Protein AF-0000000083322418 (afdb_homodimer)

Secondary structure (DSSP, 8-state):
-HHHHHHHHHHHHHHHHHHHHHHHHHHT-HHHHHHHHHHHHHHHHHHHHHHHHHHHS-S--GGG--TTT--HHHHHHHHHHHHHHHTHHHHHHHHHTTGGGHHHHHHHHHHHHHHHHTT-S-HHHHHHHHHHHHHHHH----TTSEEESTTTSGGGHHHHHHHHHHHHHHHHHHHHTTTS----TTS-HHHHHHHHHHHHHHHHIIIIIHHHHHHHHHH-S-HHHHHHHHHHHHHHHHTSHHHHHHHHHHHHHHHHTTS-HHHHHHHHHHHHHHHHHHHHHHHHHTTPPP--SSSHHHHHHHTTTSGGGHHHHHHHHHT-SSHHHHHHHHHHHHHHHTT--HHHHHHTT-TT-HHHHHHHHHHHHHHHHHHHHHHHTTSSPPP-S-PPTTS-HHHHHHHTTT-THHHHHHHHHHHHHHHHHHHHHHHHHHHHHHHHHHH-/-HHHHHHHHHHHHHHHHHHHHHHHHHHT-HHHHHHHHHHHHHHHHHHHHHHHHHHHS-S--GGG--TTT--HHHHHHHHHHHHHHHTHHHHHHHHHTTGGGHHHHHHHHHHHHHHHHTT-S-HHHHHHHHHHHHHHHH----TTSEEESTTTSGGGHHHHHHHHHHHHHHHHHHHHTTTS----TTS-HHHHHHHHHHHHHHHHIIIIIHHHHHHHHHH-S-HHHHHHHHHHHHHHHHTSHHHHHHHHHHHHHHHHTTS-HHHHHHHHHHHHHHHHHHHHHHHHHTTPPP--SSSHHHHHHHTTTSGGGHHHHHHHHTT-SSHHHHHHHHHHHHHHHTT--HHHHHHTT-TT-HHHHHHHHHHHHHHHHHHHHHHHTTSSPPP-S-PPTTS-HHHHHHHTTT-THHHHHHHHHHHHHHHHHHHHHHHHHHHHHHHHHHH-

Radius of gyration: 32.5 Å; Cα contacts (8 Å, |Δi|>4): 1407; chains: 2; bounding box: 73×110×78 Å

Foldseek 3Di:
DCVVVVVLLVVLVVLLVPLVVVLVCLLPPLLLLLLLQLLVQLQVLQQVLLVLLCQLFPPDDCVPDDPVPDDPVSVVSVVSNVVSVVCVVVSNVSNCVRQLQSLLSSLLSSLLSSCVVVVHDCSNLLSVLSSVLLPLQQWDADPVRDIDSNCRHLLVNVVSSVSSRVLNVLLVVCVPDPNQDDDDPPDDPVVSVVVRSVVSSVVSCCPSVVVQVVCCVVPVDRPSVVVCVVCVVVLVLCLDLVSVLVLLLSLLSSLQAPRRSCSSSVSNLVSSQSSLLQQQSVQVSVVHARDRLSHNVLVCQLLQLAQLLCLLVLVVLCPAPDPQSNVLSVVSNLQSQLSRCVSVCPRLVSHNDSLQSVSSNVLSSVSNVVSSVCVVVVVWGGFNGSHDHSPGSQRRQCSRGVTNSSSVSSVVSSVVSNVSRVVSVVVSSVVVVVVVVVVD/DCVVVVVLLVVLVVLLVPLVVVLVCLLPPLLLLLLLQLLVQLQVLQQVLLVLLCQLFPPDDCVPDDPVPDDPVSVVSVVSNVVSVVCVVVSNPSNCVRQLQSLLSSLLSSLLSSCVVVVHDCSNLLSVLSSVLLPLQQWDADPVRDIDSNCRHLLVNVVSSVSSRVLNVLLVVCVPDPNQDDDDPPDDPVVSCVVRSVVSSVVSCCPSVVVQVVCCVVPVDRPSVVVCVVCVVVLVLCLDLVSVLVLLLSLLSSLLAPRRSCSSSVSNLVSSQSSLLQQQSVQVSVVHGRDRLSHNVLVCQLLQLAQLLCLLVLVVLCPAPDPQSNVLSVVSNLQSQLSRCVSVCPRVVSHNDSLQSVSSNVLSSVSNVVSSVCPVVVVWGGFNGSHDHSPGSQRRQCSRGVTNSSSVSSVVSSVVSNVSRVVSVVVVSVVVVVVVVVVD

Nearest PDB structures (foldseek):
  3qnq-assembly2_C  TM=8.737E-01  e=1.254E-20  Bacillus cereus ATCC 10987
  3qnq-assembly2_C  TM=8.732E-01  e=1.356E-20  Bacillus cereus ATCC 10987
  5mkk-assembly1_A  TM=1.186E-01  e=4.116E+00  Thermus thermophilus HB27

pLDDT: mean 89.84, std 9.03, range [37.62, 98.88]

Organism: Lactobacillus gasseri (NCBI:txid1596)

InterPro domains:
  IPR003352 Phosphotransferase system, EIIC [PF02378] (36-364)
  IPR004501 Phosphotransferase system, EIIC component, type 3 [PS51105] (15-424)
  IPR004501 Phosphotransferase system, EIIC component, type 3 [TIGR00410] (19-436)
  IPR004796 Phosphotransferase system, cellobiose-type IIC component [PIRSF006351] (9-437)
  IPR051088 Bacterial PTS System Sugar-Specific EIIC/EIIB [PTHR33989] (9-438)

Structure (mmCIF, N/CA/C/O backbone):
data_AF-0000000083322418-model_v1
#
loop_
_entity.id
_entity.type
_entity.pdbx_description
1 polymer 'Lichenan permease IIC component'
#
loop_
_atom_site.group_PDB
_atom_site.id
_atom_site.type_symbol
_atom_site.label_atom_id
_atom_site.label_alt_id
_atom_site.label_comp_id
_atom_site.label_asym_id
_atom_site.label_entity_id
_atom_site.label_seq_id
_atom_site.pdbx_PDB_ins_code
_atom_site.Cartn_x
_atom_site.Cartn_y
_atom_site.Cartn_z
_atom_site.occupancy
_atom_site.B_iso_or_equiv
_atom_site.auth_seq_id
_atom_site.auth_comp_id
_atom_site.auth_asym_id
_atom_site.auth_atom_id
_atom_site.pdbx_PDB_model_num
ATOM 1 N N . MET A 1 1 ? -21.234 -57.406 -5.047 1 39.19 1 MET A N 1
ATOM 2 C CA . MET A 1 1 ? -21.469 -56.031 -5.5 1 39.19 1 MET A CA 1
ATOM 3 C C . MET A 1 1 ? -22.078 -55.188 -4.383 1 39.19 1 MET A C 1
ATOM 5 O O . MET A 1 1 ? -21.688 -54.062 -4.184 1 39.19 1 MET A O 1
ATOM 9 N N . ALA A 1 2 ? -23.031 -55.812 -3.736 1 56.38 2 ALA A N 1
ATOM 10 C CA . ALA A 1 2 ? -23.625 -55.156 -2.592 1 56.38 2 ALA A CA 1
ATOM 11 C C . ALA A 1 2 ? -22.609 -54.938 -1.474 1 56.38 2 ALA A C 1
ATOM 13 O O . ALA A 1 2 ? -22.594 -53.906 -0.813 1 56.38 2 ALA A O 1
ATOM 14 N N . GLU A 1 3 ? -21.844 -55.875 -1.413 1 45.72 3 GLU A N 1
ATOM 15 C CA . GLU A 1 3 ? -20.875 -55.844 -0.321 1 45.72 3 GLU A CA 1
ATOM 16 C C . GLU A 1 3 ? -19.797 -54.781 -0.588 1 45.72 3 GLU A C 1
ATOM 18 O O . GLU A 1 3 ? -19.375 -54.062 0.323 1 45.72 3 GLU A O 1
ATOM 23 N N . THR A 1 4 ? -19.25 -54.75 -1.782 1 47 4 THR A N 1
ATOM 24 C CA . THR A 1 4 ? -18.281 -53.75 -2.176 1 47 4 THR A CA 1
ATOM 25 C C . THR A 1 4 ? -18.891 -52.344 -2.145 1 47 4 THR A C 1
ATOM 27 O O . THR A 1 4 ? -18.25 -51.406 -1.693 1 47 4 THR A O 1
ATOM 30 N N . ALA A 1 5 ? -20.078 -52.344 -2.672 1 52.22 5 ALA A N 1
ATOM 31 C CA . ALA A 1 5 ? -20.797 -51.062 -2.6 1 52.22 5 ALA A CA 1
ATOM 32 C C . ALA A 1 5 ? -21.031 -50.656 -1.15 1 52.22 5 ALA A C 1
ATOM 34 O O . ALA A 1 5 ? -20.906 -49.5 -0.804 1 52.22 5 ALA A O 1
ATOM 35 N N . ALA A 1 6 ? -21.5 -51.594 -0.352 1 55.44 6 ALA A N 1
ATOM 36 C CA . ALA A 1 6 ? -21.734 -51.344 1.065 1 55.44 6 ALA A CA 1
ATOM 37 C C . ALA A 1 6 ? -20.453 -50.938 1.772 1 55.44 6 ALA A C 1
ATOM 39 O O . ALA A 1 6 ? -20.469 -50.031 2.625 1 55.44 6 ALA A O 1
ATOM 40 N N . LYS A 1 7 ? -19.453 -51.469 1.435 1 53.84 7 LYS A N 1
ATOM 41 C CA . LYS A 1 7 ? -18.141 -51.188 1.998 1 53.84 7 LYS A CA 1
ATOM 42 C C . LYS A 1 7 ? -17.625 -49.844 1.527 1 53.84 7 LYS A C 1
ATOM 44 O O . LYS A 1 7 ? -17 -49.094 2.299 1 53.84 7 LYS A O 1
ATOM 49 N N . LYS A 1 8 ? -17.766 -49.531 0.254 1 58.09 8 LYS A N 1
ATOM 50 C CA . LYS A 1 8 ? -17.391 -48.219 -0.3 1 58.09 8 LYS A CA 1
ATOM 51 C C . LYS A 1 8 ? -18.234 -47.094 0.315 1 58.09 8 LYS A C 1
ATOM 53 O O . LYS A 1 8 ? -17.703 -46.031 0.652 1 58.09 8 LYS A O 1
ATOM 58 N N . ASP A 1 9 ? -19.531 -47.438 0.456 1 62.16 9 ASP A N 1
ATOM 59 C CA . ASP A 1 9 ? -20.438 -46.531 1.141 1 62.16 9 ASP A CA 1
ATOM 60 C C . ASP A 1 9 ? -19.984 -46.281 2.582 1 62.16 9 ASP A C 1
ATOM 62 O O . ASP A 1 9 ? -20.047 -45.156 3.082 1 62.16 9 ASP A O 1
ATOM 66 N N . SER A 1 10 ? -19.344 -47.375 3.102 1 68.81 10 SER A N 1
ATOM 67 C CA . SER A 1 10 ? -18.891 -47.281 4.484 1 68.81 10 SER A CA 1
ATOM 68 C C . SER A 1 10 ? -17.609 -46.438 4.598 1 68.81 10 SER A C 1
ATOM 70 O O . SER A 1 10 ? -17.484 -45.625 5.504 1 68.81 10 SER A O 1
ATOM 72 N N . LEU A 1 11 ? -16.656 -46.625 3.635 1 68.44 11 LEU A N 1
ATOM 73 C CA . LEU A 1 11 ? -15.414 -45.844 3.672 1 68.44 11 LEU A CA 1
ATOM 74 C C . LEU A 1 11 ? -15.688 -44.375 3.453 1 68.44 11 LEU A C 1
ATOM 76 O O . LEU A 1 11 ? -15.125 -43.531 4.148 1 68.44 11 LEU A O 1
ATOM 80 N N . ILE A 1 12 ? -16.531 -44.125 2.547 1 67.94 12 ILE A N 1
ATOM 81 C CA . ILE A 1 12 ? -16.875 -42.719 2.256 1 67.94 12 ILE A CA 1
ATOM 82 C C . ILE A 1 12 ? -17.562 -42.094 3.463 1 67.94 12 ILE A C 1
ATOM 84 O O . ILE A 1 12 ? -17.312 -40.938 3.799 1 67.94 12 ILE A O 1
ATOM 88 N N . THR A 1 13 ? -18.438 -42.938 4.07 1 72.81 13 THR A N 1
ATOM 89 C CA . THR A 1 13 ? -19.141 -42.438 5.25 1 72.81 13 THR A CA 1
ATOM 90 C C . THR A 1 13 ? -18.156 -42.188 6.395 1 72.81 13 THR A C 1
ATOM 92 O O . THR A 1 13 ? -18.297 -41.219 7.129 1 72.81 13 THR A O 1
ATOM 95 N N . LYS A 1 14 ? -17.25 -43.062 6.531 1 76 14 LYS A N 1
ATOM 96 C CA . LYS A 1 14 ? -16.25 -42.875 7.574 1 76 14 LYS A CA 1
ATOM 97 C C . LYS A 1 14 ? -15.367 -41.656 7.285 1 76 14 LYS A C 1
ATOM 99 O O . LYS A 1 14 ? -15.047 -40.875 8.188 1 76 14 LYS A O 1
ATOM 104 N N . LEU A 1 15 ? -14.961 -41.594 6.059 1 74.75 15 LEU A N 1
ATOM 105 C CA . LEU A 1 15 ? -14.156 -40.438 5.652 1 74.75 15 LEU A CA 1
ATOM 106 C C . LEU A 1 15 ? -14.938 -39.156 5.844 1 74.75 15 LEU A C 1
ATOM 108 O O . LEU A 1 15 ? -14.375 -38.156 6.277 1 74.75 15 LEU A O 1
ATOM 112 N N . ASP A 1 16 ? -16.094 -39.219 5.543 1 76.25 16 ASP A N 1
ATOM 113 C CA . ASP A 1 16 ? -16.969 -38.062 5.688 1 76.25 16 ASP A CA 1
ATOM 114 C C . ASP A 1 16 ? -17.062 -37.625 7.148 1 76.25 16 ASP A C 1
ATOM 116 O O . ASP A 1 16 ? -17 -36.438 7.457 1 76.25 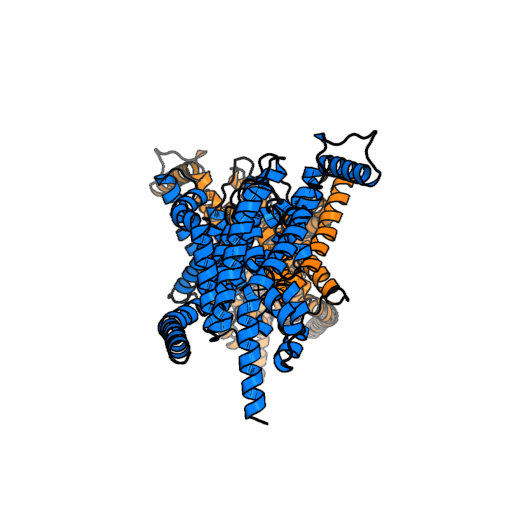16 ASP A O 1
ATOM 120 N N . LYS A 1 17 ? -17.25 -38.562 8 1 79.81 17 LYS A N 1
ATOM 121 C CA . LYS A 1 17 ? -17.406 -38.281 9.422 1 79.81 17 LYS A CA 1
ATOM 122 C C . LYS A 1 17 ? -16.156 -37.625 9.992 1 79.81 17 LYS A C 1
ATOM 124 O O . LYS A 1 17 ? -16.25 -36.75 10.875 1 79.81 17 LYS A O 1
ATOM 129 N N . VAL A 1 18 ? -15.039 -37.969 9.469 1 79.94 18 VAL A N 1
ATOM 130 C CA . VAL A 1 18 ? -13.789 -37.438 10 1 79.94 18 VAL A CA 1
ATOM 131 C C . VAL A 1 18 ? -13.383 -36.188 9.242 1 79.94 18 VAL A C 1
ATOM 133 O O . VAL A 1 18 ? -12.961 -35.188 9.852 1 79.94 18 VAL A O 1
ATOM 136 N N . LEU A 1 19 ? -13.555 -36.156 7.969 1 80 19 LEU A N 1
ATOM 137 C CA . LEU A 1 19 ? -12.953 -35.125 7.133 1 80 19 LEU A CA 1
ATOM 138 C C . LEU A 1 19 ? -13.867 -33.906 7.031 1 80 19 LEU A C 1
ATOM 140 O O . LEU A 1 19 ? -13.398 -32.781 6.887 1 80 19 LEU A O 1
ATOM 144 N N . THR A 1 20 ? -15.109 -34.188 7.09 1 78.56 20 THR A N 1
ATOM 145 C CA . THR A 1 20 ? -16.031 -33.094 6.902 1 78.56 20 THR A CA 1
ATOM 146 C C . THR A 1 20 ? -15.828 -32 7.969 1 78.56 20 THR A C 1
ATOM 148 O O . THR A 1 20 ? -15.656 -30.828 7.648 1 78.56 20 THR A O 1
ATOM 151 N N . PRO A 1 21 ? -15.836 -32.438 9.234 1 81 21 PRO A N 1
ATOM 152 C CA . PRO A 1 21 ? -15.617 -31.391 10.242 1 81 21 PRO A CA 1
ATOM 153 C C . PRO A 1 21 ? -14.266 -30.703 10.086 1 81 21 PRO A C 1
ATOM 155 O O . PRO A 1 21 ? -14.172 -29.484 10.273 1 81 21 PRO A O 1
ATOM 158 N N . ILE A 1 22 ? -13.258 -31.359 9.742 1 82.69 22 ILE A N 1
ATOM 159 C CA . ILE A 1 22 ? -11.93 -30.797 9.539 1 82.69 22 ILE A CA 1
ATOM 160 C C . ILE A 1 22 ? -11.938 -29.859 8.328 1 82.69 22 ILE A C 1
ATOM 162 O O . ILE A 1 22 ? -11.406 -28.75 8.391 1 82.69 22 ILE A O 1
ATOM 166 N N . GLY A 1 23 ? -12.516 -30.344 7.312 1 80.69 23 GLY A N 1
ATOM 167 C CA . GLY A 1 23 ? -12.594 -29.531 6.102 1 80.69 23 GLY A CA 1
ATOM 168 C C . GLY A 1 23 ? -13.375 -28.25 6.285 1 80.69 23 GLY A C 1
ATOM 169 O O . GLY A 1 23 ? -12.977 -27.203 5.781 1 80.69 23 GLY A O 1
ATOM 170 N N . GLN A 1 24 ? -14.422 -28.406 6.984 1 80 24 GLN A N 1
ATOM 171 C CA . GLN A 1 24 ? -15.234 -27.219 7.242 1 80 24 GLN A CA 1
ATOM 172 C C . GLN A 1 24 ? -14.484 -26.219 8.109 1 80 24 GLN A C 1
ATOM 174 O O . GLN A 1 24 ? -14.562 -25.016 7.883 1 80 24 GLN A O 1
ATOM 179 N N . LYS A 1 25 ? -13.859 -26.734 9.039 1 86.12 25 LYS A N 1
ATOM 180 C CA . LYS A 1 25 ? -13.078 -25.859 9.906 1 86.12 25 LYS A CA 1
ATOM 181 C C . LYS A 1 25 ? -11.977 -25.141 9.125 1 86.12 25 LYS A C 1
ATOM 183 O O . LYS A 1 25 ? -11.781 -23.938 9.281 1 86.12 25 LYS A O 1
ATOM 188 N N . LEU A 1 26 ? -11.305 -25.844 8.305 1 84.62 26 LEU A N 1
ATOM 189 C CA . LEU A 1 26 ? -10.219 -25.281 7.508 1 84.62 26 LEU A CA 1
ATOM 190 C C . LEU A 1 26 ? -10.766 -24.328 6.445 1 84.62 26 LEU A C 1
ATOM 192 O O . LEU A 1 26 ? -10.18 -23.281 6.188 1 84.62 26 LEU A O 1
ATOM 196 N N . GLY A 1 27 ? -11.82 -24.734 5.816 1 79.25 27 GLY A N 1
ATOM 197 C CA . GLY A 1 27 ? -12.422 -23.922 4.762 1 79.25 27 GLY A CA 1
ATOM 198 C C . GLY A 1 27 ? -12.977 -22.609 5.262 1 79.25 27 GLY A C 1
ATOM 199 O O . GLY A 1 27 ? -13.008 -21.625 4.523 1 79.25 27 GLY A O 1
ATOM 200 N N . ASN A 1 28 ? -13.32 -22.609 6.512 1 83.06 28 ASN A N 1
ATOM 201 C CA . ASN A 1 28 ? -13.938 -21.422 7.074 1 83.06 28 ASN A CA 1
ATOM 202 C C . ASN A 1 28 ? -12.961 -20.641 7.949 1 83.06 28 ASN A C 1
ATOM 204 O O . ASN A 1 28 ? -13.328 -19.625 8.547 1 83.06 28 ASN A O 1
ATOM 208 N N . GLU A 1 29 ? -11.773 -21.094 7.934 1 90.38 29 GLU A N 1
ATOM 209 C CA . GLU A 1 29 ? -10.789 -20.422 8.789 1 90.38 29 GLU A CA 1
ATOM 210 C C . GLU A 1 29 ? -10.367 -19.078 8.203 1 90.38 29 GLU A C 1
ATOM 212 O O . GLU A 1 29 ? -9.852 -19.016 7.082 1 90.38 29 GLU A O 1
ATOM 217 N N . LYS A 1 30 ? -10.5 -18.016 8.93 1 93.44 30 LYS A N 1
ATOM 218 C CA . LYS A 1 30 ? -10.328 -16.641 8.461 1 93.44 30 LYS A CA 1
ATOM 219 C C . LYS A 1 30 ? -8.883 -16.375 8.039 1 93.44 30 LYS A C 1
ATOM 221 O O . LYS A 1 30 ? -8.633 -15.648 7.078 1 93.44 30 LYS A O 1
ATOM 226 N N . HIS A 1 31 ? -7.98 -16.875 8.805 1 95.12 31 HIS A N 1
ATOM 227 C CA . HIS A 1 31 ? -6.57 -16.656 8.5 1 95.12 31 HIS A CA 1
ATOM 228 C C . HIS A 1 31 ? -6.188 -17.297 7.168 1 95.12 31 HIS A C 1
ATOM 230 O O . HIS A 1 31 ? -5.484 -16.688 6.359 1 95.12 31 HIS A O 1
ATOM 236 N N . LEU A 1 32 ? -6.672 -18.5 6.922 1 91.88 32 LEU A N 1
ATOM 237 C CA . LEU A 1 32 ? -6.383 -19.188 5.668 1 91.88 32 LEU A CA 1
ATOM 238 C C . LEU A 1 32 ? -7.023 -18.453 4.488 1 91.88 32 LEU A C 1
ATOM 240 O O . LEU A 1 32 ? -6.406 -18.312 3.432 1 91.88 32 LEU A O 1
ATOM 244 N N . GLN A 1 33 ? -8.188 -18 4.672 1 91.44 33 GLN A N 1
ATOM 245 C CA . GLN A 1 33 ? -8.883 -17.266 3.627 1 91.44 33 GLN A CA 1
ATOM 246 C C . GLN A 1 33 ? -8.164 -15.953 3.32 1 91.44 33 GLN A C 1
ATOM 248 O O . GLN A 1 33 ? -8.078 -15.539 2.16 1 91.44 33 GLN A O 1
ATOM 253 N N . ALA A 1 34 ? -7.688 -15.336 4.379 1 95.94 34 ALA A N 1
ATOM 254 C CA . ALA A 1 34 ? -6.98 -14.07 4.207 1 95.94 34 ALA A CA 1
ATOM 255 C C . ALA A 1 34 ? -5.691 -14.266 3.414 1 95.94 34 ALA A C 1
ATOM 257 O O . ALA A 1 34 ? -5.32 -13.406 2.605 1 95.94 34 ALA A O 1
ATOM 258 N N . ILE A 1 35 ? -5.012 -15.336 3.686 1 95.38 35 ILE A N 1
ATOM 259 C CA . ILE A 1 35 ? -3.797 -15.633 2.936 1 95.38 35 ILE A CA 1
ATOM 260 C C . ILE A 1 35 ? -4.137 -15.828 1.459 1 95.38 35 ILE A C 1
ATOM 262 O O . ILE A 1 35 ? -3.502 -15.227 0.586 1 95.38 35 ILE A O 1
ATOM 266 N N . SER A 1 36 ? -5.145 -16.625 1.18 1 91 36 SER A N 1
ATOM 267 C CA . SER A 1 36 ? -5.559 -16.906 -0.19 1 91 36 SER A CA 1
ATOM 268 C C . SER A 1 36 ? -5.969 -15.633 -0.919 1 91 36 SER A C 1
ATOM 270 O O . SER A 1 36 ? -5.449 -15.328 -1.995 1 91 36 SER A O 1
ATOM 272 N N . ASN A 1 37 ? -6.836 -14.922 -0.27 1 92.38 37 ASN A N 1
ATOM 273 C CA . ASN A 1 37 ? -7.348 -13.711 -0.895 1 92.38 37 ASN A CA 1
ATOM 274 C C . ASN A 1 37 ? -6.258 -12.641 -1.019 1 92.38 37 ASN A C 1
ATOM 276 O O . ASN A 1 37 ? -6.25 -11.867 -1.978 1 92.38 37 ASN A O 1
ATOM 280 N N . GLY A 1 38 ? -5.402 -12.578 -0.025 1 95.25 38 GLY A N 1
ATOM 281 C CA . GLY A 1 38 ? -4.297 -11.633 -0.058 1 95.25 38 GLY A CA 1
ATOM 282 C C . GLY A 1 38 ? -3.314 -11.906 -1.181 1 95.25 38 GLY A C 1
ATOM 283 O O . GLY A 1 38 ? -2.791 -10.969 -1.793 1 95.25 38 GLY A O 1
ATOM 284 N N . MET A 1 39 ? -3.045 -13.125 -1.441 1 92.62 39 MET A N 1
ATOM 285 C CA . MET A 1 39 ? -2.15 -13.492 -2.537 1 92.62 39 MET A CA 1
ATOM 286 C C . MET A 1 39 ? -2.82 -13.258 -3.887 1 92.62 39 MET A C 1
ATOM 288 O O . MET A 1 39 ? -2.172 -12.82 -4.836 1 92.62 39 MET A O 1
ATOM 292 N N . LEU A 1 40 ? -4.121 -13.531 -3.943 1 90.69 40 LEU A N 1
ATOM 293 C CA . LEU A 1 40 ? -4.863 -13.242 -5.164 1 90.69 40 LEU A CA 1
ATOM 294 C C . LEU A 1 40 ? -4.875 -11.742 -5.449 1 90.69 40 LEU A C 1
ATOM 296 O O . LEU A 1 40 ? -4.863 -11.328 -6.609 1 90.69 40 LEU A O 1
ATOM 300 N N . PHE A 1 41 ? -4.855 -10.938 -4.363 1 94 41 PHE A N 1
ATOM 301 C CA . PHE A 1 41 ? -4.754 -9.492 -4.469 1 94 41 PHE A CA 1
ATOM 302 C C . PHE A 1 41 ? -3.49 -9.094 -5.223 1 94 41 PHE A C 1
ATOM 304 O O . PHE A 1 41 ? -3.508 -8.156 -6.023 1 94 41 PHE A O 1
ATOM 311 N N . GLY A 1 42 ? -2.406 -9.789 -5.016 1 95.25 42 GLY A N 1
ATOM 312 C CA . GLY A 1 42 ? -1.12 -9.461 -5.609 1 95.25 42 GLY A CA 1
ATOM 313 C C . GLY A 1 42 ? -0.898 -10.125 -6.957 1 95.25 42 GLY A C 1
ATOM 314 O O . GLY A 1 42 ? -0.004 -9.734 -7.711 1 95.25 42 GLY A O 1
ATOM 315 N N . LEU A 1 43 ? -1.752 -10.992 -7.363 1 91.69 43 LEU A N 1
ATOM 316 C CA . LEU A 1 43 ? -1.521 -11.859 -8.516 1 91.69 43 LEU A CA 1
ATOM 317 C C . LEU A 1 43 ? -1.438 -11.055 -9.805 1 91.69 43 LEU A C 1
ATOM 319 O O . LEU A 1 43 ? -0.583 -11.312 -10.648 1 91.69 43 LEU A O 1
ATOM 323 N N . PRO A 1 44 ? -2.299 -10.039 -10 1 93.75 44 PRO A N 1
ATOM 324 C CA . PRO A 1 44 ? -2.176 -9.266 -11.234 1 93.75 44 PRO A CA 1
ATOM 325 C C . PRO A 1 44 ? -0.805 -8.617 -11.391 1 93.75 44 PRO A C 1
ATOM 327 O O . PRO A 1 44 ? -0.277 -8.539 -12.508 1 93.75 44 PRO A O 1
ATOM 330 N N . PHE A 1 45 ? -0.24 -8.188 -10.336 1 95.5 45 PHE A N 1
ATOM 331 C CA . PHE A 1 45 ? 1.071 -7.551 -10.375 1 95.5 45 PHE A CA 1
ATOM 332 C C . PHE A 1 45 ? 2.152 -8.562 -10.734 1 95.5 45 PHE A C 1
ATOM 334 O O . PHE A 1 45 ? 3.061 -8.266 -11.516 1 95.5 45 PHE A O 1
ATOM 341 N N . LEU A 1 46 ? 1.952 -9.719 -10.18 1 91.25 46 LEU A N 1
ATOM 342 C CA . LEU A 1 46 ? 2.883 -10.797 -10.492 1 91.25 46 LEU A CA 1
ATOM 343 C C . LEU A 1 46 ? 2.801 -11.188 -11.961 1 91.25 46 LEU A C 1
ATOM 345 O O . LEU A 1 46 ? 3.828 -11.375 -12.617 1 91.25 46 LEU A O 1
ATOM 349 N N . VAL A 1 47 ? 1.644 -11.305 -12.469 1 89.69 47 VAL A N 1
ATOM 350 C CA . VAL A 1 47 ? 1.399 -11.711 -13.852 1 89.69 47 VAL A CA 1
ATOM 351 C C . VAL A 1 47 ? 1.956 -10.664 -14.805 1 89.69 47 VAL A C 1
ATOM 353 O O . VAL A 1 47 ? 2.672 -10.992 -15.758 1 89.69 47 VAL A O 1
ATOM 356 N N . ILE A 1 48 ? 1.681 -9.438 -14.539 1 92.56 48 ILE A N 1
ATOM 357 C CA . ILE A 1 48 ? 2.162 -8.375 -15.414 1 92.56 48 ILE A CA 1
ATOM 358 C C . ILE A 1 48 ? 3.688 -8.297 -15.344 1 92.56 48 ILE A C 1
ATOM 360 O O . ILE A 1 48 ? 4.348 -8.055 -16.359 1 92.56 48 ILE A O 1
ATOM 364 N N . GLY A 1 49 ? 4.234 -8.453 -14.164 1 91.75 49 GLY A N 1
ATOM 365 C CA . GLY A 1 49 ? 5.68 -8.531 -14.047 1 91.75 49 GLY A CA 1
ATOM 366 C C . GLY A 1 49 ? 6.289 -9.625 -14.898 1 91.75 49 GLY A C 1
ATOM 367 O O . GLY A 1 49 ? 7.332 -9.43 -15.523 1 91.75 49 GLY A O 1
ATOM 368 N N . SER A 1 50 ? 5.672 -10.711 -14.961 1 87.31 50 SER A N 1
ATOM 369 C CA . SER A 1 50 ? 6.16 -11.859 -15.727 1 87.31 50 SER A CA 1
ATOM 370 C C . SER A 1 50 ? 6.152 -11.562 -17.219 1 87.31 50 SER A C 1
ATOM 372 O O . SER A 1 50 ? 6.996 -12.07 -17.969 1 87.31 50 SER A O 1
ATOM 374 N N . PHE A 1 51 ? 5.254 -10.773 -17.625 1 87.31 51 PHE A N 1
ATOM 375 C CA . PHE A 1 51 ? 5.227 -10.383 -19.031 1 87.31 51 PHE A CA 1
ATOM 376 C C . PHE A 1 51 ? 6.492 -9.617 -19.406 1 87.31 51 PHE A C 1
ATOM 378 O O . PHE A 1 51 ? 7.035 -9.797 -20.5 1 87.31 51 PHE A O 1
ATOM 385 N N . PHE A 1 52 ? 6.918 -8.82 -18.578 1 90.81 52 PHE A N 1
ATOM 386 C CA . PHE A 1 52 ? 8.133 -8.062 -18.859 1 90.81 52 PHE A CA 1
ATOM 387 C C . PHE A 1 52 ? 9.359 -8.961 -18.781 1 90.81 52 PHE A C 1
ATOM 389 O O . PHE A 1 52 ? 10.367 -8.703 -19.453 1 90.81 52 PHE A O 1
ATOM 396 N N . LEU A 1 53 ? 9.242 -9.969 -17.984 1 85.94 53 LEU A N 1
ATOM 397 C CA . LEU A 1 53 ? 10.305 -10.977 -17.969 1 85.94 53 LEU A CA 1
ATOM 398 C C . LEU A 1 53 ? 10.398 -11.695 -19.297 1 85.94 53 LEU A C 1
ATOM 400 O O . LEU A 1 53 ? 11.492 -12 -19.781 1 85.94 53 LEU A O 1
ATOM 404 N N . ILE A 1 54 ? 9.266 -11.938 -19.906 1 86 54 ILE A N 1
ATOM 405 C CA . ILE A 1 54 ? 9.219 -12.555 -21.234 1 86 54 ILE A CA 1
ATOM 406 C C . ILE A 1 54 ? 9.852 -11.617 -22.25 1 86 54 ILE A C 1
ATOM 408 O O . ILE A 1 54 ? 10.625 -12.055 -23.109 1 86 54 ILE A O 1
ATOM 412 N N . VAL A 1 55 ? 9.555 -10.344 -22.125 1 88.75 55 VAL A N 1
ATOM 413 C CA . VAL A 1 55 ? 10.039 -9.352 -23.062 1 88.75 55 VAL A CA 1
ATOM 414 C C . VAL A 1 55 ? 11.57 -9.281 -23 1 88.75 55 VAL A C 1
ATOM 416 O O . VAL A 1 55 ? 12.234 -9.117 -24.031 1 88.75 55 VAL A O 1
ATOM 419 N N . VAL A 1 56 ? 12.094 -9.477 -21.891 1 89.94 56 VAL A N 1
ATOM 420 C CA . VAL A 1 56 ? 13.539 -9.312 -21.75 1 89.94 56 VAL A CA 1
ATOM 421 C C . VAL A 1 56 ? 14.242 -10.633 -22.047 1 89.94 56 VAL A C 1
ATOM 423 O O . VAL A 1 56 ? 15.438 -10.648 -22.359 1 89.94 56 VAL A O 1
ATOM 426 N N . ASN A 1 57 ? 13.477 -11.719 -22.047 1 84.25 57 ASN A N 1
ATOM 427 C CA . ASN A 1 57 ? 14.055 -13.031 -22.297 1 84.25 57 ASN A CA 1
ATOM 428 C C . ASN A 1 57 ? 13.305 -13.766 -23.406 1 84.25 57 ASN A C 1
ATOM 430 O O . ASN A 1 57 ? 12.641 -14.773 -23.141 1 84.25 57 ASN A O 1
ATOM 434 N N . PRO A 1 58 ? 13.555 -13.289 -24.641 1 82.81 58 PRO A N 1
ATOM 435 C CA . PRO A 1 58 ? 12.898 -14.023 -25.719 1 82.81 58 PRO A CA 1
ATOM 436 C C . PRO A 1 58 ? 13.383 -15.469 -25.828 1 82.81 58 PRO A C 1
ATOM 438 O O . PRO A 1 58 ? 14.492 -15.781 -25.391 1 82.81 58 PRO A O 1
ATOM 441 N N . PRO A 1 59 ? 12.516 -16.25 -26.344 1 78.94 59 PRO A N 1
ATOM 442 C CA . PRO A 1 59 ? 12.836 -17.688 -26.406 1 78.94 59 PRO A CA 1
ATOM 443 C C . PRO A 1 59 ? 13.844 -18.016 -27.5 1 78.94 59 PRO A C 1
ATOM 445 O O . PRO A 1 59 ? 13.5 -18.703 -28.469 1 78.94 59 PRO A O 1
ATOM 448 N N . ILE A 1 60 ? 15.016 -17.438 -27.484 1 77.81 60 ILE A N 1
ATOM 449 C CA . ILE A 1 60 ? 16.062 -17.75 -28.453 1 77.81 60 ILE A CA 1
ATOM 450 C C . ILE A 1 60 ? 17.406 -17.906 -27.734 1 77.81 60 ILE A C 1
ATOM 452 O O . ILE A 1 60 ? 17.672 -17.188 -26.75 1 77.81 60 ILE A O 1
ATOM 456 N N . VAL A 1 61 ? 18.078 -18.906 -28.109 1 71.19 61 VAL A N 1
ATOM 457 C CA . VAL A 1 61 ? 19.453 -19.094 -27.641 1 71.19 61 VAL A CA 1
ATOM 458 C C . VAL A 1 61 ? 20.438 -18.578 -28.672 1 71.19 61 VAL A C 1
ATOM 460 O O . VAL A 1 61 ? 20.578 -19.172 -29.75 1 71.19 61 VAL A O 1
ATOM 463 N N . LEU A 1 62 ? 21.062 -17.594 -28.375 1 75.94 62 LEU A N 1
ATOM 464 C CA . LEU A 1 62 ? 21.922 -16.906 -29.344 1 75.94 62 LEU A CA 1
ATOM 465 C C . LEU A 1 62 ? 23.125 -17.766 -29.703 1 75.94 62 LEU A C 1
ATOM 467 O O . LEU A 1 62 ? 23.656 -17.656 -30.812 1 75.94 62 LEU A O 1
ATOM 471 N N . ASP A 1 63 ? 23.547 -18.594 -28.766 1 73.25 63 ASP A N 1
ATOM 472 C CA . ASP A 1 63 ? 24.688 -19.438 -29.078 1 73.25 63 ASP A CA 1
ATOM 473 C C . ASP A 1 63 ? 24.391 -20.375 -30.234 1 73.25 63 ASP A C 1
ATOM 475 O O . ASP A 1 63 ? 25.297 -20.781 -30.953 1 73.25 63 ASP A O 1
ATOM 479 N N . ARG A 1 64 ? 23.172 -20.625 -30.484 1 73.44 64 ARG A N 1
ATOM 480 C CA . ARG A 1 64 ? 22.781 -21.547 -31.547 1 73.44 64 ARG A CA 1
ATOM 481 C C . ARG A 1 64 ? 22.266 -20.766 -32.781 1 73.44 64 ARG A C 1
ATOM 483 O O . ARG A 1 64 ? 21.844 -21.375 -33.75 1 73.44 64 ARG A O 1
ATOM 490 N N . TYR A 1 65 ? 22.359 -19.469 -32.562 1 77 65 TYR A N 1
ATOM 491 C CA . TYR A 1 65 ? 21.828 -18.625 -33.625 1 77 65 TYR A CA 1
ATOM 492 C C . TYR A 1 65 ? 22.891 -18.312 -34.688 1 77 65 TYR A C 1
ATOM 494 O O . TYR A 1 65 ? 23.984 -17.891 -34.344 1 77 65 TYR A O 1
ATOM 502 N N . ASN A 1 66 ? 22.641 -18.734 -35.875 1 80.56 66 ASN A N 1
ATOM 503 C CA . ASN A 1 66 ? 23.5 -18.391 -37.031 1 80.56 66 ASN A CA 1
ATOM 504 C C . ASN A 1 66 ? 22.766 -17.5 -38.031 1 80.56 66 ASN A C 1
ATOM 506 O O . ASN A 1 66 ? 21.859 -17.953 -38.719 1 80.56 66 ASN A O 1
ATOM 510 N N . PRO A 1 67 ? 23.188 -16.219 -38.125 1 80.38 67 PRO A N 1
ATOM 511 C CA . PRO A 1 67 ? 22.484 -15.266 -39 1 80.38 67 PRO A CA 1
ATOM 512 C C . PRO A 1 67 ? 22.422 -15.719 -40.469 1 80.38 67 PRO A C 1
ATOM 514 O O . PRO A 1 67 ? 21.5 -15.359 -41.188 1 80.38 67 PRO A O 1
ATOM 517 N N . ARG A 1 68 ? 23.328 -16.469 -40.906 1 83.69 68 ARG A N 1
ATOM 518 C CA . ARG A 1 68 ? 23.422 -16.844 -42.312 1 83.69 68 ARG A CA 1
ATOM 519 C C . ARG A 1 68 ? 22.391 -17.922 -42.625 1 83.69 68 ARG A C 1
ATOM 521 O O . ARG A 1 68 ? 21.938 -18 -43.781 1 83.69 68 ARG A O 1
ATOM 528 N N . THR A 1 69 ? 22.062 -18.719 -41.719 1 82.75 69 THR A N 1
ATOM 529 C CA . THR A 1 69 ? 21.156 -19.844 -41.969 1 82.75 69 THR A CA 1
ATOM 530 C C . THR A 1 69 ? 19.812 -19.609 -41.281 1 82.75 69 THR A C 1
ATOM 532 O O . THR A 1 69 ? 18.891 -20.406 -41.469 1 82.75 69 THR A O 1
ATOM 535 N N . ALA A 1 70 ? 19.672 -18.516 -40.625 1 80.25 70 ALA A N 1
ATOM 536 C CA . ALA A 1 70 ? 18.484 -18.312 -39.781 1 80.25 70 ALA A CA 1
ATOM 537 C C . ALA A 1 70 ? 17.297 -17.875 -40.656 1 80.25 70 ALA A C 1
ATOM 539 O O . ALA A 1 70 ? 17.453 -17.078 -41.594 1 80.25 70 ALA A O 1
ATOM 540 N N . ASN A 1 71 ? 16.172 -18.484 -40.5 1 86.56 71 ASN A N 1
ATOM 541 C CA . ASN A 1 71 ? 14.938 -18.047 -41.156 1 86.56 71 ASN A CA 1
ATOM 542 C C . ASN A 1 71 ? 14.461 -16.703 -40.625 1 86.56 71 ASN A C 1
ATOM 544 O O . ASN A 1 71 ? 15.047 -16.156 -39.688 1 86.56 71 ASN A O 1
ATOM 548 N N . ILE A 1 72 ? 13.484 -16.156 -41.281 1 85.69 72 ILE A N 1
ATOM 549 C CA . ILE A 1 72 ? 12.992 -14.812 -41 1 85.69 72 ILE A CA 1
ATOM 550 C C . ILE A 1 72 ? 12.516 -14.75 -39.531 1 85.69 72 ILE A C 1
ATOM 552 O O . ILE A 1 72 ? 12.711 -13.742 -38.844 1 85.69 72 ILE A O 1
ATOM 556 N N . PHE A 1 73 ? 11.898 -15.742 -39.062 1 86.38 73 PHE A N 1
ATOM 557 C CA . PHE A 1 73 ? 11.383 -15.789 -37.688 1 86.38 73 PHE A CA 1
ATOM 558 C C . PHE A 1 73 ? 12.531 -15.773 -36.688 1 86.38 73 PHE A C 1
ATOM 560 O O . PHE A 1 73 ? 12.469 -15.062 -35.688 1 86.38 73 PHE A O 1
ATOM 567 N N . MET A 1 74 ? 13.531 -16.531 -37 1 84.88 74 MET A N 1
ATOM 568 C CA . MET A 1 74 ? 14.688 -16.562 -36.125 1 84.88 74 MET A CA 1
ATOM 569 C C . MET A 1 74 ? 15.422 -15.227 -36.125 1 84.88 74 MET A C 1
ATOM 571 O O . MET A 1 74 ? 15.977 -14.82 -35.094 1 84.88 74 MET A O 1
ATOM 575 N N . GLN A 1 75 ? 15.461 -14.617 -37.25 1 88.12 75 GLN A N 1
ATOM 576 C CA . GLN A 1 75 ? 16.078 -13.297 -37.344 1 88.12 75 GLN A CA 1
ATOM 577 C C . GLN A 1 75 ? 15.305 -12.281 -36.5 1 88.12 75 GLN A C 1
ATOM 579 O O . GLN A 1 75 ? 15.914 -11.422 -35.844 1 88.12 75 GLN A O 1
ATOM 584 N N . TRP A 1 76 ? 14.047 -12.422 -36.625 1 90.19 76 TRP A N 1
ATOM 585 C CA . TRP A 1 76 ? 13.211 -11.547 -35.812 1 90.19 76 TRP A CA 1
ATOM 586 C C . TRP A 1 76 ? 13.453 -11.781 -34.344 1 90.19 76 TRP A C 1
ATOM 588 O O . TRP A 1 76 ? 13.57 -10.828 -33.562 1 90.19 76 TRP A O 1
ATOM 598 N N . LEU A 1 77 ? 13.516 -12.992 -33.938 1 88.69 77 LEU A N 1
ATOM 599 C CA . LEU A 1 77 ? 13.766 -13.352 -32.531 1 88.69 77 LEU A CA 1
ATOM 600 C C . LEU A 1 77 ? 15.141 -12.859 -32.094 1 88.69 77 LEU A C 1
ATOM 602 O O . LEU A 1 77 ? 15.305 -12.422 -30.953 1 88.69 77 LEU A O 1
ATOM 606 N N . ALA A 1 78 ? 16.062 -13.016 -32.969 1 88.69 78 ALA A N 1
ATOM 607 C CA . ALA A 1 78 ? 17.406 -12.531 -32.656 1 88.69 78 ALA A CA 1
ATOM 608 C C . ALA A 1 78 ? 17.422 -11.016 -32.5 1 88.69 78 ALA A C 1
ATOM 610 O O . ALA A 1 78 ? 18.078 -10.492 -31.578 1 88.69 78 ALA A O 1
ATOM 611 N N . GLY A 1 79 ? 16.75 -10.336 -33.406 1 90.38 79 GLY A N 1
ATOM 612 C CA . GLY A 1 79 ? 16.609 -8.891 -33.281 1 90.38 79 GLY A CA 1
ATOM 613 C C . GLY A 1 79 ? 15.961 -8.484 -31.969 1 90.38 79 GLY A C 1
ATOM 614 O O . GLY A 1 79 ? 16.391 -7.516 -31.328 1 90.38 79 GLY A O 1
ATOM 615 N N . TRP A 1 80 ? 14.969 -9.242 -31.625 1 92.12 80 TRP A N 1
ATOM 616 C CA . TRP A 1 80 ? 14.305 -9.031 -30.344 1 92.12 80 TRP A CA 1
ATOM 617 C C . TRP A 1 80 ? 15.289 -9.188 -29.188 1 92.12 80 TRP A C 1
ATOM 619 O O . TRP A 1 80 ? 15.32 -8.352 -28.281 1 92.12 80 TRP A O 1
ATOM 629 N N . LYS A 1 81 ? 16.016 -10.172 -29.219 1 89.38 81 LYS A N 1
ATOM 630 C CA . LYS A 1 81 ? 16.984 -10.445 -28.156 1 89.38 81 LYS A CA 1
ATOM 631 C C . LYS A 1 81 ? 18.016 -9.336 -28.062 1 89.38 81 LYS A C 1
ATOM 633 O O . LYS A 1 81 ? 18.359 -8.891 -26.969 1 89.38 81 LYS A O 1
ATOM 638 N N . TYR A 1 82 ? 18.562 -8.914 -29.203 1 90.81 82 TYR A N 1
ATOM 639 C CA . TYR A 1 82 ? 19.531 -7.82 -29.219 1 90.81 82 TYR A CA 1
ATOM 640 C C . TYR A 1 82 ? 18.922 -6.555 -28.625 1 90.81 82 TYR A C 1
ATOM 642 O O . TYR A 1 82 ? 19.578 -5.855 -27.844 1 90.81 82 TYR A O 1
ATOM 650 N N . TRP A 1 83 ? 17.734 -6.277 -28.984 1 93.19 83 TRP A N 1
ATOM 651 C CA . TRP A 1 83 ? 17.016 -5.117 -28.453 1 93.19 83 TRP A CA 1
ATOM 652 C C . TRP A 1 83 ? 16.812 -5.254 -26.953 1 93.19 83 TRP A C 1
ATOM 654 O O . TRP A 1 83 ? 16.984 -4.289 -26.203 1 93.19 83 TRP A O 1
ATOM 664 N N . ALA A 1 84 ? 16.391 -6.398 -26.516 1 91.19 84 ALA A N 1
ATOM 665 C CA . ALA A 1 84 ? 16.125 -6.664 -25.109 1 91.19 84 ALA A CA 1
ATOM 666 C C . ALA A 1 84 ? 17.391 -6.5 -24.266 1 91.19 84 ALA A C 1
ATOM 668 O O . ALA A 1 84 ? 17.359 -5.953 -23.172 1 91.19 84 ALA A O 1
ATOM 669 N N . VAL A 1 85 ? 18.469 -6.992 -24.828 1 88.88 85 VAL A N 1
ATOM 670 C CA . VAL A 1 85 ? 19.734 -6.887 -24.109 1 88.88 85 VAL A CA 1
ATOM 671 C C . VAL A 1 85 ? 20.156 -5.422 -24.016 1 88.88 85 VAL A C 1
ATOM 673 O O . VAL A 1 85 ? 20.625 -4.973 -22.969 1 88.88 85 VAL A O 1
ATOM 676 N N . ALA A 1 86 ? 19.969 -4.699 -25.062 1 91.81 86 ALA A N 1
ATOM 677 C CA . ALA A 1 86 ? 20.359 -3.289 -25.109 1 91.81 86 ALA A CA 1
ATOM 678 C C . ALA A 1 86 ? 19.516 -2.457 -24.141 1 91.81 86 ALA A C 1
ATOM 680 O O . ALA A 1 86 ? 19.984 -1.451 -23.609 1 91.81 86 ALA A O 1
ATOM 681 N N . HIS A 1 87 ? 18.344 -2.859 -23.891 1 92.75 87 HIS A N 1
ATOM 682 C CA . HIS A 1 87 ? 17.422 -2.096 -23.062 1 92.75 87 HIS A CA 1
ATOM 683 C C . HIS A 1 87 ? 17.031 -2.881 -21.812 1 92.75 87 HIS A C 1
ATOM 685 O O . HIS A 1 87 ? 15.914 -2.723 -21.297 1 92.75 87 HIS A O 1
ATOM 691 N N . TYR A 1 88 ? 17.891 -3.752 -21.359 1 91.5 88 TYR A N 1
ATOM 692 C CA . TYR A 1 88 ? 17.609 -4.68 -20.281 1 91.5 88 TYR A CA 1
ATOM 693 C C . TYR A 1 88 ? 17.203 -3.93 -19.016 1 91.5 88 TYR A C 1
ATOM 695 O O . TYR A 1 88 ? 16.188 -4.266 -18.391 1 91.5 88 TYR A O 1
ATOM 703 N N . ALA A 1 89 ? 17.938 -2.916 -18.656 1 90.25 89 ALA A N 1
ATOM 704 C CA . ALA A 1 89 ? 17.719 -2.182 -17.422 1 90.25 89 ALA A CA 1
ATOM 705 C C . ALA A 1 89 ? 16.344 -1.5 -17.438 1 90.25 89 ALA A C 1
ATOM 707 O O . ALA A 1 89 ? 15.656 -1.461 -16.406 1 90.25 89 ALA A O 1
ATOM 708 N N . GLN A 1 90 ? 15.93 -1.003 -18.578 1 91.88 90 GLN A N 1
ATOM 709 C CA . GLN A 1 90 ? 14.648 -0.309 -18.719 1 91.88 90 GLN A CA 1
ATOM 710 C C . GLN A 1 90 ? 13.484 -1.294 -18.703 1 91.88 90 GLN A C 1
ATOM 712 O O . GLN A 1 90 ? 12.445 -1.035 -18.094 1 91.88 90 GLN A O 1
ATOM 717 N N . ILE A 1 91 ? 13.695 -2.41 -19.375 1 93.06 91 ILE A N 1
ATOM 718 C CA . ILE A 1 91 ? 12.602 -3.369 -19.547 1 93.06 91 ILE A CA 1
ATOM 719 C C . ILE A 1 91 ? 12.32 -4.055 -18.203 1 93.06 91 ILE A C 1
ATOM 721 O O . ILE A 1 91 ? 11.172 -4.395 -17.906 1 93.06 91 ILE A O 1
ATOM 725 N N . THR A 1 92 ? 13.289 -4.145 -17.344 1 93.06 92 THR A N 1
ATOM 726 C CA . THR A 1 92 ? 13.148 -4.973 -16.156 1 93.06 92 THR A CA 1
ATOM 727 C C . THR A 1 92 ? 12.602 -4.156 -14.984 1 93.06 92 THR A C 1
ATOM 729 O O . THR A 1 92 ? 12.219 -4.711 -13.953 1 93.06 92 THR A O 1
ATOM 732 N N . ILE A 1 93 ? 12.43 -2.879 -15.109 1 95 93 ILE A N 1
ATOM 733 C CA . ILE A 1 93 ? 11.953 -2.053 -14 1 95 93 ILE A CA 1
ATOM 734 C C . ILE A 1 93 ? 10.547 -2.477 -13.609 1 95 93 ILE A C 1
ATOM 736 O O . ILE A 1 93 ? 10.266 -2.717 -12.43 1 95 93 ILE A O 1
ATOM 740 N N . PRO A 1 94 ? 9.602 -2.596 -14.602 1 95.31 94 PRO A N 1
ATOM 741 C CA . PRO A 1 94 ? 8.258 -3.045 -14.203 1 95.31 94 PRO A CA 1
ATOM 742 C C . PRO A 1 94 ? 8.273 -4.426 -13.555 1 95.31 94 PRO A C 1
ATOM 744 O O . PRO A 1 94 ? 7.504 -4.684 -12.625 1 95.31 94 PRO A O 1
ATOM 747 N N . TYR A 1 95 ? 9.125 -5.309 -14.047 1 92.69 95 TYR A N 1
ATOM 748 C CA . TYR A 1 95 ? 9.273 -6.625 -13.43 1 92.69 95 TYR A CA 1
ATOM 749 C C . TYR A 1 95 ? 9.742 -6.5 -11.984 1 92.69 95 TYR A C 1
ATOM 751 O O . TYR A 1 95 ? 9.164 -7.117 -11.086 1 92.69 95 TYR A O 1
ATOM 759 N N . ASN A 1 96 ? 10.758 -5.668 -11.742 1 94.94 96 ASN A N 1
ATOM 760 C CA . ASN A 1 96 ? 11.344 -5.492 -10.414 1 94.94 96 ASN A CA 1
ATOM 761 C C . ASN A 1 96 ? 10.352 -4.852 -9.445 1 94.94 96 ASN A C 1
ATOM 763 O O . ASN A 1 96 ? 10.359 -5.148 -8.25 1 94.94 96 ASN A O 1
ATOM 767 N N . MET A 1 97 ? 9.453 -3.986 -9.953 1 97.44 97 MET A N 1
ATOM 768 C CA . MET A 1 97 ? 8.531 -3.258 -9.086 1 97.44 97 MET A CA 1
ATOM 769 C C . MET A 1 97 ? 7.188 -3.98 -9 1 97.44 97 MET A C 1
ATOM 771 O O . MET A 1 97 ? 6.211 -3.428 -8.492 1 97.44 97 MET A O 1
ATOM 775 N N . THR A 1 98 ? 7.086 -5.145 -9.5 1 95 98 THR A N 1
ATOM 776 C CA . THR A 1 98 ? 5.91 -5.988 -9.328 1 95 98 THR A CA 1
ATOM 777 C C . THR A 1 98 ? 6.297 -7.332 -8.711 1 95 98 THR A C 1
ATOM 779 O O . THR A 1 98 ? 6.223 -7.512 -7.496 1 95 98 THR A O 1
ATOM 782 N N . MET A 1 99 ? 7.02 -8.164 -9.539 1 91.12 99 MET A N 1
ATOM 783 C CA . MET A 1 99 ? 7.48 -9.453 -9.039 1 91.12 99 MET A CA 1
ATOM 784 C C . MET A 1 99 ? 8.547 -9.266 -7.961 1 91.12 99 MET A C 1
ATOM 786 O O . MET A 1 99 ? 8.594 -10.016 -6.984 1 91.12 99 MET A O 1
ATOM 790 N N . GLY A 1 100 ? 9.375 -8.312 -8.141 1 93.88 100 GLY A N 1
ATOM 791 C CA . GLY A 1 100 ? 10.484 -8.07 -7.23 1 93.88 100 GLY A CA 1
ATOM 792 C C . GLY A 1 100 ? 10.039 -7.57 -5.871 1 93.88 100 GLY A C 1
ATOM 793 O O . GLY A 1 100 ? 10.805 -7.594 -4.91 1 93.88 100 GLY A O 1
ATOM 794 N N . ILE A 1 101 ? 8.805 -7.086 -5.797 1 97.56 101 ILE A N 1
ATOM 795 C CA . ILE A 1 101 ? 8.312 -6.605 -4.508 1 97.56 101 ILE A CA 1
ATOM 796 C C . ILE A 1 101 ? 7.023 -7.332 -4.148 1 97.56 101 ILE A C 1
ATOM 798 O O . ILE A 1 101 ? 6.145 -6.766 -3.492 1 97.56 101 ILE A O 1
ATOM 802 N N . PHE A 1 102 ? 6.832 -8.523 -4.703 1 96.62 102 PHE A N 1
ATOM 803 C CA . PHE A 1 102 ? 5.598 -9.273 -4.527 1 96.62 102 PHE A CA 1
ATOM 804 C C . PHE A 1 102 ? 5.324 -9.531 -3.051 1 96.62 102 PHE A C 1
ATOM 806 O O . PHE A 1 102 ? 4.172 -9.516 -2.613 1 96.62 102 PHE A O 1
ATOM 813 N N . GLY A 1 103 ? 6.352 -9.875 -2.271 1 96.62 103 GLY A N 1
ATOM 814 C CA . GLY A 1 103 ? 6.176 -10.031 -0.836 1 96.62 103 GLY A CA 1
ATOM 815 C C . GLY A 1 103 ? 5.566 -8.812 -0.172 1 96.62 103 GLY A C 1
ATOM 816 O O . GLY A 1 103 ? 4.68 -8.938 0.674 1 96.62 103 GLY A O 1
ATOM 817 N N . MET A 1 104 ? 6.039 -7.672 -0.562 1 98.25 104 MET A N 1
ATOM 818 C CA . MET A 1 104 ? 5.527 -6.414 -0.033 1 98.25 104 MET A CA 1
ATOM 819 C C . MET A 1 104 ? 4.043 -6.25 -0.357 1 98.25 104 MET A C 1
ATOM 821 O O . MET A 1 104 ? 3.252 -5.883 0.51 1 98.25 104 MET A O 1
ATOM 825 N N . ILE A 1 105 ? 3.678 -6.512 -1.587 1 98.44 105 ILE A N 1
ATOM 826 C CA . ILE A 1 105 ? 2.293 -6.402 -2.031 1 98.44 105 ILE A CA 1
ATOM 827 C C . ILE A 1 105 ? 1.419 -7.371 -1.241 1 98.44 105 ILE A C 1
ATOM 829 O O . ILE A 1 105 ? 0.321 -7.016 -0.809 1 98.44 105 ILE A O 1
ATOM 833 N N . CYS A 1 106 ? 1.935 -8.531 -0.993 1 97.44 106 CYS A N 1
ATOM 834 C CA . CYS A 1 106 ? 1.172 -9.555 -0.278 1 97.44 106 CYS A CA 1
ATOM 835 C C . CYS A 1 106 ? 1.042 -9.195 1.199 1 97.44 106 CYS A C 1
ATOM 837 O O . CYS A 1 106 ? 0.025 -9.5 1.827 1 97.44 106 CYS A O 1
ATOM 839 N N . ALA A 1 107 ? 2.102 -8.609 1.791 1 98.62 107 ALA A N 1
ATOM 840 C CA . ALA A 1 107 ? 1.989 -8.164 3.178 1 98.62 107 ALA A CA 1
ATOM 841 C C . ALA A 1 107 ? 0.798 -7.227 3.359 1 98.62 107 ALA A C 1
ATOM 843 O O . ALA A 1 107 ? 0.059 -7.336 4.34 1 98.62 107 ALA A O 1
ATOM 844 N N . PHE A 1 108 ? 0.625 -6.32 2.424 1 98.75 108 PHE A N 1
ATOM 845 C CA . PHE A 1 108 ? -0.539 -5.441 2.443 1 98.75 108 PHE A CA 1
ATOM 846 C C . PHE A 1 108 ? -1.82 -6.234 2.219 1 98.75 108 PHE A C 1
ATOM 848 O O . PHE A 1 108 ? -2.781 -6.102 2.979 1 98.75 108 PHE A O 1
ATOM 855 N N . GLY A 1 109 ? -1.822 -7.02 1.107 1 98.25 109 GLY A N 1
ATOM 856 C CA . GLY A 1 109 ? -3.027 -7.727 0.701 1 98.25 109 GLY A CA 1
ATOM 857 C C . GLY A 1 109 ? -3.561 -8.664 1.769 1 98.25 109 GLY A C 1
ATOM 858 O O . GLY A 1 109 ? -4.766 -8.688 2.029 1 98.25 109 GLY A O 1
ATOM 859 N N . ILE A 1 110 ? -2.711 -9.43 2.4 1 97.94 110 ILE A N 1
ATOM 860 C CA . ILE A 1 110 ? -3.117 -10.406 3.404 1 97.94 110 ILE A CA 1
ATOM 861 C C . ILE A 1 110 ? -3.691 -9.688 4.625 1 97.94 110 ILE A C 1
ATOM 863 O O . ILE A 1 110 ? -4.75 -10.062 5.133 1 97.94 110 ILE A O 1
ATOM 867 N N . ALA A 1 111 ? -3.014 -8.656 5.078 1 98.88 111 ALA A N 1
ATOM 868 C CA . ALA A 1 111 ? -3.52 -7.879 6.207 1 98.88 111 ALA A CA 1
ATOM 869 C C . ALA A 1 111 ? -4.844 -7.207 5.859 1 98.88 111 ALA A C 1
ATOM 871 O O . ALA A 1 111 ? -5.762 -7.164 6.684 1 98.88 111 ALA A O 1
ATOM 872 N N . TYR A 1 112 ? -4.887 -6.641 4.668 1 98.44 112 TYR A N 1
ATOM 873 C CA . TYR A 1 112 ? -6.102 -5.988 4.199 1 98.44 112 TYR A CA 1
ATOM 874 C C . TYR A 1 112 ? -7.281 -6.957 4.215 1 98.44 112 TYR A C 1
ATOM 876 O O . TYR A 1 112 ? -8.352 -6.629 4.734 1 98.44 112 TYR A O 1
ATOM 884 N N . GLU A 1 113 ? -7.086 -8.164 3.682 1 97.12 113 GLU A N 1
ATOM 885 C CA . GLU A 1 113 ? -8.148 -9.156 3.596 1 97.12 113 GLU A CA 1
ATOM 886 C C . GLU A 1 113 ? -8.531 -9.68 4.977 1 97.12 113 GLU A C 1
ATOM 888 O O . GLU A 1 113 ? -9.711 -9.93 5.254 1 97.12 113 GLU A O 1
ATOM 893 N N . LEU A 1 114 ? -7.547 -9.922 5.793 1 98.25 114 LEU A N 1
ATOM 894 C CA . LEU A 1 114 ? -7.855 -10.375 7.145 1 98.25 114 LEU A CA 1
ATOM 895 C C . LEU A 1 114 ? -8.641 -9.312 7.906 1 98.25 114 LEU A C 1
ATOM 897 O O . LEU A 1 114 ? -9.594 -9.633 8.617 1 98.25 114 LEU A O 1
ATOM 901 N N . SER A 1 115 ? -8.18 -8.07 7.828 1 98.31 115 SER A N 1
ATOM 902 C CA . SER A 1 115 ? -8.867 -6.957 8.477 1 98.31 115 SER A CA 1
ATOM 903 C C . SER A 1 115 ? -10.32 -6.867 8.008 1 98.31 115 SER A C 1
ATOM 905 O O . SER A 1 115 ? -11.227 -6.656 8.82 1 98.31 115 SER A O 1
ATOM 907 N N . LYS A 1 116 ? -10.539 -6.98 6.754 1 96.5 116 LYS A N 1
ATOM 908 C CA . LYS A 1 116 ? -11.891 -6.988 6.211 1 96.5 116 LYS A CA 1
ATOM 909 C C . LYS A 1 116 ? -12.719 -8.125 6.801 1 96.5 116 LYS A C 1
ATOM 911 O O . LYS A 1 116 ? -13.898 -7.953 7.105 1 96.5 116 LYS A O 1
ATOM 916 N N . SER A 1 117 ? -12.094 -9.258 6.867 1 95.81 117 SER A N 1
ATOM 917 C CA . SER A 1 117 ? -12.797 -10.43 7.387 1 95.81 117 SER A CA 1
ATOM 918 C C . SER A 1 117 ? -13.25 -10.203 8.828 1 95.81 117 SER A C 1
ATOM 920 O O . SER A 1 117 ? -14.281 -10.734 9.25 1 95.81 117 SER A O 1
ATOM 922 N N . TYR A 1 118 ? -12.5 -9.438 9.602 1 96.31 118 TYR A N 1
ATOM 923 C CA . TYR A 1 118 ? -12.867 -9.078 10.969 1 96.31 118 TYR A CA 1
ATOM 924 C C . TYR A 1 118 ? -13.812 -7.887 10.984 1 96.31 118 TYR A C 1
ATOM 926 O O . TYR A 1 118 ? -14.203 -7.41 12.055 1 96.31 118 TYR A O 1
ATOM 934 N N . ARG A 1 119 ? -14.148 -7.344 9.875 1 95.44 119 ARG A N 1
ATOM 935 C CA . ARG A 1 119 ? -15.031 -6.191 9.734 1 95.44 119 ARG A CA 1
ATOM 936 C C . ARG A 1 119 ? -14.469 -4.98 10.477 1 95.44 119 ARG A C 1
ATOM 938 O O . ARG A 1 119 ? -15.203 -4.289 11.18 1 95.44 119 ARG A O 1
ATOM 945 N N . ARG A 1 120 ? -13.203 -4.84 10.281 1 93.94 120 ARG A N 1
ATOM 946 C CA . ARG A 1 120 ? -12.586 -3.66 10.883 1 93.94 120 ARG A CA 1
ATOM 947 C C . ARG A 1 120 ? -12.898 -2.41 10.062 1 93.94 120 ARG A C 1
ATOM 949 O O . ARG A 1 120 ? -13.164 -2.498 8.867 1 93.94 120 ARG A O 1
ATOM 956 N N . LEU A 1 121 ? -12.742 -1.264 10.664 1 90.5 121 LEU A N 1
ATOM 957 C CA . LEU A 1 121 ? -13.211 -0.01 10.078 1 90.5 121 LEU A CA 1
ATOM 958 C C . LEU A 1 121 ? -12.258 0.463 8.984 1 90.5 121 LEU A C 1
ATOM 960 O O . LEU A 1 121 ? -12.68 1.101 8.016 1 90.5 121 LEU A O 1
ATOM 964 N N . HIS A 1 122 ? -11.016 0.209 9.109 1 94 122 HIS A N 1
ATOM 965 C CA . HIS A 1 122 ? -10.031 0.765 8.18 1 94 122 HIS A CA 1
ATOM 966 C C . HIS A 1 122 ? -9.047 -0.303 7.715 1 94 122 HIS A C 1
ATOM 968 O O . HIS A 1 122 ? -7.855 -0.224 8 1 94 122 HIS A O 1
ATOM 974 N N . PRO A 1 123 ? -9.516 -1.184 6.871 1 97.56 123 PRO A N 1
ATOM 975 C CA . PRO A 1 123 ? -8.672 -2.289 6.414 1 97.56 123 PRO A CA 1
ATOM 976 C C . PRO A 1 123 ? -7.449 -1.812 5.633 1 97.56 123 PRO A C 1
ATOM 978 O O . PRO A 1 123 ? -6.379 -2.422 5.723 1 97.56 123 PRO A O 1
ATOM 981 N N . ALA A 1 124 ? -7.641 -0.738 4.871 1 97.75 124 ALA A N 1
ATOM 982 C CA . ALA A 1 124 ? -6.512 -0.229 4.094 1 97.75 124 ALA A CA 1
ATOM 983 C C . ALA A 1 124 ? -5.387 0.244 5.008 1 97.75 124 ALA A C 1
ATOM 985 O O . ALA A 1 124 ? -4.207 0.049 4.703 1 97.75 124 ALA A O 1
ATOM 986 N N . THR A 1 125 ? -5.742 0.869 6.129 1 97.69 125 THR A N 1
ATOM 987 C CA . THR A 1 125 ? -4.754 1.31 7.109 1 97.69 125 THR A CA 1
ATOM 988 C C . THR A 1 125 ? -4.031 0.114 7.723 1 97.69 125 THR A C 1
ATOM 990 O O . THR A 1 125 ? -2.807 0.135 7.879 1 97.69 125 THR A O 1
ATOM 993 N N . ASP A 1 126 ? -4.781 -0.934 8.023 1 98.31 126 ASP A N 1
ATOM 994 C CA . ASP A 1 126 ? -4.18 -2.152 8.555 1 98.31 126 ASP A CA 1
ATOM 995 C C . ASP A 1 126 ? -3.217 -2.773 7.547 1 98.31 126 ASP A C 1
ATOM 997 O O . ASP A 1 126 ? -2.152 -3.271 7.918 1 98.31 126 ASP A O 1
ATOM 1001 N N . GLY A 1 127 ? -3.678 -2.797 6.281 1 98.75 127 GLY A N 1
ATOM 1002 C CA . GLY A 1 127 ? -2.803 -3.281 5.227 1 98.75 127 GLY A CA 1
ATOM 1003 C C . GLY A 1 127 ? -1.504 -2.506 5.125 1 98.75 127 GLY A C 1
ATOM 1004 O O . GLY A 1 127 ? -0.43 -3.096 4.988 1 98.75 127 GLY A O 1
ATOM 1005 N N . MET A 1 128 ? -1.572 -1.17 5.246 1 98.69 128 MET A N 1
ATOM 1006 C CA . MET A 1 128 ? -0.385 -0.33 5.113 1 98.69 128 MET A CA 1
ATOM 1007 C C . MET A 1 128 ? 0.534 -0.493 6.32 1 98.69 128 MET A C 1
ATOM 1009 O O . MET A 1 128 ? 1.758 -0.456 6.184 1 98.69 128 MET A O 1
ATOM 1013 N N . ILE A 1 129 ? -0.054 -0.64 7.508 1 98.69 129 ILE A N 1
ATOM 1014 C CA . ILE A 1 129 ? 0.74 -0.916 8.703 1 98.69 129 ILE A CA 1
ATOM 1015 C C . ILE A 1 129 ? 1.542 -2.199 8.5 1 98.69 129 ILE A C 1
ATOM 1017 O O . ILE A 1 129 ? 2.736 -2.246 8.805 1 98.69 129 ILE A O 1
ATOM 1021 N N . SER A 1 130 ? 0.877 -3.236 7.957 1 98.81 130 SER A N 1
ATOM 1022 C CA . SER A 1 130 ? 1.535 -4.508 7.676 1 98.81 130 SER A CA 1
ATOM 1023 C C . SER A 1 130 ? 2.646 -4.344 6.645 1 98.81 130 SER A C 1
ATOM 1025 O O . SER A 1 130 ? 3.744 -4.875 6.816 1 98.81 130 SER A O 1
ATOM 1027 N N . LEU A 1 131 ? 2.365 -3.611 5.559 1 98.81 131 LEU A N 1
ATOM 1028 C CA . LEU A 1 131 ? 3.334 -3.383 4.492 1 98.81 131 LEU A CA 1
ATOM 1029 C C . LEU A 1 131 ? 4.578 -2.684 5.031 1 98.81 131 LEU A C 1
ATOM 1031 O O . LEU A 1 131 ? 5.703 -3.115 4.762 1 98.81 131 LEU A O 1
ATOM 1035 N N . VAL A 1 132 ? 4.406 -1.656 5.812 1 98.62 132 VAL A N 1
ATOM 1036 C CA . VAL A 1 132 ? 5.508 -0.87 6.355 1 98.62 132 VAL A CA 1
ATOM 1037 C C . VAL A 1 132 ? 6.305 -1.712 7.352 1 98.62 132 VAL A C 1
ATOM 1039 O O . VAL A 1 132 ? 7.535 -1.674 7.359 1 98.62 132 VAL A O 1
ATOM 1042 N N . THR A 1 133 ? 5.598 -2.451 8.188 1 98.5 133 THR A N 1
ATOM 1043 C CA . THR A 1 133 ? 6.258 -3.342 9.133 1 98.5 133 THR A CA 1
ATOM 1044 C C . THR A 1 133 ? 7.098 -4.383 8.406 1 98.5 133 THR A C 1
ATOM 1046 O O . THR A 1 133 ? 8.219 -4.688 8.82 1 98.5 133 THR A O 1
ATOM 1049 N N . PHE A 1 134 ? 6.566 -4.918 7.324 1 98.44 134 PHE A N 1
ATOM 1050 C CA . PHE A 1 134 ? 7.297 -5.867 6.492 1 98.44 134 PHE A CA 1
ATOM 1051 C C . PHE A 1 134 ? 8.586 -5.246 5.965 1 98.44 134 PHE A C 1
ATOM 1053 O O . PHE A 1 134 ? 9.648 -5.859 6.031 1 98.44 134 PHE A O 1
ATOM 1060 N N . LEU A 1 135 ? 8.531 -4.016 5.465 1 98.31 135 LEU A N 1
ATOM 1061 C CA . LEU A 1 135 ? 9.703 -3.332 4.93 1 98.31 135 LEU A CA 1
ATOM 1062 C C . LEU A 1 135 ? 10.742 -3.105 6.02 1 98.31 135 LEU A C 1
ATOM 1064 O O . LEU A 1 135 ? 11.945 -3.258 5.781 1 98.31 135 LEU A O 1
ATOM 1068 N N . ILE A 1 136 ? 10.281 -2.781 7.199 1 97.75 136 ILE A N 1
ATOM 1069 C CA . ILE A 1 136 ? 11.172 -2.473 8.312 1 97.75 136 ILE A CA 1
ATOM 1070 C C . ILE A 1 136 ? 11.984 -3.707 8.68 1 97.75 136 ILE A C 1
ATOM 1072 O O . ILE A 1 136 ? 13.18 -3.604 8.977 1 97.75 136 ILE A O 1
ATOM 1076 N N . VAL A 1 137 ? 11.375 -4.871 8.57 1 96.75 137 VAL A N 1
ATOM 1077 C CA . VAL A 1 137 ? 12.062 -6.066 9.039 1 96.75 137 VAL A CA 1
ATOM 1078 C C . VAL A 1 137 ? 12.812 -6.719 7.879 1 96.75 137 VAL A C 1
ATOM 1080 O O . VAL A 1 137 ? 13.797 -7.43 8.086 1 96.75 137 VAL A O 1
ATOM 1083 N N . ALA A 1 138 ? 12.383 -6.449 6.613 1 95.38 138 ALA A N 1
ATOM 1084 C CA . ALA A 1 138 ? 12.891 -7.203 5.477 1 95.38 138 ALA A CA 1
ATOM 1085 C C . ALA A 1 138 ? 14.031 -6.453 4.789 1 95.38 138 ALA A C 1
ATOM 1087 O O . ALA A 1 138 ? 14.711 -7.004 3.916 1 95.38 138 ALA A O 1
ATOM 1088 N N . THR A 1 139 ? 14.266 -5.219 5.191 1 94.06 139 THR A N 1
ATOM 1089 C CA . THR A 1 139 ? 15.266 -4.449 4.465 1 94.06 139 THR A CA 1
ATOM 1090 C C . THR A 1 139 ? 16.172 -3.686 5.426 1 94.06 139 THR A C 1
ATOM 1092 O O . THR A 1 139 ? 15.867 -3.57 6.613 1 94.06 139 THR A O 1
ATOM 1095 N N . THR A 1 140 ? 17.281 -3.322 4.965 1 92.94 140 THR A N 1
ATOM 1096 C CA . THR A 1 140 ? 18.203 -2.375 5.582 1 92.94 140 THR A CA 1
ATOM 1097 C C . THR A 1 140 ? 18.547 -1.244 4.617 1 92.94 140 THR A C 1
ATOM 1099 O O . THR A 1 140 ? 18.266 -1.334 3.42 1 92.94 140 THR A O 1
ATOM 1102 N N . VAL A 1 141 ? 18.953 -0.17 5.156 1 94.56 141 VAL A N 1
ATOM 1103 C CA . VAL A 1 141 ? 19.328 0.978 4.336 1 94.56 141 VAL A CA 1
ATOM 1104 C C . VAL A 1 141 ? 20.844 1.161 4.355 1 94.56 141 VAL A C 1
ATOM 1106 O O . VAL A 1 141 ? 21.453 1.21 5.426 1 94.56 141 VAL A O 1
ATOM 1109 N N . ASP A 1 142 ? 21.422 1.216 3.199 1 94.31 142 ASP A N 1
ATOM 1110 C CA . ASP A 1 142 ? 22.875 1.354 3.158 1 94.31 142 ASP A CA 1
ATOM 1111 C C . ASP A 1 142 ? 23.281 2.822 3.229 1 94.31 142 ASP A C 1
ATOM 1113 O O . ASP A 1 142 ? 22.438 3.703 3.396 1 94.31 142 ASP A O 1
ATOM 1117 N N . LYS A 1 143 ? 24.578 3.137 3.16 1 89.94 143 LYS A N 1
ATOM 1118 C CA . LYS A 1 143 ? 25.141 4.477 3.336 1 89.94 143 LYS A CA 1
ATOM 1119 C C . LYS A 1 143 ? 24.672 5.414 2.223 1 89.94 143 LYS A C 1
ATOM 1121 O O . LYS A 1 143 ? 24.656 6.633 2.402 1 89.94 143 LYS A O 1
ATOM 1126 N N . ASN A 1 144 ? 24.297 4.805 1.057 1 91.81 144 ASN A N 1
ATOM 1127 C CA . ASN A 1 144 ? 23.844 5.609 -0.075 1 91.81 144 ASN A CA 1
ATOM 1128 C C . ASN A 1 144 ? 22.328 5.719 -0.114 1 91.81 144 ASN A C 1
ATOM 1130 O O . ASN A 1 144 ? 21.75 6.035 -1.155 1 91.81 144 ASN A O 1
ATOM 1134 N N . ASN A 1 145 ? 21.672 5.395 0.987 1 93.44 145 ASN A N 1
ATOM 1135 C CA . ASN A 1 145 ? 20.219 5.48 1.112 1 93.44 145 ASN A CA 1
ATOM 1136 C C . ASN A 1 145 ? 19.516 4.531 0.151 1 93.44 145 ASN A C 1
ATOM 1138 O O . ASN A 1 145 ? 18.5 4.891 -0.455 1 93.44 145 ASN A O 1
ATOM 1142 N N . LYS A 1 146 ? 20.078 3.346 -0.062 1 96.56 146 LYS A N 1
ATOM 1143 C CA . LYS A 1 146 ? 19.516 2.342 -0.959 1 96.56 146 LYS A CA 1
ATOM 1144 C C . LYS A 1 146 ? 19.062 1.108 -0.186 1 96.56 146 LYS A C 1
ATOM 1146 O O . LYS A 1 146 ? 19.609 0.795 0.874 1 96.56 146 LYS A O 1
ATOM 1151 N N . ILE A 1 147 ? 18.078 0.455 -0.685 1 96.88 147 ILE A N 1
ATOM 1152 C CA . ILE A 1 147 ? 17.594 -0.795 -0.109 1 96.88 147 ILE A CA 1
ATOM 1153 C C . ILE A 1 147 ? 17.656 -1.905 -1.155 1 96.88 147 ILE A C 1
ATOM 1155 O O . ILE A 1 147 ? 17.547 -1.645 -2.355 1 96.88 147 ILE A O 1
ATOM 1159 N N . SER A 1 148 ? 17.891 -3.148 -0.702 1 96.19 148 SER A N 1
ATOM 1160 C CA . SER A 1 148 ? 17.922 -4.316 -1.579 1 96.19 148 SER A CA 1
ATOM 1161 C C . SER A 1 148 ? 16.516 -4.875 -1.804 1 96.19 148 SER A C 1
ATOM 1163 O O . SER A 1 148 ? 15.703 -4.922 -0.877 1 96.19 148 SER A O 1
ATOM 1165 N N . LEU A 1 149 ? 16.219 -5.297 -3.004 1 95.31 149 LEU A N 1
ATOM 1166 C CA . LEU A 1 149 ? 14.938 -5.906 -3.352 1 95.31 149 LEU A CA 1
ATOM 1167 C C . LEU A 1 149 ? 14.938 -7.398 -3.033 1 95.31 149 LEU A C 1
ATOM 1169 O O . LEU A 1 149 ? 13.898 -8.055 -3.082 1 95.31 149 LEU A O 1
ATOM 1173 N N . ASN A 1 150 ? 16 -7.961 -2.561 1 91.62 150 ASN A N 1
ATOM 1174 C CA . ASN A 1 150 ? 16.219 -9.398 -2.461 1 91.62 150 ASN A CA 1
ATOM 1175 C C . ASN A 1 150 ? 15.188 -10.062 -1.557 1 91.62 150 ASN A C 1
ATOM 1177 O O . ASN A 1 150 ? 14.766 -11.195 -1.812 1 91.62 150 ASN A O 1
ATOM 1181 N N . ASN A 1 151 ? 14.781 -9.367 -0.537 1 93.56 151 ASN A N 1
ATOM 1182 C CA . ASN A 1 151 ? 13.867 -9.969 0.434 1 93.56 151 ASN A CA 1
ATOM 1183 C C . ASN A 1 151 ? 12.453 -9.422 0.28 1 93.56 151 ASN A C 1
ATOM 1185 O O . ASN A 1 151 ? 11.594 -9.68 1.125 1 93.56 151 ASN A O 1
ATOM 1189 N N . LEU A 1 152 ? 12.195 -8.688 -0.797 1 96.06 152 LEU A N 1
ATOM 1190 C CA . LEU A 1 152 ? 10.906 -8.008 -0.912 1 96.06 152 LEU A CA 1
ATOM 1191 C C . LEU A 1 152 ? 9.992 -8.742 -1.889 1 96.06 152 LEU A C 1
ATOM 1193 O O . LEU A 1 152 ? 8.797 -8.469 -1.944 1 96.06 152 LEU A O 1
ATOM 1197 N N . GLY A 1 153 ? 10.594 -9.672 -2.699 1 93.69 153 GLY A N 1
ATOM 1198 C CA . GLY A 1 153 ? 9.836 -10.391 -3.711 1 93.69 153 GLY A CA 1
ATOM 1199 C C . GLY A 1 153 ? 9.305 -11.727 -3.223 1 93.69 153 GLY A C 1
ATOM 1200 O O . GLY A 1 153 ? 8.805 -11.828 -2.102 1 93.69 153 GLY A O 1
ATOM 1201 N N . THR A 1 154 ? 9.383 -12.711 -4.074 1 90 154 THR A N 1
ATOM 1202 C CA . THR A 1 154 ? 8.836 -14.031 -3.797 1 90 154 THR A CA 1
ATOM 1203 C C . THR A 1 154 ? 9.617 -14.719 -2.682 1 90 154 THR A C 1
ATOM 1205 O O . THR A 1 154 ? 9.055 -15.523 -1.933 1 90 154 THR A O 1
ATOM 1208 N N . ASN A 1 155 ? 10.867 -14.32 -2.455 1 87.69 155 ASN A N 1
ATOM 1209 C CA . ASN A 1 155 ? 11.695 -14.891 -1.4 1 87.69 155 ASN A CA 1
ATOM 1210 C C . ASN A 1 155 ? 11.211 -14.469 -0.016 1 87.69 155 ASN A C 1
ATOM 1212 O O . ASN A 1 155 ? 11.492 -15.148 0.976 1 87.69 155 ASN A O 1
ATOM 1216 N N . GLY A 1 156 ? 10.578 -13.344 0.016 1 92.25 156 GLY A N 1
ATOM 1217 C CA . GLY A 1 156 ? 10.094 -12.836 1.29 1 92.25 156 GLY A CA 1
ATOM 1218 C C . GLY A 1 156 ? 8.617 -13.117 1.519 1 92.25 156 GLY A C 1
ATOM 1219 O O . GLY A 1 156 ? 8.023 -12.617 2.479 1 92.25 156 GLY A O 1
ATOM 1220 N N . LEU A 1 157 ? 8.016 -13.953 0.673 1 93.62 157 LEU A N 1
ATOM 1221 C CA . LEU A 1 157 ? 6.566 -14.148 0.692 1 93.62 157 LEU A CA 1
ATOM 1222 C C . LEU A 1 157 ? 6.121 -14.75 2.018 1 93.62 157 LEU A C 1
ATOM 1224 O O . LEU A 1 157 ? 5.094 -14.352 2.572 1 93.62 157 LEU A O 1
ATOM 1228 N N . PHE A 1 158 ? 6.84 -15.688 2.568 1 93 158 PHE A N 1
ATOM 1229 C CA . PHE A 1 158 ? 6.441 -16.344 3.811 1 93 158 PHE A CA 1
ATOM 1230 C C . PHE A 1 158 ? 6.504 -15.367 4.98 1 93 158 PHE A C 1
ATOM 1232 O O . PHE A 1 158 ? 5.66 -15.406 5.875 1 93 158 PHE A O 1
ATOM 1239 N N . VAL A 1 159 ? 7.551 -14.547 5.004 1 95 159 VAL A N 1
ATOM 1240 C CA . VAL A 1 159 ? 7.641 -13.5 6.023 1 95 159 VAL A CA 1
ATOM 1241 C C . VAL A 1 159 ? 6.461 -12.547 5.891 1 95 159 VAL A C 1
ATOM 1243 O O . VAL A 1 159 ? 5.883 -12.117 6.891 1 95 159 VAL A O 1
ATOM 1246 N N . ALA A 1 160 ? 6.141 -12.219 4.629 1 97.38 160 ALA A N 1
ATOM 1247 C CA . ALA A 1 160 ? 4.996 -11.352 4.352 1 97.38 160 ALA A CA 1
ATOM 1248 C C . ALA A 1 160 ? 3.707 -11.945 4.898 1 97.38 160 ALA A C 1
ATOM 1250 O O . ALA A 1 160 ? 2.855 -11.227 5.43 1 97.38 160 ALA A O 1
ATOM 1251 N N . ILE A 1 161 ? 3.551 -13.242 4.742 1 95.94 161 ILE A N 1
ATOM 1252 C CA . ILE A 1 161 ? 2.365 -13.945 5.234 1 95.94 161 ILE A CA 1
ATOM 1253 C C . ILE A 1 161 ? 2.283 -13.812 6.754 1 95.94 161 ILE A C 1
ATOM 1255 O O . ILE A 1 161 ? 1.235 -13.453 7.293 1 95.94 161 ILE A O 1
ATOM 1259 N N . ILE A 1 162 ? 3.342 -14.039 7.43 1 96.5 162 ILE A N 1
ATOM 1260 C CA . ILE A 1 162 ? 3.379 -14.008 8.891 1 96.5 162 ILE A CA 1
ATOM 1261 C C . ILE A 1 162 ? 3.064 -12.594 9.375 1 96.5 162 ILE A C 1
ATOM 1263 O O . ILE A 1 162 ? 2.207 -12.406 10.242 1 96.5 162 ILE A O 1
ATOM 1267 N N . ILE A 1 163 ? 3.699 -11.656 8.836 1 97.88 163 ILE A N 1
ATOM 1268 C CA . ILE A 1 163 ? 3.508 -10.273 9.25 1 97.88 163 ILE A CA 1
ATOM 1269 C C . ILE A 1 163 ? 2.092 -9.82 8.898 1 97.88 163 ILE A C 1
ATOM 1271 O O . ILE A 1 163 ? 1.442 -9.125 9.688 1 97.88 163 ILE A O 1
ATOM 1275 N N . GLY A 1 164 ? 1.64 -10.164 7.676 1 98.38 164 GLY A N 1
ATOM 1276 C CA . GLY A 1 164 ? 0.29 -9.805 7.27 1 98.38 164 GLY A CA 1
ATOM 1277 C C . GLY A 1 164 ? -0.773 -10.297 8.234 1 98.38 164 GLY A C 1
ATOM 1278 O O . GLY A 1 164 ? -1.722 -9.57 8.539 1 98.38 164 GLY A O 1
ATOM 1279 N N . LEU A 1 165 ? -0.616 -11.5 8.766 1 98 165 LEU A N 1
ATOM 1280 C CA . LEU A 1 165 ? -1.584 -12.078 9.695 1 98 165 LEU A CA 1
ATOM 1281 C C . LEU A 1 165 ? -1.426 -11.492 11.086 1 98 165 LEU A C 1
ATOM 1283 O O . LEU A 1 165 ? -2.398 -11.023 11.688 1 98 165 LEU A O 1
ATOM 1287 N N . LEU A 1 166 ? -0.245 -11.422 11.578 1 98.31 166 LEU A N 1
ATOM 1288 C CA . LEU A 1 166 ? -0.008 -11.062 12.969 1 98.31 166 LEU A CA 1
ATOM 1289 C C . LEU A 1 166 ? -0.187 -9.562 13.18 1 98.31 166 LEU A C 1
ATOM 1291 O O . LEU A 1 166 ? -0.605 -9.125 14.258 1 98.31 166 LEU A O 1
ATOM 1295 N N . ALA A 1 167 ? 0.173 -8.766 12.172 1 98.44 167 ALA A N 1
ATOM 1296 C CA . ALA A 1 167 ? -0.015 -7.32 12.297 1 98.44 167 ALA A CA 1
ATOM 1297 C C . ALA A 1 167 ? -1.469 -6.984 12.617 1 98.44 167 ALA A C 1
ATOM 1299 O O . ALA A 1 167 ? -1.743 -6.117 13.453 1 98.44 167 ALA A O 1
ATOM 1300 N N . VAL A 1 168 ? -2.359 -7.645 11.891 1 98.38 168 VAL A N 1
ATOM 1301 C CA . VAL A 1 168 ? -3.781 -7.387 12.102 1 98.38 168 VAL A CA 1
ATOM 1302 C C . VAL A 1 168 ? -4.191 -7.863 13.492 1 98.38 168 VAL A C 1
ATOM 1304 O O . VAL A 1 168 ? -4.992 -7.211 14.164 1 98.38 168 VAL A O 1
ATOM 1307 N N . GLU A 1 169 ? -3.654 -9.008 13.93 1 98 169 GLU A N 1
ATOM 1308 C CA . GLU A 1 169 ? -3.963 -9.508 15.266 1 98 169 GLU A CA 1
ATOM 1309 C C . GLU A 1 169 ? -3.488 -8.531 16.344 1 98 169 GLU A C 1
ATOM 1311 O O . GLU A 1 169 ? -4.164 -8.344 17.359 1 98 169 GLU A O 1
ATOM 1316 N N . ILE A 1 170 ? -2.387 -7.953 16.172 1 97.5 170 ILE A N 1
ATOM 1317 C CA . ILE A 1 170 ? -1.87 -6.949 17.094 1 97.5 170 ILE A CA 1
ATOM 1318 C C . ILE A 1 170 ? -2.789 -5.727 17.094 1 97.5 170 ILE A C 1
ATOM 1320 O O . ILE A 1 170 ? -3.131 -5.203 18.156 1 97.5 170 ILE A O 1
ATOM 1324 N N . ASP A 1 171 ? -3.117 -5.25 15.891 1 96.12 171 ASP A N 1
ATOM 1325 C CA . ASP A 1 171 ? -4.016 -4.109 15.781 1 96.12 171 ASP A CA 1
ATOM 1326 C C . ASP A 1 171 ? -5.328 -4.371 16.516 1 96.12 171 ASP A C 1
ATOM 1328 O O . ASP A 1 171 ? -5.855 -3.482 17.188 1 96.12 171 ASP A O 1
ATOM 1332 N N . ARG A 1 172 ? -5.867 -5.562 16.328 1 95 172 ARG A N 1
ATOM 1333 C CA . ARG A 1 172 ? -7.105 -5.949 17 1 95 172 ARG A CA 1
ATOM 1334 C C . ARG A 1 172 ? -6.938 -5.953 18.516 1 95 172 ARG A C 1
ATOM 1336 O O . ARG A 1 172 ? -7.836 -5.531 19.25 1 95 172 ARG A O 1
ATOM 1343 N N . GLY A 1 173 ? -5.812 -6.477 18.969 1 94 173 GLY A N 1
ATOM 1344 C CA . GLY A 1 173 ? -5.531 -6.477 20.406 1 94 173 GLY A CA 1
ATOM 1345 C C . GLY A 1 173 ? -5.477 -5.082 21 1 94 173 GLY A C 1
ATOM 1346 O O . GLY A 1 173 ? -5.973 -4.855 22.109 1 94 173 GLY A O 1
ATOM 1347 N N . ILE A 1 174 ? -4.949 -4.152 20.312 1 91.88 174 ILE A N 1
ATOM 1348 C CA . ILE A 1 174 ? -4.832 -2.77 20.781 1 91.88 174 ILE A CA 1
ATOM 1349 C C . ILE A 1 174 ? -6.215 -2.117 20.797 1 91.88 174 ILE A C 1
ATOM 1351 O O . ILE A 1 174 ? -6.531 -1.354 21.703 1 91.88 174 ILE A O 1
ATOM 1355 N N . GLU A 1 175 ? -6.93 -2.338 19.766 1 87.44 175 GLU A N 1
ATOM 1356 C CA . GLU A 1 175 ? -8.273 -1.772 19.672 1 87.44 175 GLU A CA 1
ATOM 1357 C C . GLU A 1 175 ? -9.148 -2.24 20.828 1 87.44 175 GLU A C 1
ATOM 1359 O O . GLU A 1 175 ? -10.016 -1.498 21.297 1 87.44 175 GLU A O 1
ATOM 1364 N N . LYS A 1 176 ? -9.008 -3.455 21.188 1 86.19 176 LYS A N 1
ATOM 1365 C CA . LYS A 1 176 ? -9.797 -4.023 22.281 1 86.19 176 LYS A CA 1
ATOM 1366 C C . LYS A 1 176 ? -9.297 -3.521 23.641 1 86.19 176 LYS A C 1
ATOM 1368 O O . LYS A 1 176 ? -10.031 -3.561 24.625 1 86.19 176 LYS A O 1
ATOM 1373 N N . SER A 1 177 ? -8.195 -3.006 23.547 1 82.94 177 SER A N 1
ATOM 1374 C CA . SER A 1 177 ? -7.617 -2.531 24.797 1 82.94 177 SER A CA 1
ATOM 1375 C C . SER A 1 177 ? -8.031 -1.092 25.094 1 82.94 177 SER A C 1
ATOM 1377 O O . SER A 1 177 ? -8.672 -0.447 24.266 1 82.94 177 SER A O 1
ATOM 1379 N N . LYS A 1 178 ? -7.797 -0.625 26.234 1 73.12 178 LYS A N 1
ATOM 1380 C CA . LYS A 1 178 ? -8.102 0.722 26.703 1 73.12 178 LYS A CA 1
ATOM 1381 C C . LYS A 1 178 ? -7.191 1.756 26.047 1 73.12 178 LYS A C 1
ATOM 1383 O O . LYS A 1 178 ? -7.246 2.941 26.391 1 73.12 178 LYS A O 1
ATOM 1388 N N . LEU A 1 179 ? -6.453 1.352 25.141 1 74.25 179 LEU A N 1
ATOM 1389 C CA . LEU A 1 179 ? -5.508 2.279 24.531 1 74.25 179 LEU A CA 1
ATOM 1390 C C . LEU A 1 179 ? -6.148 3.029 23.375 1 74.25 179 LEU A C 1
ATOM 1392 O O . LEU A 1 179 ? -5.574 3.992 22.859 1 74.25 179 LEU A O 1
ATOM 1396 N N . LYS A 1 180 ? -7.266 2.59 23.047 1 70.25 180 LYS A N 1
ATOM 1397 C CA . LYS A 1 180 ? -7.996 3.34 22.031 1 70.25 180 LYS A CA 1
ATOM 1398 C C . LYS A 1 180 ? -8.414 4.711 22.547 1 70.25 180 LYS A C 1
ATOM 1400 O O . LYS A 1 180 ? -8.977 4.82 23.641 1 70.25 180 LYS A O 1
ATOM 1405 N N . ILE A 1 181 ? -8.031 5.816 21.828 1 69.81 181 ILE A N 1
ATOM 1406 C CA . ILE A 1 181 ? -8.391 7.172 22.219 1 69.81 181 ILE A CA 1
ATOM 1407 C C . ILE A 1 181 ? -9.789 7.508 21.688 1 69.81 181 ILE A C 1
ATOM 1409 O O . ILE A 1 181 ? -10.039 7.445 20.484 1 69.81 181 ILE A O 1
ATOM 1413 N N . LYS A 1 182 ? -10.719 7.594 22.578 1 74.62 182 LYS A N 1
ATOM 1414 C CA . LYS A 1 182 ? -12.062 8.039 22.188 1 74.62 182 LYS A CA 1
ATOM 1415 C C . LYS A 1 182 ? -12.078 9.531 21.906 1 74.62 182 LYS A C 1
ATOM 1417 O O . LYS A 1 182 ? -11.758 10.344 22.781 1 74.62 182 LYS A O 1
ATOM 1422 N N . LEU A 1 183 ? -12.281 9.828 20.625 1 74.62 183 LEU A N 1
ATOM 1423 C CA . LEU A 1 183 ? -12.297 11.227 20.219 1 74.62 183 LEU A CA 1
ATOM 1424 C C . LEU A 1 183 ? -13.727 11.742 20.078 1 74.62 183 LEU A C 1
ATOM 1426 O O . LEU A 1 183 ? -14.648 10.961 19.828 1 74.62 183 LEU A O 1
ATOM 1430 N N . PRO A 1 184 ? -13.852 13.055 20.344 1 73.19 184 PRO A N 1
ATOM 1431 C CA . PRO A 1 184 ? -15.18 13.656 20.188 1 73.19 184 PRO A CA 1
ATOM 1432 C C . PRO A 1 184 ? -15.734 13.516 18.781 1 73.19 184 PRO A C 1
ATOM 1434 O O . PRO A 1 184 ? -14.969 13.359 17.828 1 73.19 184 PRO A O 1
ATOM 1437 N N . ALA A 1 185 ? -17.047 13.578 18.609 1 71.88 185 ALA A N 1
ATOM 1438 C CA . ALA A 1 185 ? -17.75 13.414 17.344 1 71.88 185 ALA A CA 1
ATOM 1439 C C . ALA A 1 185 ? -17.438 14.57 16.391 1 71.88 185 ALA A C 1
ATOM 1441 O O . ALA A 1 185 ? -17.625 14.453 15.188 1 71.88 185 ALA A O 1
ATOM 1442 N N . SER A 1 186 ? -16.938 15.617 17 1 68.12 186 SER A N 1
ATOM 1443 C CA . SER A 1 186 ? -16.656 16.797 16.188 1 68.12 186 SER A CA 1
ATOM 1444 C C . SER A 1 186 ? -15.398 16.609 15.352 1 68.12 186 SER A C 1
ATOM 1446 O O . SER A 1 186 ? -15.148 17.359 14.406 1 68.12 186 SER A O 1
ATOM 1448 N N . ILE A 1 187 ? -14.742 15.523 15.586 1 71.69 187 ILE A N 1
ATOM 1449 C CA . ILE A 1 187 ? -13.492 15.273 14.867 1 71.69 187 ILE A CA 1
ATOM 1450 C C . ILE A 1 187 ? -13.781 14.531 13.562 1 71.69 187 ILE A C 1
ATOM 1452 O O . ILE A 1 187 ? -14.516 13.539 13.555 1 71.69 187 ILE A O 1
ATOM 1456 N N . PRO A 1 188 ? -13.234 15.117 12.469 1 73.12 188 PRO A N 1
ATOM 1457 C CA . PRO A 1 188 ? -13.43 14.414 11.203 1 73.12 188 PRO A CA 1
ATOM 1458 C C . PRO A 1 188 ? -12.914 12.977 11.234 1 73.12 188 PRO A C 1
ATOM 1460 O O . PRO A 1 188 ? -11.875 12.711 11.852 1 73.12 188 PRO A O 1
ATOM 1463 N N . PRO A 1 189 ? -13.664 12.109 10.57 1 79 189 PRO A N 1
ATOM 1464 C CA . PRO A 1 189 ? -13.336 10.68 10.625 1 79 189 PRO A CA 1
ATOM 1465 C C . PRO A 1 189 ? -11.906 10.383 10.195 1 79 189 PRO A C 1
ATOM 1467 O O . PRO A 1 189 ? -11.25 9.516 10.773 1 79 189 PRO A O 1
ATOM 1470 N N . MET A 1 190 ? -11.43 11.062 9.211 1 78 190 MET A N 1
ATOM 1471 C CA . MET A 1 190 ? -10.07 10.805 8.727 1 78 190 MET A CA 1
ATOM 1472 C C . MET A 1 190 ? -9.039 11.172 9.789 1 78 190 MET A C 1
ATOM 1474 O O . MET A 1 190 ? -7.996 10.523 9.898 1 78 190 MET A O 1
ATOM 1478 N N . VAL A 1 191 ? -9.359 12.18 10.57 1 79.12 191 VAL A N 1
ATOM 1479 C CA . VAL A 1 191 ? -8.484 12.594 11.664 1 79.12 191 VAL A CA 1
ATOM 1480 C C . VAL A 1 191 ? -8.523 11.539 12.773 1 79.12 191 VAL A C 1
ATOM 1482 O O . VAL A 1 191 ? -7.48 11.195 13.344 1 79.12 191 VAL A O 1
ATOM 1485 N N . ALA A 1 192 ? -9.703 11.125 13.039 1 83.56 192 ALA A N 1
ATOM 1486 C CA . ALA A 1 192 ? -9.852 10.078 14.039 1 83.56 192 ALA A CA 1
ATOM 1487 C C . ALA A 1 192 ? -9.062 8.828 13.656 1 83.56 192 ALA A C 1
ATOM 1489 O O . ALA A 1 192 ? -8.43 8.203 14.508 1 83.56 192 ALA A O 1
ATOM 1490 N N . ASN A 1 193 ? -9.164 8.438 12.422 1 86.38 193 ASN A N 1
ATOM 1491 C CA . ASN A 1 193 ? -8.438 7.273 11.93 1 86.38 193 ASN A CA 1
ATOM 1492 C C . ASN A 1 193 ? -6.93 7.453 12.078 1 86.38 193 ASN A C 1
ATOM 1494 O O . ASN A 1 193 ? -6.223 6.516 12.461 1 86.38 193 ASN A O 1
ATOM 1498 N N . PHE A 1 194 ? -6.512 8.656 11.719 1 86.88 194 PHE A N 1
ATOM 1499 C CA . PHE A 1 194 ? -5.102 8.977 11.875 1 86.88 194 PHE A CA 1
ATOM 1500 C C . PHE A 1 194 ? -4.664 8.797 13.328 1 86.88 194 PHE A C 1
ATOM 1502 O O . PHE A 1 194 ? -3.703 8.078 13.609 1 86.88 194 PHE A O 1
ATOM 1509 N N . ILE A 1 195 ? -5.32 9.336 14.273 1 84.06 195 ILE A N 1
ATOM 1510 C CA . ILE A 1 195 ? -4.953 9.305 15.68 1 84.06 195 ILE A CA 1
ATOM 1511 C C . ILE A 1 195 ? -4.98 7.867 16.188 1 84.06 195 ILE A C 1
ATOM 1513 O O . ILE A 1 195 ? -4.062 7.43 16.891 1 84.06 195 ILE A O 1
ATOM 1517 N N . ASN A 1 196 ? -5.949 7.141 15.812 1 88.12 196 ASN A N 1
ATOM 1518 C CA . ASN A 1 196 ? -6.152 5.789 16.328 1 88.12 196 ASN A CA 1
ATOM 1519 C C . ASN A 1 196 ? -5.184 4.801 15.68 1 88.12 196 ASN A C 1
ATOM 1521 O O . ASN A 1 196 ? -5.027 3.676 16.156 1 88.12 196 ASN A O 1
ATOM 1525 N N . SER A 1 197 ? -4.531 5.23 14.602 1 92.56 197 SER A N 1
ATOM 1526 C CA . SER A 1 197 ? -3.613 4.328 13.922 1 92.56 197 SER A CA 1
ATOM 1527 C C . SER A 1 197 ? -2.207 4.426 14.5 1 92.56 197 SER A C 1
ATOM 1529 O O . SER A 1 197 ? -1.365 3.561 14.258 1 92.56 197 SER A O 1
ATOM 1531 N N . LEU A 1 198 ? -1.936 5.418 15.328 1 92.19 198 LEU A N 1
ATOM 1532 C CA . LEU A 1 198 ? -0.595 5.684 15.844 1 92.19 198 LEU A CA 1
ATOM 1533 C C . LEU A 1 198 ? -0.127 4.551 16.75 1 92.19 198 LEU A C 1
ATOM 1535 O O . LEU A 1 198 ? 0.964 4.008 16.562 1 92.19 198 LEU A O 1
ATOM 1539 N N . VAL A 1 199 ? -0.971 4.184 17.656 1 93.31 199 VAL A N 1
ATOM 1540 C CA . VAL A 1 199 ? -0.572 3.195 18.656 1 93.31 199 VAL A CA 1
ATOM 1541 C C . VAL A 1 199 ? -0.393 1.832 18 1 93.31 199 VAL A C 1
ATOM 1543 O O . VAL A 1 199 ? 0.614 1.155 18.219 1 93.31 199 VAL A O 1
ATOM 1546 N N . PRO A 1 200 ? -1.34 1.415 17.156 1 95.25 200 PRO A N 1
ATOM 1547 C CA . PRO A 1 200 ? -1.15 0.144 16.453 1 95.25 200 PRO A CA 1
ATOM 1548 C C . PRO A 1 200 ? 0.124 0.119 15.609 1 95.25 200 PRO A C 1
ATOM 1550 O O . PRO A 1 200 ? 0.836 -0.888 15.594 1 95.25 200 PRO A O 1
ATOM 1553 N N . LEU A 1 201 ? 0.382 1.191 14.891 1 96.81 201 LEU A N 1
ATOM 1554 C CA . LEU A 1 201 ? 1.586 1.273 14.07 1 96.81 201 LEU A CA 1
ATOM 1555 C C . LEU A 1 201 ? 2.838 1.157 14.93 1 96.81 201 LEU A C 1
ATOM 1557 O O . LEU A 1 201 ? 3.748 0.387 14.617 1 96.81 201 LEU A O 1
ATOM 1561 N N . LEU A 1 202 ? 2.85 1.89 16 1 96 202 LEU A N 1
ATOM 1562 C CA . LEU A 1 202 ? 3.99 1.858 16.906 1 96 202 LEU A CA 1
ATOM 1563 C C . LEU A 1 202 ? 4.16 0.471 17.531 1 96 202 LEU A C 1
ATOM 1565 O O . LEU A 1 202 ? 5.285 -0.017 17.656 1 96 202 LEU A O 1
ATOM 1569 N N . ALA A 1 203 ? 3.074 -0.113 17.953 1 96.62 203 ALA A N 1
ATOM 1570 C CA . ALA A 1 203 ? 3.113 -1.449 18.547 1 96.62 203 ALA A CA 1
ATOM 1571 C C . ALA A 1 203 ? 3.682 -2.467 17.547 1 96.62 203 ALA A C 1
ATOM 1573 O O . ALA A 1 203 ? 4.5 -3.311 17.922 1 96.62 203 ALA A O 1
ATOM 1574 N N . ASN A 1 204 ? 3.221 -2.457 16.312 1 98.25 204 ASN A N 1
ATOM 1575 C CA . ASN A 1 204 ? 3.742 -3.369 15.305 1 98.25 204 ASN A CA 1
ATOM 1576 C C . ASN A 1 204 ? 5.238 -3.172 15.094 1 98.25 204 ASN A C 1
ATOM 1578 O O . ASN A 1 204 ? 5.984 -4.145 14.961 1 98.25 204 ASN A O 1
ATOM 1582 N N . ILE A 1 205 ? 5.676 -1.897 15.008 1 97.75 205 ILE A N 1
ATOM 1583 C CA . ILE A 1 205 ? 7.09 -1.605 14.82 1 97.75 205 ILE A CA 1
ATOM 1584 C C . ILE A 1 205 ? 7.887 -2.146 16 1 97.75 205 ILE A C 1
ATOM 1586 O O . ILE A 1 205 ? 8.891 -2.836 15.82 1 97.75 205 ILE A O 1
ATOM 1590 N N . PHE A 1 206 ? 7.402 -1.904 17.203 1 97.19 206 PHE A N 1
ATOM 1591 C CA . PHE A 1 206 ? 8.133 -2.322 18.391 1 97.19 206 PHE A CA 1
ATOM 1592 C C . PHE A 1 206 ? 8.195 -3.842 18.484 1 97.19 206 PHE A C 1
ATOM 1594 O O . PHE A 1 206 ? 9.234 -4.406 18.828 1 97.19 206 PHE A O 1
ATOM 1601 N N . ILE A 1 207 ? 7.129 -4.496 18.188 1 97.44 207 ILE A N 1
ATOM 1602 C CA . ILE A 1 207 ? 7.066 -5.945 18.344 1 97.44 207 ILE A CA 1
ATOM 1603 C C . ILE A 1 207 ? 7.883 -6.617 17.25 1 97.44 207 ILE A C 1
ATOM 1605 O O . ILE A 1 207 ? 8.789 -7.402 17.531 1 97.44 207 ILE A O 1
ATOM 1609 N N . PHE A 1 208 ? 7.625 -6.332 16 1 97.25 208 PHE A N 1
ATOM 1610 C CA . PHE A 1 208 ? 8.273 -7.035 14.898 1 97.25 208 PHE A CA 1
ATOM 1611 C C . PHE A 1 208 ? 9.711 -6.547 14.719 1 97.25 208 PHE A C 1
ATOM 1613 O O . PHE A 1 208 ? 10.617 -7.352 14.516 1 97.25 208 PHE A O 1
ATOM 1620 N N . TYR A 1 209 ? 9.914 -5.234 14.68 1 96.38 209 TYR A N 1
ATOM 1621 C CA . TYR A 1 209 ? 11.273 -4.715 14.516 1 96.38 209 TYR A CA 1
ATOM 1622 C C . TYR A 1 209 ? 12.117 -5.008 15.75 1 96.38 209 TYR A C 1
ATOM 1624 O O . TYR A 1 209 ? 13.312 -5.293 15.633 1 96.38 209 TYR A O 1
ATOM 1632 N N . GLY A 1 210 ? 11.5 -4.84 16.953 1 96.25 210 GLY A N 1
ATOM 1633 C CA . GLY A 1 210 ? 12.203 -5.266 18.156 1 96.25 210 GLY A CA 1
ATOM 1634 C C . GLY A 1 210 ? 12.641 -6.719 18.094 1 96.25 210 GLY A C 1
ATOM 1635 O O . GLY A 1 210 ? 13.789 -7.039 18.406 1 96.25 210 GLY A O 1
ATOM 1636 N N . ALA A 1 211 ? 11.727 -7.59 17.703 1 94.94 211 ALA A N 1
ATOM 1637 C CA . ALA A 1 211 ? 12.062 -9 17.531 1 94.94 211 ALA A CA 1
ATOM 1638 C C . ALA A 1 211 ? 13.18 -9.188 16.516 1 94.94 211 ALA A C 1
ATOM 1640 O O . ALA A 1 211 ? 14.07 -10.016 16.703 1 94.94 211 ALA A O 1
ATOM 1641 N N . ASN A 1 212 ? 13.039 -8.469 15.438 1 94.25 212 ASN A N 1
ATOM 1642 C CA . ASN A 1 212 ? 14.07 -8.508 14.398 1 94.25 212 ASN A CA 1
ATOM 1643 C C . ASN A 1 212 ? 15.445 -8.156 14.961 1 94.25 212 ASN A C 1
ATOM 1645 O O . ASN A 1 212 ? 16.422 -8.844 14.672 1 94.25 212 ASN A O 1
ATOM 1649 N N . LEU A 1 213 ? 15.531 -7.078 15.758 1 94.12 213 LEU A N 1
ATOM 1650 C CA . LEU A 1 213 ? 16.797 -6.637 16.328 1 94.12 213 LEU A CA 1
ATOM 1651 C C . LEU A 1 213 ? 17.375 -7.699 17.266 1 94.12 213 LEU A C 1
ATOM 1653 O O . LEU A 1 213 ? 18.578 -7.969 17.25 1 94.12 213 LEU A O 1
ATOM 1657 N N . ILE A 1 214 ? 16.5 -8.312 18.047 1 94.5 214 ILE A N 1
ATOM 1658 C CA . ILE A 1 214 ? 16.938 -9.344 18.984 1 94.5 214 ILE A CA 1
ATOM 1659 C C . ILE A 1 214 ? 17.422 -10.57 18.219 1 94.5 214 ILE A C 1
ATOM 1661 O O . ILE A 1 214 ? 18.5 -11.094 18.5 1 94.5 214 ILE A O 1
ATOM 1665 N N . LEU A 1 215 ? 16.703 -10.977 17.234 1 92.38 215 LEU A N 1
ATOM 1666 C CA . LEU A 1 215 ? 17.031 -12.188 16.5 1 92.38 215 LEU A CA 1
ATOM 1667 C C . LEU A 1 215 ? 18.297 -12.008 15.68 1 92.38 215 LEU A C 1
ATOM 1669 O O . LEU A 1 215 ? 19.141 -12.914 15.602 1 92.38 215 LEU A O 1
ATOM 1673 N N . VAL A 1 216 ? 18.391 -10.914 15.039 1 88.69 216 VAL A N 1
ATOM 1674 C CA . VAL A 1 216 ? 19.578 -10.641 14.234 1 88.69 216 VAL A CA 1
ATOM 1675 C C . VAL A 1 216 ? 20.812 -10.602 15.133 1 88.69 216 VAL A C 1
ATOM 1677 O O . VAL A 1 216 ? 21.875 -11.086 14.75 1 88.69 216 VAL A O 1
ATOM 1680 N N . ASN A 1 217 ? 20.688 -10 16.281 1 90.19 217 ASN A N 1
ATOM 1681 C CA . ASN A 1 217 ? 21.812 -9.93 17.219 1 90.19 217 ASN A CA 1
ATOM 1682 C C . ASN A 1 217 ? 22.188 -11.305 17.75 1 90.19 217 ASN A C 1
ATOM 1684 O O . ASN A 1 217 ? 23.375 -11.594 17.938 1 90.19 217 ASN A O 1
ATOM 1688 N N . LEU A 1 218 ? 21.234 -12.156 17.922 1 92.44 218 LEU A N 1
ATOM 1689 C CA . LEU A 1 218 ? 21.469 -13.477 18.516 1 92.44 218 LEU A CA 1
ATOM 1690 C C . LEU A 1 218 ? 21.969 -14.453 17.453 1 92.44 218 LEU A C 1
ATOM 1692 O O . LEU A 1 218 ? 22.828 -15.289 17.75 1 92.44 218 LEU A O 1
ATOM 1696 N N . THR A 1 219 ? 21.469 -14.375 16.203 1 90.94 219 THR A N 1
ATOM 1697 C CA . THR A 1 219 ? 21.734 -15.414 15.219 1 90.94 219 THR A CA 1
ATOM 1698 C C . THR A 1 219 ? 22.703 -14.906 14.148 1 90.94 219 THR A C 1
ATOM 1700 O O . THR A 1 219 ? 23.266 -15.695 13.391 1 90.94 219 THR A O 1
ATOM 1703 N N . HIS A 1 220 ? 22.828 -13.562 13.969 1 88.88 220 HIS A N 1
ATOM 1704 C CA . HIS A 1 220 ? 23.672 -12.922 12.969 1 88.88 220 HIS A CA 1
ATOM 1705 C C . HIS A 1 220 ? 23.141 -13.18 11.562 1 88.88 220 HIS A C 1
ATOM 1707 O O . HIS A 1 220 ? 23.891 -13.133 10.586 1 88.88 220 HIS A O 1
ATOM 1713 N N . ALA A 1 221 ? 21.953 -13.641 11.555 1 88.12 221 ALA A N 1
ATOM 1714 C CA . ALA A 1 221 ? 21.234 -13.766 10.289 1 88.12 221 ALA A CA 1
ATOM 1715 C C . ALA A 1 221 ? 20.141 -12.703 10.172 1 88.12 221 ALA A C 1
ATOM 1717 O O . ALA A 1 221 ? 19.578 -12.273 11.172 1 88.12 221 ALA A O 1
ATOM 1718 N N . ASP A 1 222 ? 19.984 -12.266 8.914 1 87.31 222 ASP A N 1
ATOM 1719 C CA . ASP A 1 222 ? 18.875 -11.32 8.727 1 87.31 222 ASP A CA 1
ATOM 1720 C C . ASP A 1 222 ? 17.531 -11.969 9.062 1 87.31 222 ASP A C 1
ATOM 1722 O O . ASP A 1 222 ? 17.406 -13.195 9.023 1 87.31 222 ASP A O 1
ATOM 1726 N N . PHE A 1 223 ? 16.562 -11.211 9.406 1 88.31 223 PHE A N 1
ATOM 1727 C CA . PHE A 1 223 ? 15.266 -11.656 9.891 1 88.31 223 PHE A CA 1
ATOM 1728 C C . PHE A 1 223 ? 14.609 -12.594 8.883 1 88.31 223 PHE A C 1
ATOM 1730 O O . PHE A 1 223 ? 14.102 -13.656 9.266 1 88.31 223 PHE A O 1
ATOM 1737 N N . THR A 1 224 ? 14.594 -12.219 7.625 1 89.12 224 THR A N 1
ATOM 1738 C CA . THR A 1 224 ? 13.953 -13.023 6.586 1 89.12 224 THR A CA 1
ATOM 1739 C C . THR A 1 224 ? 14.609 -14.398 6.488 1 89.12 224 THR A C 1
ATOM 1741 O O . THR A 1 224 ? 13.922 -15.414 6.414 1 89.12 224 THR A O 1
ATOM 1744 N N . THR A 1 225 ? 15.914 -14.367 6.547 1 87.75 225 THR A N 1
ATOM 1745 C CA . THR A 1 225 ? 16.656 -15.617 6.477 1 87.75 225 THR A CA 1
ATOM 1746 C C . THR A 1 225 ? 16.359 -16.5 7.684 1 87.75 225 THR A C 1
ATOM 1748 O O . THR A 1 225 ? 16.219 -17.719 7.551 1 87.75 225 THR A O 1
ATOM 1751 N N . PHE A 1 226 ? 16.328 -15.891 8.805 1 90.5 226 PHE A N 1
ATOM 1752 C CA . PHE A 1 226 ? 16.031 -16.641 10.023 1 90.5 226 PHE A CA 1
ATOM 1753 C C . PHE A 1 226 ? 14.664 -17.281 9.953 1 90.5 226 PHE A C 1
ATOM 1755 O O . PHE A 1 226 ? 14.508 -18.469 10.273 1 90.5 226 PHE A O 1
ATOM 1762 N N . ILE A 1 227 ? 13.695 -16.531 9.57 1 90.62 227 ILE A N 1
ATOM 1763 C CA . ILE A 1 227 ? 12.328 -17.047 9.492 1 90.62 227 ILE A CA 1
ATOM 1764 C C . ILE A 1 227 ? 12.258 -18.172 8.477 1 90.62 227 ILE A C 1
ATOM 1766 O O . ILE A 1 227 ? 11.609 -19.203 8.711 1 90.62 227 ILE A O 1
ATOM 1770 N N . MET A 1 228 ? 12.875 -18 7.395 1 85.94 228 MET A N 1
ATOM 1771 C CA . MET A 1 228 ? 12.867 -19.031 6.359 1 85.94 228 MET A CA 1
ATOM 1772 C C . MET A 1 228 ? 13.547 -20.297 6.863 1 85.94 228 MET A C 1
ATOM 1774 O O . MET A 1 228 ? 13.125 -21.406 6.523 1 85.94 228 MET A O 1
ATOM 1778 N N . LYS A 1 229 ? 14.594 -20.109 7.625 1 86.5 229 LYS A N 1
ATOM 1779 C CA . LYS A 1 229 ? 15.25 -21.266 8.219 1 86.5 229 LYS A CA 1
ATOM 1780 C C . LYS A 1 229 ? 14.297 -22.031 9.141 1 86.5 229 LYS A C 1
ATOM 1782 O O . LYS A 1 229 ? 14.297 -23.266 9.164 1 86.5 229 LYS A O 1
ATOM 1787 N N . CYS A 1 230 ? 13.539 -21.312 9.852 1 88.81 230 CYS A N 1
ATOM 1788 C CA . CYS A 1 230 ? 12.57 -21.922 10.75 1 88.81 230 CYS A CA 1
ATOM 1789 C C . CYS A 1 230 ? 11.492 -22.672 9.969 1 88.81 230 CYS A C 1
ATOM 1791 O O . CYS A 1 230 ? 10.984 -23.688 10.422 1 88.81 230 CYS A O 1
ATOM 1793 N N . LEU A 1 231 ? 11.18 -22.156 8.789 1 88.56 231 LEU A N 1
ATOM 1794 C CA . LEU A 1 231 ? 10.078 -22.703 8.008 1 88.56 231 LEU A CA 1
ATOM 1795 C C . LEU A 1 231 ? 10.578 -23.781 7.043 1 88.56 231 LEU A C 1
ATOM 1797 O O . LEU A 1 231 ? 9.781 -24.516 6.461 1 88.56 231 LEU A O 1
ATOM 1801 N N . THR A 1 232 ? 11.852 -23.906 6.953 1 84.12 232 THR A N 1
ATOM 1802 C CA . THR A 1 232 ? 12.492 -24.766 5.969 1 84.12 232 THR A CA 1
ATOM 1803 C C . THR A 1 232 ? 12.008 -26.203 6.102 1 84.12 232 THR A C 1
ATOM 1805 O O . THR A 1 232 ? 11.688 -26.844 5.102 1 84.12 232 THR A O 1
ATOM 1808 N N . PRO A 1 233 ? 11.875 -26.734 7.316 1 84.19 233 PRO A N 1
ATOM 1809 C CA . PRO A 1 233 ? 11.391 -28.109 7.391 1 84.19 233 PRO A CA 1
ATOM 1810 C C . PRO A 1 233 ? 9.992 -28.281 6.809 1 84.19 233 PRO A C 1
ATOM 1812 O O . PRO A 1 233 ? 9.734 -29.25 6.082 1 84.19 233 PRO A O 1
ATOM 1815 N N . ALA A 1 234 ? 9.188 -27.406 7.059 1 82.06 234 ALA A N 1
ATOM 1816 C CA . ALA A 1 234 ? 7.824 -27.469 6.547 1 82.06 234 ALA A CA 1
ATOM 1817 C C . ALA A 1 234 ? 7.789 -27.219 5.039 1 82.06 234 ALA A C 1
ATOM 1819 O O . ALA A 1 234 ? 7.059 -27.891 4.309 1 82.06 234 ALA A O 1
ATOM 1820 N N . THR A 1 235 ? 8.531 -26.25 4.66 1 85.38 235 THR A N 1
ATOM 1821 C CA . THR A 1 235 ? 8.539 -25.938 3.236 1 85.38 235 THR A CA 1
ATOM 1822 C C . THR A 1 235 ? 9.227 -27.031 2.436 1 85.38 235 THR A C 1
ATOM 1824 O O . THR A 1 235 ? 8.875 -27.281 1.28 1 85.38 235 THR A O 1
ATOM 1827 N N . PHE A 1 236 ? 10.148 -27.672 3.094 1 85.5 236 PHE A N 1
ATOM 1828 C CA . PHE A 1 236 ? 10.812 -28.797 2.455 1 85.5 236 PHE A CA 1
ATOM 1829 C C . PHE A 1 236 ? 9.828 -29.938 2.213 1 85.5 236 PHE A C 1
ATOM 1831 O O . PHE A 1 236 ? 9.828 -30.547 1.144 1 85.5 236 PHE A O 1
ATOM 1838 N N . LEU A 1 237 ? 9.07 -30.125 3.105 1 85.62 237 LEU A N 1
ATOM 1839 C CA . LEU A 1 237 ? 8.062 -31.172 2.963 1 85.62 237 LEU A CA 1
ATOM 1840 C C . LEU A 1 237 ? 7.043 -30.797 1.889 1 85.62 237 LEU A C 1
ATOM 1842 O O . LEU A 1 237 ? 6.711 -31.609 1.03 1 85.62 237 LEU A O 1
ATOM 1846 N N . ALA A 1 238 ? 6.602 -29.578 1.924 1 86.56 238 ALA A N 1
ATOM 1847 C CA . ALA A 1 238 ? 5.586 -29.109 0.979 1 86.56 238 ALA A CA 1
ATOM 1848 C C . ALA A 1 238 ? 6.137 -29.078 -0.444 1 86.56 238 ALA A C 1
ATOM 1850 O O . ALA A 1 238 ? 5.391 -29.266 -1.408 1 86.56 238 ALA A O 1
ATOM 1851 N N . ASN A 1 239 ? 7.457 -28.938 -0.482 1 89.25 239 ASN A N 1
ATOM 1852 C CA . ASN A 1 239 ? 8.094 -28.781 -1.788 1 89.25 239 ASN A CA 1
ATOM 1853 C C . ASN A 1 239 ? 8.672 -30.109 -2.279 1 89.25 239 ASN A C 1
ATOM 1855 O O . ASN A 1 239 ? 9.258 -30.172 -3.363 1 89.25 239 ASN A O 1
ATOM 1859 N N . SER A 1 240 ? 8.484 -31.125 -1.495 1 93.69 240 SER A N 1
ATOM 1860 C CA . SER A 1 240 ? 8.867 -32.438 -1.955 1 93.69 240 SER A CA 1
ATOM 1861 C C . SER A 1 240 ? 7.754 -33.094 -2.77 1 93.69 240 SER A C 1
ATOM 1863 O O . SER A 1 240 ? 6.586 -32.75 -2.627 1 93.69 240 SER A O 1
ATOM 1865 N N . LEU A 1 241 ? 8.219 -34.031 -3.646 1 96 241 LEU A N 1
ATOM 1866 C CA . LEU A 1 241 ? 7.25 -34.688 -4.504 1 96 241 LEU A CA 1
ATOM 1867 C C . LEU A 1 241 ? 6.164 -35.375 -3.672 1 96 241 LEU A C 1
ATOM 1869 O O . LEU A 1 241 ? 4.973 -35.156 -3.906 1 96 241 LEU A O 1
ATOM 1873 N N . TRP A 1 242 ? 6.555 -36.062 -2.672 1 95.75 242 TRP A N 1
ATOM 1874 C CA . TRP A 1 242 ? 5.609 -36.844 -1.878 1 95.75 242 TRP A CA 1
ATOM 1875 C C . TRP A 1 242 ? 4.75 -35.938 -1.006 1 95.75 242 TRP A C 1
ATOM 1877 O O . TRP A 1 242 ? 3.557 -36.188 -0.823 1 95.75 242 TRP A O 1
ATOM 1887 N N . GLY A 1 243 ? 5.418 -34.969 -0.411 1 95 243 GLY A N 1
ATOM 1888 C CA . GLY A 1 243 ? 4.645 -34 0.346 1 95 243 GLY A CA 1
ATOM 1889 C C . GLY A 1 243 ? 3.615 -33.25 -0.496 1 95 243 GLY A C 1
ATOM 1890 O O . GLY A 1 243 ? 2.488 -33.031 -0.05 1 95 243 GLY A O 1
ATOM 1891 N N . TYR A 1 244 ? 4.039 -32.875 -1.634 1 95.94 244 TYR A N 1
ATOM 1892 C CA . TYR A 1 244 ? 3.15 -32.188 -2.555 1 95.94 244 TYR A CA 1
ATOM 1893 C C . TYR A 1 244 ? 1.97 -33.062 -2.943 1 95.94 244 TYR A C 1
ATOM 1895 O O . TYR A 1 244 ? 0.828 -32.594 -2.984 1 95.94 244 TYR A O 1
ATOM 1903 N N . ILE A 1 245 ? 2.213 -34.344 -3.221 1 96.94 245 ILE A N 1
ATOM 1904 C CA . ILE A 1 245 ? 1.164 -35.281 -3.551 1 96.94 245 ILE A CA 1
ATOM 1905 C C . ILE A 1 245 ? 0.18 -35.406 -2.389 1 96.94 245 ILE A C 1
ATOM 1907 O O . ILE A 1 245 ? -1.035 -35.406 -2.596 1 96.94 245 ILE A O 1
ATOM 1911 N N . LEU A 1 246 ? 0.719 -35.406 -1.241 1 95.62 246 LEU A N 1
ATOM 1912 C CA . LEU A 1 246 ? -0.125 -35.5 -0.055 1 95.62 246 LEU A CA 1
ATOM 1913 C C . LEU A 1 246 ? -1.032 -34.281 0.066 1 95.62 246 LEU A C 1
ATOM 1915 O O . LEU A 1 246 ? -2.229 -34.438 0.332 1 95.62 246 LEU A O 1
ATOM 1919 N N . ILE A 1 247 ? -0.479 -33.125 -0.106 1 94.25 247 ILE A N 1
ATOM 1920 C CA . ILE A 1 247 ? -1.227 -31.891 0.043 1 94.25 247 ILE A CA 1
ATOM 1921 C C . ILE A 1 247 ? -2.342 -31.828 -0.998 1 94.25 247 ILE A C 1
ATOM 1923 O O . ILE A 1 247 ? -3.494 -31.547 -0.666 1 94.25 247 ILE A O 1
ATOM 1927 N N . VAL A 1 248 ? -2.016 -32.125 -2.217 1 94.94 248 VAL A N 1
ATOM 1928 C CA . VAL A 1 248 ? -2.99 -32.062 -3.299 1 94.94 248 VAL A CA 1
ATOM 1929 C C . VAL A 1 248 ? -4.062 -33.125 -3.096 1 94.94 248 VAL A C 1
ATOM 1931 O O . VAL A 1 248 ? -5.25 -32.875 -3.322 1 94.94 248 VAL A O 1
ATOM 1934 N N . THR A 1 249 ? -3.648 -34.312 -2.646 1 95.06 249 THR A N 1
ATOM 1935 C CA . THR A 1 249 ? -4.598 -35.375 -2.385 1 95.06 249 THR A CA 1
ATOM 1936 C C . THR A 1 249 ? -5.559 -35 -1.265 1 95.06 249 THR A C 1
ATOM 1938 O O . THR A 1 249 ? -6.754 -35.281 -1.338 1 95.06 249 THR A O 1
ATOM 1941 N N . LEU A 1 250 ? -4.992 -34.375 -0.297 1 92 250 LEU A N 1
ATOM 1942 C CA . LEU A 1 250 ? -5.848 -33.906 0.784 1 92 250 LEU A CA 1
ATOM 1943 C C . LEU A 1 250 ? -6.891 -32.906 0.26 1 92 250 LEU A C 1
ATOM 1945 O O . LEU A 1 250 ? -8.055 -32.969 0.662 1 92 250 LEU A O 1
ATOM 1949 N N . GLY A 1 251 ? -6.461 -32 -0.53 1 92.69 251 GLY A N 1
ATOM 1950 C CA . GLY A 1 251 ? -7.402 -31.078 -1.144 1 92.69 251 GLY A CA 1
ATOM 1951 C C . GLY A 1 251 ? -8.5 -31.766 -1.923 1 92.69 251 GLY A C 1
ATOM 1952 O O . GLY A 1 251 ? -9.672 -31.406 -1.817 1 92.69 251 GLY A O 1
ATOM 1953 N N . ASN A 1 252 ? -8.133 -32.781 -2.695 1 93.94 252 ASN A N 1
ATOM 1954 C CA . ASN A 1 252 ? -9.102 -33.5 -3.504 1 93.94 252 ASN A CA 1
ATOM 1955 C C . ASN A 1 252 ? -10.031 -34.344 -2.637 1 93.94 252 ASN A C 1
ATOM 1957 O O . ASN A 1 252 ? -11.195 -34.531 -2.971 1 93.94 252 ASN A O 1
ATOM 1961 N N . LEU A 1 253 ? -9.547 -34.812 -1.549 1 91.44 253 LEU A N 1
ATOM 1962 C CA . LEU A 1 253 ? -10.383 -35.531 -0.603 1 91.44 253 LEU A CA 1
ATOM 1963 C C . LEU A 1 253 ? -11.453 -34.625 -0 1 91.44 253 LEU A C 1
ATOM 1965 O O . LEU A 1 253 ? -12.586 -35.062 0.225 1 91.44 253 LEU A O 1
ATOM 1969 N N . LEU A 1 254 ? -11.062 -33.469 0.226 1 89.44 254 LEU A N 1
ATOM 1970 C CA . LEU A 1 254 ? -12.016 -32.5 0.779 1 89.44 254 LEU A CA 1
ATOM 1971 C C . LEU A 1 254 ? -13.133 -32.219 -0.216 1 89.44 254 LEU A C 1
ATOM 1973 O O . LEU A 1 254 ? -14.297 -32.094 0.172 1 89.44 254 LEU A O 1
ATOM 1977 N N . TRP A 1 255 ? -12.781 -32.125 -1.448 1 88.88 255 TRP A N 1
ATOM 1978 C CA . TRP A 1 255 ? -13.797 -31.938 -2.473 1 88.88 255 TRP A CA 1
ATOM 1979 C C . TRP A 1 255 ? -14.812 -33.062 -2.451 1 88.88 255 TRP A C 1
ATOM 1981 O O . TRP A 1 255 ? -16 -32.844 -2.678 1 88.88 255 TRP A O 1
ATOM 1991 N N . LEU A 1 256 ? -14.391 -34.281 -2.172 1 87.88 256 LEU A N 1
ATOM 1992 C CA . LEU A 1 256 ? -15.266 -35.438 -2.197 1 87.88 256 LEU A CA 1
ATOM 1993 C C . LEU A 1 256 ? -16.312 -35.375 -1.092 1 87.88 256 LEU A C 1
ATOM 1995 O O . LEU A 1 256 ? -17.344 -36.031 -1.158 1 87.88 256 LEU A O 1
ATOM 1999 N N . ILE A 1 257 ? -16.078 -34.5 -0.167 1 83.5 257 ILE A N 1
ATOM 2000 C CA . ILE A 1 257 ? -17.047 -34.375 0.908 1 83.5 257 ILE A CA 1
ATOM 2001 C C . ILE A 1 257 ? -17.703 -33 0.854 1 83.5 257 ILE A C 1
ATOM 2003 O O . ILE A 1 257 ? -18.297 -32.531 1.841 1 83.5 257 ILE A O 1
ATOM 2007 N N . GLY A 1 258 ? -17.5 -32.281 -0.144 1 80.56 258 GLY A N 1
ATOM 2008 C CA . GLY A 1 258 ? -18.25 -31.062 -0.389 1 80.56 258 GLY A CA 1
ATOM 2009 C C . GLY A 1 258 ? -17.531 -29.812 0.09 1 80.56 258 GLY A C 1
ATOM 2010 O O . GLY A 1 258 ? -18.125 -28.734 0.143 1 80.56 258 GLY A O 1
ATOM 2011 N N . VAL A 1 259 ? -16.266 -30.016 0.492 1 83.19 259 VAL A N 1
ATOM 2012 C CA . VAL A 1 259 ? -15.469 -28.859 0.905 1 83.19 259 VAL A CA 1
ATOM 2013 C C . VAL A 1 259 ? -14.516 -28.469 -0.22 1 83.19 259 VAL A C 1
ATOM 2015 O O . VAL A 1 259 ? -13.922 -29.328 -0.867 1 83.19 259 VAL A O 1
ATOM 2018 N N . ASN A 1 260 ? -14.5 -27.172 -0.49 1 85.19 260 ASN A N 1
ATOM 2019 C CA . ASN A 1 260 ? -13.594 -26.719 -1.529 1 85.19 260 ASN A CA 1
ATOM 2020 C C . ASN A 1 260 ? -12.133 -26.938 -1.134 1 85.19 260 ASN A C 1
ATOM 2022 O O . ASN A 1 260 ? -11.508 -26.047 -0.536 1 85.19 260 ASN A O 1
ATOM 2026 N N . GLY A 1 261 ? -11.672 -28.031 -1.583 1 87.44 261 GLY A N 1
ATOM 2027 C CA . GLY A 1 261 ? -10.328 -28.422 -1.201 1 87.44 261 GLY A CA 1
ATOM 2028 C C . GLY A 1 261 ? -9.258 -27.531 -1.81 1 87.44 261 GLY A C 1
ATOM 2029 O O . GLY A 1 261 ? -8.18 -27.359 -1.227 1 87.44 261 GLY A O 1
ATOM 2030 N N . SER A 1 262 ? -9.469 -27.031 -2.979 1 87.5 262 SER A N 1
ATOM 2031 C CA . SER A 1 262 ? -8.508 -26.156 -3.627 1 87.5 262 SER A CA 1
ATOM 2032 C C . SER A 1 262 ? -8.258 -24.906 -2.791 1 87.5 262 SER A C 1
ATOM 2034 O O . SER A 1 262 ? -7.117 -24.438 -2.68 1 87.5 262 SER A O 1
ATOM 2036 N N . ASN A 1 263 ? -9.234 -24.391 -2.189 1 82.56 263 ASN A N 1
ATOM 2037 C CA . ASN A 1 263 ? -9.102 -23.203 -1.345 1 82.56 263 ASN A CA 1
ATOM 2038 C C . ASN A 1 263 ? -8.289 -23.5 -0.089 1 82.56 263 ASN A C 1
ATOM 2040 O O . ASN A 1 263 ? -7.57 -22.625 0.409 1 82.56 263 ASN A O 1
ATOM 2044 N N . VAL A 1 264 ? -8.438 -24.703 0.333 1 85.94 264 VAL A N 1
ATOM 2045 C CA . VAL A 1 264 ? -7.781 -25.094 1.579 1 85.94 264 VAL A CA 1
ATOM 2046 C C . VAL A 1 264 ? -6.281 -25.234 1.346 1 85.94 264 VAL A C 1
ATOM 2048 O O . VAL A 1 264 ? -5.473 -24.828 2.178 1 85.94 264 VAL A O 1
ATOM 2051 N N . ILE A 1 265 ? -5.902 -25.797 0.291 1 90.62 265 ILE A N 1
ATOM 2052 C CA . ILE A 1 265 ? -4.488 -26.094 0.091 1 90.62 265 ILE A CA 1
ATOM 2053 C C . ILE A 1 265 ? -3.812 -24.938 -0.633 1 90.62 265 ILE A C 1
ATOM 2055 O O . ILE A 1 265 ? -2.584 -24.859 -0.694 1 90.62 265 ILE A O 1
ATOM 2059 N N . PHE A 1 266 ? -4.551 -23.969 -1.14 1 88.81 266 PHE A N 1
ATOM 2060 C CA . PHE A 1 266 ? -4.078 -22.891 -1.993 1 88.81 266 PHE A CA 1
ATOM 2061 C C . PHE A 1 266 ? -2.963 -22.109 -1.307 1 88.81 266 PHE A C 1
ATOM 2063 O O . PHE A 1 266 ? -1.908 -21.875 -1.898 1 88.81 266 PHE A O 1
ATOM 2070 N N . PRO A 1 267 ? -3.096 -21.703 -0.077 1 88.44 267 PRO A N 1
ATOM 2071 C CA . PRO A 1 267 ? -2.062 -20.891 0.571 1 88.44 267 PRO A CA 1
ATOM 2072 C C . PRO A 1 267 ? -0.688 -21.547 0.545 1 88.44 267 PRO A C 1
ATOM 2074 O O . PRO A 1 267 ? 0.323 -20.875 0.329 1 88.44 267 PRO A O 1
ATOM 2077 N N . ILE A 1 268 ? -0.744 -22.812 0.647 1 90.5 268 ILE A N 1
ATOM 2078 C CA . ILE A 1 268 ? 0.525 -23.531 0.774 1 90.5 268 ILE A CA 1
ATOM 2079 C C . ILE A 1 268 ? 1.12 -23.766 -0.61 1 90.5 268 ILE A C 1
ATOM 2081 O O . ILE A 1 268 ? 2.283 -23.453 -0.86 1 90.5 268 ILE A O 1
ATOM 2085 N N . VAL A 1 269 ? 0.376 -24.328 -1.491 1 92.06 269 VAL A N 1
ATOM 2086 C CA . VAL A 1 269 ? 0.892 -24.734 -2.793 1 92.06 269 VAL A CA 1
ATOM 2087 C C . VAL A 1 269 ? 1.21 -23.5 -3.637 1 92.06 269 VAL A C 1
ATOM 2089 O O . VAL A 1 269 ? 2.127 -23.531 -4.461 1 92.06 269 VAL A O 1
ATOM 2092 N N . PHE A 1 270 ? 0.455 -22.516 -3.439 1 91.88 270 PHE A N 1
ATOM 2093 C CA . PHE A 1 270 ? 0.695 -21.281 -4.195 1 91.88 270 PHE A CA 1
ATOM 2094 C C . PHE A 1 270 ? 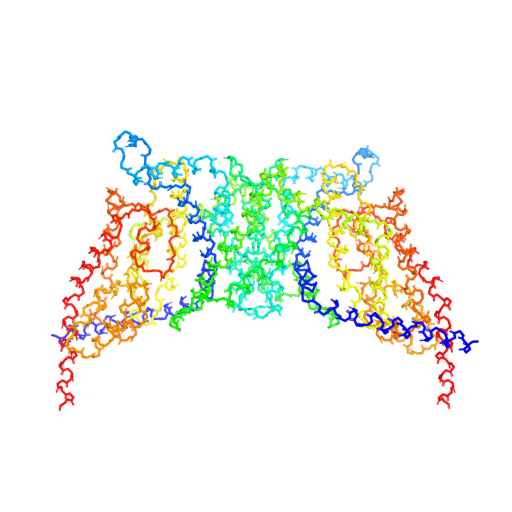1.932 -20.562 -3.672 1 91.88 270 PHE A C 1
ATOM 2096 O O . PHE A 1 270 ? 2.783 -20.141 -4.453 1 91.88 270 PHE A O 1
ATOM 2103 N N . ALA A 1 271 ? 2.01 -20.406 -2.379 1 91.69 271 ALA A N 1
ATOM 2104 C CA . ALA A 1 271 ? 3.148 -19.703 -1.789 1 91.69 271 ALA A CA 1
ATOM 2105 C C . ALA A 1 271 ? 4.461 -20.406 -2.135 1 91.69 271 ALA A C 1
ATOM 2107 O O . ALA A 1 271 ? 5.43 -19.75 -2.535 1 91.69 271 ALA A O 1
ATOM 2108 N N . THR A 1 272 ? 4.508 -21.703 -2.008 1 93 272 THR A N 1
ATOM 2109 C CA . THR A 1 272 ? 5.727 -22.438 -2.324 1 93 272 THR A CA 1
ATOM 2110 C C . THR A 1 272 ? 5.996 -22.422 -3.826 1 93 272 THR A C 1
ATOM 2112 O O . THR A 1 272 ? 7.141 -22.281 -4.254 1 93 272 THR A O 1
ATOM 2115 N N . GLY A 1 273 ? 4.941 -22.578 -4.598 1 94.5 273 GLY A N 1
ATOM 2116 C CA . GLY A 1 273 ? 5.078 -22.547 -6.043 1 94.5 273 GLY A CA 1
ATOM 2117 C C . GLY A 1 273 ? 5.617 -21.219 -6.559 1 94.5 273 GLY A C 1
ATOM 2118 O O . GLY A 1 273 ? 6.48 -21.188 -7.438 1 94.5 273 GLY A O 1
ATOM 2119 N N . ILE A 1 274 ? 5.09 -20.172 -6.004 1 93.75 274 ILE A N 1
ATOM 2120 C CA . ILE A 1 274 ? 5.508 -18.844 -6.426 1 93.75 274 ILE A CA 1
ATOM 2121 C C . ILE A 1 274 ? 6.957 -18.594 -6.016 1 93.75 274 ILE A C 1
ATOM 2123 O O . ILE A 1 274 ? 7.734 -18.016 -6.773 1 93.75 274 ILE A O 1
ATOM 2127 N N . ALA A 1 275 ? 7.289 -19 -4.84 1 91.81 275 ALA A N 1
ATOM 2128 C CA . ALA A 1 275 ? 8.664 -18.859 -4.383 1 91.81 275 ALA A CA 1
ATOM 2129 C C . ALA A 1 275 ? 9.633 -19.594 -5.305 1 91.81 275 ALA A C 1
ATOM 2131 O O . ALA A 1 275 ? 10.672 -19.047 -5.688 1 91.81 275 ALA A O 1
ATOM 2132 N N . ALA A 1 276 ? 9.305 -20.797 -5.711 1 94.25 276 ALA A N 1
ATOM 2133 C CA . ALA A 1 276 ? 10.148 -21.594 -6.598 1 94.25 276 ALA A CA 1
ATOM 2134 C C . ALA A 1 276 ? 10.18 -21 -8 1 94.25 276 ALA A C 1
ATOM 2136 O O . ALA A 1 276 ? 11.227 -20.984 -8.656 1 94.25 276 ALA A O 1
ATOM 2137 N N . THR A 1 277 ? 9.047 -20.547 -8.438 1 95.31 277 THR A N 1
ATOM 2138 C CA . THR A 1 277 ? 8.977 -19.906 -9.742 1 95.31 277 THR A CA 1
ATOM 2139 C C . THR A 1 277 ? 9.836 -18.641 -9.773 1 95.31 277 THR A C 1
ATOM 2141 O O . THR A 1 277 ? 10.531 -18.375 -10.758 1 95.31 277 THR A O 1
ATOM 2144 N N . GLY A 1 278 ? 9.742 -17.891 -8.727 1 92.25 278 GLY A N 1
ATOM 2145 C CA . GLY A 1 278 ? 10.586 -16.719 -8.609 1 92.25 278 GLY A CA 1
ATOM 2146 C C . GLY A 1 278 ? 12.07 -17.047 -8.617 1 92.25 278 GLY A C 1
ATOM 2147 O O . GLY A 1 278 ? 12.867 -16.328 -9.242 1 92.25 278 GLY A O 1
ATOM 2148 N N . ALA A 1 279 ? 12.469 -18.078 -7.93 1 92.69 279 ALA A N 1
ATOM 2149 C CA . ALA A 1 279 ? 13.859 -18.516 -7.918 1 92.69 279 ALA A CA 1
ATOM 2150 C C . ALA A 1 279 ? 14.32 -18.922 -9.32 1 92.69 279 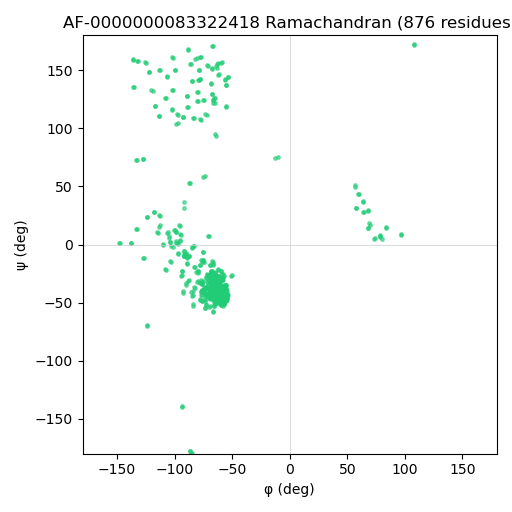ALA A C 1
ATOM 2152 O O . ALA A 1 279 ? 15.438 -18.594 -9.727 1 92.69 279 ALA A O 1
ATOM 2153 N N . ASN A 1 280 ? 13.469 -19.609 -10.039 1 95.31 280 ASN A N 1
ATOM 2154 C CA . ASN A 1 280 ? 13.758 -19.969 -11.422 1 95.31 280 ASN A CA 1
ATOM 2155 C C . ASN A 1 280 ? 13.883 -18.734 -12.305 1 95.31 280 ASN A C 1
ATOM 2157 O O . ASN A 1 280 ? 14.766 -18.672 -13.164 1 95.31 280 ASN A O 1
ATOM 2161 N N . ALA A 1 281 ? 12.992 -17.812 -12.07 1 92 281 ALA A N 1
ATOM 2162 C CA . ALA A 1 281 ? 13.016 -16.578 -12.844 1 92 281 ALA A CA 1
ATOM 2163 C C . ALA A 1 281 ? 14.336 -15.836 -12.633 1 92 281 ALA A C 1
ATOM 2165 O O . ALA A 1 281 ? 14.883 -15.258 -13.57 1 92 281 ALA A O 1
ATOM 2166 N N . ALA A 1 282 ? 14.758 -15.82 -11.414 1 88.06 282 ALA A N 1
ATOM 2167 C CA . ALA A 1 282 ? 16.016 -15.156 -11.094 1 88.06 282 ALA A CA 1
ATOM 2168 C C . ALA A 1 282 ? 17.188 -15.812 -11.828 1 88.06 282 ALA A C 1
ATOM 2170 O O . ALA A 1 282 ? 18.094 -15.133 -12.297 1 88.06 282 ALA A O 1
ATOM 2171 N N . LEU A 1 283 ? 17.188 -17.109 -11.953 1 90 283 LEU A N 1
ATOM 2172 C CA . LEU A 1 283 ? 18.219 -17.844 -12.688 1 90 283 LEU A CA 1
ATOM 2173 C C . LEU A 1 283 ? 18.156 -17.516 -14.18 1 90 283 LEU A C 1
ATOM 2175 O O . LEU A 1 283 ? 19.188 -17.219 -14.789 1 90 283 LEU A O 1
ATOM 2179 N N . VAL A 1 284 ? 17.016 -17.516 -14.68 1 88.12 284 VAL A N 1
ATOM 2180 C CA . VAL A 1 284 ? 16.812 -17.266 -16.109 1 88.12 284 VAL A CA 1
ATOM 2181 C C . VAL A 1 284 ? 17.266 -15.844 -16.438 1 88.12 284 VAL A C 1
ATOM 2183 O O . VAL A 1 284 ? 17.859 -15.602 -17.484 1 88.12 284 VAL A O 1
ATOM 2186 N N . ALA A 1 285 ? 16.891 -14.953 -15.539 1 81.12 285 ALA A N 1
ATOM 2187 C CA . ALA A 1 285 ? 17.281 -13.555 -15.727 1 81.12 285 ALA A CA 1
ATOM 2188 C C . ALA A 1 285 ? 18.797 -13.414 -15.812 1 81.12 285 ALA A C 1
ATOM 2190 O O . ALA A 1 285 ? 19.312 -12.508 -16.469 1 81.12 285 ALA A O 1
ATOM 2191 N N . LYS A 1 286 ? 19.531 -14.344 -15.219 1 82.5 286 LYS A N 1
ATOM 2192 C CA . LYS A 1 286 ? 21 -14.336 -15.227 1 82.5 286 LYS A CA 1
ATOM 2193 C C . LYS A 1 286 ? 21.547 -15.203 -16.359 1 82.5 286 LYS A C 1
ATOM 2195 O O . LYS A 1 286 ? 22.75 -15.422 -16.438 1 82.5 286 LYS A O 1
ATOM 2200 N N . GLY A 1 287 ? 20.656 -15.75 -17.172 1 82.5 287 GLY A N 1
ATOM 2201 C CA . GLY A 1 287 ? 21.047 -16.594 -18.281 1 82.5 287 GLY A CA 1
ATOM 2202 C C . GLY A 1 287 ? 21.297 -18.031 -17.891 1 82.5 287 GLY A C 1
ATOM 2203 O O . GLY A 1 287 ? 21.891 -18.797 -18.656 1 82.5 287 GLY A O 1
ATOM 2204 N N . LEU A 1 288 ? 20.828 -18.344 -16.703 1 89.12 288 LEU A N 1
ATOM 2205 C CA . LEU A 1 288 ? 21.016 -19.703 -16.219 1 89.12 288 LEU A CA 1
ATOM 2206 C C . LEU A 1 288 ? 19.734 -20.531 -16.375 1 89.12 288 LEU A C 1
ATOM 2208 O O . LEU A 1 288 ? 18.656 -19.969 -16.562 1 89.12 288 LEU A O 1
ATOM 2212 N N . ALA A 1 289 ? 19.891 -21.828 -16.344 1 91.44 289 ALA A N 1
ATOM 2213 C CA . ALA A 1 289 ? 18.734 -22.719 -16.438 1 91.44 289 ALA A CA 1
ATOM 2214 C C . ALA A 1 289 ? 18 -22.781 -15.102 1 91.44 289 ALA A C 1
ATOM 2216 O O . ALA A 1 289 ? 18.625 -22.781 -14.031 1 91.44 289 ALA A O 1
ATOM 2217 N N . PRO A 1 290 ? 16.656 -22.844 -15.203 1 94.69 290 PRO A N 1
ATOM 2218 C CA . PRO A 1 290 ? 15.898 -23.062 -13.961 1 94.69 290 PRO A CA 1
ATOM 2219 C C . PRO A 1 290 ? 16.234 -24.406 -13.297 1 94.69 290 PRO A C 1
ATOM 2221 O O . PRO A 1 290 ? 16.5 -25.391 -13.992 1 94.69 290 PRO A O 1
ATOM 2224 N N . THR A 1 291 ? 16.203 -24.406 -11.938 1 94.81 291 THR A N 1
ATOM 2225 C CA . THR A 1 291 ? 16.625 -25.609 -11.234 1 94.81 291 THR A CA 1
ATOM 2226 C C . THR A 1 291 ? 15.547 -26.062 -10.242 1 94.81 291 THR A C 1
ATOM 2228 O O . THR A 1 291 ? 15.625 -27.156 -9.688 1 94.81 291 THR A O 1
ATOM 2231 N N . HIS A 1 292 ? 14.562 -25.281 -9.977 1 95.06 292 HIS A N 1
ATOM 2232 C CA . HIS A 1 292 ? 13.547 -25.609 -8.977 1 95.06 292 HIS A CA 1
ATOM 2233 C C . HIS A 1 292 ? 12.352 -26.312 -9.609 1 95.06 292 HIS A C 1
ATOM 2235 O O . HIS A 1 292 ? 11.477 -25.656 -10.188 1 95.06 292 HIS A O 1
ATOM 2241 N N . LEU A 1 293 ? 12.234 -27.578 -9.312 1 96 293 LEU A N 1
ATOM 2242 C CA . LEU A 1 293 ? 11.258 -28.438 -9.969 1 96 293 LEU A CA 1
ATOM 2243 C C . LEU A 1 293 ? 9.844 -28.141 -9.477 1 96 293 LEU A C 1
ATOM 2245 O O . LEU A 1 293 ? 8.891 -28.188 -10.25 1 96 293 LEU A O 1
ATOM 2249 N N . MET A 1 294 ? 9.766 -27.844 -8.133 1 95.56 294 MET A N 1
ATOM 2250 C CA . MET A 1 294 ? 8.453 -27.672 -7.516 1 95.56 294 MET A CA 1
ATOM 2251 C C . MET A 1 294 ? 7.957 -26.234 -7.656 1 95.56 294 MET A C 1
ATOM 2253 O O . MET A 1 294 ? 7.578 -25.609 -6.668 1 95.56 294 MET A O 1
ATOM 2257 N N . ASN A 1 295 ? 7.941 -25.719 -8.883 1 96.12 295 ASN A N 1
ATOM 2258 C CA . ASN A 1 295 ? 7.48 -24.375 -9.211 1 96.12 295 ASN A CA 1
ATOM 2259 C C . ASN A 1 295 ? 5.969 -24.328 -9.414 1 96.12 295 ASN A C 1
ATOM 2261 O O . ASN A 1 295 ? 5.289 -25.344 -9.258 1 96.12 295 ASN A O 1
ATOM 2265 N N . LEU A 1 296 ? 5.453 -23.172 -9.727 1 95.12 296 LEU A N 1
ATOM 2266 C CA . LEU A 1 296 ? 4.012 -22.953 -9.82 1 95.12 296 LEU A CA 1
ATOM 2267 C C . LEU A 1 296 ? 3.404 -23.812 -10.922 1 95.12 296 LEU A C 1
ATOM 2269 O O . LEU A 1 296 ? 2.232 -24.188 -10.844 1 95.12 296 LEU A O 1
ATOM 2273 N N . GLN A 1 297 ? 4.18 -24.172 -11.945 1 95.38 297 GLN A N 1
ATOM 2274 C CA . GLN A 1 297 ? 3.742 -25.047 -13.031 1 95.38 297 GLN A CA 1
ATOM 2275 C C . GLN A 1 297 ? 3.232 -26.375 -12.492 1 95.38 297 GLN A C 1
ATOM 2277 O O . GLN A 1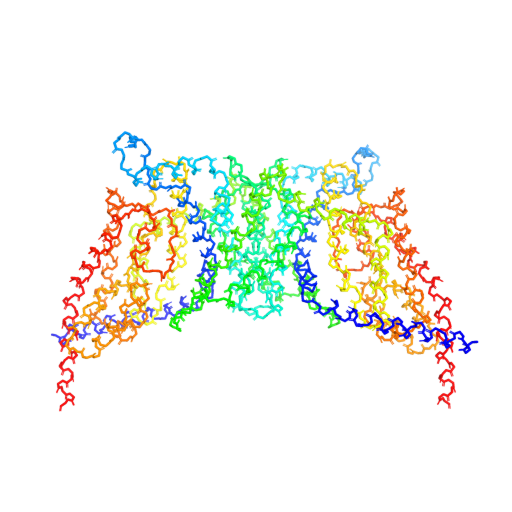 297 ? 2.275 -26.938 -13.016 1 95.38 297 GLN A O 1
ATOM 2282 N N . MET A 1 298 ? 3.881 -26.891 -11.445 1 95 298 MET A N 1
ATOM 2283 C CA . MET A 1 298 ? 3.473 -28.141 -10.805 1 95 298 MET A CA 1
ATOM 2284 C C . MET A 1 298 ? 2.037 -28.047 -10.297 1 95 298 MET A C 1
ATOM 2286 O O . MET A 1 298 ? 1.248 -28.969 -10.484 1 95 298 MET A O 1
ATOM 2290 N N . PHE A 1 299 ? 1.761 -26.969 -9.672 1 92.75 299 PHE A N 1
ATOM 2291 C CA . PHE A 1 299 ? 0.418 -26.766 -9.141 1 92.75 299 PHE A CA 1
ATOM 2292 C C . PHE A 1 299 ? -0.597 -26.625 -10.273 1 92.75 299 PHE A C 1
ATOM 2294 O O . PHE A 1 299 ? -1.691 -27.188 -10.195 1 92.75 299 PHE A O 1
ATOM 2301 N N . ARG A 1 300 ? -0.29 -25.875 -11.242 1 93 300 ARG A N 1
ATOM 2302 C CA . ARG A 1 300 ? -1.193 -25.688 -12.367 1 93 300 ARG A CA 1
ATOM 2303 C C . ARG A 1 300 ? -1.523 -27.016 -13.031 1 93 300 ARG A C 1
ATOM 2305 O O . ARG A 1 300 ? -2.672 -27.266 -13.406 1 93 300 ARG A O 1
ATOM 2312 N N . ILE A 1 301 ? -0.557 -27.844 -13.133 1 94.81 301 ILE A N 1
ATOM 2313 C CA . ILE A 1 301 ? -0.748 -29.125 -13.781 1 94.81 301 ILE A CA 1
ATOM 2314 C C . ILE A 1 301 ? -1.498 -30.078 -12.844 1 94.81 301 ILE A C 1
ATOM 2316 O O . ILE A 1 301 ? -2.309 -30.891 -13.289 1 94.81 301 ILE A O 1
ATOM 2320 N N . ALA A 1 302 ? -1.231 -29.891 -11.555 1 93 302 ALA A N 1
ATOM 2321 C CA . ALA A 1 302 ? -1.966 -30.688 -10.578 1 93 302 ALA A CA 1
ATOM 2322 C C . ALA A 1 302 ? -3.469 -30.438 -10.68 1 93 302 ALA A C 1
ATOM 2324 O O . ALA A 1 302 ? -4.27 -31.344 -10.43 1 93 302 ALA A O 1
ATOM 2325 N N . VAL A 1 303 ? -3.803 -29.25 -11.102 1 90.88 303 VAL A N 1
ATOM 2326 C CA . VAL A 1 303 ? -5.215 -28.891 -11.188 1 90.88 303 VAL A CA 1
ATOM 2327 C C . VAL A 1 303 ? -5.602 -28.688 -12.656 1 90.88 303 VAL A C 1
ATOM 2329 O O . VAL A 1 303 ? -6.484 -27.875 -12.961 1 90.88 303 VAL A O 1
ATOM 2332 N N . LEU A 1 304 ? -4.906 -29.297 -13.492 1 92.31 304 LEU A N 1
ATOM 2333 C CA . LEU A 1 304 ? -5.176 -29.219 -14.922 1 92.31 304 LEU A CA 1
ATOM 2334 C C . LEU A 1 304 ? -6.609 -29.625 -15.234 1 92.31 304 LEU A C 1
ATOM 2336 O O . LEU A 1 304 ? -7.016 -30.75 -14.93 1 92.31 304 LEU A O 1
ATOM 2340 N N . GLY A 1 305 ? -7.398 -28.672 -15.805 1 89.31 305 GLY A N 1
ATOM 2341 C CA . GLY A 1 305 ? -8.797 -28.938 -16.094 1 89.31 305 GLY A CA 1
ATOM 2342 C C . GLY A 1 305 ? -9.695 -28.844 -14.875 1 89.31 305 GLY A C 1
ATOM 2343 O O . GLY A 1 305 ? -10.891 -29.109 -14.961 1 89.31 305 GLY A O 1
ATOM 2344 N N . GLY A 1 306 ? -9.109 -28.422 -13.789 1 89.62 306 GLY A N 1
ATOM 2345 C CA . GLY A 1 306 ? -9.789 -28.375 -12.508 1 89.62 306 GLY A CA 1
ATOM 2346 C C . GLY A 1 306 ? -9.312 -29.438 -11.539 1 89.62 306 GLY A C 1
ATOM 2347 O O . GLY A 1 306 ? -8.594 -30.359 -11.922 1 89.62 306 GLY A O 1
ATOM 2348 N N . SER A 1 307 ? -9.781 -29.328 -10.336 1 91.88 307 SER A N 1
ATOM 2349 C CA . SER A 1 307 ? -9.422 -30.328 -9.336 1 91.88 307 SER A CA 1
ATOM 2350 C C . SER A 1 307 ? -9.781 -31.734 -9.812 1 91.88 307 SER A C 1
ATOM 2352 O O . SER A 1 307 ? -10.82 -31.938 -10.438 1 91.88 307 SER A O 1
ATOM 2354 N N . GLY A 1 308 ? -8.867 -32.656 -9.578 1 93.88 308 GLY A N 1
ATOM 2355 C CA . GLY A 1 308 ? -9.094 -34.031 -9.992 1 93.88 308 GLY A CA 1
ATOM 2356 C C . GLY A 1 308 ? -8.859 -34.281 -11.469 1 93.88 308 GLY A C 1
ATOM 2357 O O . GLY A 1 308 ? -9.156 -35.344 -11.992 1 93.88 308 GLY A O 1
ATOM 2358 N N . ASN A 1 309 ? -8.336 -33.281 -12.133 1 94.5 309 ASN A N 1
ATOM 2359 C CA . ASN A 1 309 ? -8.227 -33.375 -13.586 1 94.5 309 ASN A CA 1
ATOM 2360 C C . ASN A 1 309 ? -9.578 -33.625 -14.234 1 94.5 309 ASN A C 1
ATOM 2362 O O . ASN A 1 309 ? -9.711 -34.562 -15.047 1 94.5 309 ASN A O 1
ATOM 2366 N N . SER A 1 310 ? -10.5 -32.906 -13.898 1 93.5 310 SER A N 1
ATOM 2367 C CA . SER A 1 310 ? -11.898 -33.188 -14.195 1 93.5 310 SER A CA 1
ATOM 2368 C C . SER A 1 310 ? -12.219 -32.906 -15.664 1 93.5 310 SER A C 1
ATOM 2370 O O . SER A 1 310 ? -13.266 -33.312 -16.172 1 93.5 310 SER A O 1
ATOM 2372 N N . LEU A 1 311 ? -11.297 -32.219 -16.328 1 95.12 311 LEU A N 1
ATOM 2373 C CA . LEU A 1 311 ? -11.516 -31.984 -17.75 1 95.12 311 LEU A CA 1
ATOM 2374 C C . LEU A 1 311 ? -11.633 -33.312 -18.484 1 95.12 311 LEU A C 1
ATOM 2376 O O . LEU A 1 311 ? -12.391 -33.438 -19.453 1 95.12 311 LEU A O 1
ATOM 2380 N N . ALA A 1 312 ? -10.883 -34.281 -18.078 1 95.94 312 ALA A N 1
ATOM 2381 C CA . ALA A 1 312 ? -10.969 -35.625 -18.641 1 95.94 312 ALA A CA 1
ATOM 2382 C C . ALA A 1 312 ? -12.383 -36.188 -18.5 1 95.94 312 ALA A C 1
ATOM 2384 O O . ALA A 1 312 ? -12.922 -36.781 -19.453 1 95.94 312 ALA A O 1
ATOM 2385 N N . LEU A 1 313 ? -12.945 -36.031 -17.375 1 95.19 313 LEU A N 1
ATOM 2386 C CA . LEU A 1 313 ? -14.312 -36.5 -17.125 1 95.19 313 LEU A CA 1
ATOM 2387 C C . LEU A 1 313 ? -15.305 -35.719 -17.984 1 95.19 313 LEU A C 1
ATOM 2389 O O . LEU A 1 313 ? -16.25 -36.312 -18.516 1 95.19 313 LEU A O 1
ATOM 2393 N N . VAL A 1 314 ? -15.094 -34.438 -18.062 1 95.56 314 VAL A N 1
ATOM 2394 C CA . VAL A 1 314 ? -15.977 -33.562 -18.844 1 95.56 314 VAL A CA 1
ATOM 2395 C C . VAL A 1 314 ? -16.016 -34.062 -20.297 1 95.56 314 VAL A C 1
ATOM 2397 O O . VAL A 1 314 ? -17.078 -34.125 -20.906 1 95.56 314 VAL A O 1
ATOM 2400 N N . ILE A 1 315 ? -14.891 -34.375 -20.828 1 96.94 315 ILE A N 1
ATOM 2401 C CA . ILE A 1 315 ? -14.789 -34.844 -22.219 1 96.94 315 ILE A CA 1
ATOM 2402 C C . ILE A 1 315 ? -15.555 -36.125 -22.375 1 96.94 315 ILE A C 1
ATOM 2404 O O . ILE A 1 315 ? -16.266 -36.344 -23.375 1 96.94 315 ILE A O 1
ATOM 2408 N N . LEU A 1 316 ? -15.461 -37.031 -21.422 1 96.62 316 LEU A N 1
ATOM 2409 C CA . LEU A 1 316 ? -16.188 -38.281 -21.453 1 96.62 316 LEU A CA 1
ATOM 2410 C C . LEU A 1 316 ? -17.703 -38.062 -21.344 1 96.62 316 LEU A C 1
ATOM 2412 O O . LEU A 1 316 ? -18.484 -38.688 -22.047 1 96.62 316 LEU A O 1
ATOM 2416 N N . MET A 1 317 ? -18.078 -37.156 -20.5 1 95.69 317 MET A N 1
ATOM 2417 C CA . MET A 1 317 ? -19.484 -36.875 -20.266 1 95.69 317 MET A CA 1
ATOM 2418 C C . MET A 1 317 ? -20.141 -36.312 -21.531 1 95.69 317 MET A C 1
ATOM 2420 O O . MET A 1 317 ? -21.312 -36.531 -21.781 1 95.69 317 MET A O 1
ATOM 2424 N N . MET A 1 318 ? -19.375 -35.562 -22.297 1 96.25 318 MET A N 1
ATOM 2425 C CA . MET A 1 318 ? -19.906 -34.938 -23.484 1 96.25 318 MET A CA 1
ATOM 2426 C C . MET A 1 318 ? -20.453 -35.969 -24.469 1 96.25 318 MET A C 1
ATOM 2428 O O . MET A 1 318 ? -21.328 -35.656 -25.281 1 96.25 318 MET A O 1
ATOM 2432 N N . ARG A 1 319 ? -19.984 -37.156 -24.359 1 94.88 319 ARG A N 1
ATOM 2433 C CA . ARG A 1 319 ? -20.406 -38.219 -25.281 1 94.88 319 ARG A CA 1
ATOM 2434 C C . ARG A 1 319 ? -21.219 -39.281 -24.547 1 94.88 319 ARG A C 1
ATOM 2436 O O . ARG A 1 319 ? -21.406 -40.406 -25.062 1 94.88 319 ARG A O 1
ATOM 2443 N N . SER A 1 320 ? -21.688 -39 -23.453 1 95.19 320 SER A N 1
ATOM 2444 C CA . SER A 1 320 ? -22.391 -39.969 -22.625 1 95.19 320 SER A CA 1
ATOM 2445 C C . SER A 1 320 ? -23.766 -40.312 -23.203 1 95.19 320 SER A C 1
ATOM 2447 O O . SER A 1 320 ? -24.391 -39.469 -23.859 1 95.19 320 SER A O 1
ATOM 2449 N N . LYS A 1 321 ? -24.297 -41.438 -22.938 1 93.94 321 LYS A N 1
ATOM 2450 C CA . LYS A 1 321 ? -25.656 -41.844 -23.297 1 93.94 321 LYS A CA 1
ATOM 2451 C C . LYS A 1 321 ? -26.672 -41.25 -22.328 1 93.94 321 LYS A C 1
ATOM 2453 O O . LYS A 1 321 ? -27.859 -41.188 -22.641 1 93.94 321 LYS A O 1
ATOM 2458 N N . VAL A 1 322 ? -26.219 -40.938 -21.219 1 92.94 322 VAL A N 1
ATOM 2459 C CA . VAL A 1 322 ? -27.062 -40.312 -20.219 1 92.94 322 VAL A CA 1
ATOM 2460 C C . VAL A 1 322 ? -27.203 -38.812 -20.516 1 92.94 322 VAL A C 1
ATOM 2462 O O . VAL A 1 322 ? -26.203 -38.094 -20.594 1 92.94 322 VAL A O 1
ATOM 2465 N N . GLU A 1 323 ? -28.406 -38.312 -20.672 1 92.19 323 GLU A N 1
ATOM 2466 C CA . GLU A 1 323 ? -28.672 -36.938 -21.078 1 92.19 323 GLU A CA 1
ATOM 2467 C C . GLU A 1 323 ? -28.094 -35.938 -20.078 1 92.19 323 GLU A C 1
ATOM 2469 O O . GLU A 1 323 ? -27.516 -34.938 -20.469 1 92.19 323 GLU A O 1
ATOM 2474 N N . LYS A 1 324 ? -28.359 -36.188 -18.828 1 90.06 324 LYS A N 1
ATOM 2475 C CA . LYS A 1 324 ? -27.875 -35.312 -17.781 1 90.06 324 LYS A CA 1
ATOM 2476 C C . LYS A 1 324 ? -26.359 -35.125 -17.859 1 90.06 324 LYS A C 1
ATOM 2478 O O . LYS A 1 324 ? -25.844 -34 -17.719 1 90.06 324 LYS A O 1
ATOM 2483 N N . TYR A 1 325 ? -25.609 -36.219 -18.031 1 93.81 325 TYR A N 1
ATOM 2484 C CA . TYR A 1 325 ? -24.156 -36.188 -18.156 1 93.81 325 TYR A CA 1
ATOM 2485 C C . TYR A 1 325 ? -23.734 -35.438 -19.406 1 93.81 325 TYR A C 1
ATOM 2487 O O . TYR A 1 325 ? -22.812 -34.594 -19.375 1 93.81 325 TYR A O 1
ATOM 2495 N N . ARG A 1 326 ? -24.391 -35.688 -20.453 1 95.31 326 ARG A N 1
ATOM 2496 C CA . ARG A 1 326 ? -24.062 -35.062 -21.734 1 95.31 326 ARG A CA 1
ATOM 2497 C C . ARG A 1 326 ? -24.266 -33.531 -21.656 1 95.31 326 ARG A C 1
ATOM 2499 O O . ARG A 1 326 ? -23.422 -32.781 -22.109 1 95.31 326 ARG A O 1
ATOM 2506 N N . ALA A 1 327 ? -25.406 -33.125 -21.125 1 92.19 327 ALA A N 1
ATOM 2507 C CA . ALA A 1 327 ? -25.719 -31.703 -20.984 1 92.19 327 ALA A CA 1
ATOM 2508 C C . ALA A 1 327 ? -24.688 -31 -20.094 1 92.19 327 ALA A C 1
ATOM 2510 O O . ALA A 1 327 ? -24.203 -29.906 -20.438 1 92.19 327 ALA A O 1
ATOM 2511 N N . LEU A 1 328 ? -24.359 -31.562 -19.031 1 91.06 328 LEU A N 1
ATOM 2512 C CA . LEU A 1 328 ? -23.406 -31 -18.094 1 91.06 328 LEU A CA 1
ATOM 2513 C C . LEU A 1 328 ? -22 -30.969 -18.703 1 91.06 328 LEU A C 1
ATOM 2515 O O . LEU A 1 328 ? -21.234 -30.016 -18.469 1 91.06 328 LEU A O 1
ATOM 2519 N N . GLY A 1 329 ? -21.609 -32.031 -19.359 1 93.19 329 GLY A N 1
ATOM 2520 C CA . GLY A 1 329 ? -20.328 -32.062 -20.031 1 93.19 329 GLY A CA 1
ATOM 2521 C C . GLY A 1 329 ? -20.141 -30.938 -21.031 1 93.19 329 GLY A C 1
ATOM 2522 O O . GLY A 1 329 ? -19.094 -30.266 -21.031 1 93.19 329 GLY A O 1
ATOM 2523 N N . LYS A 1 330 ? -21.125 -30.703 -21.797 1 92.31 330 LYS A N 1
ATOM 2524 C CA . LYS A 1 330 ? -21.062 -29.641 -22.812 1 92.31 330 LYS A CA 1
ATOM 2525 C C . LYS A 1 330 ? -21 -28.266 -22.156 1 92.31 330 LYS A C 1
ATOM 2527 O O . LYS A 1 330 ? -20.281 -27.375 -22.641 1 92.31 330 LYS A O 1
ATOM 2532 N N . LEU A 1 331 ? -21.703 -28.156 -21.156 1 87.38 331 LEU A N 1
ATOM 2533 C CA . LEU A 1 331 ? -21.734 -26.891 -20.438 1 87.38 331 LEU A CA 1
ATOM 2534 C C . LEU A 1 331 ? -20.391 -26.625 -19.734 1 87.38 331 LEU A C 1
ATOM 2536 O O . LEU A 1 331 ? -20 -25.469 -19.562 1 87.38 331 LEU A O 1
ATOM 2540 N N . SER A 1 332 ? -19.641 -27.625 -19.406 1 90.38 332 SER A N 1
ATOM 2541 C CA . SER A 1 332 ? -18.484 -27.5 -18.516 1 90.38 332 SER A CA 1
ATOM 2542 C C . SER A 1 332 ? -17.188 -27.516 -19.312 1 90.38 332 SER A C 1
ATOM 2544 O O . SER A 1 332 ? -16.109 -27.328 -18.75 1 90.38 332 SER A O 1
ATOM 2546 N N . ILE A 1 333 ? -17.25 -27.656 -20.594 1 91.81 333 ILE A N 1
ATOM 2547 C CA . ILE A 1 333 ? -16.047 -27.828 -21.375 1 91.81 333 ILE A CA 1
ATOM 2548 C C . ILE A 1 333 ? -15.227 -26.531 -21.344 1 91.81 333 ILE A C 1
ATOM 2550 O O . ILE A 1 333 ? -14.008 -26.562 -21.156 1 91.81 333 ILE A O 1
ATOM 2554 N N . ILE A 1 334 ? -15.836 -25.422 -21.516 1 87.38 334 ILE A N 1
ATOM 2555 C CA . ILE A 1 334 ? -15.125 -24.156 -21.562 1 87.38 334 ILE A CA 1
ATOM 2556 C C . ILE A 1 334 ? -14.578 -23.812 -20.188 1 87.38 334 ILE A C 1
ATOM 2558 O O . ILE A 1 334 ? -13.375 -23.562 -20.031 1 87.38 334 ILE A O 1
ATOM 2562 N N . PRO A 1 335 ? -15.438 -23.812 -19.109 1 86.31 335 PRO A N 1
ATOM 2563 C CA . PRO A 1 335 ? -14.883 -23.578 -17.781 1 86.31 335 PRO A CA 1
ATOM 2564 C C . PRO A 1 335 ? -13.781 -24.594 -17.422 1 86.31 335 PRO A C 1
ATOM 2566 O O . PRO A 1 335 ? -12.805 -24.234 -16.766 1 86.31 335 PRO A O 1
ATOM 2569 N N . GLY A 1 336 ? -13.969 -25.797 -17.891 1 89.31 336 GLY A N 1
ATOM 2570 C CA . GLY A 1 336 ? -12.992 -26.828 -17.625 1 89.31 336 GLY A CA 1
ATOM 2571 C C . GLY A 1 336 ? -11.633 -26.562 -18.25 1 89.31 336 GLY A C 1
ATOM 2572 O O . GLY A 1 336 ? -10.602 -26.812 -17.625 1 89.31 336 GLY A O 1
ATOM 2573 N N . ILE A 1 337 ? -11.617 -26 -19.406 1 92.62 337 ILE A N 1
ATOM 2574 C CA . ILE A 1 337 ? -10.383 -25.656 -20.094 1 92.62 337 ILE A CA 1
ATOM 2575 C C . ILE A 1 337 ? -9.641 -24.578 -19.312 1 92.62 337 ILE A C 1
ATOM 2577 O O . ILE A 1 337 ? -8.414 -24.516 -19.344 1 92.62 337 ILE A O 1
ATOM 2581 N N . CYS A 1 338 ? -10.391 -23.781 -18.531 1 87.81 338 CYS A N 1
ATOM 2582 C CA . CYS A 1 338 ? -9.82 -22.719 -17.734 1 87.81 338 CYS A CA 1
ATOM 2583 C C . CYS A 1 338 ? -9.664 -23.141 -16.281 1 87.81 338 CYS A C 1
ATOM 2585 O O . CYS A 1 338 ? -9.477 -22.312 -15.391 1 87.81 338 CYS A O 1
ATOM 2587 N N . SER A 1 339 ? -9.805 -24.422 -16.016 1 88.81 339 SER A N 1
ATOM 2588 C CA . SER A 1 339 ? -9.586 -25.047 -14.719 1 88.81 339 SER A CA 1
ATOM 2589 C C . SER A 1 339 ? -10.641 -24.609 -13.703 1 88.81 339 SER A C 1
ATOM 2591 O O . SER A 1 339 ? -10.344 -24.484 -12.516 1 88.81 339 SER A O 1
ATOM 2593 N N . ILE A 1 340 ? -11.805 -24.312 -14.25 1 83.62 340 ILE A N 1
ATOM 2594 C CA . ILE A 1 340 ? -12.977 -24.062 -13.414 1 83.62 340 ILE A CA 1
ATOM 2595 C C . ILE A 1 340 ? -13.883 -25.281 -13.414 1 83.62 340 ILE A C 1
ATOM 2597 O O . ILE A 1 340 ? -14.508 -25.594 -14.43 1 83.62 340 ILE A O 1
ATOM 2601 N N . ASN A 1 341 ? -14.07 -25.938 -12.258 1 85.94 341 ASN A N 1
ATOM 2602 C CA . ASN A 1 341 ? -14.766 -27.219 -12.336 1 85.94 341 ASN A CA 1
ATOM 2603 C C . ASN A 1 341 ? -15.867 -27.328 -11.281 1 85.94 341 ASN A C 1
ATOM 2605 O O . ASN A 1 341 ? -16.406 -28.406 -11.039 1 85.94 341 ASN A O 1
ATOM 2609 N N . GLU A 1 342 ? -16.219 -26.219 -10.664 1 79.06 342 GLU A N 1
ATOM 2610 C CA . GLU A 1 342 ? -17.312 -26.234 -9.695 1 79.06 342 GLU A CA 1
ATOM 2611 C C . GLU A 1 342 ? -18.594 -26.781 -10.312 1 79.06 342 GLU A C 1
ATOM 2613 O O . GLU A 1 342 ? -19.297 -27.594 -9.711 1 79.06 342 GLU A O 1
ATOM 2618 N N . PRO A 1 343 ? -18.906 -26.453 -11.523 1 79.25 343 PRO A N 1
ATOM 2619 C CA . PRO A 1 343 ? -20.109 -27.016 -12.141 1 79.25 343 PRO A CA 1
ATOM 2620 C C . PRO A 1 343 ? -20.047 -28.547 -12.258 1 79.25 343 PRO A C 1
ATOM 2622 O O . PRO A 1 343 ? -21.078 -29.219 -12.102 1 79.25 343 PRO A O 1
ATOM 2625 N N . VAL A 1 344 ? -18.938 -29.078 -12.508 1 87.38 344 VAL A N 1
ATOM 2626 C CA . VAL A 1 344 ? -18.781 -30.516 -12.68 1 87.38 344 VAL A CA 1
ATOM 2627 C C . VAL A 1 344 ? -18.797 -31.203 -11.312 1 87.38 344 VAL A C 1
ATOM 2629 O O . VAL A 1 344 ? -19.438 -32.25 -11.148 1 87.38 344 VAL A O 1
ATOM 2632 N N . ILE A 1 345 ? -18.109 -30.625 -10.352 1 86.56 345 ILE A N 1
ATOM 2633 C CA . ILE A 1 345 ? -18 -31.234 -9.031 1 86.56 345 ILE A CA 1
ATOM 2634 C C . ILE A 1 345 ? -19.375 -31.281 -8.367 1 86.56 345 ILE A C 1
ATOM 2636 O O . ILE A 1 345 ? -19.75 -32.312 -7.781 1 86.56 345 ILE A O 1
ATOM 2640 N N . PHE A 1 346 ? -20.141 -30.281 -8.578 1 79.75 346 PHE A N 1
ATOM 2641 C CA . PHE A 1 346 ? -21.438 -30.219 -7.906 1 79.75 346 PHE A CA 1
ATOM 2642 C C . PHE A 1 346 ? -22.531 -30.781 -8.789 1 79.75 346 PHE A C 1
ATOM 2644 O O . PHE A 1 346 ? -23.516 -31.344 -8.281 1 79.75 346 PHE A O 1
ATOM 2651 N N . GLY A 1 347 ? -22.391 -30.734 -10.07 1 80.38 347 GLY A N 1
ATOM 2652 C CA . GLY A 1 347 ? -23.438 -31.188 -10.977 1 80.38 347 GLY A CA 1
ATOM 2653 C C . GLY A 1 347 ? -23.406 -32.688 -11.227 1 80.38 347 GLY A C 1
ATOM 2654 O O . GLY A 1 347 ? -24.438 -33.312 -11.438 1 80.38 347 GLY A O 1
ATOM 2655 N N . THR A 1 348 ? -22.312 -33.406 -11.461 1 77 348 THR A N 1
ATOM 2656 C CA . THR A 1 348 ? -22.156 -34.844 -11.672 1 77 348 THR A CA 1
ATOM 2657 C C . THR A 1 348 ? -21.875 -35.562 -10.344 1 77 348 THR A C 1
ATOM 2659 O O . THR A 1 348 ? -21.453 -36.719 -10.336 1 77 348 THR A O 1
ATOM 2662 N N . PRO A 1 349 ? -22.406 -35.031 -9.344 1 69.75 349 PRO A N 1
ATOM 2663 C CA . PRO A 1 349 ? -21.938 -34.906 -7.957 1 69.75 349 PRO A CA 1
ATOM 2664 C C . PRO A 1 349 ? -20.688 -35.75 -7.691 1 69.75 349 PRO A C 1
ATOM 2666 O O . PRO A 1 349 ? -20.781 -36.938 -7.426 1 69.75 349 PRO A O 1
ATOM 2669 N N . ILE A 1 350 ? -19.531 -35.438 -8.094 1 82.31 350 ILE A N 1
ATOM 2670 C CA . ILE A 1 350 ? -18.281 -36.062 -7.66 1 82.31 350 ILE A CA 1
ATOM 2671 C C . ILE A 1 350 ? -18.234 -36.094 -6.137 1 82.31 350 ILE A C 1
ATOM 2673 O O . ILE A 1 350 ? -17.688 -37.031 -5.555 1 82.31 350 ILE A O 1
ATOM 2677 N N . CYS A 1 351 ? -18.922 -35.188 -5.695 1 78.38 351 CYS A N 1
ATOM 2678 C CA . CYS A 1 351 ? -19.047 -35.125 -4.242 1 78.38 351 CYS A CA 1
ATOM 2679 C C . CYS A 1 351 ? -19.828 -36.344 -3.725 1 78.38 351 CYS A C 1
ATOM 2681 O O . CYS A 1 351 ? -20.922 -36.625 -4.207 1 78.38 351 CYS A O 1
ATOM 2683 N N . PHE A 1 352 ? -19.281 -37.062 -2.922 1 78.06 352 PHE A N 1
ATOM 2684 C CA . PHE A 1 352 ? -19.859 -38.219 -2.256 1 78.06 352 PHE A CA 1
ATOM 2685 C C . PHE A 1 352 ? -20.078 -39.375 -3.242 1 78.06 352 PHE A C 1
ATOM 2687 O O . PHE A 1 352 ? -20.938 -40.219 -3.029 1 78.06 352 PHE A O 1
ATOM 2694 N N . ASN A 1 353 ? -19.453 -39.312 -4.375 1 84 353 ASN A N 1
ATOM 2695 C CA . ASN A 1 353 ? -19.484 -40.406 -5.352 1 84 353 ASN A CA 1
ATOM 2696 C C . ASN A 1 353 ? -18.25 -41.312 -5.25 1 84 353 ASN A C 1
ATOM 2698 O O . ASN A 1 353 ? -17.188 -40.938 -5.742 1 84 353 ASN A O 1
ATOM 2702 N N . PRO A 1 354 ? -18.406 -42.406 -4.711 1 83.31 354 PRO A N 1
ATOM 2703 C CA . PRO A 1 354 ? -17.234 -43.25 -4.488 1 83.31 354 PRO A CA 1
ATOM 2704 C C . PRO A 1 354 ? -16.641 -43.781 -5.789 1 83.31 354 PRO A C 1
ATOM 2706 O O . PRO A 1 354 ? -15.445 -44.062 -5.848 1 83.31 354 PRO A O 1
ATOM 2709 N N . ILE A 1 355 ? -17.453 -43.906 -6.773 1 88.75 355 ILE A N 1
ATOM 2710 C CA . ILE A 1 355 ? -16.969 -44.438 -8.039 1 88.75 355 ILE A CA 1
ATOM 2711 C C . ILE A 1 355 ? -16.094 -43.406 -8.75 1 88.75 355 ILE A C 1
ATOM 2713 O O . ILE A 1 355 ? -14.961 -43.719 -9.125 1 88.75 355 ILE A O 1
ATOM 2717 N N . LEU A 1 356 ? -16.594 -42.281 -8.875 1 92.38 356 LEU A N 1
ATOM 2718 C CA . LEU A 1 356 ? -15.859 -41.219 -9.57 1 92.38 356 LEU A CA 1
ATOM 2719 C C . LEU A 1 356 ? -14.789 -40.625 -8.672 1 92.38 356 LEU A C 1
ATOM 2721 O O . LEU A 1 356 ? -13.867 -39.969 -9.156 1 92.38 356 LEU A O 1
ATOM 2725 N N . GLY A 1 357 ? -14.891 -40.844 -7.383 1 92.19 357 GLY A N 1
ATOM 2726 C CA . GLY A 1 357 ? -13.906 -40.344 -6.434 1 92.19 357 GLY A CA 1
ATOM 2727 C C . GLY A 1 357 ? -12.523 -40.938 -6.637 1 92.19 357 GLY A C 1
ATOM 2728 O O . GLY A 1 357 ? -11.516 -40.281 -6.41 1 92.19 357 GLY A O 1
ATOM 2729 N N . ILE A 1 358 ? -12.492 -42.125 -7.082 1 92.88 358 ILE A N 1
ATOM 2730 C CA . ILE A 1 358 ? -11.234 -42.844 -7.223 1 92.88 358 ILE A CA 1
ATOM 2731 C C . ILE A 1 358 ? -10.375 -42.188 -8.297 1 92.88 358 ILE A C 1
ATOM 2733 O O . ILE A 1 358 ? -9.242 -41.781 -8.031 1 92.88 358 ILE A O 1
ATOM 2737 N N . PRO A 1 359 ? -10.906 -42.094 -9.492 1 95.19 359 PRO A N 1
ATOM 2738 C CA . PRO A 1 359 ? -10.086 -41.406 -10.492 1 95.19 359 PRO A CA 1
ATOM 2739 C C . PRO A 1 359 ? -9.82 -39.938 -10.141 1 95.19 359 PRO A C 1
ATOM 2741 O O . PRO A 1 359 ? -8.773 -39.406 -10.492 1 95.19 359 PRO A O 1
ATOM 2744 N N . PHE A 1 360 ? -10.773 -39.281 -9.438 1 95.38 360 PHE A N 1
ATOM 2745 C CA . PHE A 1 360 ? -10.641 -37.906 -8.992 1 95.38 360 PHE A CA 1
ATOM 2746 C C . PHE A 1 360 ? -9.406 -37.75 -8.109 1 95.38 360 PHE A C 1
ATOM 2748 O O . PHE A 1 360 ? -8.758 -36.688 -8.125 1 95.38 360 PHE A O 1
ATOM 2755 N N . LEU A 1 361 ? -9.039 -38.781 -7.391 1 95.38 361 LEU A N 1
ATOM 2756 C CA . LEU A 1 361 ? -7.879 -38.75 -6.5 1 95.38 361 LEU A CA 1
ATOM 2757 C C . LEU A 1 361 ? -6.621 -39.188 -7.234 1 95.38 361 LEU A C 1
ATOM 2759 O O . LEU A 1 361 ? -5.543 -38.625 -7.031 1 95.38 361 LEU A O 1
ATOM 2763 N N . ILE A 1 362 ? -6.719 -40.094 -8.141 1 96.94 362 ILE A N 1
ATOM 2764 C CA . ILE A 1 362 ? -5.578 -40.75 -8.75 1 96.94 362 ILE A CA 1
ATOM 2765 C C . ILE A 1 362 ? -5.031 -39.906 -9.898 1 96.94 362 ILE A C 1
ATOM 2767 O O . ILE A 1 362 ? -3.816 -39.781 -10.078 1 96.94 362 ILE A O 1
ATOM 2771 N N . ALA A 1 363 ? -5.848 -39.312 -10.664 1 97.25 363 ALA A N 1
ATOM 2772 C CA . ALA A 1 363 ? -5.438 -38.625 -11.875 1 97.25 363 ALA A CA 1
ATOM 2773 C C . ALA A 1 363 ? -4.445 -37.5 -11.547 1 97.25 363 ALA A C 1
ATOM 2775 O O . ALA A 1 363 ? -3.387 -37.406 -12.172 1 97.25 363 ALA A O 1
ATOM 2776 N N . PRO A 1 364 ? -4.746 -36.656 -10.562 1 97.31 364 PRO A N 1
ATOM 2777 C CA . PRO A 1 364 ? -3.783 -35.594 -10.242 1 97.31 364 PRO A CA 1
ATOM 2778 C C . PRO A 1 364 ? -2.451 -36.125 -9.734 1 97.31 364 PRO A C 1
ATOM 2780 O O . PRO A 1 364 ? -1.4 -35.531 -9.977 1 97.31 364 PRO A O 1
ATOM 2783 N N . ILE A 1 365 ? -2.51 -37.219 -9.023 1 97.81 365 ILE A N 1
ATOM 2784 C CA . ILE A 1 365 ? -1.287 -37.844 -8.523 1 97.81 365 ILE A CA 1
ATOM 2785 C C . ILE A 1 365 ? -0.394 -38.25 -9.688 1 97.81 365 ILE A C 1
ATOM 2787 O O . ILE A 1 365 ? 0.81 -37.969 -9.68 1 97.81 365 ILE A O 1
ATOM 2791 N N . ILE A 1 366 ? -0.964 -38.875 -10.648 1 98 366 ILE A N 1
ATOM 2792 C CA . ILE A 1 366 ? -0.231 -39.281 -11.844 1 98 366 ILE A CA 1
ATOM 2793 C C . ILE A 1 366 ? 0.317 -38.062 -12.57 1 98 366 ILE A C 1
ATOM 2795 O O . ILE A 1 366 ? 1.465 -38.062 -13.016 1 98 366 ILE A O 1
ATOM 2799 N N . ASN A 1 367 ? -0.486 -37.031 -12.68 1 98.06 367 ASN A N 1
ATOM 2800 C CA . ASN A 1 367 ? -0.042 -35.781 -13.312 1 98.06 367 ASN A CA 1
ATOM 2801 C C . ASN A 1 367 ? 1.191 -35.219 -12.625 1 98.06 367 ASN A C 1
ATOM 2803 O O . ASN A 1 367 ? 2.139 -34.781 -13.281 1 98.06 367 ASN A O 1
ATOM 2807 N N . ILE A 1 368 ? 1.157 -35.188 -11.305 1 97.69 368 ILE A N 1
ATOM 2808 C CA . ILE A 1 368 ? 2.242 -34.625 -10.516 1 97.69 368 ILE A CA 1
ATOM 2809 C C . ILE A 1 368 ? 3.516 -35.438 -10.719 1 97.69 368 ILE A C 1
ATOM 2811 O O . ILE A 1 368 ? 4.59 -34.875 -10.945 1 97.69 368 ILE A O 1
ATOM 2815 N N . ILE A 1 369 ? 3.373 -36.75 -10.68 1 98.19 369 ILE A N 1
ATOM 2816 C CA . ILE A 1 369 ? 4.52 -37.625 -10.836 1 98.19 369 ILE A CA 1
ATOM 2817 C C . ILE A 1 369 ? 5.113 -37.469 -12.227 1 98.19 369 ILE A C 1
ATOM 2819 O O . ILE A 1 369 ? 6.328 -37.312 -12.383 1 98.19 369 ILE A O 1
ATOM 2823 N N . LEU A 1 370 ? 4.289 -37.5 -13.203 1 98.25 370 LEU A N 1
ATOM 2824 C CA . LEU A 1 370 ? 4.77 -37.375 -14.578 1 98.25 370 LEU A CA 1
ATOM 2825 C C . LEU A 1 370 ? 5.391 -36.031 -14.828 1 98.25 370 LEU A C 1
ATOM 2827 O O . LEU A 1 370 ? 6.355 -35.906 -15.586 1 98.25 370 LEU A O 1
ATOM 2831 N N . THR A 1 371 ? 4.805 -35 -14.25 1 98 371 THR A N 1
ATOM 2832 C CA . THR A 1 371 ? 5.363 -33.656 -14.406 1 98 371 THR A CA 1
ATOM 2833 C C . THR A 1 371 ? 6.746 -33.562 -13.766 1 98 371 THR A C 1
ATOM 2835 O O . THR A 1 371 ? 7.668 -33 -14.352 1 98 371 THR A O 1
ATOM 2838 N N . TYR A 1 372 ? 6.844 -34.125 -12.57 1 97.81 372 TYR A N 1
ATOM 2839 C CA . TYR A 1 372 ? 8.133 -34.156 -11.883 1 97.81 372 TYR A CA 1
ATOM 2840 C C . TYR A 1 372 ? 9.195 -34.812 -12.742 1 97.81 372 TYR A C 1
ATOM 2842 O O . TYR A 1 372 ? 10.305 -34.312 -12.883 1 97.81 372 TYR A O 1
ATOM 2850 N N . ILE A 1 373 ? 8.859 -35.906 -13.32 1 97.94 373 ILE A N 1
ATOM 2851 C CA . ILE A 1 373 ? 9.773 -36.656 -14.156 1 97.94 373 ILE A CA 1
ATOM 2852 C C . ILE A 1 373 ? 10.094 -35.875 -15.43 1 97.94 373 ILE A C 1
ATOM 2854 O O . ILE A 1 373 ? 11.258 -35.75 -15.82 1 97.94 373 ILE A O 1
ATOM 2858 N N . ALA A 1 374 ? 9.109 -35.344 -16 1 97.94 374 ALA A N 1
ATOM 2859 C CA . ALA A 1 374 ? 9.289 -34.594 -17.25 1 97.94 374 ALA A CA 1
ATOM 2860 C C . ALA A 1 374 ? 10.188 -33.375 -17.047 1 97.94 374 ALA A C 1
ATOM 2862 O O . ALA A 1 374 ? 11.039 -33.094 -17.891 1 97.94 374 ALA A O 1
ATOM 2863 N N . GLU A 1 375 ? 9.961 -32.625 -15.961 1 97.19 375 GLU A N 1
ATOM 2864 C CA . GLU A 1 375 ? 10.805 -31.484 -15.656 1 97.19 375 GLU A CA 1
ATOM 2865 C C . GLU A 1 375 ? 12.2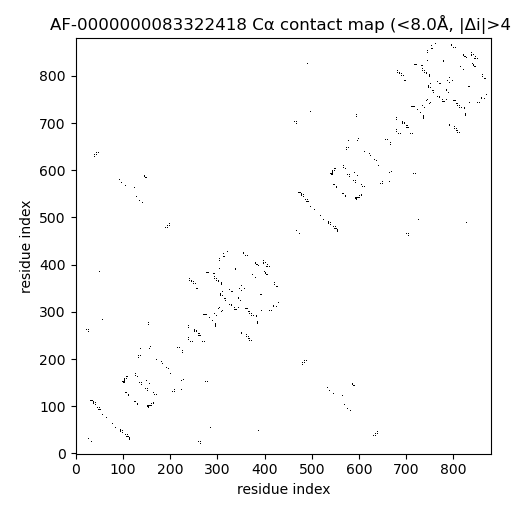34 -31.906 -15.328 1 97.19 375 GLU A C 1
ATOM 2867 O O . GLU A 1 375 ? 13.195 -31.297 -15.797 1 97.19 375 GLU A O 1
ATOM 2872 N N . SER A 1 376 ? 12.367 -32.969 -14.508 1 96.56 376 SER A N 1
ATOM 2873 C CA . SER A 1 376 ? 13.68 -33.438 -14.07 1 96.56 376 SER A CA 1
ATOM 2874 C C . SER A 1 376 ? 14.516 -33.938 -15.25 1 96.56 376 SER A C 1
ATOM 2876 O O . SER A 1 376 ? 15.742 -33.781 -15.25 1 96.56 376 SER A O 1
ATOM 2878 N N . LEU A 1 377 ? 13.852 -34.438 -16.25 1 96.81 377 LEU A N 1
ATOM 2879 C CA . LEU A 1 377 ? 14.547 -34.969 -17.422 1 96.81 377 LEU A CA 1
ATOM 2880 C C . LEU A 1 377 ? 14.602 -33.938 -18.547 1 96.81 377 LEU A C 1
ATOM 2882 O O . LEU A 1 377 ? 15.07 -34.25 -19.641 1 96.81 377 LEU A O 1
ATOM 2886 N N . HIS A 1 378 ? 14.047 -32.781 -18.297 1 94.88 378 HIS A N 1
ATOM 2887 C CA . HIS A 1 378 ? 14.078 -31.672 -19.219 1 94.88 378 HIS A CA 1
ATOM 2888 C C . HIS A 1 378 ? 13.305 -32 -20.5 1 94.88 378 HIS A C 1
ATOM 2890 O O . HIS A 1 378 ? 13.695 -31.578 -21.594 1 94.88 378 HIS A O 1
ATOM 2896 N N . TRP A 1 379 ? 12.305 -32.906 -20.312 1 96.88 379 TRP A N 1
ATOM 2897 C CA . TRP A 1 379 ? 11.406 -33.156 -21.438 1 96.88 379 TRP A CA 1
ATOM 2898 C C . TRP A 1 379 ? 10.539 -31.953 -21.734 1 96.88 379 TRP A C 1
ATOM 2900 O O . TRP A 1 379 ? 10.102 -31.75 -22.859 1 96.88 379 TRP A O 1
ATOM 2910 N N . ILE A 1 380 ? 10.312 -31.188 -20.703 1 96.75 380 ILE A N 1
ATOM 2911 C CA . ILE A 1 380 ? 9.539 -29.953 -20.828 1 96.75 380 ILE A CA 1
ATOM 2912 C C . ILE A 1 380 ? 10.273 -28.812 -20.125 1 96.75 380 ILE A C 1
ATOM 2914 O O . ILE A 1 380 ? 11.195 -29.047 -19.344 1 96.75 380 ILE A O 1
ATOM 2918 N N . GLY A 1 381 ? 9.93 -27.594 -20.562 1 95.5 381 GLY A N 1
ATOM 2919 C CA . GLY A 1 381 ? 10.508 -26.453 -19.891 1 95.5 381 GLY A CA 1
ATOM 2920 C C . GLY A 1 381 ? 10.016 -26.281 -18.469 1 95.5 381 GLY A C 1
ATOM 2921 O O . GLY A 1 381 ? 8.828 -26.484 -18.188 1 95.5 381 GLY A O 1
ATOM 2922 N N . MET A 1 382 ? 10.938 -25.953 -17.641 1 95.69 382 MET A N 1
ATOM 2923 C CA . MET A 1 382 ? 10.602 -25.688 -16.25 1 95.69 382 MET A CA 1
ATOM 2924 C C . MET A 1 382 ? 10.016 -24.281 -16.078 1 95.69 382 MET A C 1
ATOM 2926 O O . MET A 1 382 ? 10.477 -23.328 -16.719 1 95.69 382 MET A O 1
ATOM 2930 N N . GLY A 1 383 ? 8.984 -24.266 -15.156 1 95.75 383 GLY A N 1
ATOM 2931 C CA . GLY A 1 383 ? 8.281 -23 -14.984 1 95.75 383 GLY A CA 1
ATOM 2932 C C . GLY A 1 383 ? 9.141 -21.922 -14.352 1 95.75 383 GLY A C 1
ATOM 2933 O O . GLY A 1 383 ? 9.789 -22.156 -13.328 1 95.75 383 GLY A O 1
ATOM 2934 N N . TYR A 1 384 ? 9.195 -20.734 -14.969 1 93.69 384 TYR A N 1
ATOM 2935 C CA . TYR A 1 384 ? 9.883 -19.594 -14.398 1 93.69 384 TYR A CA 1
ATOM 2936 C C . TYR A 1 384 ? 9.055 -18.312 -14.578 1 93.69 384 TYR A C 1
ATOM 2938 O O . TYR A 1 384 ? 9.5 -17.219 -14.219 1 93.69 384 TYR A O 1
ATOM 2946 N N . ILE A 1 385 ? 7.844 -18.469 -15.188 1 93.06 385 ILE A N 1
ATOM 2947 C CA . ILE A 1 385 ? 6.902 -17.359 -15.391 1 93.06 385 ILE A CA 1
ATOM 2948 C C . ILE A 1 385 ? 5.59 -17.672 -14.68 1 93.06 385 ILE A C 1
ATOM 2950 O O . ILE A 1 385 ? 5.086 -18.797 -14.742 1 93.06 385 ILE A O 1
ATOM 2954 N N . VAL A 1 386 ? 5.137 -16.672 -13.961 1 90.88 386 VAL A N 1
ATOM 2955 C CA . VAL A 1 386 ? 3.824 -16.828 -13.344 1 90.88 386 VAL A CA 1
ATOM 2956 C C . VAL A 1 386 ? 2.734 -16.609 -14.398 1 90.88 386 VAL A C 1
ATOM 2958 O O . VAL A 1 386 ? 2.506 -15.484 -14.844 1 90.88 386 VAL A O 1
ATOM 2961 N N . ASP A 1 387 ? 2.145 -17.625 -14.75 1 87.19 387 ASP A N 1
ATOM 2962 C CA . ASP A 1 387 ? 1.115 -17.578 -15.781 1 87.19 387 ASP A CA 1
ATOM 2963 C C . ASP A 1 387 ? -0.208 -17.062 -15.219 1 87.19 387 ASP A C 1
ATOM 2965 O O . ASP A 1 387 ? -0.491 -17.234 -14.031 1 87.19 387 ASP A O 1
ATOM 2969 N N . PRO A 1 388 ? -1.009 -16.406 -16.078 1 82.12 388 PRO A N 1
ATOM 2970 C CA . PRO A 1 388 ? -2.322 -15.945 -15.625 1 82.12 388 PRO A CA 1
ATOM 2971 C C . PRO A 1 388 ? -3.266 -17.094 -15.289 1 82.12 388 PRO A C 1
ATOM 2973 O O . PRO A 1 388 ? -3.539 -17.953 -16.141 1 82.12 388 PRO A O 1
ATOM 2976 N N . SER A 1 389 ? -3.715 -16.969 -14.156 1 77.94 389 SER A N 1
ATOM 2977 C CA . SER A 1 389 ? -4.672 -17.984 -13.719 1 77.94 389 SER A CA 1
ATOM 2978 C C . SER A 1 389 ? -5.973 -17.891 -14.5 1 77.94 389 SER A C 1
ATOM 2980 O O . SER A 1 389 ? -6.309 -16.844 -15.039 1 77.94 389 SER A O 1
ATOM 2982 N N . PHE A 1 390 ? -6.656 -18.938 -14.664 1 77.88 390 PHE A N 1
ATOM 2983 C CA . PHE A 1 390 ? -8.008 -19.031 -15.203 1 77.88 390 PHE A CA 1
ATOM 2984 C C . PHE A 1 390 ? -8 -18.812 -16.719 1 77.88 390 PHE A C 1
ATOM 2986 O O . PHE A 1 390 ? -9.062 -18.641 -17.328 1 77.88 390 PHE A O 1
ATOM 2993 N N . THR A 1 391 ? -6.828 -18.703 -17.297 1 84.31 391 THR A N 1
ATOM 2994 C CA . THR A 1 391 ? -6.723 -18.766 -18.75 1 84.31 391 THR A CA 1
ATOM 2995 C C . THR A 1 391 ? -6.703 -20.219 -19.234 1 84.31 391 THR A C 1
ATOM 2997 O O . THR A 1 391 ? -6.461 -21.141 -18.438 1 84.31 391 THR A O 1
ATOM 3000 N N . PRO A 1 392 ? -7.027 -20.328 -20.484 1 90.62 392 PRO A N 1
ATOM 3001 C CA . PRO A 1 392 ? -7.004 -21.688 -21 1 90.62 392 PRO A CA 1
ATOM 3002 C C . PRO A 1 392 ? -5.676 -22.406 -20.75 1 90.62 392 PRO A C 1
ATOM 3004 O O . PRO A 1 392 ? -4.617 -21.781 -20.828 1 90.62 392 PRO A O 1
ATOM 3007 N N . PHE A 1 393 ? -5.801 -23.719 -20.484 1 94.25 393 PHE A N 1
ATOM 3008 C CA . PHE A 1 393 ? -4.648 -24.484 -20.016 1 94.25 393 PHE A CA 1
ATOM 3009 C C . PHE A 1 393 ? -3.502 -24.406 -21.016 1 94.25 393 PHE A C 1
ATOM 3011 O O . PHE A 1 393 ? -2.33 -24.406 -20.625 1 94.25 393 PHE A O 1
ATOM 3018 N N . PHE A 1 394 ? -3.76 -24.375 -22.344 1 95.12 394 PHE A N 1
ATOM 3019 C CA . PHE A 1 394 ? -2.691 -24.359 -23.328 1 95.12 394 PHE A CA 1
ATOM 3020 C C . PHE A 1 394 ? -1.908 -23.062 -23.281 1 95.12 394 PHE A C 1
ATOM 3022 O O . PHE A 1 394 ? -0.695 -23.047 -23.5 1 95.12 394 PHE A O 1
ATOM 3029 N N . PHE A 1 395 ? -2.623 -21.984 -22.953 1 92.62 395 PHE A N 1
ATOM 3030 C CA . PHE A 1 395 ? -1.95 -20.703 -22.766 1 92.62 395 PHE A CA 1
ATOM 3031 C C . PHE A 1 395 ? -1.078 -20.703 -21.531 1 92.62 395 PHE A C 1
ATOM 3033 O O . PHE A 1 395 ? 0.065 -20.25 -21.547 1 92.62 395 PHE A O 1
ATOM 3040 N N . GLN A 1 396 ? -1.596 -21.219 -20.469 1 93.06 396 GLN A N 1
ATOM 3041 C CA . GLN A 1 396 ? -0.843 -21.344 -19.219 1 93.06 396 GLN A CA 1
ATOM 3042 C C . GLN A 1 396 ? 0.397 -22.203 -19.422 1 93.06 396 GLN A C 1
ATOM 3044 O O . GLN A 1 396 ? 1.481 -21.875 -18.938 1 93.06 396 GLN A O 1
ATOM 3049 N N . ALA A 1 397 ? 0.182 -23.312 -20.156 1 95.25 397 ALA A N 1
ATOM 3050 C CA . ALA A 1 397 ? 1.261 -24.281 -20.391 1 95.25 397 ALA A CA 1
ATOM 3051 C C . ALA A 1 397 ? 2.418 -23.625 -21.141 1 95.25 397 ALA A C 1
ATOM 3053 O O . ALA A 1 397 ? 3.582 -23.797 -20.766 1 95.25 397 ALA A O 1
ATOM 3054 N N . TYR A 1 398 ? 2.107 -22.938 -22.094 1 93.81 398 TYR A N 1
ATOM 3055 C CA . TYR A 1 398 ? 3.152 -22.281 -22.891 1 93.81 398 TYR A CA 1
ATOM 3056 C C . TYR A 1 398 ? 3.826 -21.172 -22.094 1 93.81 398 TYR A C 1
ATOM 3058 O O . TYR A 1 398 ? 5.055 -21.078 -22.062 1 93.81 398 TYR A O 1
ATOM 3066 N N . MET A 1 399 ? 3.031 -20.375 -21.469 1 91.94 399 MET A N 1
ATOM 3067 C CA . MET A 1 399 ? 3.518 -19.172 -20.812 1 91.94 399 MET A CA 1
ATOM 3068 C C . MET A 1 399 ? 4.395 -19.5 -19.625 1 91.94 399 MET A C 1
ATOM 3070 O O . MET A 1 399 ? 5.305 -18.75 -19.281 1 91.94 399 MET A O 1
ATOM 3074 N N . SER A 1 400 ? 4.195 -20.594 -19 1 93.88 400 SER A N 1
ATOM 3075 C CA . SER A 1 400 ? 4.926 -20.938 -17.781 1 93.88 400 SER A CA 1
ATOM 3076 C C . SER A 1 400 ? 6.422 -21.031 -18.047 1 93.88 400 SER A C 1
ATOM 3078 O O . SER A 1 400 ? 7.234 -20.812 -17.141 1 93.88 400 SER A O 1
ATOM 3080 N N . SER A 1 401 ? 6.875 -21.359 -19.297 1 93.12 401 SER A N 1
ATOM 3081 C CA . SER A 1 401 ? 8.289 -21.562 -19.594 1 93.12 401 SER A CA 1
ATOM 3082 C C . SER A 1 401 ? 8.617 -21.141 -21.031 1 93.12 401 SER A C 1
ATOM 3084 O O . SER A 1 401 ? 9.75 -21.312 -21.484 1 93.12 401 SER A O 1
ATOM 3086 N N . MET A 1 402 ? 7.633 -20.656 -21.719 1 90.19 402 MET A N 1
ATOM 3087 C CA . MET A 1 402 ? 7.773 -20.297 -23.125 1 90.19 402 MET A CA 1
ATOM 3088 C C . MET A 1 402 ? 8.234 -21.484 -23.953 1 90.19 402 MET A C 1
ATOM 3090 O O . MET A 1 402 ? 9.078 -21.344 -24.828 1 90.19 402 MET A O 1
ATOM 3094 N N . ASP A 1 403 ? 7.84 -22.656 -23.547 1 93.44 403 ASP A N 1
ATOM 3095 C CA . ASP A 1 403 ? 8.172 -23.906 -24.203 1 93.44 403 ASP A CA 1
ATOM 3096 C C . ASP A 1 403 ? 6.914 -24.609 -24.719 1 93.44 403 ASP A C 1
ATOM 3098 O O . ASP A 1 403 ? 6.062 -25.031 -23.922 1 93.44 403 ASP A O 1
ATOM 3102 N N . TRP A 1 404 ? 6.812 -24.828 -26 1 94.12 404 TRP A N 1
ATOM 3103 C CA . TRP A 1 404 ? 5.625 -25.422 -26.609 1 94.12 404 TRP A CA 1
ATOM 3104 C C . TRP A 1 404 ? 5.484 -26.875 -26.203 1 94.12 404 TRP A C 1
ATOM 3106 O O . TRP A 1 404 ? 4.383 -27.438 -26.234 1 94.12 404 TRP A O 1
ATOM 3116 N N . ARG A 1 405 ? 6.539 -27.484 -25.828 1 95.75 405 ARG A N 1
ATOM 3117 C CA . ARG A 1 405 ? 6.488 -28.891 -25.391 1 95.75 405 ARG A CA 1
ATOM 3118 C C . ARG A 1 405 ? 5.555 -29.062 -24.203 1 95.75 405 ARG A C 1
ATOM 3120 O O . ARG A 1 405 ? 4.996 -30.141 -24 1 95.75 405 ARG A O 1
ATOM 3127 N N . ASN A 1 406 ? 5.438 -27.953 -23.375 1 97.81 406 ASN A N 1
ATOM 3128 C CA . ASN A 1 406 ? 4.543 -28 -22.219 1 97.81 406 ASN A CA 1
ATOM 3129 C C . ASN A 1 406 ? 3.088 -28.156 -22.641 1 97.81 406 ASN A C 1
ATOM 3131 O O . ASN A 1 406 ? 2.301 -28.797 -21.938 1 97.81 406 ASN A O 1
ATOM 3135 N N . ILE A 1 407 ? 2.723 -27.594 -23.766 1 97.38 407 ILE A N 1
ATOM 3136 C CA . ILE A 1 407 ? 1.361 -27.734 -24.281 1 97.38 407 ILE A CA 1
ATOM 3137 C C . ILE A 1 407 ? 1.094 -29.203 -24.641 1 97.38 407 ILE A C 1
ATOM 3139 O O . ILE A 1 407 ? 0.078 -29.766 -24.234 1 97.38 407 ILE A O 1
ATOM 3143 N N . ILE A 1 408 ? 1.974 -29.781 -25.406 1 98.19 408 ILE A N 1
ATOM 3144 C CA . ILE A 1 408 ? 1.84 -31.172 -25.828 1 98.19 408 ILE A CA 1
ATOM 3145 C C . ILE A 1 408 ? 1.769 -32.094 -24.594 1 98.19 408 ILE A C 1
ATOM 3147 O O . ILE A 1 408 ? 0.945 -33 -24.547 1 98.19 408 ILE A O 1
ATOM 3151 N N . PHE A 1 409 ? 2.658 -31.797 -23.688 1 98.12 409 PHE A N 1
ATOM 3152 C CA . PHE A 1 409 ? 2.711 -32.594 -22.469 1 98.12 409 PHE A CA 1
ATOM 3153 C C . PHE A 1 409 ? 1.368 -32.562 -21.75 1 98.12 409 PHE A C 1
ATOM 3155 O O . PHE A 1 409 ? 0.865 -33.625 -21.328 1 98.12 409 PHE A O 1
ATOM 3162 N N . GLU A 1 410 ? 0.762 -31.406 -21.547 1 97.62 410 GLU A N 1
ATOM 3163 C CA . GLU A 1 410 ? -0.511 -31.297 -20.844 1 97.62 410 GLU A CA 1
ATOM 3164 C C . GLU A 1 410 ? -1.635 -31.969 -21.625 1 97.62 410 GLU A C 1
ATOM 3166 O O . GLU A 1 410 ? -2.555 -32.531 -21.031 1 97.62 410 GLU A O 1
ATOM 3171 N N . VAL A 1 411 ? -1.582 -31.922 -22.953 1 97.5 411 VAL A N 1
ATOM 3172 C CA . VAL A 1 411 ? -2.561 -32.656 -23.766 1 97.5 411 VAL A CA 1
ATOM 3173 C C . VAL A 1 411 ? -2.438 -34.156 -23.516 1 97.5 411 VAL A C 1
ATOM 3175 O O . VAL A 1 411 ? -3.447 -34.844 -23.375 1 97.5 411 VAL A O 1
ATOM 3178 N N . ILE A 1 412 ? -1.23 -34.625 -23.469 1 98.12 412 ILE A N 1
ATOM 3179 C CA . ILE A 1 412 ? -0.986 -36.031 -23.172 1 98.12 412 ILE A CA 1
ATOM 3180 C C . ILE A 1 412 ? -1.559 -36.375 -21.797 1 98.12 412 ILE A C 1
ATOM 3182 O O . ILE A 1 412 ? -2.16 -37.438 -21.609 1 98.12 412 ILE A O 1
ATOM 3186 N N . LEU A 1 413 ? -1.335 -35.469 -20.844 1 98.19 413 LEU A N 1
ATOM 3187 C CA . LEU A 1 413 ? -1.85 -35.719 -19.5 1 98.19 413 LEU A CA 1
ATOM 3188 C C . LEU A 1 413 ? -3.373 -35.781 -19.5 1 98.19 413 LEU A C 1
ATOM 3190 O O . LEU A 1 413 ? -3.967 -36.531 -18.734 1 98.19 413 LEU A O 1
ATOM 3194 N N . ILE A 1 414 ? -4.016 -34.938 -20.297 1 97.38 414 ILE A N 1
ATOM 3195 C CA . ILE A 1 414 ? -5.469 -34.969 -20.422 1 97.38 414 ILE A CA 1
ATOM 3196 C C . ILE A 1 414 ? -5.895 -36.344 -20.984 1 97.38 414 ILE A C 1
ATOM 3198 O O . ILE A 1 414 ? -6.852 -36.938 -20.484 1 97.38 414 ILE A O 1
ATOM 3202 N N . ILE A 1 415 ? -5.191 -36.844 -22 1 98 415 ILE A N 1
ATOM 3203 C CA . ILE A 1 415 ? -5.484 -38.125 -22.594 1 98 415 ILE A CA 1
ATOM 3204 C C . ILE A 1 415 ? -5.312 -39.219 -21.547 1 98 415 ILE A C 1
ATOM 3206 O O . ILE A 1 415 ? -6.16 -40.125 -21.422 1 98 415 ILE A O 1
ATOM 3210 N N . ILE A 1 416 ? -4.254 -39.125 -20.828 1 98.06 416 ILE A N 1
ATOM 3211 C CA . ILE A 1 416 ? -4.031 -40.094 -19.75 1 98.06 416 ILE A CA 1
ATOM 3212 C C . ILE A 1 416 ? -5.18 -40.031 -18.75 1 98.06 416 ILE A C 1
ATOM 3214 O O . ILE A 1 416 ? -5.668 -41.062 -18.266 1 98.06 416 ILE A O 1
ATOM 3218 N N . GLY A 1 417 ? -5.594 -38.844 -18.422 1 97.62 417 GLY A N 1
ATOM 3219 C CA . GLY A 1 417 ? -6.73 -38.656 -17.531 1 97.62 417 GLY A CA 1
ATOM 3220 C C . GLY A 1 417 ? -8 -39.312 -18.047 1 97.62 417 GLY A C 1
ATOM 3221 O O . GLY A 1 417 ? -8.758 -39.875 -17.266 1 97.62 417 GLY A O 1
ATOM 3222 N N . ILE A 1 418 ? -8.211 -39.219 -19.328 1 97.75 418 ILE A N 1
ATOM 3223 C CA . ILE A 1 418 ? -9.375 -39.844 -19.938 1 97.75 418 ILE A CA 1
ATOM 3224 C C . ILE A 1 418 ? -9.328 -41.344 -19.719 1 97.75 418 ILE A C 1
ATOM 3226 O O . ILE A 1 418 ? -10.336 -41.969 -19.375 1 97.75 418 ILE A O 1
ATOM 3230 N N . PHE A 1 419 ? -8.172 -41.906 -19.875 1 98 419 PHE A N 1
ATOM 3231 C CA . PHE A 1 419 ? -8.023 -43.344 -19.688 1 98 419 PHE A CA 1
ATOM 3232 C C . PHE A 1 419 ? -8.211 -43.719 -18.234 1 98 419 PHE A C 1
ATOM 3234 O O . PHE A 1 419 ? -8.727 -44.812 -17.922 1 98 419 PHE A O 1
ATOM 3241 N N . ILE A 1 420 ? -7.805 -42.875 -17.344 1 97.56 420 ILE A N 1
ATOM 3242 C CA . ILE A 1 420 ? -7.961 -43.125 -15.922 1 97.56 420 ILE A CA 1
ATOM 3243 C C . ILE A 1 420 ? -9.438 -43.062 -15.539 1 97.56 420 ILE A C 1
ATOM 3245 O O . ILE A 1 420 ? -9.93 -43.906 -14.789 1 97.56 420 ILE A O 1
ATOM 3249 N N . TYR A 1 421 ? -10.148 -42.125 -16.078 1 97.06 421 TYR A N 1
ATOM 3250 C CA . TYR A 1 421 ? -11.539 -41.875 -15.703 1 97.06 421 TYR A CA 1
ATOM 3251 C C . TYR A 1 421 ? -12.469 -42.844 -16.422 1 97.06 421 TYR A C 1
ATOM 3253 O O . TYR A 1 421 ? -13.547 -43.156 -15.914 1 97.06 421 TYR A O 1
ATOM 3261 N N . LEU A 1 422 ? -12.109 -43.406 -17.531 1 97 422 LEU A N 1
ATOM 3262 C CA . LEU A 1 422 ? -12.984 -44.125 -18.453 1 97 422 LEU A CA 1
ATOM 3263 C C . LEU A 1 422 ? -13.648 -45.312 -17.781 1 97 422 LEU A C 1
ATOM 3265 O O . LEU A 1 422 ? -14.875 -45.438 -17.812 1 97 422 LEU A O 1
ATOM 3269 N N . PRO A 1 423 ? -12.867 -46.188 -17.125 1 96.56 423 PRO A N 1
ATOM 3270 C CA . PRO A 1 423 ? -13.523 -47.344 -16.516 1 96.56 423 PRO A CA 1
ATOM 3271 C C . PRO A 1 423 ? -14.516 -46.969 -15.422 1 96.56 423 PRO A C 1
ATOM 3273 O O . PRO A 1 423 ? -15.578 -47.594 -15.297 1 96.56 423 PRO A O 1
ATOM 3276 N N . PHE A 1 424 ? -14.242 -46.031 -14.695 1 95.31 424 PHE A N 1
ATOM 3277 C CA . PHE A 1 424 ? -15.117 -45.594 -13.609 1 95.31 424 PHE A CA 1
ATOM 3278 C C . PHE A 1 424 ? -16.328 -44.844 -14.148 1 95.31 424 PHE A C 1
ATOM 3280 O O . PHE A 1 424 ? -17.438 -45 -13.633 1 95.31 424 PHE A O 1
ATOM 3287 N N . PHE A 1 425 ? -16.125 -44.062 -15.148 1 95.12 425 PHE A N 1
ATOM 3288 C CA . PHE A 1 425 ? -17.219 -43.344 -15.773 1 95.12 425 PHE A CA 1
ATOM 3289 C C . PHE A 1 425 ? -18.219 -44.312 -16.391 1 95.12 425 PHE A C 1
ATOM 3291 O O . PHE A 1 425 ? -19.438 -44.094 -16.312 1 95.12 425 PHE A O 1
ATOM 3298 N N . ARG A 1 426 ? -17.766 -45.312 -17.031 1 95.19 426 ARG A N 1
ATOM 3299 C CA . ARG A 1 426 ? -18.641 -46.312 -17.625 1 95.19 426 ARG A CA 1
ATOM 3300 C C . ARG A 1 426 ? -19.547 -46.969 -16.578 1 95.19 426 ARG A C 1
ATOM 3302 O O . ARG A 1 426 ? -20.719 -47.188 -16.828 1 95.19 426 ARG A O 1
ATOM 3309 N N . VAL A 1 427 ? -18.922 -47.219 -15.469 1 92.75 427 VAL A N 1
ATOM 3310 C CA . VAL A 1 427 ? -19.703 -47.781 -14.375 1 92.75 427 VAL A CA 1
ATOM 3311 C C . VAL A 1 427 ? -20.734 -46.781 -13.906 1 92.75 427 VAL A C 1
ATOM 3313 O O . VAL A 1 427 ? -21.906 -47.125 -13.695 1 92.75 427 VAL A O 1
ATOM 3316 N N . ALA A 1 428 ? -20.359 -45.594 -13.758 1 90.94 428 ALA A N 1
ATOM 3317 C CA . ALA A 1 428 ? -21.281 -44.531 -13.32 1 90.94 428 ALA A CA 1
ATOM 3318 C C . ALA A 1 428 ? -22.406 -44.344 -14.344 1 90.94 428 ALA A C 1
ATOM 3320 O O . ALA A 1 428 ? -23.562 -44.125 -13.977 1 90.94 428 ALA A O 1
ATOM 3321 N N . GLU A 1 429 ? -22.031 -44.344 -15.586 1 91.94 429 GLU A N 1
ATOM 3322 C CA . GLU A 1 429 ? -23 -44.188 -16.672 1 91.94 429 GLU A CA 1
ATOM 3323 C C . GLU A 1 429 ? -24.031 -45.312 -16.688 1 91.94 429 GLU A C 1
ATOM 3325 O O . GLU A 1 429 ? -25.219 -45.062 -16.828 1 91.94 429 GLU A O 1
ATOM 3330 N N . GLN A 1 430 ? -23.562 -46.5 -16.531 1 91.75 430 GLN A N 1
ATOM 3331 C CA . GLN A 1 430 ? -24.453 -47.656 -16.516 1 91.75 430 GLN A CA 1
ATOM 3332 C C . GLN A 1 430 ? -25.406 -47.594 -15.328 1 91.75 430 GLN A C 1
ATOM 3334 O O . GLN A 1 430 ? -26.578 -47.938 -15.453 1 91.75 430 GLN A O 1
ATOM 3339 N N . ASN A 1 431 ? -24.859 -47.25 -14.242 1 88.75 431 ASN A N 1
ATOM 3340 C CA . ASN A 1 431 ? -25.703 -47.125 -13.055 1 88.75 431 ASN A CA 1
ATOM 3341 C C . ASN A 1 431 ? -26.828 -46.094 -13.273 1 88.75 431 ASN A C 1
ATOM 3343 O O . ASN A 1 431 ? -27.953 -46.312 -12.82 1 88.75 431 ASN A O 1
ATOM 3347 N N . GLU A 1 432 ? -26.516 -45 -13.938 1 88.56 432 GLU A N 1
ATOM 3348 C CA . GLU A 1 432 ? -27.5 -43.969 -14.195 1 88.56 432 GLU A CA 1
ATOM 3349 C C . GLU A 1 432 ? -28.531 -44.438 -15.219 1 88.56 432 GLU A C 1
ATOM 3351 O O . GLU A 1 432 ? -29.703 -44.062 -15.133 1 88.56 432 GLU A O 1
ATOM 3356 N N . LEU A 1 433 ? -28.125 -45.219 -16.172 1 90.25 433 LEU A N 1
ATOM 3357 C CA . LEU A 1 433 ? -29.031 -45.75 -17.172 1 90.25 433 LEU A CA 1
ATOM 3358 C C . LEU A 1 433 ? -30 -46.75 -16.562 1 90.25 433 LEU A C 1
ATOM 3360 O O . LEU A 1 433 ? -31.172 -46.781 -16.938 1 90.25 433 LEU A O 1
ATOM 3364 N N . ARG A 1 434 ? -29.516 -47.469 -15.695 1 89.5 434 ARG A N 1
ATOM 3365 C CA . ARG A 1 434 ? -30.359 -48.438 -15.023 1 89.5 434 ARG A CA 1
ATOM 3366 C C . ARG A 1 434 ? -31.422 -47.75 -14.164 1 89.5 434 ARG A C 1
ATOM 3368 O O . ARG A 1 434 ? -32.562 -48.219 -14.062 1 89.5 434 ARG A O 1
ATOM 3375 N N . LYS A 1 435 ? -31 -46.719 -13.523 1 85.81 435 LYS A N 1
ATOM 3376 C CA . LYS A 1 435 ? -31.938 -45.969 -12.703 1 85.81 435 LYS A CA 1
ATOM 3377 C C . LYS A 1 435 ? -33.062 -45.344 -13.562 1 85.81 435 LYS A C 1
ATOM 3379 O O . LYS A 1 435 ? -34.188 -45.25 -13.117 1 85.81 435 LYS A O 1
ATOM 3384 N N . GLN A 1 436 ? -32.75 -44.906 -14.75 1 82.25 436 GLN A N 1
ATOM 3385 C CA . GLN A 1 436 ? -33.719 -44.312 -15.656 1 82.25 436 GLN A CA 1
ATOM 3386 C C . GLN A 1 436 ? -34.719 -45.344 -16.172 1 82.25 436 GLN A C 1
ATOM 3388 O O . GLN A 1 436 ? -35.875 -45.062 -16.391 1 82.25 436 GLN A O 1
ATOM 3393 N N . GLU A 1 437 ? -34.219 -46.469 -16.391 1 79.5 437 GLU A N 1
ATOM 3394 C CA . GLU A 1 437 ? -35.062 -47.562 -16.859 1 79.5 437 GLU A CA 1
ATOM 3395 C C . GLU A 1 437 ? -36.062 -47.969 -15.781 1 79.5 437 GLU A C 1
ATOM 3397 O O . GLU A 1 437 ? -37.219 -48.312 -16.078 1 79.5 437 GLU A O 1
ATOM 3402 N N . VAL A 1 438 ? -35.719 -47.844 -14.586 1 73.19 438 VAL A N 1
ATOM 3403 C CA . VAL A 1 438 ? -36.625 -48.219 -13.516 1 73.19 438 VAL A CA 1
ATOM 3404 C C . VAL A 1 438 ? -37.656 -47.125 -13.289 1 73.19 438 VAL A C 1
ATOM 3406 O O . VAL A 1 438 ? -38.781 -47.406 -12.875 1 73.19 438 VAL A O 1
ATOM 3409 N N . THR A 1 439 ? -37.375 -45.938 -13.492 1 66.62 439 THR A N 1
ATOM 3410 C CA . THR A 1 439 ? -38.281 -44.844 -13.266 1 66.62 439 THR A CA 1
ATOM 3411 C C . THR A 1 439 ? -39.219 -44.656 -14.461 1 66.62 439 THR A C 1
ATOM 3413 O O . THR A 1 439 ? -40.312 -44.094 -14.336 1 66.62 439 THR A O 1
ATOM 3416 N N . GLU A 1 440 ? -38.969 -45.125 -15.656 1 58.34 440 GLU A N 1
ATOM 3417 C CA . GLU A 1 440 ? -39.906 -45.125 -16.766 1 58.34 440 GLU A CA 1
ATOM 3418 C C . GLU A 1 440 ? -40.719 -46.406 -16.797 1 58.34 440 GLU A C 1
ATOM 3420 O O . GLU A 1 440 ? -41.938 -46.375 -17.109 1 58.34 440 GLU A O 1
ATOM 3425 N N . MET B 1 1 ? -22.328 55.125 11.023 1 37.62 1 MET B N 1
ATOM 3426 C CA . MET B 1 1 ? -22.391 53.719 11.477 1 37.62 1 MET B CA 1
ATOM 3427 C C . MET B 1 1 ? -23.234 52.875 10.539 1 37.62 1 MET B C 1
ATOM 3429 O O . MET B 1 1 ? -22.875 51.75 10.203 1 37.62 1 MET B O 1
ATOM 3433 N N . ALA B 1 2 ? -24.328 53.5 10.172 1 53.81 2 ALA B N 1
ATOM 3434 C CA . ALA B 1 2 ? -25.188 52.781 9.234 1 53.81 2 ALA B CA 1
ATOM 3435 C C . ALA B 1 2 ? -24.531 52.656 7.867 1 53.81 2 ALA B C 1
ATOM 3437 O O . ALA B 1 2 ? -24.625 51.625 7.215 1 53.81 2 ALA B O 1
ATOM 3438 N N . GLU B 1 3 ? -23.922 53.656 7.543 1 45.44 3 GLU B N 1
ATOM 3439 C CA . GLU B 1 3 ? -23.312 53.656 6.223 1 45.44 3 GLU B CA 1
ATOM 3440 C C . GLU B 1 3 ? -22.125 52.688 6.156 1 45.44 3 GLU B C 1
ATOM 3442 O O . GLU B 1 3 ? -21.953 52 5.156 1 45.44 3 GLU B O 1
ATOM 3447 N N . THR B 1 4 ? -21.297 52.688 7.18 1 46.16 4 THR B N 1
ATOM 3448 C CA . THR B 1 4 ? -20.188 51.75 7.277 1 46.16 4 THR B CA 1
ATOM 3449 C C . THR B 1 4 ? -20.688 50.312 7.398 1 46.16 4 THR B C 1
ATOM 3451 O O . THR B 1 4 ? -20.125 49.406 6.781 1 46.16 4 THR B O 1
ATOM 3454 N N . ALA B 1 5 ? -21.656 50.219 8.234 1 51.84 5 ALA B N 1
ATOM 3455 C CA . ALA B 1 5 ? -22.281 48.906 8.344 1 51.84 5 ALA B CA 1
ATOM 3456 C C . ALA B 1 5 ? -22.891 48.469 7.012 1 51.84 5 ALA B C 1
ATOM 3458 O O . ALA B 1 5 ? -22.781 47.312 6.621 1 51.84 5 ALA B O 1
ATOM 3459 N N . ALA B 1 6 ? -23.625 49.406 6.375 1 52.22 6 ALA B N 1
ATOM 3460 C CA . ALA B 1 6 ? -24.219 49.125 5.066 1 52.22 6 ALA B CA 1
ATOM 3461 C C . ALA B 1 6 ? -23.156 48.781 4.031 1 52.22 6 ALA B C 1
ATOM 3463 O O . ALA B 1 6 ? -23.359 47.906 3.205 1 52.22 6 ALA B O 1
ATOM 3464 N N . LYS B 1 7 ? -22.078 49.344 4.047 1 53.34 7 LYS B N 1
ATOM 3465 C CA . LYS B 1 7 ? -20.969 49.156 3.131 1 53.34 7 LYS B CA 1
ATOM 3466 C C . LYS B 1 7 ? -20.25 47.812 3.418 1 53.34 7 LYS B C 1
ATOM 3468 O O . LYS B 1 7 ? -19.844 47.125 2.494 1 53.34 7 LYS B O 1
ATOM 3473 N N . LYS B 1 8 ? -20.078 47.5 4.684 1 58 8 LYS B N 1
ATOM 3474 C CA . LYS B 1 8 ? -19.484 46.219 5.094 1 58 8 LYS B CA 1
ATOM 3475 C C . LYS B 1 8 ? -20.391 45.062 4.723 1 58 8 LYS B C 1
ATOM 3477 O O . LYS B 1 8 ? -19.922 44.031 4.242 1 58 8 LYS B O 1
ATOM 3482 N N . ASP B 1 9 ? -21.719 45.344 4.91 1 62.78 9 ASP B N 1
ATOM 3483 C CA . ASP B 1 9 ? -22.703 44.375 4.492 1 62.78 9 ASP B CA 1
ATOM 3484 C C . ASP B 1 9 ? -22.641 44.125 2.98 1 62.78 9 ASP B C 1
ATOM 3486 O O . ASP B 1 9 ? -22.781 43 2.51 1 62.78 9 ASP B O 1
ATOM 3490 N N . SER B 1 10 ? -22.234 45.25 2.303 1 69.88 10 SER B N 1
ATOM 3491 C CA . SER B 1 10 ? -22.172 45.188 0.847 1 69.88 10 SER B CA 1
ATOM 3492 C C . SER B 1 10 ? -20.922 44.438 0.384 1 69.88 10 SER B C 1
ATOM 3494 O O . SER B 1 10 ? -21 43.594 -0.53 1 69.88 10 SER B O 1
ATOM 3496 N N . LEU B 1 11 ? -19.75 44.656 1.054 1 70.19 11 LEU B N 1
ATOM 3497 C CA . LEU B 1 11 ? -18.516 43.969 0.668 1 70.19 11 LEU B CA 1
ATOM 3498 C C . LEU B 1 11 ? -18.625 42.469 0.943 1 70.19 11 LEU B C 1
ATOM 3500 O O . LEU B 1 11 ? -18.219 41.656 0.113 1 70.19 11 LEU B O 1
ATOM 3504 N N . ILE B 1 12 ? -19.156 42.188 2.055 1 69.38 12 ILE B N 1
ATOM 3505 C CA . ILE B 1 12 ? -19.312 40.781 2.416 1 69.38 12 ILE B CA 1
ATOM 3506 C C . ILE B 1 12 ? -20.266 40.094 1.443 1 69.38 12 ILE B C 1
ATOM 3508 O O . ILE B 1 12 ? -20.062 38.969 1.046 1 69.38 12 ILE B O 1
ATOM 3512 N N . THR B 1 13 ? -21.328 40.906 1.113 1 73.94 13 THR B N 1
ATOM 3513 C CA . THR B 1 13 ? -22.297 40.344 0.172 1 73.94 13 THR B CA 1
ATOM 3514 C C . THR B 1 13 ? -21.672 40.156 -1.201 1 73.94 13 THR B C 1
ATOM 3516 O O . THR B 1 13 ? -21.953 39.156 -1.875 1 73.94 13 THR B O 1
ATOM 3519 N N . LYS B 1 14 ? -20.875 41.062 -1.573 1 76.75 14 LYS B N 1
ATOM 3520 C CA . LYS B 1 14 ? -20.188 40.938 -2.857 1 76.75 14 LYS B CA 1
ATOM 3521 C C . LYS B 1 14 ? -19.188 39.781 -2.834 1 76.75 14 LYS B C 1
ATOM 3523 O O . LYS B 1 14 ? -19.094 39 -3.799 1 76.75 14 LYS B O 1
ATOM 3528 N N . LEU B 1 15 ? -18.469 39.75 -1.772 1 75.88 15 LEU B N 1
ATOM 3529 C CA . LEU B 1 15 ? -17.516 38.656 -1.614 1 75.88 15 LEU B CA 1
ATOM 3530 C C . LEU B 1 15 ? -18.25 37.312 -1.591 1 75.88 15 LEU B C 1
ATOM 3532 O O . LEU B 1 15 ? -17.766 36.312 -2.176 1 75.88 15 LEU B O 1
ATOM 3536 N N . ASP B 1 16 ? -19.281 37.312 -0.96 1 77.69 16 ASP B N 1
ATOM 3537 C CA . ASP B 1 16 ? -20.078 36.094 -0.867 1 77.69 16 ASP B CA 1
ATOM 3538 C C . ASP B 1 16 ? -20.562 35.656 -2.244 1 77.69 16 ASP B C 1
ATOM 3540 O O . ASP B 1 16 ? -20.516 34.469 -2.568 1 77.69 16 ASP B O 1
ATOM 3544 N N . LYS B 1 17 ? -21.016 36.562 -3.008 1 80.38 17 LYS B N 1
ATOM 3545 C CA . LYS B 1 17 ? -21.547 36.25 -4.332 1 80.38 17 LYS B CA 1
ATOM 3546 C C . LYS B 1 17 ? -20.469 35.656 -5.23 1 80.38 17 LYS B C 1
ATOM 3548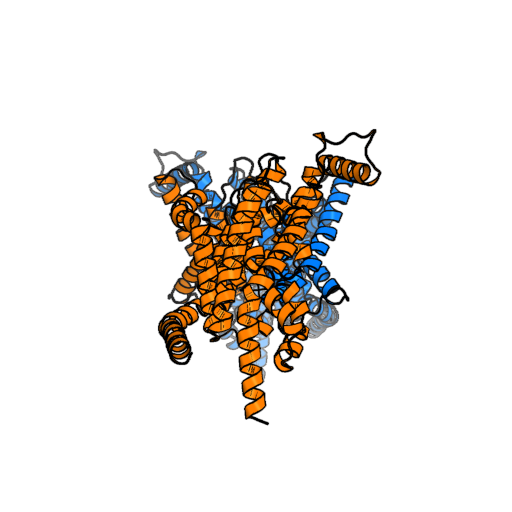 O O . LYS B 1 17 ? -20.75 34.781 -6.055 1 80.38 17 LYS B O 1
ATOM 3553 N N . VAL B 1 18 ? -19.281 36.062 -5.031 1 80.62 18 VAL B N 1
ATOM 3554 C CA . VAL B 1 18 ? -18.188 35.625 -5.898 1 80.62 18 VAL B CA 1
ATOM 3555 C C . VAL B 1 18 ? -17.516 34.375 -5.293 1 80.62 18 VAL B C 1
ATOM 3557 O O . VAL B 1 18 ? -17.234 33.406 -5.996 1 80.62 18 VAL B O 1
ATOM 3560 N N . LEU B 1 19 ? -17.328 34.375 -4.012 1 80.62 19 LEU B N 1
ATOM 3561 C CA . LEU B 1 19 ? -16.469 33.375 -3.385 1 80.62 19 LEU B CA 1
ATOM 3562 C C . LEU B 1 19 ? -17.25 32.125 -3.039 1 80.62 19 LEU B C 1
ATOM 3564 O O . LEU B 1 19 ? -16.688 31.031 -3.035 1 80.62 19 LEU B O 1
ATOM 3568 N N . THR B 1 20 ? -18.469 32.312 -2.752 1 78.88 20 THR B N 1
ATOM 3569 C CA . THR B 1 20 ? -19.234 31.172 -2.316 1 78.88 20 THR B CA 1
ATOM 3570 C C . THR B 1 20 ? -19.281 30.094 -3.404 1 78.88 20 THR B C 1
ATOM 3572 O O . THR B 1 20 ? -18.953 28.938 -3.148 1 78.88 20 THR B O 1
ATOM 3575 N N . PRO B 1 21 ? -19.656 30.516 -4.609 1 82 21 PRO B N 1
ATOM 3576 C CA . PRO B 1 21 ? -19.672 29.469 -5.645 1 82 21 PRO B CA 1
ATOM 3577 C C . PRO B 1 21 ? -18.297 28.859 -5.875 1 82 21 PRO B C 1
ATOM 3579 O O . PRO B 1 21 ? -18.188 27.641 -6.086 1 82 21 PRO B O 1
ATOM 3582 N N . ILE B 1 22 ? -17.266 29.578 -5.82 1 83.56 22 ILE B N 1
ATOM 3583 C CA . ILE B 1 22 ? -15.906 29.094 -6.008 1 83.56 22 ILE B CA 1
ATOM 3584 C C . ILE B 1 22 ? -15.523 28.172 -4.848 1 83.56 22 ILE B C 1
ATOM 3586 O O . ILE B 1 22 ? -14.969 27.094 -5.066 1 83.56 22 ILE B O 1
ATOM 3590 N N . GLY B 1 23 ? -15.82 28.625 -3.705 1 81.19 23 GLY B N 1
ATOM 3591 C CA . GLY B 1 23 ? -15.5 27.844 -2.527 1 81.19 23 GLY B CA 1
ATOM 3592 C C . GLY B 1 23 ? -16.234 26.516 -2.488 1 81.19 23 GLY B C 1
ATOM 3593 O O . GLY B 1 23 ? -15.648 25.484 -2.119 1 81.19 23 GLY B O 1
ATOM 3594 N N . GLN B 1 24 ? -17.438 26.609 -2.867 1 80.69 24 GLN B N 1
ATOM 3595 C CA . GLN B 1 24 ? -18.219 25.375 -2.889 1 80.69 24 GLN B CA 1
ATOM 3596 C C . GLN B 1 24 ? -17.688 24.406 -3.941 1 80.69 24 GLN B C 1
ATOM 3598 O O . GLN B 1 24 ? -17.641 23.203 -3.707 1 80.69 24 GLN B O 1
ATOM 3603 N N . LYS B 1 25 ? -17.391 24.938 -5.008 1 86.62 25 LYS B N 1
ATOM 3604 C CA . LYS B 1 25 ? -16.844 24.109 -6.07 1 86.62 25 LYS B CA 1
ATOM 3605 C C . LYS B 1 25 ? -15.523 23.469 -5.641 1 86.62 25 LYS B C 1
ATOM 3607 O O . LYS B 1 25 ? -15.312 22.266 -5.852 1 86.62 25 LYS B O 1
ATOM 3612 N N . LEU B 1 26 ? -14.68 24.203 -5.039 1 85.12 26 LEU B N 1
ATOM 3613 C CA . LEU B 1 26 ? -13.383 23.703 -4.594 1 85.12 26 LEU B CA 1
ATOM 3614 C C . LEU B 1 26 ? -13.539 22.75 -3.422 1 85.12 26 LEU B C 1
ATOM 3616 O O . LEU B 1 26 ? -12.852 21.734 -3.35 1 85.12 26 LEU B O 1
ATOM 3620 N N . GLY B 1 27 ? -14.398 23.109 -2.516 1 79.88 27 GLY B N 1
ATOM 3621 C CA . GLY B 1 27 ? -14.625 22.281 -1.34 1 79.88 27 GLY B CA 1
ATOM 3622 C C . GLY B 1 27 ? -15.227 20.922 -1.666 1 79.88 27 GLY B C 1
ATOM 3623 O O . GLY B 1 27 ? -14.992 19.938 -0.957 1 79.88 27 GLY B O 1
ATOM 3624 N N . ASN B 1 28 ? -15.914 20.891 -2.766 1 83.38 28 ASN B N 1
ATOM 3625 C CA . ASN B 1 28 ? -16.594 19.656 -3.135 1 83.38 28 ASN B CA 1
ATOM 3626 C C . ASN B 1 28 ? -15.875 18.938 -4.258 1 83.38 28 ASN B C 1
ATOM 3628 O O . ASN B 1 28 ? -16.344 17.891 -4.73 1 83.38 28 ASN B O 1
ATOM 3632 N N . GLU B 1 29 ? -14.758 19.453 -4.574 1 90.56 29 GLU B N 1
ATOM 3633 C CA . GLU B 1 29 ? -14.023 18.844 -5.676 1 90.56 29 GLU B CA 1
ATOM 3634 C C . GLU B 1 29 ? -13.375 17.531 -5.242 1 90.56 29 GLU B C 1
ATOM 3636 O O . GLU B 1 29 ? -12.562 17.5 -4.316 1 90.56 29 GLU B O 1
ATOM 3641 N N . LYS B 1 30 ? -13.641 16.438 -5.91 1 93.62 30 LYS B N 1
ATOM 3642 C CA . LYS B 1 30 ? -13.266 15.086 -5.52 1 93.62 30 LYS B CA 1
ATOM 3643 C C . LYS B 1 30 ? -11.75 14.914 -5.523 1 93.62 30 LYS B C 1
ATOM 3645 O O . LYS B 1 30 ? -11.195 14.203 -4.676 1 93.62 30 LYS B O 1
ATOM 3650 N N . HIS B 1 31 ? -11.117 15.453 -6.504 1 95.25 31 HIS B N 1
ATOM 3651 C CA . HIS B 1 31 ? -9.672 15.312 -6.609 1 95.25 31 HIS B CA 1
ATOM 3652 C C . HIS B 1 31 ? -8.969 15.992 -5.438 1 95.25 31 HIS B C 1
ATOM 3654 O O . HIS B 1 31 ? -8.031 15.43 -4.867 1 95.25 31 HIS B O 1
ATOM 3660 N N . LEU B 1 32 ? -9.43 17.172 -5.059 1 92.06 32 LEU B N 1
ATOM 3661 C CA . LEU B 1 32 ? -8.844 17.891 -3.93 1 92.06 32 LEU B CA 1
ATOM 3662 C C . LEU B 1 32 ? -9.078 17.141 -2.625 1 92.06 32 LEU B C 1
ATOM 3664 O O . LEU B 1 32 ? -8.18 17.047 -1.784 1 92.06 32 LEU B O 1
ATOM 3668 N N . GLN B 1 33 ? -10.227 16.609 -2.475 1 91.75 33 GLN B N 1
ATOM 3669 C CA . GLN B 1 33 ? -10.547 15.836 -1.281 1 91.75 33 GLN B CA 1
ATOM 3670 C C . GLN B 1 33 ? -9.695 14.578 -1.199 1 91.75 33 GLN B C 1
ATOM 3672 O O . GLN B 1 33 ? -9.266 14.18 -0.113 1 91.75 33 GLN B O 1
ATOM 3677 N N . ALA B 1 34 ? -9.5 13.984 -2.352 1 96.06 34 ALA B N 1
ATOM 3678 C CA . ALA B 1 34 ? -8.703 12.758 -2.396 1 96.06 34 ALA B CA 1
ATOM 3679 C C . ALA B 1 34 ? -7.254 13.039 -1.996 1 96.06 34 ALA B C 1
ATOM 3681 O O . ALA B 1 34 ? -6.621 12.219 -1.326 1 96.06 34 ALA B O 1
ATOM 3682 N N . ILE B 1 35 ? -6.746 14.148 -2.441 1 95.56 35 ILE B N 1
ATOM 3683 C CA . ILE B 1 35 ? -5.391 14.516 -2.061 1 95.56 35 ILE B CA 1
ATOM 3684 C C . ILE B 1 35 ? -5.312 14.703 -0.546 1 95.56 35 ILE B C 1
ATOM 3686 O O . ILE B 1 35 ? -4.422 14.156 0.11 1 95.56 35 ILE B O 1
ATOM 3690 N N . SER B 1 36 ? -6.246 15.445 0.014 1 91.38 36 SER B N 1
ATOM 3691 C CA . SER B 1 36 ? -6.277 15.719 1.446 1 91.38 36 SER B CA 1
ATOM 3692 C C . SER B 1 36 ? -6.391 14.43 2.254 1 91.38 36 SER B C 1
ATOM 3694 O O . SER B 1 36 ? -5.574 14.172 3.141 1 91.38 36 SER B O 1
ATOM 3696 N N . ASN B 1 37 ? -7.359 13.664 1.866 1 92.62 37 ASN B N 1
ATOM 3697 C CA . ASN B 1 37 ? -7.605 12.422 2.602 1 92.62 37 ASN B CA 1
ATOM 3698 C C . ASN B 1 37 ? -6.465 11.43 2.41 1 92.62 37 ASN B C 1
ATOM 3700 O O . ASN B 1 37 ? -6.141 10.664 3.322 1 92.62 37 ASN B O 1
ATOM 3704 N N . GLY B 1 38 ? -5.918 11.398 1.218 1 95.44 38 GLY B N 1
ATOM 3705 C CA . GLY B 1 38 ? -4.793 10.516 0.935 1 95.44 38 GLY B CA 1
ATOM 3706 C C . GLY B 1 38 ? -3.553 10.859 1.738 1 95.44 38 GLY B C 1
ATOM 3707 O O . GLY B 1 38 ? -2.826 9.961 2.174 1 95.44 38 GLY B O 1
ATOM 3708 N N . MET B 1 39 ? -3.289 12.102 1.914 1 92.88 39 MET B N 1
ATOM 3709 C CA . MET B 1 39 ? -2.146 12.523 2.717 1 92.88 39 MET B CA 1
ATOM 3710 C C . MET B 1 39 ? -2.398 12.266 4.199 1 92.88 39 MET B C 1
ATOM 3712 O O . MET B 1 39 ? -1.483 11.875 4.93 1 92.88 39 MET B O 1
ATOM 3716 N N . LEU B 1 40 ? -3.641 12.469 4.617 1 91 40 LEU B N 1
ATOM 3717 C CA . LEU B 1 40 ? -3.994 12.141 5.996 1 91 40 LEU B CA 1
ATOM 3718 C C . LEU B 1 40 ? -3.84 10.648 6.262 1 91 40 LEU B C 1
ATOM 3720 O O . LEU B 1 40 ? -3.479 10.242 7.367 1 91 40 LEU B O 1
ATOM 3724 N N . PHE B 1 41 ? -4.07 9.828 5.211 1 94.19 41 PHE B N 1
ATOM 3725 C CA . PHE B 1 41 ? -3.859 8.391 5.27 1 94.19 41 PHE B CA 1
ATOM 3726 C C . PHE B 1 41 ? -2.414 8.07 5.637 1 94.19 41 PHE B C 1
ATOM 3728 O O . PHE B 1 41 ? -2.152 7.145 6.402 1 94.19 41 PHE B O 1
ATOM 3735 N N . GLY B 1 42 ? -1.474 8.828 5.133 1 95.5 42 GLY B N 1
ATOM 3736 C CA . GLY B 1 42 ? -0.055 8.578 5.336 1 95.5 42 GLY B CA 1
ATOM 3737 C C . GLY B 1 42 ? 0.498 9.266 6.57 1 95.5 42 GLY B C 1
ATOM 3738 O O . GLY B 1 42 ? 1.586 8.93 7.039 1 95.5 42 GLY B O 1
ATOM 3739 N N . LEU B 1 43 ? -0.256 10.102 7.207 1 92.06 43 LEU B N 1
ATOM 3740 C CA . LEU B 1 43 ? 0.24 10.992 8.25 1 92.06 43 LEU B CA 1
ATOM 3741 C C . LEU B 1 43 ? 0.721 10.195 9.461 1 92.06 43 LEU B C 1
ATOM 3743 O O . LEU B 1 43 ? 1.762 10.516 10.039 1 92.06 43 LEU B O 1
ATOM 3747 N N . PRO B 1 44 ? 0.003 9.133 9.883 1 94.06 44 PRO B N 1
ATOM 3748 C CA . PRO B 1 44 ? 0.509 8.383 11.031 1 94.06 44 PRO B CA 1
ATOM 3749 C C . PRO B 1 44 ? 1.902 7.801 10.797 1 94.06 44 PRO B C 1
ATOM 3751 O O . PRO B 1 44 ? 2.725 7.766 11.711 1 94.06 44 PRO B O 1
ATOM 3754 N N . PHE B 1 45 ? 2.17 7.398 9.617 1 95.75 45 PHE B N 1
ATOM 3755 C CA . PHE B 1 45 ? 3.473 6.836 9.289 1 95.75 45 PHE B CA 1
ATOM 3756 C C . PHE B 1 45 ? 4.555 7.91 9.328 1 95.75 45 PHE B C 1
ATOM 3758 O O . PHE B 1 45 ? 5.656 7.668 9.82 1 95.75 45 PHE B O 1
ATOM 3765 N N . LEU B 1 46 ? 4.137 9.039 8.859 1 91.94 46 LEU B N 1
ATOM 3766 C CA . LEU B 1 46 ? 5.055 10.172 8.891 1 91.94 46 LEU B CA 1
ATOM 3767 C C . LEU B 1 46 ? 5.371 10.578 10.328 1 91.94 46 LEU B C 1
ATOM 3769 O O . LEU B 1 46 ? 6.527 10.836 10.664 1 91.94 46 LEU B O 1
ATOM 3773 N N . VAL B 1 47 ? 4.398 10.641 11.148 1 90.38 47 VAL B N 1
ATOM 3774 C CA . VAL B 1 47 ? 4.531 11.047 12.547 1 90.38 47 VAL B CA 1
ATOM 3775 C C . VAL B 1 47 ? 5.395 10.039 13.297 1 90.38 47 VAL B C 1
ATOM 3777 O O . VAL B 1 47 ? 6.328 10.422 14.008 1 90.38 47 VAL B O 1
ATOM 3780 N N . ILE B 1 48 ? 5.133 8.797 13.109 1 93.06 48 ILE B N 1
ATOM 3781 C CA . ILE B 1 48 ? 5.898 7.766 13.797 1 93.06 48 ILE B CA 1
ATOM 3782 C C . ILE B 1 48 ? 7.344 7.781 13.305 1 93.06 48 ILE B C 1
ATOM 3784 O O . ILE B 1 48 ? 8.273 7.59 14.094 1 93.06 48 ILE B O 1
ATOM 3788 N N . GLY B 1 49 ? 7.531 7.961 12.023 1 92.06 49 GLY B N 1
ATOM 3789 C CA . GLY B 1 49 ? 8.883 8.125 11.508 1 92.06 49 GLY B CA 1
ATOM 3790 C C . GLY B 1 49 ? 9.641 9.266 12.164 1 92.06 49 GLY B C 1
ATOM 3791 O O . GLY B 1 49 ? 10.828 9.133 12.469 1 92.06 49 GLY B O 1
ATOM 3792 N N . SER B 1 50 ? 9 10.305 12.398 1 88 50 SER B N 1
ATOM 3793 C CA . SER B 1 50 ? 9.617 11.477 13.008 1 88 50 SER B CA 1
ATOM 3794 C C . SER B 1 50 ? 10.039 11.203 14.438 1 88 50 SER B C 1
ATOM 3796 O O . SER B 1 50 ? 11.031 11.766 14.922 1 88 50 SER B O 1
ATOM 3798 N N . PHE B 1 51 ? 9.344 10.359 15.086 1 88.06 51 PHE B N 1
ATOM 3799 C CA . PHE B 1 51 ? 9.727 9.984 16.438 1 88.06 51 PHE B CA 1
ATOM 3800 C C . PHE B 1 51 ? 11.086 9.289 16.438 1 88.06 51 PHE B C 1
ATOM 3802 O O . PHE B 1 51 ? 11.898 9.5 17.344 1 88.06 51 PHE B O 1
ATOM 3809 N N . PHE B 1 52 ? 11.305 8.516 15.516 1 91.19 52 PHE B N 1
ATOM 3810 C CA . PHE B 1 52 ? 12.594 7.828 15.438 1 91.19 52 PHE B CA 1
ATOM 3811 C C . PHE B 1 52 ? 13.703 8.789 15.031 1 91.19 52 PHE B C 1
ATOM 3813 O O . PHE B 1 52 ? 14.859 8.602 15.398 1 91.19 52 PHE B O 1
ATOM 3820 N N . LEU B 1 53 ? 13.305 9.781 14.297 1 86.44 53 LEU B N 1
ATOM 3821 C CA . LEU B 1 53 ? 14.258 10.844 13.984 1 86.44 53 LEU B CA 1
ATOM 3822 C C . LEU B 1 53 ? 14.688 11.578 15.258 1 86.44 53 LEU B C 1
ATOM 3824 O O . LEU B 1 53 ? 15.852 11.945 15.398 1 86.44 53 LEU B O 1
ATOM 3828 N N . ILE B 1 54 ? 13.75 11.766 16.156 1 86.69 54 ILE B N 1
ATOM 3829 C CA . ILE B 1 54 ? 14.055 12.391 17.438 1 86.69 54 ILE B CA 1
ATOM 3830 C C . ILE B 1 54 ? 15 11.5 18.234 1 86.69 54 ILE B C 1
ATOM 3832 O O . ILE B 1 54 ? 15.961 11.992 18.844 1 86.69 54 ILE B O 1
ATOM 3836 N N . VAL B 1 55 ? 14.742 10.211 18.188 1 89.25 55 VAL B N 1
ATOM 3837 C CA . VAL B 1 55 ? 15.539 9.258 18.953 1 89.25 55 VAL B CA 1
ATOM 3838 C C . VAL B 1 55 ? 16.984 9.266 18.453 1 89.25 55 VAL B C 1
ATOM 3840 O O . VAL B 1 55 ? 17.922 9.141 19.25 1 89.25 55 VAL B O 1
ATOM 3843 N N . VAL B 1 56 ? 17.156 9.477 17.25 1 90.31 56 VAL B N 1
ATOM 3844 C CA . VAL B 1 56 ? 18.516 9.391 16.703 1 90.31 56 VAL B CA 1
ATOM 3845 C C . VAL B 1 56 ? 19.203 10.75 16.797 1 90.31 56 VAL B C 1
ATOM 3847 O O . VAL B 1 56 ? 20.422 10.828 16.766 1 90.31 56 VAL B O 1
ATOM 3850 N N . ASN B 1 57 ? 18.406 11.797 17 1 84.69 57 ASN B N 1
ATOM 3851 C CA . ASN B 1 57 ? 18.969 13.141 17.094 1 84.69 57 ASN B CA 1
ATOM 3852 C C . ASN B 1 57 ? 18.516 13.852 18.375 1 84.69 57 ASN B C 1
ATOM 3854 O O . ASN B 1 57 ? 17.766 14.82 18.312 1 84.69 57 ASN B O 1
ATOM 3858 N N . PRO B 1 58 ? 19.109 13.391 19.484 1 83.38 58 PRO B N 1
ATOM 3859 C CA . PRO B 1 58 ? 18.75 14.102 20.703 1 83.38 58 PRO B CA 1
ATOM 3860 C C . PRO B 1 58 ? 19.172 15.57 20.688 1 83.38 58 PRO B C 1
ATOM 3862 O O . PRO B 1 58 ? 20.094 15.938 19.953 1 83.38 58 PRO B O 1
ATOM 3865 N N . PRO B 1 59 ? 18.438 16.312 21.406 1 79.56 59 PRO B N 1
ATOM 3866 C CA . PRO B 1 59 ? 18.688 17.75 21.391 1 79.56 59 PRO B CA 1
ATOM 3867 C C . PRO B 1 59 ? 19.938 18.141 22.156 1 79.56 59 PRO B C 1
ATOM 3869 O O . PRO B 1 59 ? 19.844 18.812 23.188 1 79.56 59 PRO B O 1
ATOM 3872 N N . ILE B 1 60 ? 21.094 17.656 21.812 1 78.25 60 ILE B N 1
ATOM 3873 C CA . ILE B 1 60 ? 22.359 18.031 22.438 1 78.25 60 ILE B CA 1
ATOM 3874 C C . ILE B 1 60 ? 23.438 18.25 21.375 1 78.25 60 ILE B C 1
ATOM 3876 O O . ILE B 1 60 ? 23.453 17.547 20.359 1 78.25 60 ILE B O 1
ATOM 3880 N N . VAL B 1 61 ? 24.141 19.281 21.547 1 72 61 VAL B N 1
ATOM 3881 C CA . VAL B 1 61 ? 25.297 19.547 20.719 1 72 61 VAL B CA 1
ATOM 3882 C C . VAL B 1 61 ? 26.562 19.094 21.438 1 72 61 VAL B C 1
ATOM 3884 O O . VAL B 1 61 ? 26.984 19.703 22.438 1 72 61 VAL B O 1
ATOM 3887 N N . LEU B 1 62 ? 27.156 18.156 20.969 1 76.56 62 LEU B N 1
ATOM 3888 C CA . LEU B 1 62 ? 28.266 17.531 21.656 1 76.56 62 LEU B CA 1
ATOM 3889 C C . LEU B 1 62 ? 29.484 18.453 21.672 1 76.56 62 LEU B C 1
ATOM 3891 O O . LEU B 1 62 ? 30.312 18.375 22.578 1 76.56 62 LEU B O 1
ATOM 3895 N N . ASP B 1 63 ? 29.578 19.281 20.656 1 74.12 63 ASP B N 1
ATOM 3896 C CA . ASP B 1 63 ? 30.719 20.188 20.625 1 74.12 63 ASP B CA 1
ATOM 3897 C C . ASP B 1 63 ? 30.703 21.141 21.812 1 74.12 63 ASP B C 1
ATOM 3899 O O . ASP B 1 63 ? 31.75 21.609 22.25 1 74.12 63 ASP B O 1
ATOM 3903 N N . ARG B 1 64 ? 29.609 21.328 22.391 1 74 64 ARG B N 1
ATOM 3904 C CA . ARG B 1 64 ? 29.469 22.234 23.531 1 74 64 ARG B CA 1
ATOM 3905 C C . ARG B 1 64 ? 29.359 21.453 24.844 1 74 64 ARG B C 1
ATOM 3907 O O . ARG B 1 64 ? 29.188 22.047 25.906 1 74 64 ARG B O 1
ATOM 3914 N N . TYR B 1 65 ? 29.469 20.156 24.625 1 77.5 65 TYR B N 1
ATOM 3915 C CA . TYR B 1 65 ? 29.297 19.297 25.797 1 77.5 65 TYR B CA 1
ATOM 3916 C C . TYR B 1 65 ? 30.625 19.062 26.5 1 77.5 65 TYR B C 1
ATOM 3918 O O . TYR B 1 65 ? 31.609 18.688 25.859 1 77.5 65 TYR B O 1
ATOM 3926 N N . ASN B 1 66 ? 30.703 19.484 27.734 1 81.06 66 ASN B N 1
ATOM 3927 C CA . ASN B 1 66 ? 31.859 19.203 28.578 1 81.06 66 ASN B CA 1
ATOM 3928 C C . ASN B 1 66 ? 31.5 18.281 29.75 1 81.06 66 ASN B C 1
ATOM 3930 O O . ASN B 1 66 ? 30.781 18.703 30.656 1 81.06 66 ASN B O 1
ATOM 3934 N N . PRO B 1 67 ? 31.984 17.031 29.734 1 80.69 67 PRO B N 1
ATOM 3935 C CA . PRO B 1 67 ? 31.609 16.047 30.75 1 80.69 67 PRO B CA 1
ATOM 3936 C C . PRO B 1 67 ? 31.953 16.516 32.156 1 80.69 67 PRO B C 1
ATOM 3938 O O . PRO B 1 67 ? 31.297 16.109 33.125 1 80.69 67 PRO B O 1
ATOM 3941 N N . ARG B 1 68 ? 32.906 17.312 32.312 1 83.94 68 ARG B N 1
ATOM 3942 C CA . ARG B 1 68 ? 33.375 17.719 33.656 1 83.94 68 ARG B CA 1
ATOM 3943 C C . ARG B 1 68 ? 32.406 18.734 34.281 1 83.94 68 ARG B C 1
ATOM 3945 O O . ARG B 1 68 ? 32.281 18.812 35.5 1 83.94 68 ARG B O 1
ATOM 3952 N N . THR B 1 69 ? 31.797 19.5 33.5 1 83.06 69 THR B N 1
ATOM 3953 C CA . THR B 1 69 ? 30.938 20.562 34 1 83.06 69 THR B CA 1
ATOM 3954 C C . THR B 1 69 ? 29.469 20.266 33.719 1 83.06 69 THR B C 1
ATOM 3956 O O . THR B 1 69 ? 28.578 21 34.156 1 83.06 69 THR B O 1
ATOM 3959 N N . ALA B 1 70 ? 29.188 19.156 33.094 1 80.88 70 ALA B N 1
ATOM 3960 C CA . ALA B 1 70 ? 27.828 18.875 32.656 1 80.88 70 ALA B CA 1
ATOM 3961 C C . ALA B 1 70 ? 26.969 18.375 33.812 1 80.88 70 ALA B C 1
ATOM 3963 O O . ALA B 1 70 ? 27.438 17.609 34.656 1 80.88 70 ALA B O 1
ATOM 3964 N N . ASN B 1 71 ? 25.812 18.922 34 1 86.88 71 ASN B N 1
ATOM 3965 C CA . ASN B 1 71 ? 24.844 18.422 34.969 1 86.88 71 ASN B CA 1
ATOM 3966 C C . ASN B 1 71 ? 24.312 17.047 34.594 1 86.88 71 ASN B C 1
ATOM 3968 O O . ASN B 1 71 ? 24.641 16.531 33.531 1 86.88 71 ASN B O 1
ATOM 3972 N N . ILE B 1 72 ? 23.594 16.453 35.5 1 85.94 72 ILE B N 1
ATOM 3973 C CA . ILE B 1 72 ? 23.109 15.078 35.344 1 85.94 72 ILE B CA 1
ATOM 3974 C C . ILE B 1 72 ? 22.25 14.977 34.062 1 85.94 72 ILE B C 1
ATOM 3976 O O . ILE B 1 72 ? 22.297 13.961 33.375 1 85.94 72 ILE B O 1
ATOM 3980 N N . PHE B 1 73 ? 21.469 15.914 33.781 1 86.88 73 PHE B N 1
ATOM 3981 C CA . PHE B 1 73 ? 20.594 15.922 32.625 1 86.88 73 PHE B CA 1
ATOM 3982 C C . PHE B 1 73 ? 21.406 15.953 31.328 1 86.88 73 PHE B C 1
ATOM 3984 O O . PHE B 1 73 ? 21.109 15.234 30.375 1 86.88 73 PHE B O 1
ATOM 3991 N N . MET B 1 74 ? 22.406 16.781 31.359 1 85.25 74 MET B N 1
ATOM 3992 C CA . MET B 1 74 ? 23.281 16.875 30.188 1 85.25 74 MET B CA 1
ATOM 3993 C C . MET B 1 74 ? 24.047 15.57 29.984 1 85.25 74 MET B C 1
ATOM 3995 O O . MET B 1 74 ? 24.312 15.18 28.844 1 85.25 74 MET B O 1
ATOM 3999 N N . GLN B 1 75 ? 24.438 14.984 31.062 1 88.12 75 GLN B N 1
ATOM 4000 C CA . GLN B 1 75 ? 25.125 13.695 30.969 1 88.12 75 GLN B CA 1
ATOM 4001 C C . GLN B 1 75 ? 24.203 12.633 30.375 1 88.12 75 GLN B C 1
ATOM 4003 O O . GLN B 1 75 ? 24.656 11.797 29.578 1 88.12 75 GLN B O 1
ATOM 4008 N N . TRP B 1 76 ? 23.031 12.703 30.844 1 90.44 76 TRP B N 1
ATOM 4009 C CA . TRP B 1 76 ? 22.047 11.766 30.297 1 90.44 76 TRP B CA 1
ATOM 4010 C C . TRP B 1 76 ? 21.859 12.008 28.797 1 90.44 76 TRP B C 1
ATOM 4012 O O . TRP B 1 76 ? 21.797 11.055 28.016 1 90.44 76 TRP B O 1
ATOM 4022 N N . LEU B 1 77 ? 21.719 13.203 28.406 1 89.12 77 LEU B N 1
ATOM 4023 C CA . LEU B 1 77 ? 21.547 13.562 27 1 89.12 77 LEU B CA 1
ATOM 4024 C C . LEU B 1 77 ? 22.766 13.141 26.172 1 89.12 77 LEU B C 1
ATOM 4026 O O . LEU B 1 77 ? 22.625 12.695 25.031 1 89.12 77 LEU B O 1
ATOM 4030 N N . ALA B 1 78 ? 23.906 13.359 26.766 1 88.88 78 ALA B N 1
ATOM 4031 C CA . ALA B 1 78 ? 25.125 12.945 26.094 1 88.88 78 ALA B CA 1
ATOM 4032 C C . ALA B 1 78 ? 25.172 11.43 25.922 1 88.88 78 ALA B C 1
ATOM 4034 O O . ALA B 1 78 ? 25.578 10.93 24.859 1 88.88 78 ALA B O 1
ATOM 4035 N N . GLY B 1 79 ? 24.828 10.727 27 1 90.69 79 GLY B N 1
ATOM 4036 C CA . GLY B 1 79 ? 24.734 9.281 26.891 1 90.69 79 GLY B CA 1
ATOM 4037 C C . GLY B 1 79 ? 23.766 8.82 25.812 1 90.69 79 GLY B C 1
ATOM 4038 O O . GLY B 1 79 ? 24.062 7.867 25.094 1 90.69 79 GLY B O 1
ATOM 4039 N N . TRP B 1 80 ? 22.672 9.508 25.781 1 92.44 80 TRP B N 1
ATOM 4040 C CA . TRP B 1 80 ? 21.688 9.234 24.734 1 92.44 80 TRP B CA 1
ATOM 4041 C C . TRP B 1 80 ? 22.297 9.43 23.344 1 92.44 80 TRP B C 1
ATOM 4043 O O . TRP B 1 80 ? 22.125 8.594 22.453 1 92.44 80 TRP B O 1
ATOM 4053 N N . LYS B 1 81 ? 22.953 10.469 23.188 1 89.69 81 LYS B N 1
ATOM 4054 C CA . LYS B 1 81 ? 23.547 10.781 21.891 1 89.69 81 LYS B CA 1
ATOM 4055 C C . LYS B 1 81 ? 24.594 9.727 21.5 1 89.69 81 LYS B C 1
ATOM 4057 O O . LYS B 1 81 ? 24.625 9.289 20.344 1 89.69 81 LYS B O 1
ATOM 4062 N N . TYR B 1 82 ? 25.453 9.352 22.438 1 91.06 82 TYR B N 1
ATOM 4063 C CA . TYR B 1 82 ? 26.438 8.32 22.172 1 91.06 82 TYR B CA 1
ATOM 4064 C C . TYR B 1 82 ? 25.766 7.012 21.766 1 91.06 82 TYR B C 1
ATOM 4066 O O . TYR B 1 82 ? 26.219 6.34 20.844 1 91.06 82 TYR B O 1
ATOM 4074 N N . TRP B 1 83 ? 24.75 6.672 22.453 1 93.38 83 TRP B N 1
ATOM 4075 C CA . TRP B 1 83 ? 23.984 5.469 22.141 1 93.38 83 TRP B CA 1
ATOM 4076 C C . TRP B 1 83 ? 23.359 5.57 20.75 1 93.38 83 TRP B C 1
ATOM 4078 O O . TRP B 1 83 ? 23.375 4.609 19.984 1 93.38 83 TRP B O 1
ATOM 4088 N N . ALA B 1 84 ? 22.766 6.684 20.453 1 91.56 84 ALA B N 1
ATOM 4089 C CA . ALA B 1 84 ? 22.094 6.918 19.172 1 91.56 84 ALA B CA 1
ATOM 4090 C C . ALA B 1 84 ? 23.078 6.812 18.016 1 91.56 84 ALA B C 1
ATOM 4092 O O . ALA B 1 84 ? 22.766 6.25 16.969 1 91.56 84 ALA B O 1
ATOM 4093 N N . VAL B 1 85 ? 24.234 7.383 18.25 1 89.31 85 VAL B N 1
ATOM 4094 C CA . VAL B 1 85 ? 25.266 7.336 17.219 1 89.31 85 VAL B CA 1
ATOM 4095 C C . VAL B 1 85 ? 25.719 5.895 17 1 89.31 85 VAL B C 1
ATOM 4097 O O . VAL B 1 85 ? 25.891 5.457 15.859 1 89.31 85 VAL B O 1
ATOM 4100 N N . ALA B 1 86 ? 25.859 5.168 18.047 1 92 86 ALA B N 1
ATOM 4101 C CA . ALA B 1 86 ? 26.328 3.783 17.969 1 92 86 ALA B CA 1
ATOM 4102 C C . ALA B 1 86 ? 25.297 2.896 17.281 1 92 86 ALA B C 1
ATOM 4104 O O . ALA B 1 86 ? 25.656 1.913 16.625 1 92 86 ALA B O 1
ATOM 4105 N N . HIS B 1 87 ? 24.078 3.232 17.375 1 93 87 HIS B N 1
ATOM 4106 C CA . HIS B 1 87 ? 23 2.412 16.828 1 93 87 HIS B CA 1
ATOM 4107 C C . HIS B 1 87 ? 22.234 3.164 15.75 1 93 87 HIS B C 1
ATOM 4109 O O . HIS B 1 87 ? 21.031 2.939 15.562 1 93 87 HIS B O 1
ATOM 4115 N N . TYR B 1 88 ? 22.891 4.074 15.078 1 91.81 88 TYR B N 1
ATOM 4116 C CA . TYR B 1 88 ? 22.281 4.973 14.109 1 91.81 88 TYR B CA 1
ATOM 4117 C C . TYR B 1 88 ? 21.562 4.191 13.016 1 91.81 88 TYR B C 1
ATOM 4119 O O . TYR B 1 88 ? 20.406 4.465 12.703 1 91.81 88 TYR B O 1
ATOM 4127 N N . ALA B 1 89 ? 22.234 3.217 12.469 1 90.5 89 ALA B N 1
ATOM 4128 C CA . ALA B 1 89 ? 21.703 2.457 11.336 1 90.5 89 ALA B CA 1
ATOM 4129 C C . ALA B 1 89 ? 20.438 1.702 11.727 1 90.5 89 ALA B C 1
ATOM 4131 O O . ALA B 1 89 ? 19.484 1.615 10.945 1 90.5 89 ALA B O 1
ATOM 4132 N N . GLN B 1 90 ? 20.375 1.2 12.953 1 92.12 90 GLN B N 1
ATOM 4133 C CA . GLN B 1 90 ? 19.234 0.438 13.43 1 92.12 90 GLN B CA 1
ATOM 4134 C C . GLN B 1 90 ? 18.062 1.358 13.758 1 92.12 90 GLN B C 1
ATOM 4136 O O . GLN B 1 90 ? 16.906 1.035 13.469 1 92.12 90 GLN B O 1
ATOM 4141 N N . ILE B 1 91 ? 18.391 2.5 14.344 1 93.31 91 ILE B N 1
ATOM 4142 C CA . ILE B 1 91 ? 17.328 3.398 14.805 1 93.31 91 ILE B CA 1
ATOM 4143 C C . ILE B 1 91 ? 16.656 4.051 13.602 1 93.31 91 ILE B C 1
ATOM 4145 O O . ILE B 1 91 ? 15.445 4.328 13.641 1 93.31 91 ILE B O 1
ATOM 4149 N N . THR B 1 92 ? 17.328 4.18 12.508 1 93.25 92 THR B N 1
ATOM 4150 C CA . THR B 1 92 ? 16.812 4.984 11.406 1 93.25 92 THR B CA 1
ATOM 4151 C C . THR B 1 92 ? 16.016 4.125 10.438 1 93.25 92 THR B C 1
ATOM 4153 O O . THR B 1 92 ? 15.328 4.648 9.555 1 93.25 92 THR B O 1
ATOM 4156 N N . ILE B 1 93 ? 15.953 2.84 10.594 1 95.19 93 ILE B N 1
ATOM 4157 C CA . ILE B 1 93 ? 15.242 1.978 9.664 1 95.19 93 ILE B CA 1
ATOM 4158 C C . ILE B 1 93 ? 13.75 2.318 9.68 1 95.19 93 ILE B C 1
ATOM 4160 O O . ILE B 1 93 ? 13.141 2.533 8.633 1 95.19 93 ILE B O 1
ATOM 4164 N N . PRO B 1 94 ? 13.117 2.395 10.906 1 95.44 94 PRO B N 1
ATOM 4165 C CA . PRO B 1 94 ? 11.703 2.768 10.906 1 95.44 94 PRO B CA 1
ATOM 4166 C C . PRO B 1 94 ? 11.453 4.145 10.289 1 95.44 94 PRO B C 1
ATOM 4168 O O . PRO B 1 94 ? 10.445 4.348 9.617 1 95.44 94 PRO B O 1
ATOM 4171 N N . TYR B 1 95 ? 12.352 5.082 10.531 1 92.94 95 TYR B N 1
ATOM 4172 C CA . TYR B 1 95 ? 12.25 6.398 9.914 1 92.94 95 TYR B CA 1
ATOM 4173 C C . TYR B 1 95 ? 12.297 6.289 8.391 1 92.94 95 TYR B C 1
ATOM 4175 O O . TYR B 1 95 ? 11.461 6.871 7.695 1 92.94 95 TYR B O 1
ATOM 4183 N N . ASN B 1 96 ? 13.258 5.508 7.863 1 95.12 96 ASN B N 1
ATOM 4184 C CA . ASN B 1 96 ? 13.453 5.355 6.426 1 95.12 96 ASN B CA 1
ATOM 4185 C C . ASN B 1 96 ? 12.266 4.648 5.773 1 95.12 96 ASN B C 1
ATOM 4187 O O . ASN B 1 96 ? 11.922 4.941 4.625 1 95.12 96 ASN B O 1
ATOM 4191 N N . MET B 1 97 ? 11.602 3.738 6.492 1 97.5 97 MET B N 1
ATOM 4192 C CA . MET B 1 97 ? 10.508 2.953 5.922 1 97.5 97 MET B CA 1
ATOM 4193 C C . MET B 1 97 ? 9.156 3.598 6.219 1 97.5 97 MET B C 1
ATOM 4195 O O . MET B 1 97 ? 8.109 2.986 5.996 1 97.5 97 MET B O 1
ATOM 4199 N N . THR B 1 98 ? 9.133 4.758 6.742 1 95.12 98 THR B N 1
ATOM 4200 C CA . THR B 1 98 ? 7.91 5.535 6.91 1 95.12 98 THR B CA 1
ATOM 4201 C C . THR B 1 98 ? 8.031 6.895 6.23 1 95.12 98 THR B C 1
ATOM 4203 O O . THR B 1 98 ? 7.609 7.059 5.086 1 95.12 98 THR B O 1
ATOM 4206 N N . MET B 1 99 ? 8.898 7.773 6.82 1 91.44 99 MET B N 1
ATOM 4207 C CA . MET B 1 99 ? 9.133 9.086 6.219 1 91.44 99 MET B CA 1
ATOM 4208 C C . MET B 1 99 ? 9.867 8.945 4.891 1 91.44 99 MET B C 1
ATOM 4210 O O . MET B 1 99 ? 9.586 9.688 3.943 1 91.44 99 MET B O 1
ATOM 4214 N N . GLY B 1 100 ? 10.766 8.039 4.828 1 94.06 100 GLY B N 1
ATOM 4215 C CA . GLY B 1 100 ? 11.586 7.855 3.641 1 94.06 100 GLY B CA 1
ATOM 4216 C C . GLY B 1 100 ? 10.805 7.32 2.453 1 94.06 100 GLY B C 1
ATOM 4217 O O . GLY B 1 100 ? 11.281 7.379 1.316 1 94.06 100 GLY B O 1
ATOM 4218 N N . ILE B 1 101 ? 9.641 6.766 2.717 1 97.62 101 ILE B N 1
ATOM 4219 C CA . ILE B 1 101 ? 8.828 6.25 1.615 1 97.62 101 ILE B CA 1
ATOM 4220 C C . ILE B 1 101 ? 7.449 6.898 1.638 1 97.62 101 ILE B C 1
ATOM 4222 O O . ILE B 1 101 ? 6.457 6.277 1.248 1 97.62 101 ILE B O 1
ATOM 4226 N N . PHE B 1 102 ? 7.359 8.07 2.244 1 96.88 102 PHE B N 1
ATOM 4227 C CA . PHE B 1 102 ? 6.082 8.75 2.43 1 96.88 102 PHE B CA 1
ATOM 4228 C C . PHE B 1 102 ? 5.391 8.984 1.09 1 96.88 102 PHE B C 1
ATOM 4230 O O . PHE B 1 102 ? 4.168 8.898 0.993 1 96.88 102 PHE B O 1
ATOM 4237 N N . GLY B 1 103 ? 6.129 9.391 0.06 1 96.62 103 GLY B N 1
ATOM 4238 C CA . GLY B 1 103 ? 5.551 9.531 -1.267 1 96.62 103 GLY B CA 1
ATOM 4239 C C . GLY B 1 103 ? 4.852 8.273 -1.747 1 96.62 103 GLY B C 1
ATOM 4240 O O . GLY B 1 103 ? 3.756 8.336 -2.311 1 96.62 103 GLY B O 1
ATOM 4241 N N . MET B 1 104 ? 5.48 7.16 -1.523 1 98.31 104 MET B N 1
ATOM 4242 C CA . MET B 1 104 ? 4.914 5.867 -1.899 1 98.31 104 MET B CA 1
ATOM 4243 C C . MET B 1 104 ? 3.594 5.621 -1.175 1 98.31 104 MET B C 1
ATOM 4245 O O . MET B 1 104 ? 2.613 5.203 -1.79 1 98.31 104 MET B O 1
ATOM 4249 N N . ILE B 1 105 ? 3.576 5.879 0.117 1 98.44 105 ILE B N 1
ATOM 4250 C CA . ILE B 1 105 ? 2.381 5.688 0.931 1 98.44 105 ILE B CA 1
ATOM 4251 C C . ILE B 1 105 ? 1.265 6.598 0.426 1 98.44 105 ILE B C 1
ATOM 4253 O O . ILE B 1 105 ? 0.112 6.176 0.315 1 98.44 105 ILE B O 1
ATOM 4257 N N . CYS B 1 106 ? 1.62 7.789 0.056 1 97.5 106 CYS B N 1
ATOM 4258 C CA . CYS B 1 106 ? 0.629 8.758 -0.407 1 97.5 106 CYS B CA 1
ATOM 4259 C C . CYS B 1 106 ? 0.109 8.383 -1.791 1 97.5 106 CYS B C 1
ATOM 4261 O O . CYS B 1 106 ? -1.059 8.617 -2.104 1 97.5 106 CYS B O 1
ATOM 4263 N N . ALA B 1 107 ? 0.992 7.848 -2.668 1 98.62 107 ALA B N 1
ATOM 4264 C CA . ALA B 1 107 ? 0.521 7.387 -3.971 1 98.62 107 ALA B CA 1
ATOM 4265 C C . ALA B 1 107 ? -0.618 6.383 -3.816 1 98.62 107 ALA B C 1
ATOM 4267 O O . ALA B 1 107 ? -1.609 6.441 -4.547 1 98.62 107 ALA B O 1
ATOM 4268 N N . PHE B 1 108 ? -0.47 5.473 -2.877 1 98.75 108 PHE B N 1
ATOM 4269 C CA . PHE B 1 108 ? -1.54 4.531 -2.578 1 98.75 108 PHE B CA 1
ATOM 4270 C C . PHE B 1 108 ? -2.75 5.25 -1.994 1 98.75 108 PHE B C 1
ATOM 4272 O O . PHE B 1 108 ? -3.877 5.055 -2.453 1 98.75 108 PHE B O 1
ATOM 4279 N N . GLY B 1 109 ? -2.484 6.047 -0.927 1 98.31 109 GLY B N 1
ATOM 4280 C CA . GLY B 1 109 ? -3.564 6.684 -0.191 1 98.31 109 GLY B CA 1
ATOM 4281 C C . GLY B 1 109 ? -4.434 7.578 -1.058 1 98.31 109 GLY B C 1
ATOM 4282 O O . GLY B 1 109 ? -5.66 7.535 -0.968 1 98.31 109 GLY B O 1
ATOM 4283 N N . ILE B 1 110 ? -3.846 8.383 -1.895 1 98.06 110 ILE B N 1
ATOM 4284 C CA . ILE B 1 110 ? -4.57 9.328 -2.736 1 98.06 110 ILE B CA 1
ATOM 4285 C C . ILE B 1 110 ? -5.422 8.562 -3.752 1 98.06 110 ILE B C 1
ATOM 4287 O O . ILE B 1 110 ? -6.602 8.875 -3.939 1 98.06 110 ILE B O 1
ATOM 4291 N N . ALA B 1 111 ? -4.84 7.578 -4.387 1 98.88 111 ALA B N 1
ATOM 4292 C CA . ALA B 1 111 ? -5.598 6.766 -5.336 1 98.88 111 ALA B CA 1
ATOM 4293 C C . ALA B 1 111 ? -6.73 6.016 -4.637 1 98.88 111 ALA B C 1
ATOM 4295 O O . ALA B 1 111 ? -7.84 5.914 -5.168 1 98.88 111 ALA B O 1
ATOM 4296 N N . TYR B 1 112 ? -6.398 5.461 -3.486 1 98.44 112 TYR B N 1
ATOM 4297 C CA . TYR B 1 112 ? -7.395 4.746 -2.697 1 98.44 112 TYR B CA 1
ATOM 4298 C C . TYR B 1 112 ? -8.586 5.641 -2.379 1 98.44 112 TYR B C 1
ATOM 4300 O O . TYR B 1 112 ? -9.742 5.246 -2.578 1 98.44 112 TYR B O 1
ATOM 4308 N N . GLU B 1 113 ? -8.328 6.867 -1.911 1 97.19 113 GLU B N 1
ATOM 4309 C CA . GLU B 1 113 ? -9.383 7.793 -1.521 1 97.19 113 GLU B CA 1
ATOM 4310 C C . GLU B 1 113 ? -10.164 8.281 -2.738 1 97.19 113 GLU B C 1
ATOM 4312 O O . GLU B 1 113 ? -11.383 8.461 -2.672 1 97.19 113 GLU B O 1
ATOM 4317 N N . LEU B 1 114 ? -9.453 8.578 -3.793 1 98.31 114 LEU B N 1
ATOM 4318 C CA . LEU B 1 114 ? -10.156 9 -5 1 98.31 114 LEU B CA 1
ATOM 4319 C C . LEU B 1 114 ? -11.055 7.887 -5.527 1 98.31 114 LEU B C 1
ATOM 4321 O O . LEU B 1 114 ? -12.188 8.141 -5.941 1 98.31 114 LEU B O 1
ATOM 4325 N N . SER B 1 115 ? -10.523 6.672 -5.586 1 98.38 115 SER B N 1
ATOM 4326 C CA . SER B 1 115 ? -11.305 5.52 -6.023 1 98.38 115 SER B CA 1
ATOM 4327 C C . SER B 1 115 ? -12.562 5.348 -5.176 1 98.38 115 SER B C 1
ATOM 4329 O O . SER B 1 115 ? -13.641 5.078 -5.703 1 98.38 115 SER B O 1
ATOM 4331 N N . LYS B 1 116 ? -12.43 5.457 -3.904 1 96.56 116 LYS B N 1
ATOM 4332 C CA . LYS B 1 116 ? -13.578 5.391 -3.002 1 96.56 116 LYS B CA 1
ATOM 4333 C C . LYS B 1 116 ? -14.602 6.473 -3.33 1 96.56 116 LYS B C 1
ATOM 4335 O O . LYS B 1 116 ? -15.805 6.23 -3.295 1 96.56 116 LYS B O 1
ATOM 4340 N N . SER B 1 117 ? -14.094 7.652 -3.553 1 95.94 117 SER B N 1
ATOM 4341 C CA . SER B 1 117 ? -14.977 8.773 -3.844 1 95.94 117 SER B CA 1
ATOM 4342 C C . SER B 1 117 ? -15.805 8.516 -5.102 1 95.94 117 SER B C 1
ATOM 4344 O O . SER B 1 117 ? -16.938 8.977 -5.211 1 95.94 117 SER B O 1
ATOM 4346 N N . TYR B 1 118 ? -15.258 7.781 -6.059 1 96.44 118 TYR B N 1
ATOM 4347 C CA . TYR B 1 118 ? -15.969 7.395 -7.27 1 96.44 118 TYR B CA 1
ATOM 4348 C C . TYR B 1 118 ? -16.812 6.145 -7.035 1 96.44 118 TYR B C 1
ATOM 4350 O O . TYR B 1 118 ? -17.453 5.641 -7.957 1 96.44 118 TYR B O 1
ATOM 4358 N N . ARG B 1 119 ? -16.781 5.605 -5.883 1 95.56 119 ARG B N 1
ATOM 4359 C CA . ARG B 1 119 ? -17.531 4.406 -5.508 1 95.56 119 ARG B CA 1
ATOM 4360 C C . ARG B 1 119 ? -17.125 3.221 -6.383 1 95.56 119 ARG B C 1
ATOM 4362 O O . ARG B 1 119 ? -18 2.482 -6.863 1 95.56 119 ARG B O 1
ATOM 4369 N N . ARG B 1 120 ? -15.852 3.146 -6.551 1 94.06 120 ARG B N 1
ATOM 4370 C CA . ARG B 1 120 ? -15.367 1.995 -7.305 1 94.06 120 ARG B CA 1
ATOM 4371 C C . ARG B 1 120 ? -15.359 0.738 -6.441 1 94.06 120 ARG B C 1
ATOM 4373 O O . ARG B 1 120 ? -15.297 0.822 -5.215 1 94.06 120 ARG B O 1
ATOM 4380 N N . LEU B 1 121 ? -15.312 -0.398 -7.07 1 90.69 121 LEU B N 1
ATOM 4381 C CA . LEU B 1 121 ? -15.523 -1.671 -6.387 1 90.69 121 LEU B CA 1
ATOM 4382 C C . LEU B 1 121 ? -14.281 -2.08 -5.609 1 90.69 121 LEU B C 1
ATOM 4384 O O . LEU B 1 121 ? -14.383 -2.734 -4.566 1 90.69 121 LEU B O 1
ATOM 4388 N N . HIS B 1 122 ? -13.141 -1.768 -6.074 1 94.19 122 HIS B N 1
ATOM 4389 C CA . HIS B 1 122 ? -11.906 -2.258 -5.465 1 94.19 122 HIS B CA 1
ATOM 4390 C C . HIS B 1 122 ? -10.898 -1.13 -5.281 1 94.19 122 HIS B C 1
ATOM 4392 O O . HIS B 1 122 ? -9.828 -1.145 -5.895 1 94.19 122 HIS B O 1
ATOM 4398 N N . PRO B 1 123 ? -11.164 -0.273 -4.34 1 97.62 123 PRO B N 1
ATOM 4399 C CA . PRO B 1 123 ? -10.289 0.882 -4.129 1 97.62 123 PRO B CA 1
ATOM 4400 C C . PRO B 1 123 ? -8.867 0.483 -3.727 1 97.62 123 PRO B C 1
ATOM 4402 O O . PRO B 1 123 ? -7.902 1.151 -4.109 1 97.62 123 PRO B O 1
ATOM 4405 N N . ALA B 1 124 ? -8.773 -0.598 -2.957 1 97.81 124 ALA B N 1
ATOM 4406 C CA . ALA B 1 124 ? -7.445 -1.035 -2.531 1 97.81 124 ALA B CA 1
ATOM 4407 C C . ALA B 1 124 ? -6.594 -1.448 -3.729 1 97.81 124 ALA B C 1
ATOM 4409 O O . ALA B 1 124 ? -5.391 -1.18 -3.766 1 97.81 124 ALA B O 1
ATOM 4410 N N . THR B 1 125 ? -7.211 -2.1 -4.707 1 97.69 125 THR B N 1
ATOM 4411 C CA . THR B 1 125 ? -6.512 -2.49 -5.93 1 97.69 125 THR B CA 1
ATOM 4412 C C . THR B 1 125 ? -6.062 -1.261 -6.711 1 97.69 125 THR B C 1
ATOM 4414 O O . THR B 1 125 ? -4.934 -1.213 -7.207 1 97.69 125 THR B O 1
ATOM 4417 N N . ASP B 1 126 ? -6.93 -0.262 -6.785 1 98.38 126 ASP B N 1
ATOM 4418 C CA . ASP B 1 126 ? -6.57 0.986 -7.449 1 98.38 126 ASP B CA 1
ATOM 4419 C C . ASP B 1 126 ? -5.398 1.669 -6.746 1 98.38 126 ASP B C 1
ATOM 4421 O O . ASP B 1 126 ? -4.516 2.223 -7.402 1 98.38 126 ASP B O 1
ATOM 4425 N N . GLY B 1 127 ? -5.484 1.677 -5.406 1 98.75 127 GLY B N 1
ATOM 4426 C CA . GLY B 1 127 ? -4.375 2.219 -4.633 1 98.75 127 GLY B CA 1
ATOM 4427 C C . GLY B 1 127 ? -3.059 1.519 -4.906 1 98.75 127 GLY B C 1
ATOM 4428 O O . GLY B 1 127 ? -2.025 2.17 -5.074 1 98.75 127 GLY B O 1
ATOM 4429 N N . MET B 1 128 ? -3.086 0.178 -5.016 1 98.69 128 MET B N 1
ATOM 4430 C CA . MET B 1 128 ? -1.864 -0.593 -5.23 1 98.69 128 MET B CA 1
ATOM 4431 C C . MET B 1 128 ? -1.331 -0.388 -6.645 1 98.69 128 MET B C 1
ATOM 4433 O O . MET B 1 128 ? -0.118 -0.351 -6.855 1 98.69 128 MET B O 1
ATOM 4437 N N . ILE B 1 129 ? -2.23 -0.281 -7.621 1 98.69 129 ILE B N 1
ATOM 4438 C CA . ILE B 1 129 ? -1.82 0.031 -8.984 1 98.69 129 ILE B CA 1
ATOM 4439 C C . ILE B 1 129 ? -1.068 1.36 -9.008 1 98.69 129 ILE B C 1
ATOM 4441 O O . ILE B 1 129 ? -0.012 1.473 -9.633 1 98.69 129 ILE B O 1
ATOM 4445 N N . SER B 1 130 ? -1.615 2.363 -8.289 1 98.81 130 SER B N 1
ATOM 4446 C CA . SER B 1 130 ? -0.979 3.672 -8.195 1 98.81 130 SER B CA 1
ATOM 4447 C C . SER B 1 130 ? 0.385 3.576 -7.52 1 98.81 130 SER B C 1
ATOM 4449 O O . SER B 1 130 ? 1.358 4.172 -7.988 1 98.81 130 SER B O 1
ATOM 4451 N N . LEU B 1 131 ? 0.46 2.838 -6.398 1 98.81 131 LEU B N 1
ATOM 4452 C CA . LEU B 1 131 ? 1.701 2.674 -5.652 1 98.81 131 LEU B CA 1
ATOM 4453 C C . LEU B 1 131 ? 2.781 2.039 -6.52 1 98.81 131 LEU B C 1
ATOM 4455 O O . LEU B 1 131 ? 3.91 2.535 -6.578 1 98.81 131 LEU B O 1
ATOM 4459 N N . VAL B 1 132 ? 2.457 0.998 -7.238 1 98.62 132 VAL B N 1
ATOM 4460 C CA . VAL B 1 132 ? 3.404 0.27 -8.07 1 98.62 132 VAL B CA 1
ATOM 4461 C C . VAL B 1 132 ? 3.842 1.147 -9.242 1 98.62 132 VAL B C 1
ATOM 4463 O O . VAL B 1 132 ? 5.02 1.174 -9.602 1 98.62 132 VAL B O 1
ATOM 4466 N N . THR B 1 133 ? 2.891 1.837 -9.844 1 98.44 133 THR B N 1
ATOM 4467 C CA . THR B 1 133 ? 3.203 2.758 -10.93 1 98.44 133 THR B CA 1
ATOM 4468 C C . THR B 1 133 ? 4.156 3.85 -10.453 1 98.44 133 THR B C 1
ATOM 4470 O O . THR B 1 133 ? 5.098 4.211 -11.172 1 98.44 133 THR B O 1
ATOM 4473 N N . PHE B 1 134 ? 3.92 4.367 -9.258 1 98.38 134 PHE B N 1
ATOM 4474 C CA . PHE B 1 134 ? 4.801 5.359 -8.656 1 98.38 134 PHE B CA 1
ATOM 4475 C C . PHE B 1 134 ? 6.219 4.812 -8.516 1 98.38 134 PHE B C 1
ATOM 4477 O O . PHE B 1 134 ? 7.188 5.484 -8.875 1 98.38 134 PHE B O 1
ATOM 4484 N N . LEU B 1 135 ? 6.367 3.592 -8.031 1 98.25 135 LEU B N 1
ATOM 4485 C CA . LEU B 1 135 ? 7.68 2.979 -7.855 1 98.25 135 LEU B CA 1
ATOM 4486 C C . LEU B 1 135 ? 8.383 2.803 -9.195 1 98.25 135 LEU B C 1
ATOM 4488 O O . LEU B 1 135 ? 9.594 3.023 -9.297 1 98.25 135 LEU B O 1
ATOM 4492 N N . ILE B 1 136 ? 7.637 2.445 -10.203 1 97.69 136 ILE B N 1
ATOM 4493 C CA . ILE B 1 136 ? 8.195 2.18 -11.531 1 97.69 136 ILE B CA 1
ATOM 4494 C C . ILE B 1 136 ? 8.805 3.457 -12.094 1 97.69 136 ILE B C 1
ATOM 4496 O O . ILE B 1 136 ? 9.867 3.42 -12.719 1 97.69 136 ILE B O 1
ATOM 4500 N N . VAL B 1 137 ? 8.18 4.578 -11.805 1 96.62 137 VAL B N 1
ATOM 4501 C CA . VAL B 1 137 ? 8.641 5.812 -12.438 1 96.62 137 VAL B CA 1
ATOM 4502 C C . VAL B 1 137 ? 9.648 6.512 -11.531 1 96.62 137 VAL B C 1
ATOM 4504 O O . VAL B 1 137 ? 10.5 7.266 -12 1 96.62 137 VAL B O 1
ATOM 4507 N N . ALA B 1 138 ? 9.602 6.219 -10.195 1 95.25 138 ALA B N 1
ATOM 4508 C CA . ALA B 1 138 ? 10.383 7.004 -9.242 1 95.25 138 ALA B CA 1
ATOM 4509 C C . ALA B 1 138 ? 11.703 6.316 -8.914 1 95.25 138 ALA B C 1
ATOM 4511 O O . ALA B 1 138 ? 12.562 6.902 -8.25 1 95.25 138 ALA B O 1
ATOM 4512 N N . THR B 1 139 ? 11.875 5.094 -9.391 1 94.06 139 THR B N 1
ATOM 4513 C CA . THR B 1 139 ? 13.078 4.379 -8.977 1 94.06 139 THR B CA 1
ATOM 4514 C C . THR B 1 139 ? 13.727 3.678 -10.164 1 94.06 139 THR B C 1
ATOM 4516 O O . THR B 1 139 ? 13.109 3.549 -11.227 1 94.06 139 THR B O 1
ATOM 4519 N N . THR B 1 140 ? 14.953 3.389 -10.023 1 92.81 140 THR B N 1
ATOM 4520 C CA . THR B 1 140 ? 15.727 2.496 -10.883 1 92.81 140 THR B CA 1
ATOM 4521 C C . THR B 1 140 ? 16.391 1.394 -10.062 1 92.81 140 THR B C 1
ATOM 4523 O O . THR B 1 140 ? 16.453 1.479 -8.836 1 92.81 140 THR B O 1
ATOM 4526 N N . VAL B 1 141 ? 16.672 0.323 -10.703 1 94.44 141 VAL B N 1
ATOM 4527 C CA . VAL B 1 141 ? 17.312 -0.795 -10.031 1 94.44 141 VAL B CA 1
ATOM 4528 C C . VAL B 1 141 ? 18.781 -0.898 -10.477 1 94.44 141 VAL B C 1
ATOM 4530 O O . VAL B 1 141 ? 19.062 -0.925 -11.672 1 94.44 141 VAL B O 1
ATOM 4533 N N . ASP B 1 142 ? 19.672 -0.913 -9.523 1 94.25 142 ASP B N 1
ATOM 4534 C CA . ASP B 1 142 ? 21.078 -0.97 -9.891 1 94.25 142 ASP B CA 1
ATOM 4535 C C . ASP B 1 142 ? 21.531 -2.412 -10.086 1 94.25 142 ASP B C 1
ATOM 4537 O O . ASP B 1 142 ? 20.734 -3.342 -10.016 1 94.25 142 ASP B O 1
ATOM 4541 N N . LYS B 1 143 ? 22.812 -2.652 -10.383 1 89.88 143 LYS B N 1
ATOM 4542 C CA . LYS B 1 143 ? 23.375 -3.959 -10.719 1 89.88 143 LYS B CA 1
ATOM 4543 C C . LYS B 1 143 ? 23.297 -4.914 -9.531 1 89.88 143 LYS B C 1
ATOM 4545 O O . LYS B 1 143 ? 23.281 -6.133 -9.703 1 89.88 143 LYS B O 1
ATOM 4550 N N . ASN B 1 144 ? 23.219 -4.312 -8.297 1 91.75 144 ASN B N 1
ATOM 4551 C CA . ASN B 1 144 ? 23.141 -5.133 -7.09 1 91.75 144 ASN B CA 1
ATOM 4552 C C . ASN B 1 144 ? 21.703 -5.32 -6.629 1 91.75 144 ASN B C 1
ATOM 4554 O O . ASN B 1 144 ? 21.453 -5.656 -5.465 1 91.75 144 ASN B O 1
ATOM 4558 N N . ASN B 1 145 ? 20.75 -5.051 -7.5 1 93.31 145 ASN B N 1
ATOM 4559 C CA . ASN B 1 145 ? 19.328 -5.215 -7.215 1 93.31 145 ASN B CA 1
ATOM 4560 C C . ASN B 1 145 ? 18.859 -4.293 -6.09 1 93.31 145 ASN B C 1
ATOM 4562 O O . ASN B 1 145 ? 18.094 -4.703 -5.227 1 93.31 145 ASN B O 1
ATOM 4566 N N . LYS B 1 146 ? 19.406 -3.078 -6.035 1 96.5 146 LYS B N 1
ATOM 4567 C CA . LYS B 1 146 ? 19.062 -2.1 -5.008 1 96.5 146 LYS B CA 1
ATOM 4568 C C . LYS B 1 146 ? 18.328 -0.899 -5.609 1 96.5 146 LYS B C 1
ATOM 4570 O O . LYS B 1 146 ? 18.547 -0.565 -6.777 1 96.5 146 LYS B O 1
ATOM 4575 N N . ILE B 1 147 ? 17.5 -0.298 -4.859 1 96.81 147 ILE B N 1
ATOM 4576 C CA . ILE B 1 147 ? 16.797 0.919 -5.266 1 96.81 147 ILE B CA 1
ATOM 4577 C C . ILE B 1 147 ? 17.094 2.039 -4.273 1 96.81 147 ILE B C 1
ATOM 4579 O O . ILE B 1 147 ? 17.344 1.781 -3.092 1 96.81 147 ILE B O 1
ATOM 4583 N N . SER B 1 148 ? 17.125 3.291 -4.75 1 96.12 148 SER B N 1
ATOM 4584 C CA . SER B 1 148 ? 17.328 4.465 -3.908 1 96.12 148 SER B CA 1
ATOM 4585 C C . SER B 1 148 ? 16.031 4.945 -3.295 1 96.12 148 SER B C 1
ATOM 4587 O O . SER B 1 148 ? 14.984 4.941 -3.955 1 96.12 148 SER B O 1
ATOM 4589 N N . LEU B 1 149 ? 16.047 5.363 -2.059 1 95.31 149 LEU B N 1
ATOM 4590 C CA . LEU B 1 149 ? 14.891 5.902 -1.361 1 95.31 149 LEU B CA 1
ATOM 4591 C C . LEU B 1 149 ? 14.719 7.391 -1.656 1 95.31 149 LEU B C 1
ATOM 4593 O O . LEU B 1 149 ? 13.695 7.984 -1.309 1 95.31 149 LEU B O 1
ATOM 4597 N N . ASN B 1 150 ? 15.578 8.008 -2.398 1 91.62 150 ASN B N 1
ATOM 4598 C CA . ASN B 1 150 ? 15.688 9.453 -2.543 1 91.62 150 ASN B CA 1
ATOM 4599 C C . ASN B 1 150 ? 14.406 10.055 -3.117 1 91.62 150 ASN B C 1
ATOM 4601 O O . ASN B 1 150 ? 14.016 11.164 -2.752 1 91.62 150 ASN B O 1
ATOM 4605 N N . ASN B 1 151 ? 13.75 9.336 -3.979 1 93.44 151 ASN B N 1
ATOM 4606 C CA . ASN B 1 151 ? 12.57 9.875 -4.652 1 93.44 151 ASN B CA 1
ATOM 4607 C C . ASN B 1 151 ? 11.281 9.258 -4.105 1 93.44 151 ASN B C 1
ATOM 4609 O O . ASN B 1 151 ? 10.211 9.469 -4.672 1 93.44 151 ASN B O 1
ATOM 4613 N N . LEU B 1 152 ? 11.391 8.516 -3.012 1 96.06 152 LEU B N 1
ATOM 4614 C CA . LEU B 1 152 ? 10.227 7.766 -2.543 1 96.06 152 LEU B CA 1
ATOM 4615 C C . LEU B 1 152 ? 9.586 8.453 -1.345 1 96.06 152 LEU B C 1
ATOM 4617 O O . LEU B 1 152 ? 8.461 8.125 -0.959 1 96.06 152 LEU B O 1
ATOM 4621 N N . GLY B 1 153 ? 10.328 9.422 -0.723 1 93.75 153 GLY B N 1
ATOM 4622 C CA . GLY B 1 153 ? 9.859 10.109 0.468 1 93.75 153 GLY B CA 1
ATOM 4623 C C . GLY B 1 153 ? 9.133 11.406 0.159 1 93.75 153 GLY B C 1
ATOM 4624 O O . GLY B 1 153 ? 8.328 11.469 -0.776 1 93.75 153 GLY B O 1
ATOM 4625 N N . THR B 1 154 ? 9.383 12.398 0.959 1 90.31 154 THR B N 1
ATOM 4626 C CA . THR B 1 154 ? 8.695 13.68 0.859 1 90.31 154 THR B CA 1
ATOM 4627 C C . THR B 1 154 ? 9.094 14.406 -0.422 1 90.31 154 THR B C 1
ATOM 4629 O O . THR B 1 154 ? 8.305 15.18 -0.976 1 90.31 154 THR B O 1
ATOM 4632 N N . ASN B 1 155 ? 10.25 14.086 -0.987 1 87.88 155 ASN B N 1
ATOM 4633 C CA . ASN B 1 155 ? 10.719 14.695 -2.227 1 87.88 155 ASN B CA 1
ATOM 4634 C C . ASN B 1 155 ? 9.898 14.234 -3.426 1 87.88 155 ASN B C 1
ATOM 4636 O O . ASN B 1 155 ? 9.844 14.914 -4.449 1 87.88 155 ASN B O 1
ATOM 4640 N N . GLY B 1 156 ? 9.344 13.062 -3.295 1 92.38 156 GLY B N 1
ATOM 4641 C CA . GLY B 1 156 ? 8.547 12.523 -4.387 1 92.38 156 GLY B CA 1
ATOM 4642 C C . GLY B 1 156 ? 7.059 12.719 -4.195 1 92.38 156 GLY B C 1
ATOM 4643 O O . GLY B 1 156 ? 6.25 12.172 -4.953 1 92.38 156 GLY B O 1
ATOM 4644 N N . LEU B 1 157 ? 6.664 13.523 -3.205 1 93.62 157 LEU B N 1
ATOM 4645 C CA . LEU B 1 157 ? 5.262 13.641 -2.818 1 93.62 157 LEU B CA 1
ATOM 4646 C C . LEU B 1 157 ? 4.426 14.211 -3.961 1 93.62 157 LEU B C 1
ATOM 4648 O O . LEU B 1 157 ? 3.312 13.742 -4.211 1 93.62 157 LEU B O 1
ATOM 4652 N N . PHE B 1 158 ? 4.906 15.18 -4.688 1 93.06 158 PHE B N 1
ATOM 4653 C CA . PHE B 1 158 ? 4.141 15.805 -5.762 1 93.06 158 PHE B CA 1
ATOM 4654 C C . PHE B 1 158 ? 3.93 14.82 -6.91 1 93.06 158 PHE B C 1
ATOM 4656 O O . PHE B 1 158 ? 2.865 14.805 -7.531 1 93.06 158 PHE B O 1
ATOM 4663 N N . VAL B 1 159 ? 4.973 14.055 -7.234 1 94.94 159 VAL B N 1
ATOM 4664 C CA . VAL B 1 159 ? 4.832 13.016 -8.25 1 94.94 159 VAL B CA 1
ATOM 4665 C C . VAL B 1 159 ? 3.797 11.992 -7.793 1 94.94 159 VAL B C 1
ATOM 4667 O O . VAL B 1 159 ? 2.982 11.523 -8.594 1 94.94 159 VAL B O 1
ATOM 4670 N N . ALA B 1 160 ? 3.859 11.648 -6.496 1 97.31 160 ALA B N 1
ATOM 4671 C CA . ALA B 1 160 ? 2.893 10.719 -5.918 1 97.31 160 ALA B CA 1
ATOM 4672 C C . ALA B 1 160 ? 1.467 11.242 -6.078 1 97.31 160 ALA B C 1
ATOM 4674 O O . ALA B 1 160 ? 0.544 10.469 -6.352 1 97.31 160 ALA B O 1
ATOM 4675 N N . ILE B 1 161 ? 1.283 12.539 -5.871 1 96.06 161 ILE B N 1
ATOM 4676 C CA . ILE B 1 161 ? -0.029 13.156 -6 1 96.06 161 ILE B CA 1
ATOM 4677 C C . ILE B 1 161 ? -0.528 13.016 -7.438 1 96.06 161 ILE B C 1
ATOM 4679 O O . ILE B 1 161 ? -1.663 12.594 -7.668 1 96.06 161 ILE B O 1
ATOM 4683 N N . ILE B 1 162 ? 0.285 13.305 -8.391 1 96.5 162 ILE B N 1
ATOM 4684 C CA . ILE B 1 162 ? -0.086 13.25 -9.797 1 96.5 162 ILE B CA 1
ATOM 4685 C C . ILE B 1 162 ? -0.443 11.82 -10.188 1 96.5 162 ILE B C 1
ATOM 4687 O O . ILE B 1 162 ? -1.495 11.578 -10.781 1 96.5 162 ILE B O 1
ATOM 4691 N N . ILE B 1 163 ? 0.373 10.922 -9.852 1 97.88 163 ILE B N 1
ATOM 4692 C CA . ILE B 1 163 ? 0.151 9.523 -10.211 1 97.88 163 ILE B CA 1
ATOM 4693 C C . ILE B 1 163 ? -1.082 9 -9.477 1 97.88 163 ILE B C 1
ATOM 4695 O O . ILE B 1 163 ? -1.885 8.258 -10.055 1 97.88 163 ILE B O 1
ATOM 4699 N N . GLY B 1 164 ? -1.187 9.32 -8.172 1 98.38 164 GLY B N 1
ATOM 4700 C CA . GLY B 1 164 ? -2.346 8.891 -7.406 1 98.38 164 GLY B CA 1
ATOM 4701 C C . GLY B 1 164 ? -3.662 9.312 -8.031 1 98.38 164 GLY B C 1
ATOM 4702 O O . GLY B 1 164 ? -4.617 8.531 -8.062 1 98.38 164 GLY B O 1
ATOM 4703 N N . LEU B 1 165 ? -3.734 10.523 -8.578 1 98 165 LEU B N 1
ATOM 4704 C CA . LEU B 1 165 ? -4.953 11.039 -9.188 1 98 165 LEU B CA 1
ATOM 4705 C C . LEU B 1 165 ? -5.16 10.453 -10.578 1 98 165 LEU B C 1
ATOM 4707 O O . LEU B 1 165 ? -6.234 9.922 -10.883 1 98 165 LEU B O 1
ATOM 4711 N N . LEU B 1 166 ? -4.156 10.445 -11.383 1 98.25 166 LEU B N 1
ATOM 4712 C CA . LEU B 1 166 ? -4.301 10.086 -12.789 1 98.25 166 LEU B CA 1
ATOM 4713 C C . LEU B 1 166 ? -4.449 8.578 -12.953 1 98.25 166 LEU B C 1
ATOM 4715 O O . LEU B 1 166 ? -5.129 8.109 -13.867 1 98.25 166 LEU B O 1
ATOM 4719 N N . ALA B 1 167 ? -3.781 7.801 -12.094 1 98.44 167 ALA B N 1
ATOM 4720 C CA . ALA B 1 167 ? -3.916 6.352 -12.172 1 98.44 167 ALA B CA 1
ATOM 4721 C C . ALA B 1 167 ? -5.379 5.93 -12.078 1 98.44 167 ALA B C 1
ATOM 4723 O O . ALA B 1 167 ? -5.828 5.043 -12.805 1 98.44 167 ALA B O 1
ATOM 4724 N N . VAL B 1 168 ? -6.066 6.547 -11.117 1 98.38 168 VAL B N 1
ATOM 4725 C CA . VAL B 1 168 ? -7.477 6.215 -10.922 1 98.38 168 VAL B CA 1
ATOM 4726 C C . VAL B 1 168 ? -8.281 6.656 -12.141 1 98.38 168 VAL B C 1
ATOM 4728 O O . VAL B 1 168 ? -9.203 5.957 -12.57 1 98.38 168 VAL B O 1
ATOM 4731 N N . GLU B 1 169 ? -7.945 7.828 -12.711 1 98 169 GLU B N 1
ATOM 4732 C CA . GLU B 1 169 ? -8.641 8.297 -13.906 1 98 169 GLU B CA 1
ATOM 4733 C C . GLU B 1 169 ? -8.43 7.344 -15.078 1 98 169 GLU B C 1
ATOM 4735 O O . GLU B 1 169 ? -9.352 7.109 -15.867 1 98 169 GLU B O 1
ATOM 4740 N N . ILE B 1 170 ? -7.293 6.828 -15.211 1 97.56 170 ILE B N 1
ATOM 4741 C CA . ILE B 1 170 ? -7 5.848 -16.25 1 97.56 170 ILE B CA 1
ATOM 4742 C C . ILE B 1 170 ? -7.812 4.578 -16.016 1 97.56 170 ILE B C 1
ATOM 4744 O O . ILE B 1 170 ? -8.406 4.027 -16.938 1 97.56 170 ILE B O 1
ATOM 4748 N N . ASP B 1 171 ? -7.77 4.09 -14.766 1 96.19 171 ASP B N 1
ATOM 4749 C CA . ASP B 1 171 ? -8.539 2.896 -14.422 1 96.19 171 ASP B CA 1
ATOM 4750 C C . ASP B 1 171 ? -10.016 3.08 -14.766 1 96.19 171 ASP B C 1
ATOM 4752 O O . ASP B 1 171 ? -10.656 2.16 -15.281 1 96.19 171 ASP B O 1
ATOM 4756 N N . ARG B 1 172 ? -10.547 4.242 -14.43 1 95.19 172 ARG B N 1
ATOM 4757 C CA . ARG B 1 172 ? -11.945 4.555 -14.719 1 95.19 172 ARG B CA 1
ATOM 4758 C C . ARG B 1 172 ? -12.195 4.559 -16.219 1 95.19 172 ARG B C 1
ATOM 4760 O O . ARG B 1 172 ? -13.234 4.078 -16.688 1 95.19 172 ARG B O 1
ATOM 4767 N N . GLY B 1 173 ? -11.281 5.145 -16.969 1 94.06 173 GLY B N 1
ATOM 4768 C CA . GLY B 1 173 ? -11.406 5.148 -18.422 1 94.06 173 GLY B CA 1
ATOM 4769 C C . GLY B 1 173 ? -11.438 3.758 -19.031 1 94.06 173 GLY B C 1
ATOM 4770 O O . GLY B 1 173 ? -12.203 3.496 -19.953 1 94.06 173 GLY B O 1
ATOM 4771 N N . ILE B 1 174 ? -10.68 2.859 -18.531 1 91.94 174 ILE B N 1
ATOM 4772 C CA . ILE B 1 174 ? -10.617 1.483 -19.016 1 91.94 174 ILE B CA 1
ATOM 4773 C C . ILE B 1 174 ? -11.914 0.753 -18.656 1 91.94 174 ILE B C 1
ATOM 4775 O O . ILE B 1 174 ? -12.43 -0.033 -19.453 1 91.94 174 ILE B O 1
ATOM 4779 N N . GLU B 1 175 ? -12.336 0.943 -17.469 1 87.56 175 GLU B N 1
ATOM 4780 C CA . GLU B 1 175 ? -13.562 0.303 -17.016 1 87.56 175 GLU B CA 1
ATOM 4781 C C . GLU B 1 175 ? -14.75 0.714 -17.875 1 87.56 175 GLU B C 1
ATOM 4783 O O . GLU B 1 175 ? -15.672 -0.079 -18.094 1 87.56 175 GLU B O 1
ATOM 4788 N N . LYS B 1 176 ? -14.781 1.942 -18.25 1 86.25 176 LYS B N 1
ATOM 4789 C CA . LYS B 1 176 ? -15.875 2.457 -19.062 1 86.25 176 LYS B CA 1
ATOM 4790 C C . LYS B 1 176 ? -15.742 1.98 -20.516 1 86.25 176 LYS B C 1
ATOM 4792 O O . LYS B 1 176 ? -16.719 1.97 -21.25 1 86.25 176 LYS B O 1
ATOM 4797 N N . SER B 1 177 ? -14.625 1.534 -20.734 1 82.94 177 SER B N 1
ATOM 4798 C CA . SER B 1 177 ? -14.398 1.088 -22.094 1 82.94 177 SER B CA 1
ATOM 4799 C C . SER B 1 177 ? -14.797 -0.373 -22.281 1 82.94 177 SER B C 1
ATOM 4801 O O . SER B 1 177 ? -15.141 -1.051 -21.312 1 82.94 177 SER B O 1
ATOM 4803 N N . LYS B 1 178 ? -14.883 -0.836 -23.453 1 72.94 178 LYS B N 1
ATOM 4804 C CA . LYS B 1 178 ? -15.234 -2.201 -23.828 1 72.94 178 LYS B CA 1
ATOM 4805 C C . LYS B 1 178 ? -14.117 -3.178 -23.469 1 72.94 178 LYS B C 1
ATOM 4807 O O . LYS B 1 178 ? -14.195 -4.363 -23.797 1 72.94 178 LYS B O 1
ATOM 4812 N N . LEU B 1 179 ? -13.18 -2.717 -22.812 1 73.88 179 LEU B N 1
ATOM 4813 C CA . LEU B 1 179 ? -12.047 -3.584 -22.5 1 73.88 179 LEU B CA 1
ATOM 4814 C C . LEU B 1 179 ? -12.297 -4.363 -21.203 1 73.88 179 LEU B C 1
ATOM 4816 O O . LEU B 1 179 ? -11.555 -5.293 -20.891 1 73.88 179 LEU B O 1
ATOM 4820 N N . LYS B 1 180 ? -13.297 -3.98 -20.562 1 70.12 180 LYS B N 1
ATOM 4821 C CA . LYS B 1 180 ? -13.664 -4.766 -19.391 1 70.12 180 LYS B CA 1
ATOM 4822 C C . LYS B 1 180 ? -14.141 -6.16 -19.781 1 70.12 180 LYS B C 1
ATOM 4824 O O . LYS B 1 180 ? -14.992 -6.305 -20.672 1 70.12 180 LYS B O 1
ATOM 4829 N N . ILE B 1 181 ? -13.5 -7.238 -19.219 1 69.56 181 ILE B N 1
ATOM 4830 C CA . ILE B 1 181 ? -13.883 -8.617 -19.516 1 69.56 181 ILE B CA 1
ATOM 4831 C C . ILE B 1 181 ? -15.062 -9.016 -18.625 1 69.56 181 ILE B C 1
ATOM 4833 O O . ILE B 1 181 ? -14.969 -8.961 -17.406 1 69.56 181 ILE B O 1
ATOM 4837 N N . LYS B 1 182 ? -16.203 -9.148 -19.203 1 74.44 182 LYS B N 1
ATOM 4838 C CA . LYS B 1 182 ? -17.359 -9.664 -18.469 1 74.44 182 LYS B CA 1
ATOM 4839 C C . LYS B 1 182 ? -17.219 -11.156 -18.203 1 74.44 182 LYS B C 1
ATOM 4841 O O . LYS B 1 182 ? -17.109 -11.953 -19.141 1 74.44 182 LYS B O 1
ATOM 4846 N N . LEU B 1 183 ? -17.031 -11.438 -16.906 1 74.56 183 LEU B N 1
ATOM 4847 C CA . LEU B 1 183 ? -16.844 -12.836 -16.531 1 74.56 183 LEU B CA 1
ATOM 4848 C C . LEU B 1 183 ? -18.156 -13.422 -16 1 74.56 183 LEU B C 1
ATOM 4850 O O . LEU B 1 183 ? -19 -12.695 -15.492 1 74.56 183 LEU B O 1
ATOM 4854 N N . PRO B 1 184 ? -18.266 -14.75 -16.234 1 72.88 184 PRO B N 1
ATOM 4855 C CA . PRO B 1 184 ? -19.469 -15.422 -15.719 1 72.88 184 PRO B CA 1
ATOM 4856 C C . PRO B 1 184 ? -19.609 -15.305 -14.203 1 72.88 184 PRO B C 1
ATOM 4858 O O . PRO B 1 184 ? -18.625 -15.094 -13.5 1 72.88 184 PRO B O 1
ATOM 4861 N N . ALA B 1 185 ? -20.844 -15.43 -13.695 1 71.38 185 ALA B N 1
ATOM 4862 C CA . ALA B 1 185 ? -21.172 -15.297 -12.281 1 71.38 185 ALA B CA 1
ATOM 4863 C C . ALA B 1 185 ? -20.547 -16.438 -11.469 1 71.38 185 ALA B C 1
ATOM 4865 O O . ALA B 1 185 ? -20.406 -16.328 -10.25 1 71.38 185 ALA B O 1
ATOM 4866 N N . SER B 1 186 ? -20.172 -17.453 -12.203 1 67.44 186 SER B N 1
ATOM 4867 C CA . SER B 1 186 ? -19.609 -18.609 -11.523 1 67.44 186 SER B CA 1
ATOM 4868 C C . SER B 1 186 ? -18.188 -18.359 -11.062 1 67.44 186 SER B C 1
ATOM 4870 O O . SER B 1 186 ? -17.656 -19.094 -10.234 1 67.44 186 SER B O 1
ATOM 4872 N N . ILE B 1 187 ? -17.688 -17.25 -11.453 1 71.06 187 ILE B N 1
ATOM 4873 C CA . ILE B 1 187 ? -16.297 -16.922 -11.117 1 71.06 187 ILE B CA 1
ATOM 4874 C C . ILE B 1 187 ? -16.25 -16.203 -9.766 1 71.06 187 ILE B C 1
ATOM 4876 O O . ILE B 1 187 ? -17 -15.25 -9.539 1 71.06 187 ILE B O 1
ATOM 4880 N N . PRO B 1 188 ? -15.391 -16.75 -8.875 1 72.69 188 PRO B N 1
ATOM 4881 C CA . PRO B 1 188 ? -15.25 -16.062 -7.59 1 72.69 188 PRO B CA 1
ATOM 4882 C C . PRO B 1 188 ? -14.844 -14.602 -7.746 1 72.69 188 PRO B C 1
ATOM 4884 O O . PRO B 1 188 ? -14.039 -14.273 -8.617 1 72.69 188 PRO B O 1
ATOM 4887 N N . PRO B 1 189 ? -15.422 -13.781 -6.891 1 78.94 189 PRO B N 1
ATOM 4888 C CA . PRO B 1 189 ? -15.203 -12.336 -7.004 1 78.94 189 PRO B CA 1
ATOM 4889 C C . PRO B 1 189 ? -13.719 -11.961 -6.988 1 78.94 189 PRO B C 1
ATOM 4891 O O . PRO B 1 189 ? -13.305 -11.062 -7.723 1 78.94 189 PRO B O 1
ATOM 4894 N N . MET B 1 190 ? -12.961 -12.609 -6.18 1 77.81 190 MET B N 1
ATOM 4895 C CA . MET B 1 190 ? -11.539 -12.273 -6.094 1 77.81 190 MET B CA 1
ATOM 4896 C C . MET B 1 190 ? -10.828 -12.578 -7.406 1 77.81 190 MET B C 1
ATOM 4898 O O . MET B 1 190 ? -9.891 -11.875 -7.789 1 77.81 190 MET B O 1
ATOM 4902 N N . VAL B 1 191 ? -11.297 -13.617 -8.086 1 78.62 191 VAL B N 1
ATOM 4903 C CA . VAL B 1 191 ? -10.742 -13.977 -9.391 1 78.62 191 VAL B CA 1
ATOM 4904 C C . VAL B 1 191 ? -11.141 -12.938 -10.43 1 78.62 191 VAL B C 1
ATOM 4906 O O . VAL B 1 191 ? -10.328 -12.539 -11.266 1 78.62 191 VAL B O 1
ATOM 4909 N N . ALA B 1 192 ? -12.367 -12.602 -10.352 1 83.5 192 ALA B N 1
ATOM 4910 C CA . ALA B 1 192 ? -12.859 -11.562 -11.258 1 83.5 192 ALA B CA 1
ATOM 4911 C C . ALA B 1 192 ? -12.062 -10.273 -11.094 1 83.5 192 ALA B C 1
ATOM 4913 O O . ALA B 1 192 ? -11.727 -9.617 -12.086 1 83.5 192 ALA B O 1
ATOM 4914 N N . ASN B 1 193 ? -11.836 -9.883 -9.883 1 86.44 193 ASN B N 1
ATOM 4915 C CA . ASN B 1 193 ? -11.062 -8.672 -9.602 1 86.44 193 ASN B CA 1
ATOM 4916 C C . ASN B 1 193 ? -9.648 -8.766 -10.164 1 86.44 193 ASN B C 1
ATOM 4918 O O . ASN B 1 193 ? -9.133 -7.793 -10.719 1 86.44 193 ASN B O 1
ATOM 4922 N N . PHE B 1 194 ? -9.094 -9.945 -9.945 1 86.75 194 PHE B N 1
ATOM 4923 C CA . PHE B 1 194 ? -7.766 -10.188 -10.492 1 86.75 194 PHE B CA 1
ATOM 4924 C C . PHE B 1 194 ? -7.758 -9.992 -12 1 86.75 194 PHE B C 1
ATOM 4926 O O . PHE B 1 194 ? -6.961 -9.211 -12.531 1 86.75 194 PHE B O 1
ATOM 4933 N N . ILE B 1 195 ? -8.617 -10.562 -12.742 1 83.88 195 ILE B N 1
ATOM 4934 C CA . ILE B 1 195 ? -8.656 -10.516 -14.195 1 83.88 195 ILE B CA 1
ATOM 4935 C C . ILE B 1 195 ? -8.906 -9.086 -14.664 1 83.88 195 ILE B C 1
ATOM 4937 O O . ILE B 1 195 ? -8.242 -8.602 -15.578 1 83.88 195 ILE B O 1
ATOM 4941 N N . ASN B 1 196 ? -9.789 -8.422 -14.023 1 88.06 196 ASN B N 1
ATOM 4942 C CA . ASN B 1 196 ? -10.195 -7.09 -14.438 1 88.06 196 ASN B CA 1
ATOM 4943 C C . ASN B 1 196 ? -9.148 -6.043 -14.078 1 88.06 196 ASN B C 1
ATOM 4945 O O . ASN B 1 196 ? -9.195 -4.914 -14.57 1 88.06 196 ASN B O 1
ATOM 4949 N N . SER B 1 197 ? -8.195 -6.434 -13.234 1 92.5 197 SER B N 1
ATOM 4950 C CA . SER B 1 197 ? -7.176 -5.473 -12.82 1 92.5 197 SER B CA 1
ATOM 4951 C C . SER B 1 197 ? -5.984 -5.5 -13.773 1 92.5 197 SER B C 1
ATOM 4953 O O . SER B 1 197 ? -5.156 -4.586 -13.766 1 92.5 197 SER B O 1
ATOM 4955 N N . LEU B 1 198 ? -5.898 -6.477 -14.664 1 91.94 198 LEU B N 1
ATOM 4956 C CA . LEU B 1 198 ? -4.742 -6.668 -15.531 1 91.94 198 LEU B CA 1
ATOM 4957 C C . LEU B 1 198 ? -4.613 -5.516 -16.531 1 91.94 198 LEU B C 1
ATOM 4959 O O . LEU B 1 198 ? -3.543 -4.914 -16.641 1 91.94 198 LEU B O 1
ATOM 4963 N N . VAL B 1 199 ? -5.695 -5.199 -17.156 1 93.25 199 VAL B N 1
ATOM 4964 C CA . VAL B 1 199 ? -5.645 -4.199 -18.219 1 93.25 199 VAL B CA 1
ATOM 4965 C C . VAL B 1 199 ? -5.367 -2.822 -17.609 1 93.25 199 VAL B C 1
ATOM 4967 O O . VAL B 1 199 ? -4.5 -2.09 -18.094 1 93.25 199 VAL B O 1
ATOM 4970 N N . PRO B 1 200 ? -6.062 -2.461 -16.531 1 95.25 200 PRO B N 1
ATOM 4971 C CA . PRO B 1 200 ? -5.754 -1.177 -15.898 1 95.25 200 PRO B CA 1
ATOM 4972 C C . PRO B 1 200 ? -4.301 -1.073 -15.453 1 95.25 200 PRO B C 1
ATOM 4974 O O . PRO B 1 200 ? -3.67 -0.027 -15.625 1 95.25 200 PRO B O 1
ATOM 4977 N N . LEU B 1 201 ? -3.791 -2.125 -14.852 1 96.81 201 LEU B N 1
ATOM 4978 C CA . LEU B 1 201 ? -2.402 -2.133 -14.398 1 96.81 201 LEU B CA 1
ATOM 4979 C C . LEU B 1 201 ? -1.449 -1.952 -15.578 1 96.81 201 LEU B C 1
ATOM 4981 O O . LEU B 1 201 ? -0.532 -1.13 -15.516 1 96.81 201 LEU B O 1
ATOM 4985 N N . LEU B 1 202 ? -1.692 -2.691 -16.609 1 95.88 202 LEU B N 1
ATOM 4986 C CA . LEU B 1 202 ? -0.855 -2.604 -17.812 1 95.88 202 LEU B CA 1
ATOM 4987 C C . LEU B 1 202 ? -0.939 -1.212 -18.422 1 95.88 202 LEU B C 1
ATOM 4989 O O . LEU B 1 202 ? 0.073 -0.663 -18.875 1 95.88 202 LEU B O 1
ATOM 4993 N N . ALA B 1 203 ? -2.139 -0.695 -18.531 1 96.62 203 ALA B N 1
ATOM 4994 C CA . ALA B 1 203 ? -2.34 0.637 -19.094 1 96.62 203 ALA B CA 1
ATOM 4995 C C . ALA B 1 203 ? -1.574 1.69 -18.297 1 96.62 203 ALA B C 1
ATOM 4997 O O . ALA B 1 203 ? -0.943 2.578 -18.875 1 96.62 203 ALA B O 1
ATOM 4998 N N . ASN B 1 204 ? -1.664 1.657 -16.969 1 98.25 204 ASN B N 1
ATOM 4999 C CA . ASN B 1 204 ? -0.931 2.604 -16.141 1 98.25 204 ASN B CA 1
ATOM 5000 C C . ASN B 1 204 ? 0.575 2.494 -16.359 1 98.25 204 ASN B C 1
ATOM 5002 O O . ASN B 1 204 ? 1.271 3.508 -16.438 1 98.25 204 ASN B O 1
ATOM 5006 N N . ILE B 1 205 ? 1.082 1.251 -16.422 1 97.69 205 ILE B N 1
ATOM 5007 C CA . ILE B 1 205 ? 2.508 1.04 -16.641 1 97.69 205 ILE B CA 1
ATOM 5008 C C . ILE B 1 205 ? 2.908 1.616 -18 1 97.69 205 ILE B C 1
ATOM 5010 O O . ILE B 1 205 ? 3.885 2.361 -18.094 1 97.69 205 ILE B O 1
ATOM 5014 N N . PHE B 1 206 ? 2.123 1.33 -19 1 97.12 206 PHE B N 1
ATOM 5015 C CA . PHE B 1 206 ? 2.465 1.779 -20.344 1 97.12 206 PHE B CA 1
ATOM 5016 C C . PHE B 1 206 ? 2.414 3.301 -20.438 1 97.12 206 PHE B C 1
ATOM 5018 O O . PHE B 1 206 ? 3.281 3.918 -21.062 1 97.12 206 PHE B O 1
ATOM 5025 N N . ILE B 1 207 ? 1.438 3.896 -19.859 1 97.38 207 ILE B N 1
ATOM 5026 C CA . ILE B 1 207 ? 1.256 5.34 -19.984 1 97.38 207 ILE B CA 1
ATOM 5027 C C . ILE B 1 207 ? 2.309 6.062 -19.141 1 97.38 207 ILE B C 1
ATOM 5029 O O . ILE B 1 207 ? 3.055 6.898 -19.672 1 97.38 207 ILE B O 1
ATOM 5033 N N . PHE B 1 208 ? 2.428 5.77 -17.875 1 97.19 208 PHE B N 1
ATOM 5034 C CA . PHE B 1 208 ? 3.318 6.516 -17 1 97.19 208 PHE B CA 1
ATOM 5035 C C . PHE B 1 208 ? 4.77 6.113 -17.234 1 97.19 208 PHE B C 1
ATOM 5037 O O . PHE B 1 208 ? 5.656 6.973 -17.281 1 97.19 208 PHE B O 1
ATOM 5044 N N . TYR B 1 209 ? 5.055 4.816 -17.266 1 96.25 209 TYR B N 1
ATOM 5045 C CA . TYR B 1 209 ? 6.43 4.379 -17.484 1 96.25 209 TYR B CA 1
ATOM 5046 C C . TYR B 1 209 ? 6.883 4.703 -18.906 1 96.25 209 TYR B C 1
ATOM 5048 O O . TYR B 1 209 ? 8.047 5.055 -19.125 1 96.25 209 TYR B O 1
ATOM 5056 N N . GLY B 1 210 ? 5.961 4.496 -19.891 1 96.12 210 GLY B N 1
ATOM 5057 C CA . GLY B 1 210 ? 6.277 4.953 -21.234 1 96.12 210 GLY B CA 1
ATOM 5058 C C . GLY B 1 210 ? 6.625 6.426 -21.297 1 96.12 210 GLY B C 1
ATOM 5059 O O . GLY B 1 210 ? 7.617 6.809 -21.922 1 96.12 210 GLY B O 1
ATOM 5060 N N . ALA B 1 211 ? 5.812 7.25 -20.656 1 94.75 211 ALA B N 1
ATOM 5061 C CA . ALA B 1 211 ? 6.098 8.68 -20.594 1 94.75 211 ALA B CA 1
ATOM 5062 C C . ALA B 1 211 ? 7.445 8.938 -19.922 1 94.75 211 ALA B C 1
ATOM 5064 O O . ALA B 1 211 ? 8.195 9.82 -20.328 1 94.75 211 ALA B O 1
ATOM 5065 N N . ASN B 1 212 ? 7.656 8.219 -18.844 1 94 212 ASN B N 1
ATOM 5066 C CA . ASN B 1 212 ? 8.93 8.328 -18.141 1 94 212 ASN B CA 1
ATOM 5067 C C . ASN B 1 212 ? 10.109 8.047 -19.062 1 94 212 ASN B C 1
ATOM 5069 O O . ASN B 1 212 ? 11.102 8.781 -19.062 1 94 212 ASN B O 1
ATOM 5073 N N . LEU B 1 213 ? 10.039 6.969 -19.859 1 93.88 213 LEU B N 1
ATOM 5074 C CA . LEU B 1 213 ? 11.117 6.594 -20.781 1 93.88 213 LEU B CA 1
ATOM 5075 C C . LEU B 1 213 ? 11.344 7.676 -21.828 1 93.88 213 LEU B C 1
ATOM 5077 O O . LEU B 1 213 ? 12.484 8.016 -22.141 1 93.88 213 LEU B O 1
ATOM 5081 N N . ILE B 1 214 ? 10.266 8.227 -22.312 1 94.19 214 ILE B N 1
ATOM 5082 C CA . ILE B 1 214 ? 10.352 9.273 -23.328 1 94.19 214 ILE B CA 1
ATOM 5083 C C . ILE B 1 214 ? 10.977 10.531 -22.719 1 94.19 214 ILE B C 1
ATOM 5085 O O . ILE B 1 214 ? 11.898 11.117 -23.297 1 94.19 214 ILE B O 1
ATOM 5089 N N . LEU B 1 215 ? 10.539 10.898 -21.594 1 92.12 215 LEU B N 1
ATOM 5090 C CA . LEU B 1 215 ? 10.984 12.133 -20.953 1 92.12 215 LEU B CA 1
ATOM 5091 C C . LEU B 1 215 ? 12.445 12.031 -20.531 1 92.12 215 LEU B C 1
ATOM 5093 O O . LEU B 1 215 ? 13.211 12.984 -20.688 1 92.12 215 LEU B O 1
ATOM 5097 N N . VAL B 1 216 ? 12.773 10.945 -19.953 1 88.5 216 VAL B N 1
ATOM 5098 C CA . VAL B 1 216 ? 14.148 10.75 -19.516 1 88.5 216 VAL B CA 1
ATOM 5099 C C . VAL B 1 216 ? 15.086 10.773 -20.719 1 88.5 216 VAL B C 1
ATOM 5101 O O . VAL B 1 216 ? 16.188 11.328 -20.656 1 88.5 216 VAL B O 1
ATOM 5104 N N . ASN B 1 217 ? 14.68 10.164 -21.797 1 89.94 217 ASN B N 1
ATOM 5105 C CA . ASN B 1 217 ? 15.492 10.148 -23.016 1 89.94 217 ASN B CA 1
ATOM 5106 C C . ASN B 1 217 ? 15.633 11.539 -23.609 1 89.94 217 ASN B C 1
ATOM 5108 O O . ASN B 1 217 ? 16.688 11.891 -24.141 1 89.94 217 ASN B O 1
ATOM 5112 N N . LEU B 1 218 ? 14.617 12.328 -23.5 1 92.06 218 LEU B N 1
ATOM 5113 C CA . LEU B 1 218 ? 14.594 13.648 -24.125 1 92.06 218 LEU B CA 1
ATOM 5114 C C . LEU B 1 218 ? 15.32 14.672 -23.25 1 92.06 218 LEU B C 1
ATOM 5116 O O . LEU B 1 218 ? 16.016 15.555 -23.766 1 92.06 218 LEU B O 1
ATOM 5120 N N . THR B 1 219 ? 15.188 14.578 -21.906 1 90.62 219 THR B N 1
ATOM 5121 C CA . THR B 1 219 ? 15.664 15.641 -21.016 1 90.62 219 THR B CA 1
ATOM 5122 C C . THR B 1 219 ? 16.922 15.195 -20.266 1 90.62 219 THR B C 1
ATOM 5124 O O . THR B 1 219 ? 17.625 16.016 -19.688 1 90.62 219 THR B O 1
ATOM 5127 N N . HIS B 1 220 ? 17.156 13.859 -20.141 1 88.31 220 HIS B N 1
ATOM 5128 C CA . HIS B 1 220 ? 18.281 13.273 -19.406 1 88.31 220 HIS B CA 1
ATOM 5129 C C . HIS B 1 220 ? 18.141 13.516 -17.922 1 88.31 220 HIS B C 1
ATOM 5131 O O . HIS B 1 220 ? 19.141 13.531 -17.188 1 88.31 220 HIS B O 1
ATOM 5137 N N . ALA B 1 221 ? 16.984 13.898 -17.578 1 87.62 221 ALA B N 1
ATOM 5138 C CA . ALA B 1 221 ? 16.625 14 -16.172 1 87.62 221 ALA B CA 1
ATOM 5139 C C . ALA B 1 221 ? 15.688 12.883 -15.75 1 87.62 221 ALA B C 1
ATOM 5141 O O . ALA B 1 221 ? 14.883 12.406 -16.562 1 87.62 221 ALA B O 1
ATOM 5142 N N . ASP B 1 222 ? 15.906 12.453 -14.5 1 86.62 222 ASP B N 1
ATOM 5143 C CA . ASP B 1 222 ? 14.961 11.453 -14.016 1 86.62 222 ASP B CA 1
ATOM 5144 C C . ASP B 1 222 ? 13.547 12.023 -13.953 1 86.62 222 ASP B C 1
ATOM 5146 O O . ASP B 1 222 ? 13.367 13.242 -13.883 1 86.62 222 ASP B O 1
ATOM 5150 N N . PHE B 1 223 ? 12.562 11.211 -14.023 1 87.5 223 PHE B N 1
ATOM 5151 C CA . PHE B 1 223 ? 11.156 11.57 -14.109 1 87.5 223 PHE B CA 1
ATOM 5152 C C . PHE B 1 223 ? 10.75 12.484 -12.961 1 87.5 223 PHE B C 1
ATOM 5154 O O . PHE B 1 223 ? 10.102 13.508 -13.172 1 87.5 223 PHE B O 1
ATOM 5161 N N . THR B 1 224 ? 11.109 12.109 -11.75 1 88.56 224 THR B N 1
ATOM 5162 C CA . THR B 1 224 ? 10.75 12.883 -10.57 1 88.56 224 THR B CA 1
ATOM 5163 C C . THR B 1 224 ? 11.328 14.297 -10.648 1 88.56 224 THR B C 1
ATOM 5165 O O . THR B 1 224 ? 10.633 15.273 -10.367 1 88.56 224 THR B O 1
ATOM 5168 N N . THR B 1 225 ? 12.555 14.336 -11.07 1 87.19 225 THR B N 1
ATOM 5169 C CA . THR B 1 225 ? 13.219 15.625 -11.203 1 87.19 225 THR B CA 1
ATOM 5170 C C . THR B 1 225 ? 12.539 16.484 -12.273 1 87.19 225 THR B C 1
ATOM 5172 O O . THR B 1 225 ? 12.375 17.688 -12.094 1 87.19 225 THR B O 1
ATOM 5175 N N . PHE B 1 226 ? 12.219 15.867 -13.344 1 90.19 226 PHE B N 1
ATOM 5176 C CA . PHE B 1 226 ? 11.562 16.594 -14.422 1 90.19 226 PHE B CA 1
ATOM 5177 C C . PHE B 1 226 ? 10.227 17.172 -13.961 1 90.19 226 PHE B C 1
ATOM 5179 O O . PHE B 1 226 ? 9.922 18.328 -14.219 1 90.19 226 PHE B O 1
ATOM 5186 N N . ILE B 1 227 ? 9.445 16.359 -13.328 1 90.38 227 ILE B N 1
ATOM 5187 C CA . ILE B 1 227 ? 8.133 16.781 -12.867 1 90.38 227 ILE B CA 1
ATOM 5188 C C . ILE B 1 227 ? 8.281 17.922 -11.852 1 90.38 227 ILE B C 1
ATOM 5190 O O . ILE B 1 227 ? 7.535 18.906 -11.891 1 90.38 227 ILE B O 1
ATOM 5194 N N . MET B 1 228 ? 9.195 17.781 -11 1 85.44 228 MET B N 1
ATOM 5195 C CA . MET B 1 228 ? 9.422 18.828 -10 1 85.44 228 MET B CA 1
ATOM 5196 C C . MET B 1 228 ? 9.852 20.125 -10.664 1 85.44 228 MET B C 1
ATOM 5198 O O . MET B 1 228 ? 9.477 21.203 -10.211 1 85.44 228 MET B O 1
ATOM 5202 N N . LYS B 1 229 ? 10.648 20 -11.695 1 86.19 229 LYS B N 1
ATOM 5203 C CA . LYS B 1 229 ? 11.039 21.188 -12.438 1 86.19 229 LYS B CA 1
ATOM 5204 C C . LYS B 1 229 ? 9.828 21.891 -13.055 1 86.19 229 LYS B C 1
ATOM 5206 O O . LYS B 1 229 ? 9.75 23.109 -13.062 1 86.19 229 LYS B O 1
ATOM 5211 N N . CYS B 1 230 ? 8.945 21.109 -13.539 1 88.62 230 CYS B N 1
ATOM 5212 C CA . CYS B 1 230 ? 7.727 21.656 -14.117 1 88.62 230 CYS B CA 1
ATOM 5213 C C . CYS B 1 230 ? 6.871 22.344 -13.062 1 88.62 230 CYS B C 1
ATOM 5215 O O . CYS B 1 230 ? 6.195 23.328 -13.344 1 88.62 230 CYS B O 1
ATOM 5217 N N . LEU B 1 231 ? 6.938 21.828 -11.836 1 88.44 231 LEU B N 1
ATOM 5218 C CA . LEU B 1 231 ? 6.07 22.312 -10.773 1 88.44 231 LEU B CA 1
ATOM 5219 C C . LEU B 1 231 ? 6.754 23.438 -9.984 1 88.44 231 LEU B C 1
ATOM 5221 O O . LEU B 1 231 ? 6.109 24.125 -9.195 1 88.44 231 LEU B O 1
ATOM 5225 N N . THR B 1 232 ? 7.996 23.625 -10.25 1 84.06 232 THR B N 1
ATOM 5226 C CA . THR B 1 232 ? 8.836 24.531 -9.477 1 84.06 232 THR B CA 1
ATOM 5227 C C . THR B 1 232 ? 8.25 25.938 -9.461 1 84.06 232 THR B C 1
ATOM 5229 O O . THR B 1 232 ? 8.18 26.578 -8.406 1 84.06 232 THR B O 1
ATOM 5232 N N . PRO B 1 233 ? 7.75 26.453 -10.594 1 84.12 233 PRO B N 1
ATOM 5233 C CA . PRO B 1 233 ? 7.18 27.797 -10.523 1 84.12 233 PRO B CA 1
ATOM 5234 C C . PRO B 1 233 ? 5.988 27.891 -9.578 1 84.12 233 PRO B C 1
ATOM 5236 O O . PRO B 1 233 ? 5.883 28.844 -8.797 1 84.12 233 PRO B O 1
ATOM 5239 N N . ALA B 1 234 ? 5.203 26.953 -9.594 1 81.88 234 ALA B N 1
ATOM 5240 C CA . ALA B 1 234 ? 4.027 26.938 -8.727 1 81.88 234 ALA B CA 1
ATOM 5241 C C . ALA B 1 234 ? 4.43 26.703 -7.273 1 81.88 234 ALA B C 1
ATOM 5243 O O . ALA B 1 234 ? 3.887 27.328 -6.363 1 81.88 234 ALA B O 1
ATOM 5244 N N . THR B 1 235 ? 5.293 25.797 -7.113 1 85.44 235 THR B N 1
ATOM 5245 C CA . THR B 1 235 ? 5.723 25.484 -5.754 1 85.44 235 THR B CA 1
ATOM 5246 C C . THR B 1 235 ? 6.531 26.641 -5.164 1 85.44 235 THR B C 1
ATOM 5248 O O . THR B 1 235 ? 6.5 26.875 -3.955 1 85.44 235 THR B O 1
ATOM 5251 N N . PHE B 1 236 ? 7.199 27.328 -6.051 1 85.5 236 PHE B N 1
ATOM 5252 C CA . PHE B 1 236 ? 7.945 28.5 -5.613 1 85.5 236 PHE B CA 1
ATOM 5253 C C . PHE B 1 236 ? 7 29.578 -5.102 1 85.5 236 PHE B C 1
ATOM 5255 O O . PHE B 1 236 ? 7.262 30.203 -4.074 1 85.5 236 PHE B O 1
ATOM 5262 N N . LEU B 1 237 ? 6.02 29.703 -5.766 1 85.62 237 LEU B N 1
ATOM 5263 C CA . LEU B 1 237 ? 5.027 30.688 -5.34 1 85.62 237 LEU B CA 1
ATOM 5264 C C . LEU B 1 237 ? 4.375 30.266 -4.027 1 85.62 237 LEU B C 1
ATOM 5266 O O . LEU B 1 237 ? 4.254 31.078 -3.104 1 85.62 237 LEU B O 1
ATOM 5270 N N . ALA B 1 238 ? 4.016 29.016 -3.926 1 86.62 238 ALA B N 1
ATOM 5271 C CA . ALA B 1 238 ? 3.332 28.516 -2.738 1 86.62 238 ALA B CA 1
ATOM 5272 C C . ALA B 1 238 ? 4.258 28.531 -1.525 1 86.62 238 ALA B C 1
ATOM 5274 O O . ALA B 1 238 ? 3.805 28.688 -0.39 1 86.62 238 ALA B O 1
ATOM 5275 N N . ASN B 1 239 ? 5.543 28.453 -1.867 1 89.25 239 ASN B N 1
ATOM 5276 C CA . ASN B 1 239 ? 6.523 28.359 -0.792 1 89.25 239 ASN B CA 1
ATOM 5277 C C . ASN B 1 239 ? 7.148 29.703 -0.478 1 89.25 239 ASN B C 1
ATOM 5279 O O . ASN B 1 239 ? 8.023 29.812 0.382 1 89.25 239 ASN B O 1
ATOM 5283 N N . SER B 1 240 ? 6.676 30.703 -1.158 1 93.75 240 SER B N 1
ATOM 5284 C CA . SER B 1 240 ? 7.105 32.062 -0.817 1 93.75 240 SER B CA 1
ATOM 5285 C C . SER B 1 240 ? 6.234 32.656 0.284 1 93.75 240 SER B C 1
ATOM 5287 O O . SER B 1 240 ? 5.09 32.219 0.476 1 93.75 240 SER B O 1
ATOM 5289 N N . LEU B 1 241 ? 6.867 33.625 0.996 1 96.06 241 LEU B N 1
ATOM 5290 C CA . LEU B 1 241 ? 6.141 34.25 2.096 1 96.06 241 LEU B CA 1
ATOM 5291 C C . LEU B 1 241 ? 4.828 34.844 1.606 1 96.06 241 LEU B C 1
ATOM 5293 O O . LEU B 1 241 ? 3.766 34.562 2.166 1 96.06 241 LEU B O 1
ATOM 5297 N N . TRP B 1 242 ? 4.887 35.562 0.542 1 95.88 242 TRP B N 1
ATOM 5298 C CA . TRP B 1 242 ? 3.711 36.281 0.05 1 95.88 242 TRP B CA 1
ATOM 5299 C C . TRP B 1 242 ? 2.697 35.312 -0.55 1 95.88 242 TRP B C 1
ATOM 5301 O O . TRP B 1 242 ? 1.487 35.5 -0.398 1 95.88 242 TRP B O 1
ATOM 5311 N N . GLY B 1 243 ? 3.23 34.375 -1.312 1 95.19 243 GLY B N 1
ATOM 5312 C CA . GLY B 1 243 ? 2.332 33.344 -1.825 1 95.19 243 GLY B CA 1
ATOM 5313 C C . GLY B 1 243 ? 1.623 32.562 -0.731 1 95.19 243 GLY B C 1
ATOM 5314 O O . GLY B 1 243 ? 0.433 32.281 -0.846 1 95.19 243 GLY B O 1
ATOM 5315 N N . TYR B 1 244 ? 2.363 32.219 0.244 1 96.12 244 TYR B N 1
ATOM 5316 C CA . TYR B 1 244 ? 1.806 31.5 1.373 1 96.12 244 TYR B CA 1
ATOM 5317 C C . TYR B 1 244 ? 0.733 32.312 2.082 1 96.12 244 TYR B C 1
ATOM 5319 O O . TYR B 1 244 ? -0.324 31.781 2.438 1 96.12 244 TYR B O 1
ATOM 5327 N N . ILE B 1 245 ? 0.976 33.594 2.285 1 97 245 ILE B N 1
ATOM 5328 C CA . ILE B 1 245 ? 0.009 34.5 2.9 1 97 245 ILE B CA 1
ATOM 5329 C C . ILE B 1 245 ? -1.266 34.531 2.061 1 97 245 ILE B C 1
ATOM 5331 O O . ILE B 1 245 ? -2.373 34.5 2.6 1 97 245 ILE B O 1
ATOM 5335 N N . LEU B 1 246 ? -1.072 34.562 0.809 1 95.81 246 LEU B N 1
ATOM 5336 C CA . LEU B 1 246 ? -2.219 34.594 -0.093 1 95.81 246 LEU B CA 1
ATOM 5337 C C . LEU B 1 246 ? -3.053 33.344 0.041 1 95.81 246 LEU B C 1
ATOM 5339 O O . LEU B 1 246 ? -4.281 33.406 0.121 1 95.81 246 LEU B O 1
ATOM 5343 N N . ILE B 1 247 ? -2.408 32.219 0.038 1 94.38 247 ILE B N 1
ATOM 5344 C CA . ILE B 1 247 ? -3.096 30.922 0.098 1 94.38 247 ILE B CA 1
ATOM 5345 C C . ILE B 1 247 ? -3.869 30.812 1.411 1 94.38 247 ILE B C 1
ATOM 5347 O O . ILE B 1 247 ? -5.051 30.453 1.415 1 94.38 247 ILE B O 1
ATOM 5351 N N . VAL B 1 248 ? -3.236 31.141 2.494 1 95.19 248 VAL B N 1
ATOM 5352 C CA . VAL B 1 248 ? -3.863 31.031 3.807 1 95.19 248 VAL B CA 1
ATOM 5353 C C . VAL B 1 248 ? -5.008 32.031 3.92 1 95.19 248 VAL B C 1
ATOM 5355 O O . VAL B 1 248 ? -6.066 31.734 4.469 1 95.19 248 VAL B O 1
ATOM 5358 N N . THR B 1 249 ? -4.801 33.219 3.379 1 95.25 249 THR B N 1
ATOM 5359 C CA . THR B 1 249 ? -5.844 34.25 3.402 1 95.25 249 THR B CA 1
ATOM 5360 C C . THR B 1 249 ? -7.059 33.812 2.596 1 95.25 249 THR B C 1
ATOM 5362 O O . THR B 1 249 ? -8.203 34.031 3.004 1 95.25 249 THR B O 1
ATOM 5365 N N . LEU B 1 250 ? -6.758 33.219 1.509 1 92.19 250 LEU B N 1
ATOM 5366 C CA . LEU B 1 250 ? -7.855 32.688 0.708 1 92.19 250 LEU B CA 1
ATOM 5367 C C . LEU B 1 250 ? -8.648 31.641 1.496 1 92.19 250 LEU B C 1
ATOM 5369 O O . LEU B 1 250 ? -9.883 31.625 1.438 1 92.19 250 LEU B O 1
ATOM 5373 N N . GLY B 1 251 ? -7.965 30.75 2.133 1 92.94 251 GLY B N 1
ATOM 5374 C CA . GLY B 1 251 ? -8.641 29.781 2.979 1 92.94 251 GLY B CA 1
ATOM 5375 C C . GLY B 1 251 ? -9.516 30.422 4.043 1 92.94 251 GLY B C 1
ATOM 5376 O O . GLY B 1 251 ? -10.641 29.984 4.273 1 92.94 251 GLY B O 1
ATOM 5377 N N . ASN B 1 252 ? -9 31.438 4.684 1 94.06 252 ASN B N 1
ATOM 5378 C CA . ASN B 1 252 ? -9.742 32.125 5.738 1 94.06 252 ASN B CA 1
ATOM 5379 C C . ASN B 1 252 ? -10.922 32.906 5.172 1 94.06 252 ASN B C 1
ATOM 5381 O O . ASN B 1 252 ? -11.961 33.031 5.824 1 94.06 252 ASN B O 1
ATOM 5385 N N . LEU B 1 253 ? -10.797 33.406 3.994 1 91.69 253 LEU B N 1
ATOM 5386 C CA . LEU B 1 253 ? -11.906 34.062 3.33 1 91.69 253 LEU B CA 1
ATOM 5387 C C . LEU B 1 253 ? -13.047 33.094 3.045 1 91.69 253 LEU B C 1
ATOM 5389 O O . LEU B 1 253 ? -14.219 33.469 3.152 1 91.69 253 LEU B O 1
ATOM 5393 N N . LEU B 1 254 ? -12.672 31.969 2.705 1 89.69 254 LEU B N 1
ATOM 5394 C CA . LEU B 1 254 ? -13.688 30.953 2.436 1 89.69 254 LEU B CA 1
ATOM 5395 C C . LEU B 1 254 ? -14.461 30.609 3.705 1 89.69 254 LEU B C 1
ATOM 5397 O O . LEU B 1 254 ? -15.672 30.406 3.66 1 89.69 254 LEU B O 1
ATOM 5401 N N . TRP B 1 255 ? -13.758 30.531 4.781 1 89.12 255 TRP B N 1
ATOM 5402 C CA . TRP B 1 255 ? -14.438 30.281 6.051 1 89.12 255 TRP B CA 1
ATOM 5403 C C . TRP B 1 255 ? -15.484 31.359 6.324 1 89.12 255 TRP B C 1
ATOM 5405 O O . TRP B 1 255 ? -16.547 31.078 6.879 1 89.12 255 TRP B O 1
ATOM 5415 N N . LEU B 1 256 ? -15.227 32.594 5.945 1 88.06 256 LEU B N 1
ATOM 5416 C CA . LEU B 1 256 ? -16.125 33.719 6.223 1 88.06 256 LEU B CA 1
ATOM 5417 C C . LEU B 1 256 ? -17.438 33.562 5.461 1 88.06 256 LEU B C 1
ATOM 5419 O O . LEU B 1 256 ? -18.438 34.188 5.824 1 88.06 256 LEU B O 1
ATOM 5423 N N . ILE B 1 257 ? -17.422 32.688 4.512 1 83.75 257 ILE B N 1
ATOM 5424 C CA . ILE B 1 257 ? -18.656 32.5 3.756 1 83.75 257 ILE B CA 1
ATOM 5425 C C . ILE B 1 257 ? -19.188 31.094 3.98 1 83.75 257 ILE B C 1
ATOM 5427 O O . ILE B 1 257 ? -20 30.594 3.191 1 83.75 257 ILE B O 1
ATOM 5431 N N . GLY B 1 258 ? -18.672 30.406 4.867 1 80.81 258 GLY B N 1
ATOM 5432 C CA . GLY B 1 258 ? -19.25 29.141 5.305 1 80.81 258 GLY B CA 1
ATOM 5433 C C . GLY B 1 258 ? -18.625 27.938 4.629 1 80.81 258 GLY B C 1
ATOM 5434 O O . GLY B 1 258 ? -19.141 26.828 4.734 1 80.81 258 GLY B O 1
ATOM 5435 N N . VAL B 1 259 ? -17.531 28.203 3.896 1 83.44 259 VAL B N 1
ATOM 5436 C CA . VAL B 1 259 ? -16.828 27.109 3.266 1 83.44 259 VAL B CA 1
ATOM 5437 C C . VAL B 1 259 ? -15.57 26.766 4.074 1 83.44 259 VAL B C 1
ATOM 5439 O O . VAL B 1 259 ? -14.867 27.656 4.539 1 83.44 259 VAL B O 1
ATOM 5442 N N . ASN B 1 260 ? -15.398 25.469 4.316 1 85.62 260 ASN B N 1
ATOM 5443 C CA . ASN B 1 260 ? -14.211 25.062 5.055 1 85.62 260 ASN B CA 1
ATOM 5444 C C . ASN B 1 260 ? -12.938 25.375 4.27 1 85.62 260 ASN B C 1
ATOM 5446 O O . ASN B 1 260 ? -12.445 24.516 3.523 1 85.62 260 ASN B O 1
ATOM 5450 N N . GLY B 1 261 ? -12.43 26.516 4.578 1 87.75 261 GLY B N 1
ATOM 5451 C CA . GLY B 1 261 ? -11.266 26.969 3.836 1 87.75 261 GLY B CA 1
ATOM 5452 C C . GLY B 1 261 ? -10.023 26.156 4.113 1 87.75 261 GLY B C 1
ATOM 5453 O O . GLY B 1 261 ? -9.148 26.031 3.25 1 87.75 261 GLY B O 1
ATOM 5454 N N . SER B 1 262 ? -9.875 25.656 5.293 1 87.88 262 SER B N 1
ATOM 5455 C CA . SER B 1 262 ? -8.719 24.828 5.637 1 87.88 262 SER B CA 1
ATOM 5456 C C . SER B 1 262 ? -8.641 23.578 4.758 1 87.88 262 SER B C 1
ATOM 5458 O O . SER B 1 262 ? -7.555 23.188 4.324 1 87.88 262 SER B O 1
ATOM 5460 N N . ASN B 1 263 ? -9.719 23.016 4.457 1 83.12 263 ASN B N 1
ATOM 5461 C CA . ASN B 1 263 ? -9.758 21.828 3.6 1 83.12 263 ASN B CA 1
ATOM 5462 C C . ASN B 1 263 ? -9.352 22.172 2.168 1 83.12 263 ASN B C 1
ATOM 5464 O O . ASN B 1 263 ? -8.75 21.328 1.482 1 83.12 263 ASN B O 1
ATOM 5468 N N . VAL B 1 264 ? -9.688 23.359 1.808 1 86.5 264 VAL B N 1
ATOM 5469 C CA . VAL B 1 264 ? -9.43 23.766 0.431 1 86.5 264 VAL B CA 1
ATOM 5470 C C . VAL B 1 264 ? -7.934 24 0.233 1 86.5 264 VAL B C 1
ATOM 5472 O O . VAL B 1 264 ? -7.371 23.625 -0.797 1 86.5 264 VAL B O 1
ATOM 5475 N N . ILE B 1 265 ? -7.305 24.594 1.143 1 91 265 ILE B N 1
ATOM 5476 C CA . ILE B 1 265 ? -5.91 24.969 0.935 1 91 265 ILE B CA 1
ATOM 5477 C C . ILE B 1 265 ? -4.992 23.844 1.436 1 91 265 ILE B C 1
ATOM 5479 O O . ILE B 1 265 ? -3.795 23.844 1.146 1 91 265 ILE B O 1
ATOM 5483 N N . PHE B 1 266 ? -5.488 22.844 2.119 1 89.12 266 PHE B N 1
ATOM 5484 C CA . PHE B 1 266 ? -4.73 21.812 2.797 1 89.12 266 PHE B CA 1
ATOM 5485 C C . PHE B 1 266 ? -3.82 21.078 1.817 1 89.12 266 PHE B C 1
ATOM 5487 O O . PHE B 1 266 ? -2.627 20.906 2.08 1 89.12 266 PHE B O 1
ATOM 5494 N N . PRO B 1 267 ? -4.277 20.641 0.684 1 88.88 267 PRO B N 1
ATOM 5495 C CA . PRO B 1 267 ? -3.428 19.875 -0.234 1 88.88 267 PRO B CA 1
ATOM 5496 C C . PRO B 1 267 ? -2.145 20.625 -0.601 1 88.88 267 PRO B C 1
ATOM 5498 O O . PRO B 1 267 ? -1.076 20.016 -0.686 1 88.88 267 PRO B O 1
ATOM 5501 N N . ILE B 1 268 ? -2.299 21.891 -0.682 1 90.56 268 ILE B N 1
ATOM 5502 C CA . ILE B 1 268 ? -1.162 22.672 -1.16 1 90.56 268 ILE B CA 1
ATOM 5503 C C . ILE B 1 268 ? -0.212 22.969 0 1 90.56 268 ILE B C 1
ATOM 5505 O O . ILE B 1 268 ? 0.989 22.703 -0.092 1 90.56 268 ILE B O 1
ATOM 5509 N N . VAL B 1 269 ? -0.696 23.469 1.067 1 92.31 269 VAL B N 1
ATOM 5510 C CA . VAL B 1 269 ? 0.145 23.938 2.17 1 92.31 269 VAL B CA 1
ATOM 5511 C C . VAL B 1 269 ? 0.756 22.734 2.885 1 92.31 269 VAL B C 1
ATOM 5513 O O . VAL B 1 269 ? 1.862 22.812 3.422 1 92.31 269 VAL B O 1
ATOM 5516 N N . PHE B 1 270 ? 0.02 21.688 2.902 1 92.06 270 PHE B N 1
ATOM 5517 C CA . PHE B 1 270 ? 0.533 20.5 3.553 1 92.06 270 PHE B CA 1
ATOM 5518 C C . PHE B 1 270 ? 1.609 19.828 2.701 1 92.06 270 PHE B C 1
ATOM 5520 O O . PHE B 1 270 ? 2.668 19.453 3.209 1 92.06 270 PHE B O 1
ATOM 5527 N N . ALA B 1 271 ? 1.345 19.672 1.434 1 92 271 ALA B N 1
ATOM 5528 C CA . ALA B 1 271 ? 2.309 19.031 0.541 1 92 271 ALA B CA 1
ATOM 5529 C C . ALA B 1 271 ? 3.623 19.812 0.511 1 92 271 ALA B C 1
ATOM 5531 O O . ALA B 1 271 ? 4.703 19.219 0.618 1 92 271 ALA B O 1
ATOM 5532 N N . THR B 1 272 ? 3.559 21.109 0.374 1 93.12 272 THR B N 1
ATOM 5533 C CA . THR B 1 272 ? 4.77 21.922 0.343 1 93.12 272 THR B CA 1
ATOM 5534 C C . THR B 1 272 ? 5.453 21.922 1.709 1 93.12 272 THR B C 1
ATOM 5536 O O . THR B 1 272 ? 6.68 21.859 1.797 1 93.12 272 THR B O 1
ATOM 5539 N N . GLY B 1 273 ? 4.66 22.016 2.752 1 94.69 273 GLY B N 1
ATOM 5540 C CA . GLY B 1 273 ? 5.199 22 4.102 1 94.69 273 GLY B CA 1
ATOM 5541 C C . GLY B 1 273 ? 5.934 20.719 4.43 1 94.69 273 GLY B C 1
ATOM 5542 O O . GLY B 1 273 ? 7.008 20.75 5.031 1 94.69 273 GLY B O 1
ATOM 5543 N N . ILE B 1 274 ? 5.336 19.641 4.035 1 94.06 274 ILE B N 1
ATOM 5544 C CA . ILE B 1 274 ? 5.93 18.328 4.309 1 94.06 274 ILE B CA 1
ATOM 5545 C C . ILE B 1 274 ? 7.219 18.172 3.504 1 94.06 274 ILE B C 1
ATOM 5547 O O . ILE B 1 274 ? 8.211 17.641 4.008 1 94.06 274 ILE B O 1
ATOM 5551 N N . ALA B 1 275 ? 7.18 18.594 2.285 1 92.06 275 ALA B N 1
ATOM 5552 C CA . ALA B 1 275 ? 8.383 18.516 1.456 1 92.06 275 ALA B CA 1
ATOM 5553 C C . ALA B 1 275 ? 9.523 19.328 2.078 1 92.06 275 ALA B C 1
ATOM 5555 O O . ALA B 1 275 ? 10.656 18.844 2.146 1 92.06 275 ALA B O 1
ATOM 5556 N N . ALA B 1 276 ? 9.258 20.516 2.566 1 94.38 276 ALA B N 1
ATOM 5557 C CA . ALA B 1 276 ? 10.266 21.359 3.189 1 94.38 276 ALA B CA 1
ATOM 5558 C C . ALA B 1 276 ? 10.727 20.781 4.523 1 94.38 276 ALA B C 1
ATOM 5560 O O . ALA B 1 276 ? 11.914 20.844 4.859 1 94.38 276 ALA B O 1
ATOM 5561 N N . THR B 1 277 ? 9.789 20.266 5.262 1 95.56 277 THR B N 1
ATOM 5562 C CA . THR B 1 277 ? 10.133 19.641 6.527 1 95.56 277 THR B CA 1
ATOM 5563 C C . THR B 1 277 ? 11.039 18.438 6.301 1 95.56 277 THR B C 1
ATOM 5565 O O . THR B 1 277 ? 11.992 18.219 7.047 1 95.56 277 THR B O 1
ATOM 5568 N N . GLY B 1 278 ? 10.695 17.656 5.32 1 92.5 278 GLY B N 1
ATOM 5569 C CA . GLY B 1 278 ? 11.539 16.531 4.969 1 92.5 278 GLY B CA 1
ATOM 5570 C C . GLY B 1 278 ? 12.938 16.938 4.555 1 92.5 278 GLY B C 1
ATOM 5571 O O . GLY B 1 278 ? 13.922 16.281 4.918 1 92.5 278 GLY B O 1
ATOM 5572 N N . ALA B 1 279 ? 13.07 18 3.783 1 92.81 279 ALA B N 1
ATOM 5573 C CA . ALA B 1 279 ? 14.375 18.516 3.383 1 92.81 279 ALA B CA 1
ATOM 5574 C C . ALA B 1 279 ? 15.18 18.953 4.602 1 92.81 279 ALA B C 1
ATOM 5576 O O . ALA B 1 279 ? 16.391 18.719 4.672 1 92.81 279 ALA B O 1
ATOM 5577 N N . ASN B 1 280 ? 14.531 19.609 5.539 1 95.5 280 ASN B N 1
ATOM 5578 C CA . ASN B 1 280 ? 15.18 20 6.789 1 95.5 280 ASN B CA 1
ATOM 5579 C C . ASN B 1 280 ? 15.617 18.781 7.59 1 95.5 280 ASN B C 1
ATOM 5581 O O . ASN B 1 280 ? 16.703 18.766 8.172 1 95.5 280 ASN B O 1
ATOM 5585 N N . ALA B 1 281 ? 14.75 17.812 7.613 1 92.25 281 ALA B N 1
ATOM 5586 C CA . ALA B 1 281 ? 15.062 16.578 8.336 1 92.25 281 ALA B CA 1
ATOM 5587 C C . ALA B 1 281 ? 16.312 15.906 7.758 1 92.25 281 ALA B C 1
ATOM 5589 O O . ALA B 1 281 ? 17.141 15.375 8.5 1 92.25 281 ALA B O 1
ATOM 5590 N N . ALA B 1 282 ? 16.391 15.922 6.473 1 88.44 282 ALA B N 1
ATOM 5591 C CA . ALA B 1 282 ? 17.547 15.328 5.805 1 88.44 282 ALA B CA 1
ATOM 5592 C C . ALA B 1 282 ? 18.828 16.062 6.184 1 88.44 282 ALA B C 1
ATOM 5594 O O . ALA B 1 282 ? 19.875 15.438 6.371 1 88.44 282 ALA B O 1
ATOM 5595 N N . LEU B 1 283 ? 18.781 17.344 6.316 1 90.38 283 LEU B N 1
ATOM 5596 C CA . LEU B 1 283 ? 19.938 18.141 6.738 1 90.38 283 LEU B CA 1
ATOM 5597 C C . LEU B 1 283 ? 20.312 17.828 8.18 1 90.38 283 LEU B C 1
ATOM 5599 O O . LEU B 1 283 ? 21.484 17.594 8.484 1 90.38 283 LEU B O 1
ATOM 5603 N N . VAL B 1 284 ? 19.359 17.766 8.984 1 88.31 284 VAL B N 1
ATOM 5604 C CA . VAL B 1 284 ? 19.578 17.516 10.406 1 88.31 284 VAL B CA 1
ATOM 5605 C C . VAL B 1 284 ? 20.188 16.125 10.594 1 88.31 284 VAL B C 1
ATOM 5607 O O . VAL B 1 284 ? 21.062 15.93 11.43 1 88.31 284 VAL B O 1
ATOM 5610 N N . ALA B 1 285 ? 19.625 15.203 9.812 1 81.5 285 ALA B N 1
ATOM 5611 C CA . ALA B 1 285 ? 20.141 13.836 9.875 1 81.5 285 ALA B CA 1
ATOM 5612 C C . ALA B 1 285 ? 21.625 13.789 9.531 1 81.5 285 ALA B C 1
ATOM 5614 O O . ALA B 1 285 ? 22.359 12.914 10.016 1 81.5 285 ALA B O 1
ATOM 5615 N N . LYS B 1 286 ? 22.109 14.742 8.766 1 82.62 286 LYS B N 1
ATOM 5616 C CA . LYS B 1 286 ? 23.516 14.82 8.367 1 82.62 286 LYS B CA 1
ATOM 5617 C C . LYS B 1 286 ? 24.297 15.734 9.305 1 82.62 286 LYS B C 1
ATOM 5619 O O . LYS B 1 286 ? 25.469 16.031 9.055 1 82.62 286 LYS B O 1
ATOM 5624 N N . GLY B 1 287 ? 23.641 16.219 10.336 1 82.75 287 GLY B N 1
ATOM 5625 C CA . GLY B 1 287 ? 24.297 17.094 11.305 1 82.75 287 GLY B CA 1
ATOM 5626 C C . GLY B 1 287 ? 24.328 18.547 10.867 1 82.75 287 GLY B C 1
ATOM 5627 O O . GLY B 1 287 ? 25.062 19.344 11.445 1 82.75 287 GLY B O 1
ATOM 5628 N N . LEU B 1 288 ? 23.531 18.828 9.875 1 89.25 288 LEU B N 1
ATOM 5629 C CA . LEU B 1 288 ? 23.5 20.203 9.359 1 89.25 288 LEU B CA 1
ATOM 5630 C C . LEU B 1 288 ? 22.266 20.938 9.883 1 89.25 288 LEU B C 1
ATOM 5632 O O . LEU B 1 288 ? 21.312 20.312 10.344 1 89.25 288 LEU B O 1
ATOM 5636 N N . ALA B 1 289 ? 22.328 22.234 9.82 1 91.5 289 ALA B N 1
ATOM 5637 C CA . ALA B 1 289 ? 21.188 23.062 10.234 1 91.5 289 ALA B CA 1
ATOM 5638 C C . ALA B 1 289 ? 20.109 23.078 9.164 1 91.5 289 ALA B C 1
ATOM 5640 O O . ALA B 1 289 ? 20.406 23.109 7.969 1 91.5 289 ALA B O 1
ATOM 5641 N N . PRO B 1 290 ? 18.844 23.062 9.641 1 94.81 290 PRO B N 1
ATOM 5642 C CA . PRO B 1 290 ? 17.766 23.234 8.656 1 94.81 290 PRO B CA 1
ATOM 5643 C C . PRO B 1 290 ? 17.828 24.578 7.938 1 94.81 290 PRO B C 1
ATOM 5645 O O . PRO B 1 290 ? 18.219 25.594 8.531 1 94.81 290 PRO B O 1
ATOM 5648 N N . THR B 1 291 ? 17.406 24.578 6.645 1 94.94 291 THR B N 1
ATOM 5649 C CA . THR B 1 291 ? 17.531 25.797 5.855 1 94.94 291 THR B CA 1
ATOM 5650 C C . THR B 1 291 ? 16.203 26.172 5.215 1 94.94 291 THR B C 1
ATOM 5652 O O . THR B 1 291 ? 16.062 27.266 4.676 1 94.94 291 THR B O 1
ATOM 5655 N N . HIS B 1 292 ? 15.227 25.328 5.223 1 95.19 292 HIS B N 1
ATOM 5656 C CA . HIS B 1 292 ? 13.953 25.594 4.551 1 95.19 292 HIS B CA 1
ATOM 5657 C C . HIS B 1 292 ? 12.945 26.234 5.5 1 95.19 292 HIS B C 1
ATOM 5659 O O . HIS B 1 292 ? 12.32 25.547 6.305 1 95.19 292 HIS B O 1
ATOM 5665 N N . LEU B 1 293 ? 12.672 27.484 5.254 1 96.06 293 LEU B N 1
ATOM 5666 C CA . LEU B 1 293 ? 11.883 28.297 6.168 1 96.06 293 LEU B CA 1
ATOM 5667 C C . LEU B 1 293 ? 10.406 27.922 6.086 1 96.06 293 LEU B C 1
ATOM 5669 O O . LEU B 1 293 ? 9.703 27.906 7.102 1 96.06 293 LEU B O 1
ATOM 5673 N N . MET B 1 294 ? 9.969 27.594 4.816 1 95.75 294 MET B N 1
ATOM 5674 C CA . MET B 1 294 ? 8.547 27.344 4.598 1 95.75 294 MET B CA 1
ATOM 5675 C C . MET B 1 294 ? 8.195 25.891 4.859 1 95.75 294 MET B C 1
ATOM 5677 O O . MET B 1 294 ? 7.582 25.234 4.016 1 95.75 294 MET B O 1
ATOM 5681 N N . ASN 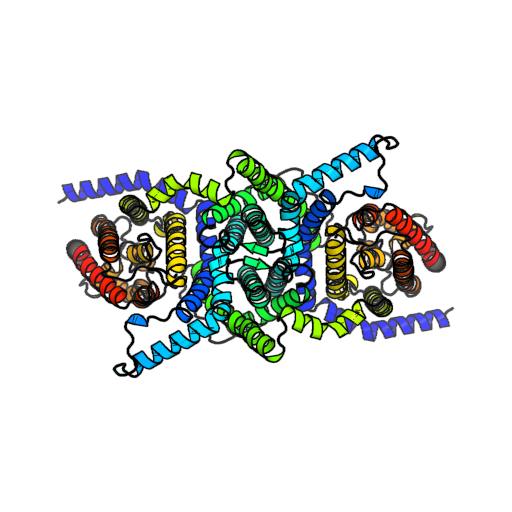B 1 295 ? 8.555 25.375 6.043 1 96.25 295 ASN B N 1
ATOM 5682 C CA . ASN B 1 295 ? 8.289 24 6.473 1 96.25 295 ASN B CA 1
ATOM 5683 C C . ASN B 1 295 ? 6.898 23.875 7.094 1 96.25 295 ASN B C 1
ATOM 5685 O O . ASN B 1 295 ? 6.141 24.844 7.141 1 96.25 295 ASN B O 1
ATOM 5689 N N . LEU B 1 296 ? 6.555 22.688 7.516 1 95.31 296 LEU B N 1
ATOM 5690 C CA . LEU B 1 296 ? 5.215 22.391 8.008 1 95.31 296 LEU B CA 1
ATOM 5691 C C . LEU B 1 296 ? 4.891 23.219 9.242 1 95.31 296 LEU B C 1
ATOM 5693 O O . LEU B 1 296 ? 3.727 23.531 9.5 1 95.31 296 LEU B O 1
ATOM 5697 N N . GLN B 1 297 ? 5.902 23.625 10.023 1 95.56 297 GLN B N 1
ATOM 5698 C CA . GLN B 1 297 ? 5.734 24.484 11.188 1 95.56 297 GLN B CA 1
ATOM 5699 C C . GLN B 1 297 ? 5.02 25.781 10.82 1 95.56 297 GLN B C 1
ATOM 5701 O O . GLN B 1 297 ? 4.223 26.297 11.602 1 95.56 297 GLN B O 1
ATOM 5706 N N . MET B 1 298 ? 5.316 26.312 9.641 1 95.31 298 MET B N 1
ATOM 5707 C CA . MET B 1 298 ? 4.676 27.531 9.156 1 95.31 298 MET B CA 1
ATOM 5708 C C . MET B 1 298 ? 3.164 27.359 9.07 1 95.31 298 MET B C 1
ATOM 5710 O O . MET B 1 298 ? 2.408 28.25 9.477 1 95.31 298 MET B O 1
ATOM 5714 N N . PHE B 1 299 ? 2.791 26.266 8.539 1 93.12 299 PHE B N 1
ATOM 5715 C CA . PHE B 1 299 ? 1.365 25.984 8.398 1 93.12 299 PHE B CA 1
ATOM 5716 C C . PHE B 1 299 ? 0.716 25.797 9.766 1 93.12 299 PHE B C 1
ATOM 5718 O O . PHE B 1 299 ? -0.386 26.297 10.008 1 93.12 299 PHE B O 1
ATOM 5725 N N . ARG B 1 300 ? 1.323 25.062 10.602 1 93.5 300 ARG B N 1
ATOM 5726 C CA . ARG B 1 300 ? 0.785 24.844 11.945 1 93.5 300 ARG B CA 1
ATOM 5727 C C . ARG B 1 300 ? 0.582 26.156 12.68 1 93.5 300 ARG B C 1
ATOM 5729 O O . ARG B 1 300 ? -0.424 26.344 13.375 1 93.5 300 ARG B O 1
ATOM 5736 N N . ILE B 1 301 ? 1.479 27.047 12.508 1 95.12 301 ILE B N 1
ATOM 5737 C CA . ILE B 1 301 ? 1.406 28.328 13.195 1 95.12 301 ILE B CA 1
ATOM 5738 C C . ILE B 1 301 ? 0.371 29.219 12.508 1 95.12 301 ILE B C 1
ATOM 5740 O O . ILE B 1 301 ? -0.324 30 13.172 1 95.12 301 ILE B O 1
ATOM 5744 N N . ALA B 1 302 ? 0.277 29.047 11.195 1 93.44 302 ALA B N 1
ATOM 5745 C CA . ALA B 1 302 ? -0.748 29.781 10.469 1 93.44 302 ALA B CA 1
ATOM 5746 C C . ALA B 1 302 ? -2.143 29.453 10.992 1 93.44 302 ALA B C 1
ATOM 5748 O O . ALA B 1 302 ? -3.033 30.312 10.984 1 93.44 302 ALA B O 1
ATOM 5749 N N . VAL B 1 303 ? -2.281 28.25 11.477 1 91.38 303 VAL B N 1
ATOM 5750 C CA . VAL B 1 303 ? -3.59 27.812 11.961 1 91.38 303 VAL B CA 1
ATOM 5751 C C . VAL B 1 303 ? -3.537 27.609 13.477 1 91.38 303 VAL B C 1
ATOM 5753 O O . VAL B 1 303 ? -4.254 26.766 14.016 1 91.38 303 VAL B O 1
ATOM 5756 N N . LEU B 1 304 ? -2.656 28.266 14.094 1 92.69 304 LEU B N 1
ATOM 5757 C CA . LEU B 1 304 ? -2.504 28.172 15.539 1 92.69 304 LEU B CA 1
ATOM 5758 C C . LEU B 1 304 ? -3.812 28.5 16.25 1 92.69 304 LEU B C 1
ATOM 5760 O O . LEU B 1 304 ? -4.348 29.609 16.078 1 92.69 304 LEU B O 1
ATOM 5764 N N . GLY B 1 305 ? -4.352 27.516 17.016 1 89.56 305 GLY B N 1
ATOM 5765 C CA . GLY B 1 305 ? -5.621 27.719 17.703 1 89.56 305 GLY B CA 1
ATOM 5766 C C . GLY B 1 305 ? -6.82 27.547 16.797 1 89.56 305 GLY B C 1
ATOM 5767 O O . GLY B 1 305 ? -7.961 27.75 17.219 1 89.56 305 GLY B O 1
ATOM 5768 N N . GLY B 1 306 ? -6.559 27.156 15.578 1 90.06 306 GLY B N 1
ATOM 5769 C CA . GLY B 1 306 ? -7.57 27.062 14.539 1 90.06 306 GLY B CA 1
ATOM 5770 C C . GLY B 1 306 ? -7.449 28.141 13.477 1 90.06 306 GLY B C 1
ATOM 5771 O O . GLY B 1 306 ? -6.699 29.094 13.641 1 90.06 306 GLY B O 1
ATOM 5772 N N . SER B 1 307 ? -8.227 27.984 12.461 1 92.25 307 SER B N 1
ATOM 5773 C CA . SER B 1 307 ? -8.219 28.984 11.406 1 92.25 307 SER B CA 1
ATOM 5774 C C . SER B 1 307 ? -8.508 30.375 11.969 1 92.25 307 SER B C 1
ATOM 5776 O O . SER B 1 307 ? -9.344 30.531 12.859 1 92.25 307 SER B O 1
ATOM 5778 N N . GLY B 1 308 ? -7.758 31.359 11.484 1 94.06 308 GLY B N 1
ATOM 5779 C CA . GLY B 1 308 ? -7.941 32.719 11.945 1 94.06 308 GLY B CA 1
ATOM 5780 C C . GLY B 1 308 ? -7.316 33 13.297 1 94.06 308 GLY B C 1
ATOM 5781 O O . GLY B 1 308 ? -7.512 34.062 13.883 1 94.06 308 GLY B O 1
ATOM 5782 N N . ASN B 1 309 ? -6.57 32 13.789 1 94.69 309 ASN B N 1
ATOM 5783 C CA . ASN B 1 309 ? -6.062 32.125 15.156 1 94.69 309 ASN B CA 1
ATOM 5784 C C . ASN B 1 309 ? -7.199 32.344 16.156 1 94.69 309 ASN B C 1
ATOM 5786 O O . ASN B 1 309 ? -7.148 33.25 16.984 1 94.69 309 ASN B O 1
ATOM 5790 N N . SER B 1 310 ? -8.133 31.547 16.094 1 93.62 310 SER B N 1
ATOM 5791 C CA . SER B 1 310 ? -9.406 31.75 16.766 1 93.62 310 SER B CA 1
ATOM 5792 C C . SER B 1 310 ? -9.289 31.469 18.266 1 93.62 310 SER B C 1
ATOM 5794 O O . SER B 1 310 ? -10.172 31.844 19.047 1 93.62 310 SER B O 1
ATOM 5796 N N . LEU B 1 311 ? -8.18 30.828 18.641 1 95.25 311 LEU B N 1
ATOM 5797 C CA . LEU B 1 311 ? -7.973 30.609 20.062 1 95.25 311 LEU B CA 1
ATOM 5798 C C . LEU B 1 311 ? -7.961 31.938 20.812 1 95.25 311 LEU B C 1
ATOM 5800 O O . LEU B 1 311 ? -8.414 32.031 21.953 1 95.25 311 LEU B O 1
ATOM 5804 N N . ALA B 1 312 ? -7.402 32.969 20.203 1 96 312 ALA B N 1
ATOM 5805 C CA . ALA B 1 312 ? -7.406 34.281 20.781 1 96 312 ALA B CA 1
ATOM 5806 C C . ALA B 1 312 ? -8.828 34.781 21.047 1 96 312 ALA B C 1
ATOM 5808 O O . ALA B 1 312 ? -9.109 35.344 22.109 1 96 312 ALA B O 1
ATOM 5809 N N . LEU B 1 313 ? -9.68 34.594 20.125 1 95.25 313 LEU B N 1
ATOM 5810 C CA . LEU B 1 313 ? -11.078 34.969 20.266 1 95.25 313 LEU B CA 1
ATOM 5811 C C . LEU B 1 313 ? -11.75 34.125 21.359 1 95.25 313 LEU B C 1
ATOM 5813 O O . LEU B 1 313 ? -12.547 34.656 22.141 1 95.25 313 LEU B O 1
ATOM 5817 N N . VAL B 1 314 ? -11.461 32.875 21.375 1 95.62 314 VAL B N 1
ATOM 5818 C CA . VAL B 1 314 ? -12.031 31.953 22.359 1 95.62 314 VAL B CA 1
ATOM 5819 C C . VAL B 1 314 ? -11.688 32.438 23.766 1 95.62 314 VAL B C 1
ATOM 5821 O O . VAL B 1 314 ? -12.547 32.469 24.656 1 95.62 314 VAL B O 1
ATOM 5824 N N . ILE B 1 315 ? -10.469 32.844 23.969 1 97 315 ILE B N 1
ATOM 5825 C CA . ILE B 1 315 ? -10.016 33.312 25.266 1 97 315 ILE B CA 1
ATOM 5826 C C . ILE B 1 315 ? -10.773 34.562 25.656 1 97 315 ILE B C 1
ATOM 5828 O O . ILE B 1 315 ? -11.18 34.75 26.812 1 97 315 ILE B O 1
ATOM 5832 N N . LEU B 1 316 ? -11 35.469 24.719 1 96.69 316 LEU B N 1
ATOM 5833 C CA . LEU B 1 316 ? -11.766 36.688 24.953 1 96.69 316 LEU B CA 1
ATOM 5834 C C . LEU B 1 316 ? -13.219 36.344 25.281 1 96.69 316 LEU B C 1
ATOM 5836 O O . LEU B 1 316 ? -13.82 36.969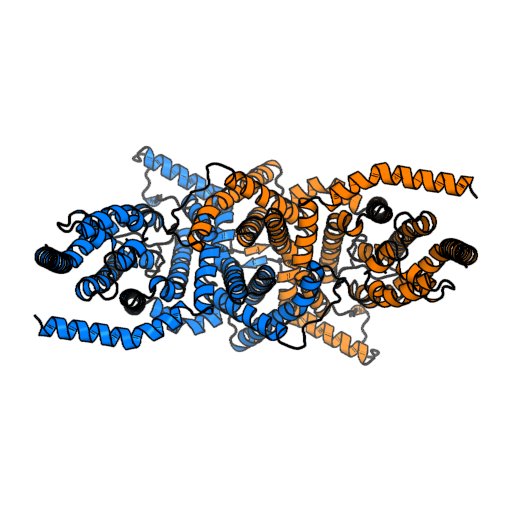 26.172 1 96.69 316 LEU B O 1
ATOM 5840 N N . MET B 1 317 ? -13.781 35.438 24.578 1 95.69 317 MET B N 1
ATOM 5841 C CA . MET B 1 317 ? -15.18 35.062 24.75 1 95.69 317 MET B CA 1
ATOM 5842 C C . MET B 1 317 ? -15.414 34.469 26.141 1 95.69 317 MET B C 1
ATOM 5844 O O . MET B 1 317 ? -16.484 34.625 26.719 1 95.69 317 MET B O 1
ATOM 5848 N N . MET B 1 318 ? -14.422 33.781 26.641 1 96.25 318 MET B N 1
ATOM 5849 C CA . MET B 1 318 ? -14.555 33.125 27.938 1 96.25 318 MET B CA 1
ATOM 5850 C C . MET B 1 318 ? -14.859 34.156 29.031 1 96.25 318 MET B C 1
ATOM 5852 O O . MET B 1 318 ? -15.453 33.812 30.062 1 96.25 318 MET B O 1
ATOM 5856 N N . ARG B 1 319 ? -14.531 35.375 28.812 1 94.88 319 ARG B N 1
ATOM 5857 C CA . ARG B 1 319 ? -14.734 36.406 29.812 1 94.88 319 ARG B CA 1
ATOM 5858 C C . ARG B 1 319 ? -15.781 37.406 29.359 1 94.88 319 ARG B C 1
ATOM 5860 O O . ARG B 1 319 ? -15.859 38.531 29.891 1 94.88 319 ARG B O 1
ATOM 5867 N N . SER B 1 320 ? -16.516 37.125 28.422 1 95.25 320 SER B N 1
ATOM 5868 C CA . SER B 1 320 ? -17.469 38.031 27.828 1 95.25 320 SER B CA 1
ATOM 5869 C C . SER B 1 320 ? -18.641 38.281 28.781 1 95.25 320 SER B C 1
ATOM 5871 O O . SER B 1 320 ? -19.016 37.406 29.562 1 95.25 320 SER B O 1
ATOM 5873 N N . LYS B 1 321 ? -19.297 39.406 28.672 1 94 321 LYS B N 1
ATOM 5874 C CA . LYS B 1 321 ? -20.516 39.719 29.406 1 94 321 LYS B CA 1
ATOM 5875 C C . LYS B 1 321 ? -21.734 39.062 28.75 1 94 321 LYS B C 1
ATOM 5877 O O . LYS B 1 321 ? -22.781 38.938 29.375 1 94 321 LYS B O 1
ATOM 5882 N N . VAL B 1 322 ? -21.594 38.781 27.562 1 93 322 VAL B N 1
ATOM 5883 C CA . VAL B 1 322 ? -22.656 38.094 26.828 1 93 322 VAL B CA 1
ATOM 5884 C C . VAL B 1 322 ? -22.609 36.594 27.141 1 93 322 VAL B C 1
ATOM 5886 O O . VAL B 1 322 ? -21.578 35.938 26.938 1 93 322 VAL B O 1
ATOM 5889 N N . GLU B 1 323 ? -23.688 36.031 27.625 1 92.25 323 GLU B N 1
ATOM 5890 C CA . GLU B 1 323 ? -23.75 34.625 28.078 1 92.25 323 GLU B CA 1
ATOM 5891 C C . GLU B 1 323 ? -23.422 33.656 26.953 1 92.25 323 GLU B C 1
ATOM 5893 O O . GLU B 1 323 ? -22.703 32.688 27.156 1 92.25 323 GLU B O 1
ATOM 5898 N N . LYS B 1 324 ? -24.047 33.875 25.828 1 90.25 324 LYS B N 1
ATOM 5899 C CA . LYS B 1 324 ? -23.812 33 24.672 1 90.25 324 LYS B CA 1
ATOM 5900 C C . LYS B 1 324 ? -22.328 32.938 24.328 1 90.25 324 LYS B C 1
ATOM 5902 O O . LYS B 1 324 ? -21.812 31.844 24.062 1 90.25 324 LYS B O 1
ATOM 5907 N N . TYR B 1 325 ? -21.625 34.062 24.297 1 93.88 325 TYR B N 1
ATOM 5908 C CA . TYR B 1 325 ? -20.188 34.125 24 1 93.88 325 TYR B CA 1
ATOM 5909 C C . TYR B 1 325 ? -19.391 33.406 25.094 1 93.88 325 TYR B C 1
ATOM 5911 O O . TYR B 1 325 ? -18.484 32.625 24.797 1 93.88 325 TYR B O 1
ATOM 5919 N N . ARG B 1 326 ? -19.75 33.625 26.281 1 95.38 326 ARG B N 1
ATOM 5920 C CA . ARG B 1 326 ? -19.031 33 27.406 1 95.38 326 ARG B CA 1
ATOM 5921 C C . ARG B 1 326 ? -19.172 31.5 27.391 1 95.38 326 ARG B C 1
ATOM 5923 O O . ARG B 1 326 ? -18.188 30.766 27.578 1 95.38 326 ARG B O 1
ATOM 5930 N N . ALA B 1 327 ? -20.391 31 27.188 1 92.44 327 ALA B N 1
ATOM 5931 C CA . ALA B 1 327 ? -20.641 29.562 27.125 1 92.44 327 ALA B CA 1
ATOM 5932 C C . ALA B 1 327 ? -19.875 28.906 25.984 1 92.44 327 ALA B C 1
ATOM 5934 O O . ALA B 1 327 ? -19.25 27.859 26.172 1 92.44 327 ALA B O 1
ATOM 5935 N N . LEU B 1 328 ? -19.891 29.484 24.875 1 91.25 328 LEU B N 1
ATOM 5936 C CA . LEU B 1 328 ? -19.188 28.953 23.703 1 91.25 328 LEU B CA 1
ATOM 5937 C C . LEU B 1 328 ? -17.688 29.016 23.906 1 91.25 328 LEU B C 1
ATOM 5939 O O . LEU B 1 328 ? -16.969 28.109 23.469 1 91.25 328 LEU B O 1
ATOM 5943 N N . GLY B 1 329 ? -17.188 30.109 24.422 1 93.25 329 GLY B N 1
ATOM 5944 C CA . GLY B 1 329 ? -15.766 30.219 24.719 1 93.25 329 GLY B CA 1
ATOM 5945 C C . GLY B 1 329 ? -15.25 29.109 25.609 1 93.25 329 GLY B C 1
ATOM 5946 O O . GLY B 1 329 ? -14.211 28.516 25.328 1 93.25 329 GLY B O 1
ATOM 5947 N N . LYS B 1 330 ? -15.961 28.828 26.625 1 92.75 330 LYS B N 1
ATOM 5948 C CA . LYS B 1 330 ? -15.562 27.781 27.562 1 92.75 330 LYS B CA 1
ATOM 5949 C C . LYS B 1 330 ? -15.602 26.406 26.906 1 92.75 330 LYS B C 1
ATOM 5951 O O . LYS B 1 330 ? -14.734 25.562 27.172 1 92.75 330 LYS B O 1
ATOM 5956 N N . LEU B 1 331 ? -16.547 26.234 26.156 1 87.94 331 LEU B N 1
ATOM 5957 C CA . LEU B 1 331 ? -16.703 24.969 25.469 1 87.94 331 LEU B CA 1
ATOM 5958 C C . LEU B 1 331 ? -15.609 24.766 24.422 1 87.94 331 LEU B C 1
ATOM 5960 O O . LEU B 1 331 ? -15.219 23.641 24.125 1 87.94 331 LEU B O 1
ATOM 5964 N N . SER B 1 332 ? -15.047 25.812 23.891 1 90.62 332 SER B N 1
ATOM 5965 C CA . SER B 1 332 ? -14.172 25.75 22.719 1 90.62 332 SER B CA 1
ATOM 5966 C C . SER B 1 332 ? -12.703 25.844 23.109 1 90.62 332 SER B C 1
ATOM 5968 O O . SER B 1 332 ? -11.82 25.719 22.266 1 90.62 332 SER B O 1
ATOM 5970 N N . ILE B 1 333 ? -12.422 26 24.359 1 92 333 ILE B N 1
ATOM 5971 C CA . ILE B 1 333 ? -11.047 26.234 24.781 1 92 333 ILE B CA 1
ATOM 5972 C C . ILE B 1 333 ? -10.203 24.984 24.516 1 92 333 ILE B C 1
ATOM 5974 O O . ILE B 1 333 ? -9.086 25.094 23.984 1 92 333 ILE B O 1
ATOM 5978 N N . ILE B 1 334 ? -10.68 23.844 24.828 1 87.75 334 ILE B N 1
ATOM 5979 C CA . ILE B 1 334 ? -9.914 22.609 24.672 1 87.75 334 ILE B CA 1
ATOM 5980 C C . ILE B 1 334 ? -9.75 22.281 23.188 1 87.75 334 ILE B C 1
ATOM 5982 O O . ILE B 1 334 ? -8.633 22.109 22.703 1 87.75 334 ILE B O 1
ATOM 5986 N N . PRO B 1 335 ? -10.875 22.219 22.406 1 86.81 335 PRO B N 1
ATOM 5987 C CA . PRO B 1 335 ? -10.695 22.016 20.969 1 86.81 335 PRO B CA 1
ATOM 5988 C C . PRO B 1 335 ? -9.805 23.078 20.328 1 86.81 335 PRO B C 1
ATOM 5990 O O . PRO B 1 335 ? -9.031 22.766 19.422 1 86.81 335 PRO B O 1
ATOM 5993 N N . GLY B 1 336 ? -9.922 24.281 20.844 1 89.56 336 GLY B N 1
ATOM 5994 C CA . GLY B 1 336 ? -9.125 25.375 20.312 1 89.56 336 GLY B CA 1
ATOM 5995 C C . GLY B 1 336 ? -7.633 25.188 20.531 1 89.56 336 GLY B C 1
ATOM 5996 O O . GLY B 1 336 ? -6.828 25.484 19.641 1 89.56 336 GLY B O 1
ATOM 5997 N N . ILE B 1 337 ? -7.25 24.641 21.641 1 92.88 337 ILE B N 1
ATOM 5998 C CA . ILE B 1 337 ? -5.852 24.375 21.953 1 92.88 337 ILE B CA 1
ATOM 5999 C C . ILE B 1 337 ? -5.301 23.328 20.984 1 92.88 337 ILE B C 1
ATOM 6001 O O . ILE B 1 337 ? -4.109 23.328 20.656 1 92.88 337 ILE B O 1
ATOM 6005 N N . CYS B 1 338 ? -6.191 22.484 20.438 1 88.25 338 CYS B N 1
ATOM 6006 C CA . CYS B 1 338 ? -5.816 21.438 19.5 1 88.25 338 CYS B CA 1
ATOM 6007 C C . CYS B 1 338 ? -6.098 21.875 18.062 1 88.25 338 CYS B C 1
ATOM 6009 O O . CYS B 1 338 ? -6.121 21.047 17.156 1 88.25 338 CYS B O 1
ATOM 6011 N N . SER B 1 339 ? -6.375 23.141 17.875 1 89 339 SER B N 1
ATOM 6012 C CA . SER B 1 339 ? -6.562 23.766 16.562 1 89 339 SER B CA 1
ATOM 6013 C C . SER B 1 339 ? -7.832 23.266 15.891 1 89 339 SER B C 1
ATOM 6015 O O . SER B 1 339 ? -7.883 23.141 14.664 1 89 339 SER B O 1
ATOM 6017 N N . ILE B 1 340 ? -8.789 22.891 16.734 1 84.25 340 ILE B N 1
ATOM 6018 C CA . ILE B 1 340 ? -10.125 22.562 16.25 1 84.25 340 ILE B CA 1
ATOM 6019 C C . ILE B 1 340 ? -11.07 23.734 16.516 1 84.25 340 ILE B C 1
ATOM 6021 O O . ILE B 1 340 ? -11.398 24.016 17.672 1 84.25 340 ILE B O 1
ATOM 6025 N N . ASN B 1 341 ? -11.625 24.359 15.469 1 86.31 341 ASN B N 1
ATOM 6026 C CA . ASN B 1 341 ? -12.344 25.609 15.758 1 86.31 341 ASN B CA 1
ATOM 6027 C C . ASN B 1 341 ? -13.703 25.641 15.055 1 86.31 341 ASN B C 1
ATOM 6029 O O . ASN B 1 341 ? -14.344 26.688 14.984 1 86.31 341 ASN B O 1
ATOM 6033 N N . GLU B 1 342 ? -14.148 24.516 14.547 1 79.75 342 GLU B N 1
ATOM 6034 C CA . GLU B 1 342 ? -15.469 24.469 13.914 1 79.75 342 GLU B CA 1
ATOM 6035 C C . GLU B 1 342 ? -16.547 24.938 14.875 1 79.75 342 GLU B C 1
ATOM 6037 O O . GLU B 1 342 ? -17.438 25.719 14.492 1 79.75 342 GLU B O 1
ATOM 6042 N N . PRO B 1 343 ? -16.5 24.609 16.125 1 79.38 343 PRO B N 1
ATOM 6043 C CA . PRO B 1 343 ? -17.516 25.125 17.047 1 79.38 343 PRO B CA 1
ATOM 6044 C C . PRO B 1 343 ? -17.5 26.641 17.156 1 79.38 343 PRO B C 1
ATOM 6046 O O . PRO B 1 343 ? -18.562 27.25 17.297 1 79.38 343 PRO B O 1
ATOM 6049 N N . VAL B 1 344 ? -16.391 27.25 17.094 1 87.44 344 VAL B N 1
ATOM 6050 C CA . VAL B 1 344 ? -16.281 28.688 17.219 1 87.44 344 VAL B CA 1
ATOM 6051 C C . VAL B 1 344 ? -16.719 29.359 15.93 1 87.44 344 VAL B C 1
ATOM 6053 O O . VAL B 1 344 ? -17.438 30.359 15.953 1 87.44 344 VAL B O 1
ATOM 6056 N N . ILE B 1 345 ? -16.281 28.812 14.812 1 86.88 345 ILE B N 1
ATOM 6057 C CA . ILE B 1 345 ? -16.578 29.406 13.508 1 86.88 345 ILE B CA 1
ATOM 6058 C C . ILE B 1 345 ? -18.078 29.375 13.258 1 86.88 345 ILE B C 1
ATOM 6060 O O . ILE B 1 345 ? -18.672 30.375 12.805 1 86.88 345 ILE B O 1
ATOM 6064 N N . PHE B 1 346 ? -18.703 28.328 13.656 1 80.12 346 PHE B N 1
ATOM 6065 C CA . PHE B 1 346 ? -20.125 28.188 13.367 1 80.12 346 PHE B CA 1
ATOM 6066 C C . PHE B 1 346 ? -20.984 28.703 14.516 1 80.12 346 PHE B C 1
ATOM 6068 O O . PHE B 1 346 ? -22.078 29.203 14.305 1 80.12 346 PHE B O 1
ATOM 6075 N N . GLY B 1 347 ? -20.469 28.688 15.711 1 80.44 347 GLY B N 1
ATOM 6076 C CA . GLY B 1 347 ? -21.234 29.078 16.875 1 80.44 347 GLY B CA 1
ATOM 6077 C C . GLY B 1 347 ? -21.219 30.578 17.109 1 80.44 347 GLY B C 1
ATOM 6078 O O . GLY B 1 347 ? -22.203 31.156 17.594 1 80.44 347 GLY B O 1
ATOM 6079 N N . THR B 1 348 ? -20.141 31.344 17.031 1 76.25 348 THR B N 1
ATOM 6080 C CA . THR B 1 348 ? -20.016 32.781 17.188 1 76.25 348 THR B CA 1
ATOM 6081 C C . THR B 1 348 ? -20.141 33.5 15.828 1 76.25 348 THR B C 1
ATOM 6083 O O . THR B 1 348 ? -19.625 34.594 15.648 1 76.25 348 THR B O 1
ATOM 6086 N N . PRO B 1 349 ? -20.953 33 15.062 1 69.69 349 PRO B N 1
ATOM 6087 C CA . PRO B 1 349 ? -20.906 32.906 13.602 1 69.69 349 PRO B CA 1
ATOM 6088 C C . PRO B 1 349 ? -19.812 33.812 13 1 69.69 349 PRO B C 1
ATOM 6090 O O . PRO B 1 349 ? -20.047 35 12.781 1 69.69 349 PRO B O 1
ATOM 6093 N N . ILE B 1 350 ? -18.578 33.531 13.07 1 82.25 350 ILE B N 1
ATOM 6094 C CA . ILE B 1 350 ? -17.531 34.219 12.305 1 82.25 350 ILE B CA 1
ATOM 6095 C C . ILE B 1 350 ? -17.922 34.25 10.828 1 82.25 350 ILE B C 1
ATOM 6097 O O . ILE B 1 350 ? -17.609 35.219 10.117 1 82.25 350 ILE B O 1
ATOM 6101 N N . CYS B 1 351 ? -18.656 33.281 10.586 1 78.56 351 CYS B N 1
ATOM 6102 C CA . CYS B 1 351 ? -19.188 33.219 9.234 1 78.56 351 CYS B CA 1
ATOM 6103 C C . CYS B 1 351 ? -20.125 34.375 8.961 1 78.56 351 CYS B C 1
ATOM 6105 O O . CYS B 1 351 ? -21.062 34.625 9.734 1 78.56 351 CYS B O 1
ATOM 6107 N N . PHE B 1 352 ? -19.875 35.125 8.039 1 78.25 352 PHE B N 1
ATOM 6108 C CA . PHE B 1 352 ? -20.672 36.25 7.566 1 78.25 352 PHE B CA 1
ATOM 6109 C C . PHE B 1 352 ? -20.672 37.375 8.586 1 78.25 352 PHE B C 1
ATOM 6111 O O . PHE B 1 352 ? -21.594 38.188 8.625 1 78.25 352 PHE B O 1
ATOM 6118 N N . ASN B 1 353 ? -19.75 37.375 9.492 1 84.19 353 ASN B N 1
ATOM 6119 C CA . ASN B 1 353 ? -19.578 38.438 10.445 1 84.19 353 ASN B CA 1
ATOM 6120 C C . ASN B 1 353 ? -18.469 39.406 10.008 1 84.19 353 ASN B C 1
ATOM 6122 O O . ASN B 1 353 ? -17.281 39.125 10.172 1 84.19 353 ASN B O 1
ATOM 6126 N N . PRO B 1 354 ? -18.812 40.5 9.531 1 83.5 354 PRO B N 1
ATOM 6127 C CA . PRO B 1 354 ? -17.812 41.406 8.992 1 83.5 354 PRO B CA 1
ATOM 6128 C C . PRO B 1 354 ? -16.906 42 10.078 1 83.5 354 PRO B C 1
ATOM 6130 O O . PRO B 1 354 ? -15.75 42.344 9.805 1 83.5 354 PRO B O 1
ATOM 6133 N N . ILE B 1 355 ? -17.406 42.094 11.25 1 88.75 355 ILE B N 1
ATOM 6134 C CA . ILE B 1 355 ? -16.625 42.656 12.328 1 88.75 355 ILE B CA 1
ATOM 6135 C C . ILE B 1 355 ? -15.531 41.688 12.758 1 88.75 355 ILE B C 1
ATOM 6137 O O . ILE B 1 355 ? -14.352 42.062 12.805 1 88.75 355 ILE B O 1
ATOM 6141 N N . LEU B 1 356 ? -15.906 40.531 13.023 1 92.5 356 LEU B N 1
ATOM 6142 C CA . LEU B 1 356 ? -14.945 39.531 13.484 1 92.5 356 LEU B CA 1
ATOM 6143 C C . LEU B 1 356 ? -14.133 38.969 12.32 1 92.5 356 LEU B C 1
ATOM 6145 O O . LEU B 1 356 ? -13.078 38.375 12.523 1 92.5 356 LEU B O 1
ATOM 6149 N N . GLY B 1 357 ? -14.609 39.156 11.117 1 92.31 357 GLY B N 1
ATOM 6150 C CA . GLY B 1 357 ? -13.898 38.719 9.93 1 92.31 357 GLY B CA 1
ATOM 6151 C C . GLY B 1 357 ? -12.555 39.406 9.742 1 92.31 357 GLY B C 1
ATOM 6152 O O . GLY B 1 357 ? -11.617 38.781 9.234 1 92.31 357 GLY B O 1
ATOM 6153 N N . ILE B 1 358 ? -12.461 40.594 10.156 1 93 358 ILE B N 1
ATOM 6154 C CA . ILE B 1 358 ? -11.258 41.375 9.938 1 93 358 ILE B CA 1
ATOM 6155 C C . ILE B 1 358 ? -10.102 40.781 10.727 1 93 358 ILE B C 1
ATOM 6157 O O . ILE B 1 358 ? -9.062 40.438 10.156 1 93 358 ILE B O 1
ATOM 6161 N N . PRO B 1 359 ? -10.266 40.656 12.031 1 95.31 359 PRO B N 1
ATOM 6162 C CA . PRO B 1 359 ? -9.164 40.031 12.766 1 95.31 359 PRO B CA 1
ATOM 6163 C C . PRO B 1 359 ? -8.922 38.594 12.344 1 95.31 359 PRO B C 1
ATOM 6165 O O . PRO B 1 359 ? -7.789 38.094 12.383 1 95.31 359 PRO B O 1
ATOM 6168 N N . PHE B 1 360 ? -10 37.875 11.922 1 95.44 360 PHE B N 1
ATOM 6169 C CA . PHE B 1 360 ? -9.922 36.5 11.453 1 95.44 360 PHE B CA 1
ATOM 6170 C C . PHE B 1 360 ? -8.977 36.406 10.258 1 95.44 360 PHE B C 1
ATOM 6172 O O . PHE B 1 360 ? -8.289 35.406 10.094 1 95.44 360 PHE B O 1
ATOM 6179 N N . LEU B 1 361 ? -8.883 37.438 9.469 1 95.5 361 LEU B N 1
ATOM 6180 C CA . LEU B 1 361 ? -8.016 37.469 8.297 1 95.5 361 LEU B CA 1
ATOM 6181 C C . LEU B 1 361 ? -6.633 38 8.648 1 95.5 361 LEU B C 1
ATOM 6183 O O . LEU B 1 361 ? -5.625 37.5 8.148 1 95.5 361 LEU B O 1
ATOM 6187 N N . ILE B 1 362 ? -6.523 38.875 9.555 1 97.06 362 ILE B N 1
ATOM 6188 C CA . ILE B 1 362 ? -5.293 39.625 9.82 1 97.06 362 ILE B CA 1
ATOM 6189 C C . ILE B 1 362 ? -4.402 38.812 10.758 1 97.06 362 ILE B C 1
ATOM 6191 O O . ILE B 1 362 ? -3.18 38.781 10.594 1 97.06 362 ILE B O 1
ATOM 6195 N N . ALA B 1 363 ? -4.934 38.188 11.719 1 97.38 363 ALA B N 1
ATOM 6196 C CA . ALA B 1 363 ? -4.16 37.5 12.758 1 97.38 363 ALA B CA 1
ATOM 6197 C C . ALA B 1 363 ? -3.238 36.469 12.164 1 97.38 363 ALA B C 1
ATOM 6199 O O . ALA B 1 363 ? -2.041 36.438 12.461 1 97.38 363 ALA B O 1
ATOM 6200 N N . PRO B 1 364 ? -3.756 35.562 11.297 1 97.44 364 PRO B N 1
ATOM 6201 C CA . PRO B 1 364 ? -2.863 34.562 10.711 1 97.44 364 PRO B CA 1
ATOM 6202 C C . PRO B 1 364 ? -1.76 35.188 9.852 1 97.44 364 PRO B C 1
ATOM 6204 O O . PRO B 1 364 ? -0.652 34.656 9.789 1 97.44 364 PRO B O 1
ATOM 6207 N N . ILE B 1 365 ? -2.08 36.281 9.18 1 97.88 365 ILE B N 1
ATOM 6208 C CA . ILE B 1 365 ? -1.085 36.938 8.359 1 97.88 365 ILE B CA 1
ATOM 6209 C C . ILE B 1 365 ? 0.077 37.406 9.234 1 97.88 365 ILE B C 1
ATOM 6211 O O . ILE B 1 365 ? 1.243 37.219 8.891 1 97.88 365 ILE B O 1
ATOM 6215 N N . ILE B 1 366 ? -0.238 38 10.336 1 98.12 366 ILE B N 1
ATOM 6216 C CA . ILE B 1 366 ? 0.775 38.469 11.273 1 98.12 366 ILE B CA 1
ATOM 6217 C C . ILE B 1 366 ? 1.573 37.281 11.805 1 98.12 366 ILE B C 1
ATOM 6219 O O . ILE B 1 366 ? 2.801 37.344 11.914 1 98.12 366 ILE B O 1
ATOM 6223 N N . ASN B 1 367 ? 0.895 36.219 12.141 1 98.12 367 ASN B N 1
ATOM 6224 C CA . ASN B 1 367 ? 1.568 35 12.602 1 98.12 367 ASN B CA 1
ATOM 6225 C C . ASN B 1 367 ? 2.59 34.5 11.586 1 98.12 367 ASN B C 1
ATOM 6227 O O . ASN B 1 367 ? 3.707 34.125 11.953 1 98.12 367 ASN B O 1
ATOM 6231 N N . ILE B 1 368 ? 2.195 34.469 10.336 1 97.81 368 ILE B N 1
ATOM 6232 C CA . ILE B 1 368 ? 3.045 33.938 9.266 1 97.81 368 ILE B CA 1
ATOM 6233 C C . ILE B 1 368 ? 4.273 34.844 9.109 1 97.81 368 ILE B C 1
ATOM 6235 O O . ILE B 1 368 ? 5.402 34.344 9.016 1 97.81 368 ILE B O 1
ATOM 6239 N N . ILE B 1 369 ? 4.047 36.156 9.125 1 98.25 369 ILE B N 1
ATOM 6240 C CA . ILE B 1 369 ? 5.133 37.094 8.953 1 98.25 369 ILE B CA 1
ATOM 6241 C C . ILE B 1 369 ? 6.109 37 10.125 1 98.25 369 ILE B C 1
ATOM 6243 O O . ILE B 1 369 ? 7.324 36.906 9.922 1 98.25 369 ILE B O 1
ATOM 6247 N N . LEU B 1 370 ? 5.594 36.969 11.289 1 98.31 370 LEU B N 1
ATOM 6248 C CA . LEU B 1 370 ? 6.445 36.906 12.469 1 98.31 370 LEU B CA 1
ATOM 6249 C C . LEU B 1 370 ? 7.191 35.562 12.531 1 98.31 370 LEU B C 1
ATOM 6251 O O . LEU B 1 370 ? 8.336 35.5 12.992 1 98.31 370 LEU B O 1
ATOM 6255 N N . THR B 1 371 ? 6.531 34.5 12.125 1 98.06 371 THR B N 1
ATOM 6256 C CA . THR B 1 371 ? 7.191 33.219 12.109 1 98.06 371 THR B CA 1
ATOM 6257 C C . THR B 1 371 ? 8.336 33.188 11.102 1 98.06 371 THR B C 1
ATOM 6259 O O . THR B 1 371 ? 9.422 32.688 11.398 1 98.06 371 THR B O 1
ATOM 6262 N N . TYR B 1 372 ? 8.062 33.75 9.938 1 97.88 372 TYR B N 1
ATOM 6263 C CA . TYR B 1 372 ? 9.102 33.844 8.914 1 97.88 372 TYR B CA 1
ATOM 6264 C C . TYR B 1 372 ? 10.32 34.594 9.453 1 97.88 372 TYR B C 1
ATOM 6266 O O . TYR B 1 372 ? 11.453 34.125 9.266 1 97.88 372 TYR B O 1
ATOM 6274 N N . ILE B 1 373 ? 10.102 35.656 10.102 1 97.94 373 ILE B N 1
ATOM 6275 C CA . ILE B 1 373 ? 11.172 36.469 10.656 1 97.94 373 ILE B CA 1
ATOM 6276 C C . ILE B 1 373 ? 11.875 35.719 11.773 1 97.94 373 ILE B C 1
ATOM 6278 O O . ILE B 1 373 ? 13.109 35.656 11.828 1 97.94 373 ILE B O 1
ATOM 6282 N N . ALA B 1 374 ? 11.125 35.094 12.602 1 98 374 ALA B N 1
ATOM 6283 C CA . ALA B 1 374 ? 11.688 34.375 13.742 1 98 374 ALA B CA 1
ATOM 6284 C C . ALA B 1 374 ? 12.562 33.219 13.281 1 98 374 ALA B C 1
ATOM 6286 O O . ALA B 1 374 ? 13.633 32.969 13.844 1 98 374 ALA B O 1
ATOM 6287 N N . GLU B 1 375 ? 12.086 32.469 12.297 1 97.31 375 GLU B N 1
ATOM 6288 C CA . GLU B 1 375 ? 12.875 31.359 11.766 1 97.31 375 GLU B CA 1
ATOM 6289 C C . GLU B 1 375 ? 14.125 31.859 11.055 1 97.31 375 GLU B C 1
ATOM 6291 O O . GLU B 1 375 ? 15.219 31.312 11.234 1 97.31 375 GLU B O 1
ATOM 6296 N N . SER B 1 376 ? 13.961 32.938 10.234 1 96.62 376 SER B N 1
ATOM 6297 C CA . SER B 1 376 ? 15.062 33.469 9.453 1 96.62 376 SER B CA 1
ATOM 6298 C C . SER B 1 376 ? 16.172 34.031 10.352 1 96.62 376 SER B C 1
ATOM 6300 O O . SER B 1 376 ? 17.344 33.938 10.008 1 96.62 376 SER B O 1
ATOM 6302 N N . LEU B 1 377 ? 15.789 34.5 11.5 1 96.88 377 LEU B N 1
ATOM 6303 C CA . LEU B 1 377 ? 16.75 35.094 12.43 1 96.88 377 LEU B CA 1
ATOM 6304 C C . LEU B 1 377 ? 17.172 34.094 13.492 1 96.88 377 LEU B C 1
ATOM 6306 O O . LEU B 1 377 ? 17.906 34.406 14.414 1 96.88 377 LEU B O 1
ATOM 6310 N N . HIS B 1 378 ? 16.641 32.875 13.398 1 95.06 378 HIS B N 1
ATOM 6311 C CA . HIS B 1 378 ? 16.984 31.781 14.281 1 95.06 378 HIS B CA 1
ATOM 6312 C C . HIS B 1 378 ? 16.594 32.062 15.727 1 95.06 378 HIS B C 1
ATOM 6314 O O . HIS B 1 378 ? 17.281 31.688 16.656 1 95.06 378 HIS B O 1
ATOM 6320 N N . TRP B 1 379 ? 15.539 32.906 15.836 1 97 379 TRP B N 1
ATOM 6321 C CA . TRP B 1 379 ? 14.977 33.125 17.172 1 97 379 TRP B CA 1
ATOM 6322 C C . TRP B 1 379 ? 14.297 31.875 17.688 1 97 379 TRP B C 1
ATOM 6324 O O . TRP B 1 379 ? 14.203 31.672 18.891 1 97 379 TRP B O 1
ATOM 6334 N N . ILE B 1 380 ? 13.828 31.094 16.75 1 96.88 380 ILE B N 1
ATOM 6335 C CA . ILE B 1 380 ? 13.203 29.812 17.078 1 96.88 380 ILE B CA 1
ATOM 6336 C C . ILE B 1 380 ? 13.781 28.703 16.188 1 96.88 380 ILE B C 1
ATOM 6338 O O . ILE B 1 380 ? 14.422 28.984 15.18 1 96.88 380 ILE B O 1
ATOM 6342 N N . GLY B 1 381 ? 13.633 27.484 16.719 1 95.62 381 GLY B N 1
ATOM 6343 C CA . GLY B 1 381 ? 14.062 26.359 15.891 1 95.62 381 GLY B CA 1
ATOM 6344 C C . GLY B 1 381 ? 13.203 26.141 14.664 1 95.62 381 GLY B C 1
ATOM 6345 O O . GLY B 1 381 ? 11.977 26.297 14.727 1 95.62 381 GLY B O 1
ATOM 6346 N N . MET B 1 382 ? 13.875 25.859 13.609 1 95.88 382 MET B N 1
ATOM 6347 C CA . MET B 1 382 ? 13.18 25.562 12.359 1 95.88 382 MET B CA 1
ATOM 6348 C C . MET B 1 382 ? 12.656 24.141 12.352 1 95.88 382 MET B C 1
ATOM 6350 O O . MET B 1 382 ? 13.336 23.219 12.82 1 95.88 382 MET B O 1
ATOM 6354 N N . GLY B 1 383 ? 11.406 24.031 11.758 1 95.94 383 GLY B N 1
ATOM 6355 C CA . GLY B 1 383 ? 10.766 22.734 11.781 1 95.94 383 GLY B CA 1
ATOM 6356 C C . GLY B 1 383 ? 11.477 21.703 10.922 1 95.94 383 GLY B C 1
ATOM 6357 O O . GLY B 1 383 ? 11.789 21.969 9.758 1 95.94 383 GLY B O 1
ATOM 6358 N N . TYR B 1 384 ? 11.766 20.531 11.492 1 94 384 TYR B N 1
ATOM 6359 C CA . TYR B 1 384 ? 12.328 19.406 10.742 1 94 384 TYR B CA 1
ATOM 6360 C C . TYR B 1 384 ? 11.664 18.094 11.141 1 94 384 TYR B C 1
ATOM 6362 O O . TYR B 1 384 ? 12.047 17.031 10.664 1 94 384 TYR B O 1
ATOM 6370 N N . ILE B 1 385 ? 10.672 18.156 12.07 1 93.44 385 ILE B N 1
ATOM 6371 C CA . ILE B 1 385 ? 9.898 17.016 12.531 1 93.44 385 ILE B CA 1
ATOM 6372 C C . ILE B 1 385 ? 8.414 17.234 12.211 1 93.44 385 ILE B C 1
ATOM 6374 O O . ILE B 1 385 ? 7.887 18.328 12.414 1 93.44 385 ILE B O 1
ATOM 6378 N N . VAL B 1 386 ? 7.836 16.219 11.648 1 91.5 386 VAL B N 1
ATOM 6379 C CA . VAL B 1 386 ? 6.395 16.281 11.43 1 91.5 386 VAL B CA 1
ATOM 6380 C C . VAL B 1 386 ? 5.656 16.016 12.742 1 91.5 386 VAL B C 1
ATOM 6382 O O . VAL B 1 386 ? 5.629 14.875 13.227 1 91.5 386 VAL B O 1
ATOM 6385 N N . ASP B 1 387 ? 5.133 16.984 13.258 1 87.81 387 ASP B N 1
ATOM 6386 C CA . ASP B 1 387 ? 4.438 16.891 14.539 1 87.81 387 ASP B CA 1
ATOM 6387 C C . ASP B 1 387 ? 3.047 16.297 14.367 1 87.81 387 ASP B C 1
ATOM 6389 O O . ASP B 1 387 ? 2.43 16.438 13.312 1 87.81 387 ASP B O 1
ATOM 6393 N N . PRO B 1 388 ? 2.553 15.586 15.414 1 83.31 388 PRO B N 1
ATOM 6394 C CA . PRO B 1 388 ? 1.192 15.047 15.344 1 83.31 388 PRO B CA 1
ATOM 6395 C C . PRO B 1 388 ? 0.128 16.141 15.289 1 83.31 388 PRO B C 1
ATOM 6397 O O . PRO B 1 388 ? 0.055 16.984 16.188 1 83.31 388 PRO B O 1
ATOM 6400 N N . SER B 1 389 ? -0.613 16 14.344 1 78.5 389 SER B N 1
ATOM 6401 C CA . SER B 1 389 ? -1.699 16.953 14.188 1 78.5 389 SER B CA 1
ATOM 6402 C C . SER B 1 389 ? -2.73 16.812 15.305 1 78.5 389 SER B C 1
ATOM 6404 O O . SER B 1 389 ? -2.844 15.742 15.906 1 78.5 389 SER B O 1
ATOM 6406 N N . PHE B 1 390 ? -3.4 17.828 15.648 1 78.56 390 PHE B N 1
ATOM 6407 C CA . PHE B 1 390 ? -4.555 17.875 16.531 1 78.56 390 PHE B CA 1
ATOM 6408 C C . PHE B 1 390 ? -4.125 17.672 17.984 1 78.56 390 PHE B C 1
ATOM 6410 O O . PHE B 1 390 ? -4.969 17.484 18.875 1 78.56 390 PHE B O 1
ATOM 6417 N N . THR B 1 391 ? -2.82 17.594 18.219 1 85 391 THR B N 1
ATOM 6418 C CA . THR B 1 391 ? -2.326 17.672 19.578 1 85 391 THR B CA 1
ATOM 6419 C C . THR B 1 391 ? -2.26 19.125 20.047 1 85 391 THR B C 1
ATOM 6421 O O . THR B 1 391 ? -2.299 20.047 19.234 1 85 391 THR B O 1
ATOM 6424 N N . PRO B 1 392 ? -2.223 19.234 21.344 1 91.12 392 PRO B N 1
ATOM 6425 C CA . PRO B 1 392 ? -2.135 20.609 21.844 1 91.12 392 PRO B CA 1
ATOM 6426 C C . PRO B 1 392 ? -0.976 21.391 21.234 1 91.12 392 PRO B C 1
ATOM 6428 O O . PRO B 1 392 ? 0.1 20.828 21 1 91.12 392 PRO B O 1
ATOM 6431 N N . PHE B 1 393 ? -1.241 22.688 21.016 1 94.5 393 PHE B N 1
ATOM 6432 C CA . PHE B 1 393 ? -0.313 23.516 20.25 1 94.5 393 PHE B CA 1
ATOM 6433 C C . PHE B 1 393 ? 1.07 23.5 20.875 1 94.5 393 PHE B C 1
ATOM 6435 O O . PHE B 1 393 ? 2.084 23.562 20.188 1 94.5 393 PHE B O 1
ATOM 6442 N N . PHE B 1 394 ? 1.194 23.484 22.234 1 95.31 394 PHE B N 1
ATOM 6443 C CA . PHE B 1 394 ? 2.496 23.547 22.891 1 95.31 394 PHE B CA 1
ATOM 6444 C C . PHE B 1 394 ? 3.305 22.281 22.609 1 95.31 394 PHE B C 1
ATOM 6446 O O . PHE B 1 394 ? 4.527 22.344 22.484 1 95.31 394 PHE B O 1
ATOM 6453 N N . PHE B 1 395 ? 2.59 21.156 22.484 1 93 395 PHE B N 1
ATOM 6454 C CA . PHE B 1 395 ? 3.262 19.922 22.125 1 93 395 PHE B CA 1
ATOM 6455 C C . PHE B 1 395 ? 3.748 19.969 20.672 1 93 395 PHE B C 1
ATOM 6457 O O . PHE B 1 395 ? 4.879 19.562 20.391 1 93 395 PHE B O 1
ATOM 6464 N N . GLN B 1 396 ? 2.936 20.422 19.812 1 93.44 396 GLN B N 1
ATOM 6465 C CA . GLN B 1 396 ? 3.307 20.578 18.406 1 93.44 396 GLN B CA 1
ATOM 6466 C C . GLN B 1 396 ? 4.496 21.531 18.25 1 93.44 396 GLN B C 1
ATOM 6468 O O . GLN B 1 396 ? 5.426 21.25 17.5 1 93.44 396 GLN B O 1
ATOM 6473 N N . ALA B 1 397 ? 4.43 22.625 19.016 1 95.5 397 ALA B N 1
ATOM 6474 C CA . ALA B 1 397 ? 5.469 23.656 18.953 1 95.5 397 ALA B CA 1
ATOM 6475 C C . ALA B 1 397 ? 6.828 23.078 19.344 1 95.5 397 ALA B C 1
ATOM 6477 O O . ALA B 1 397 ? 7.828 23.312 18.672 1 95.5 397 ALA B O 1
ATOM 6478 N N . TYR B 1 398 ? 6.84 22.375 20.344 1 94.12 398 TYR B N 1
ATOM 6479 C CA . TYR B 1 398 ? 8.102 21.797 20.797 1 94.12 398 TYR B CA 1
ATOM 6480 C C . TYR B 1 398 ? 8.586 20.719 19.844 1 94.12 398 TYR B C 1
ATOM 6482 O O . TYR B 1 398 ? 9.758 20.703 19.469 1 94.12 398 TYR B O 1
ATOM 6490 N N . MET B 1 399 ? 7.695 19.875 19.453 1 92.31 399 MET B N 1
ATOM 6491 C CA . MET B 1 399 ? 8.055 18.672 18.688 1 92.31 399 MET B CA 1
ATOM 6492 C C . MET B 1 399 ? 8.539 19.047 17.297 1 92.31 399 MET B C 1
ATOM 6494 O O . MET B 1 399 ? 9.359 18.344 16.703 1 92.31 399 MET B O 1
ATOM 6498 N N . SER B 1 400 ? 8.117 20.125 16.766 1 94.25 400 SER B N 1
ATOM 6499 C CA . SER B 1 400 ? 8.453 20.484 15.398 1 94.25 400 SER B CA 1
ATOM 6500 C C . SER B 1 400 ? 9.953 20.672 15.227 1 94.25 400 SER B C 1
ATOM 6502 O O . SER B 1 400 ? 10.492 20.484 14.133 1 94.25 400 SER B O 1
ATOM 6504 N N . SER B 1 401 ? 10.727 21.047 16.297 1 93.38 401 SER B N 1
ATOM 6505 C CA . SER B 1 401 ? 12.156 21.344 16.203 1 93.38 401 SER B CA 1
ATOM 6506 C C . SER B 1 401 ? 12.891 20.953 17.469 1 93.38 401 SER B C 1
ATOM 6508 O O . SER B 1 401 ? 14.094 21.188 17.594 1 93.38 401 SER B O 1
ATOM 6510 N N . MET B 1 402 ? 12.156 20.406 18.406 1 90.62 402 MET B N 1
ATOM 6511 C CA . MET B 1 402 ? 12.711 20.062 19.719 1 90.62 402 MET B CA 1
ATOM 6512 C C . MET B 1 402 ? 13.312 21.297 20.391 1 90.62 402 MET B C 1
ATOM 6514 O O . MET B 1 402 ? 14.375 21.219 21 1 90.62 402 MET B O 1
ATOM 6518 N N . ASP B 1 403 ? 12.758 22.438 20.125 1 93.62 403 ASP B N 1
ATOM 6519 C CA . ASP B 1 403 ? 13.188 23.719 20.672 1 93.62 403 ASP B CA 1
ATOM 6520 C C . ASP B 1 403 ? 12.086 24.344 21.531 1 93.62 403 ASP B C 1
ATOM 6522 O O . ASP B 1 403 ? 11.023 24.703 21 1 93.62 403 ASP B O 1
ATOM 6526 N N . TRP B 1 404 ? 12.336 24.562 22.781 1 94.38 404 TRP B N 1
ATOM 6527 C CA . TRP B 1 404 ? 11.336 25.094 23.703 1 94.38 404 TRP B CA 1
ATOM 6528 C C . TRP B 1 404 ? 11 26.547 23.359 1 94.38 404 TRP B C 1
ATOM 6530 O O . TRP B 1 404 ? 9.93 27.031 23.703 1 94.38 404 TRP B O 1
ATOM 6540 N N . ARG B 1 405 ? 11.867 27.219 22.719 1 95.88 405 ARG B N 1
ATOM 6541 C CA . ARG B 1 405 ? 11.617 28.594 22.328 1 95.88 405 ARG B CA 1
ATOM 6542 C C . ARG B 1 405 ? 10.383 28.703 21.438 1 95.88 405 ARG B C 1
ATOM 6544 O O . ARG B 1 405 ? 9.727 29.75 21.391 1 95.88 405 ARG B O 1
ATOM 6551 N N . ASN B 1 406 ? 10.094 27.594 20.656 1 97.94 406 ASN B N 1
ATOM 6552 C CA . ASN B 1 406 ? 8.914 27.562 19.812 1 97.94 406 ASN B CA 1
ATOM 6553 C C . ASN B 1 406 ? 7.629 27.641 20.625 1 97.94 406 ASN B C 1
ATOM 6555 O O . ASN B 1 406 ? 6.637 28.219 20.172 1 97.94 406 ASN B O 1
ATOM 6559 N N . ILE B 1 407 ? 7.625 27.078 21.812 1 97.5 407 ILE B N 1
ATOM 6560 C CA . ILE B 1 407 ? 6.457 27.141 22.688 1 97.5 407 ILE B CA 1
ATOM 6561 C C . ILE B 1 407 ? 6.219 28.594 23.109 1 97.5 407 ILE B C 1
ATOM 6563 O O . ILE B 1 407 ? 5.098 29.094 23.016 1 97.5 407 ILE B O 1
ATOM 6567 N N . ILE B 1 408 ? 7.242 29.234 23.594 1 98.25 408 ILE B N 1
ATOM 6568 C CA . ILE B 1 408 ? 7.156 30.625 24.047 1 98.25 408 ILE B CA 1
ATOM 6569 C C . ILE B 1 408 ? 6.688 31.516 22.891 1 98.25 408 ILE B C 1
ATOM 6571 O O . ILE B 1 408 ? 5.832 32.375 23.078 1 98.25 408 ILE B O 1
ATOM 6575 N N . PHE B 1 409 ? 7.297 31.266 21.766 1 98.19 409 PHE B N 1
ATOM 6576 C CA . PHE B 1 409 ? 6.961 32.062 20.594 1 98.19 409 PHE B CA 1
ATOM 6577 C C . PHE B 1 409 ? 5.473 31.953 20.281 1 98.19 409 PHE B C 1
ATOM 6579 O O . PHE B 1 409 ? 4.812 32.969 20.016 1 98.19 409 PHE B O 1
ATOM 6586 N N . GLU B 1 410 ? 4.902 30.75 20.25 1 97.69 410 GLU B N 1
ATOM 6587 C CA . GLU B 1 410 ? 3.49 30.562 19.938 1 97.69 410 GLU B CA 1
ATOM 6588 C C . GLU B 1 410 ? 2.594 31.172 21 1 97.69 410 GLU B C 1
ATOM 6590 O O . GLU B 1 410 ? 1.512 31.688 20.688 1 97.69 410 GLU B O 1
ATOM 6595 N N . VAL B 1 411 ? 3.018 31.156 22.266 1 97.56 411 VAL B N 1
ATOM 6596 C CA . VAL B 1 411 ? 2.266 31.828 23.328 1 97.56 411 VAL B CA 1
ATOM 6597 C C . VAL B 1 411 ? 2.229 33.312 23.047 1 97.56 411 VAL B C 1
ATOM 6599 O O . VAL B 1 411 ? 1.186 33.969 23.219 1 97.56 411 VAL B O 1
ATOM 6602 N N . ILE B 1 412 ? 3.35 33.875 22.672 1 98.19 412 ILE B N 1
ATOM 6603 C CA . ILE B 1 412 ? 3.422 35.281 22.328 1 98.19 412 ILE B CA 1
ATOM 6604 C C . ILE B 1 412 ? 2.469 35.562 21.172 1 98.19 412 ILE B C 1
ATOM 6606 O O . ILE B 1 412 ? 1.78 36.594 21.172 1 98.19 412 ILE B O 1
ATOM 6610 N N . LEU B 1 413 ? 2.459 34.688 20.188 1 98.25 413 LEU B N 1
ATOM 6611 C CA . LEU B 1 413 ? 1.575 34.875 19.047 1 98.25 413 LEU B CA 1
ATOM 6612 C C . LEU B 1 413 ? 0.113 34.875 19.469 1 98.25 413 LEU B C 1
ATOM 6614 O O . LEU B 1 413 ? -0.713 35.594 18.906 1 98.25 413 LEU B O 1
ATOM 6618 N N . ILE B 1 414 ? -0.231 34 20.406 1 97.44 414 ILE B N 1
ATOM 6619 C CA . ILE B 1 414 ? -1.593 33.969 20.938 1 97.44 414 ILE B CA 1
ATOM 6620 C C . ILE B 1 414 ? -1.925 35.281 21.594 1 97.44 414 ILE B C 1
ATOM 6622 O O . ILE B 1 414 ? -3.016 35.844 21.406 1 97.44 414 ILE B O 1
ATOM 6626 N N . ILE B 1 415 ? -0.988 35.844 22.391 1 98.06 415 ILE B N 1
ATOM 6627 C CA . ILE B 1 415 ? -1.177 37.125 23.062 1 98.06 415 ILE B CA 1
ATOM 6628 C C . ILE B 1 415 ? -1.368 38.219 22.016 1 98.06 415 ILE B C 1
ATOM 6630 O O . ILE B 1 415 ? -2.266 39.062 22.141 1 98.06 415 ILE B O 1
ATOM 6634 N N . ILE B 1 416 ? -0.547 38.188 21.016 1 98.12 416 ILE B N 1
ATOM 6635 C CA . ILE B 1 416 ? -0.69 39.156 19.922 1 98.12 416 ILE B CA 1
ATOM 6636 C C . ILE B 1 416 ? -2.068 39 19.281 1 98.12 416 ILE B C 1
ATOM 6638 O O . ILE B 1 416 ? -2.727 40 18.969 1 98.12 416 ILE B O 1
ATOM 6642 N N . GLY B 1 417 ? -2.49 37.781 19.078 1 97.69 417 GLY B N 1
ATOM 6643 C CA . GLY B 1 417 ? -3.82 37.531 18.547 1 97.69 417 GLY B CA 1
ATOM 6644 C C . GLY B 1 417 ? -4.926 38.125 19.391 1 97.69 417 GLY B C 1
ATOM 6645 O O . GLY B 1 417 ? -5.91 38.656 18.859 1 97.69 417 GLY B O 1
ATOM 6646 N N . ILE B 1 418 ? -4.77 38.031 20.672 1 97.81 418 ILE B N 1
ATOM 6647 C CA . ILE B 1 418 ? -5.754 38.594 21.594 1 97.81 418 ILE B CA 1
ATOM 6648 C C . ILE B 1 418 ? -5.852 40.094 21.391 1 97.81 418 ILE B C 1
ATOM 6650 O O . ILE B 1 418 ? -6.949 40.656 21.344 1 97.81 418 ILE B O 1
ATOM 6654 N N . PHE B 1 419 ? -4.727 40.719 21.219 1 98.06 419 PHE B N 1
ATOM 6655 C CA . PHE B 1 419 ? -4.723 42.156 21.016 1 98.06 419 PHE B CA 1
ATOM 6656 C C . PHE B 1 419 ? -5.324 42.531 19.672 1 98.06 419 PHE B C 1
ATOM 6658 O O . PHE B 1 419 ? -5.961 43.594 19.531 1 98.06 419 PHE B O 1
ATOM 6665 N N . ILE B 1 420 ? -5.137 41.688 18.703 1 97.62 420 ILE B N 1
ATOM 6666 C CA . ILE B 1 420 ? -5.699 41.938 17.375 1 97.62 420 ILE B CA 1
ATOM 6667 C C . ILE B 1 420 ? -7.219 41.781 17.422 1 97.62 420 ILE B C 1
ATOM 6669 O O . ILE B 1 420 ? -7.949 42.594 16.844 1 97.62 420 ILE B O 1
ATOM 6673 N N . TYR B 1 421 ? -7.691 40.781 18.125 1 97.19 421 TYR B N 1
ATOM 6674 C CA . TYR B 1 421 ? -9.117 40.469 18.156 1 97.19 421 TYR B CA 1
ATOM 6675 C C . TYR B 1 421 ? -9.859 41.406 19.109 1 97.19 421 TYR B C 1
ATOM 6677 O O . TYR B 1 421 ? -11.055 41.656 18.938 1 97.19 421 TYR B O 1
ATOM 6685 N N . LEU B 1 422 ? -9.242 41.969 20.078 1 97 422 LEU B N 1
ATOM 6686 C CA . LEU B 1 422 ? -9.859 42.656 21.219 1 97 422 LEU B CA 1
ATOM 6687 C C . LEU B 1 422 ? -10.75 43.781 20.766 1 97 422 LEU B C 1
ATOM 6689 O O . LEU B 1 422 ? -11.922 43.844 21.141 1 97 422 LEU B O 1
ATOM 6693 N N . PRO B 1 423 ? -10.242 44.719 19.922 1 96.56 423 PRO B N 1
ATOM 6694 C CA . PRO B 1 423 ? -11.109 45.844 19.531 1 96.56 423 PRO B CA 1
ATOM 6695 C C . PRO B 1 423 ? -12.344 45.375 18.75 1 96.56 423 PRO B C 1
ATOM 6697 O O . PRO B 1 423 ? -13.43 45.938 18.938 1 96.56 423 PRO B O 1
ATOM 6700 N N . PHE B 1 424 ? -12.234 44.438 17.984 1 95.31 424 PHE B N 1
ATOM 6701 C CA . PHE B 1 424 ? -13.344 43.969 17.172 1 95.31 424 PHE B CA 1
ATOM 6702 C C . PHE B 1 424 ? -14.32 43.156 18.031 1 95.31 424 PHE B C 1
ATOM 6704 O O . PHE B 1 424 ? -15.531 43.25 17.844 1 95.31 424 PHE B O 1
ATOM 6711 N N . PHE B 1 425 ? -13.789 42.375 18.922 1 95.19 425 PHE B N 1
ATOM 6712 C CA . PHE B 1 425 ? -14.633 41.594 19.828 1 95.19 425 PHE B CA 1
ATOM 6713 C C . PHE B 1 425 ? -15.477 42.531 20.703 1 95.19 425 PHE B C 1
ATOM 6715 O O . PHE B 1 425 ? -16.641 42.219 20.969 1 95.19 425 PHE B O 1
ATOM 6722 N N . ARG B 1 426 ? -14.906 43.594 21.203 1 95.31 426 ARG B N 1
ATOM 6723 C CA . ARG B 1 426 ? -15.641 44.531 22.031 1 95.31 426 ARG B CA 1
ATOM 6724 C C . ARG B 1 426 ? -16.828 45.094 21.281 1 95.31 426 ARG B C 1
ATOM 6726 O O . ARG B 1 426 ? -17.906 45.281 21.844 1 95.31 426 ARG B O 1
ATOM 6733 N N . VAL B 1 427 ? -16.562 45.406 20.031 1 92.75 427 VAL B N 1
ATOM 6734 C CA . VAL B 1 427 ? -17.656 45.906 19.203 1 92.75 427 VAL B CA 1
ATOM 6735 C C . VAL B 1 427 ? -18.719 44.844 19.047 1 92.75 427 VAL B C 1
ATOM 6737 O O . VAL B 1 427 ? -19.922 45.125 19.156 1 92.75 427 VAL B O 1
ATOM 6740 N N . ALA B 1 428 ? -18.344 43.656 18.781 1 91 428 ALA B N 1
ATOM 6741 C CA . ALA B 1 428 ? -19.297 42.562 18.609 1 91 428 ALA B CA 1
ATOM 6742 C C . ALA B 1 428 ? -20.062 42.312 19.906 1 91 428 ALA B C 1
ATOM 6744 O O . ALA B 1 428 ? -21.266 42.031 19.875 1 91 428 ALA B O 1
ATOM 6745 N N . GLU B 1 429 ? -19.359 42.344 21 1 92.06 429 GLU B N 1
ATOM 6746 C CA . GLU B 1 429 ? -19.969 42.156 22.312 1 92.06 429 GLU B CA 1
ATOM 6747 C C . GLU B 1 429 ? -21 43.219 22.609 1 92.06 429 GLU B C 1
ATOM 6749 O O . GLU B 1 429 ? -22.109 42.906 23.078 1 92.06 429 GLU B O 1
ATOM 6754 N N . GLN B 1 430 ? -20.672 44.406 22.359 1 91.81 430 GLN B N 1
ATOM 6755 C CA . GLN B 1 430 ? -21.594 45.531 22.594 1 91.81 430 GLN B CA 1
ATOM 6756 C C . GLN B 1 430 ? -22.844 45.406 21.719 1 91.81 430 GLN B C 1
ATOM 6758 O O . GLN B 1 430 ? -23.953 45.688 22.172 1 91.81 430 GLN B O 1
ATOM 6763 N N . ASN B 1 431 ? -22.609 45.094 20.516 1 88.94 431 ASN B N 1
ATOM 6764 C CA . ASN B 1 431 ? -23.734 44.906 19.609 1 88.94 431 ASN B CA 1
ATOM 6765 C C . ASN B 1 431 ? -24.688 43.812 20.125 1 88.94 431 ASN B C 1
ATOM 6767 O O . ASN B 1 431 ? -25.906 43.969 20.016 1 88.94 431 ASN B O 1
ATOM 6771 N N . GLU B 1 432 ? -24.141 42.75 20.672 1 88.5 432 GLU B N 1
ATOM 6772 C CA . GLU B 1 432 ? -24.969 41.656 21.188 1 88.5 432 GLU B CA 1
ATOM 6773 C C . GLU B 1 432 ? -25.688 42.094 22.469 1 88.5 432 GLU B C 1
ATOM 6775 O O . GLU B 1 432 ? -26.828 41.656 22.719 1 88.5 432 GLU B O 1
ATOM 6780 N N . LEU B 1 433 ? -25.078 42.875 23.25 1 90.38 433 LEU B N 1
ATOM 6781 C CA . LEU B 1 433 ? -25.688 43.375 24.484 1 90.38 433 LEU B CA 1
ATOM 6782 C C . LEU B 1 433 ? -26.844 44.312 24.172 1 90.38 433 LEU B C 1
ATOM 6784 O O . LEU B 1 433 ? -27.875 44.281 24.859 1 90.38 433 LEU B O 1
ATOM 6788 N N . ARG B 1 434 ? -26.672 45.062 23.219 1 89.56 434 ARG B N 1
ATOM 6789 C CA . ARG B 1 434 ? -27.719 45.969 22.812 1 89.56 434 ARG B CA 1
ATOM 6790 C C . ARG B 1 434 ? -28.938 45.219 22.281 1 89.56 434 ARG B C 1
ATOM 6792 O O . ARG B 1 434 ? -30.078 45.625 22.516 1 89.56 434 ARG B O 1
ATOM 6799 N N . LYS B 1 435 ? -28.641 44.219 21.531 1 85.94 435 LYS B N 1
ATOM 6800 C CA . LYS B 1 435 ? -29.734 43.406 21 1 85.94 435 LYS B CA 1
ATOM 6801 C C . LYS B 1 435 ? -30.531 42.75 22.125 1 85.94 435 LYS B C 1
ATOM 6803 O O . LYS B 1 435 ? -31.734 42.562 22.016 1 85.94 435 LYS B O 1
ATOM 6808 N N . GLN B 1 436 ? -29.875 42.312 23.172 1 82.38 436 GLN B N 1
ATOM 6809 C CA . GLN B 1 436 ? -30.531 41.656 24.312 1 82.38 436 GLN B CA 1
ATOM 6810 C C . GLN B 1 436 ? -31.391 42.656 25.094 1 82.38 436 GLN B C 1
ATOM 6812 O O . GLN B 1 436 ? -32.438 42.312 25.625 1 82.38 436 GLN B O 1
ATOM 6817 N N . GLU B 1 437 ? -30.906 43.844 25.172 1 79.75 437 GLU B N 1
ATOM 6818 C CA . GLU B 1 437 ? -31.656 44.875 25.859 1 79.75 437 GLU B CA 1
ATOM 6819 C C . GLU B 1 437 ? -32.938 45.219 25.109 1 79.75 437 GLU B C 1
ATOM 6821 O O . GLU B 1 437 ? -33.969 45.5 25.734 1 79.75 437 GLU B O 1
ATOM 6826 N N . VAL B 1 438 ? -32.938 45.094 23.875 1 73.44 438 VAL B N 1
ATOM 6827 C CA . VAL B 1 438 ? -34.125 45.438 23.094 1 73.44 438 VAL B CA 1
ATOM 6828 C C . VAL B 1 438 ? -35.125 44.25 23.172 1 73.44 438 VAL B C 1
ATOM 6830 O O . VAL B 1 438 ? -36.344 44.469 23.078 1 73.44 438 VAL B O 1
ATOM 6833 N N . THR B 1 439 ? -34.719 43.094 23.266 1 67.06 439 THR B N 1
ATOM 6834 C CA . THR B 1 439 ? -35.594 41.969 23.297 1 67.06 439 THR B CA 1
ATOM 6835 C C . THR B 1 439 ? -36.156 41.75 24.703 1 67.06 439 THR B C 1
ATOM 6837 O O . THR B 1 439 ? -37.219 41.125 24.875 1 67.06 439 THR B O 1
ATOM 6840 N N . GLU B 1 440 ? -35.594 42.25 25.766 1 58.78 440 GLU B N 1
ATOM 6841 C CA . GLU B 1 440 ? -36.188 42.188 27.109 1 58.78 440 GLU B CA 1
ATOM 6842 C C . GLU B 1 440 ? -37.031 43.438 27.375 1 58.78 440 GLU B C 1
ATOM 6844 O O . GLU B 1 440 ? -38.094 43.344 28.016 1 58.78 440 GLU B O 1
#

Solvent-accessible surface area (backbone atoms only — not comparable to full-atom values): 42631 Å² total; per-residue (Å²): 106,66,62,59,49,52,48,47,54,43,51,52,48,51,48,36,69,60,43,38,62,51,36,52,52,51,63,66,29,58,69,54,50,10,44,40,51,2,47,45,63,33,40,38,44,35,30,55,12,31,51,32,50,45,61,54,50,48,93,64,61,66,90,77,57,48,83,88,77,47,51,74,67,51,48,50,46,48,51,46,39,54,51,20,61,75,40,37,74,70,49,40,37,55,19,46,48,21,37,31,32,37,10,44,46,23,6,19,26,16,8,23,39,36,27,46,73,68,65,48,94,52,24,68,58,46,7,48,46,16,27,36,44,45,49,41,45,46,43,60,70,48,98,81,46,28,32,54,39,74,42,27,6,41,77,18,33,67,58,15,51,51,40,5,54,49,40,42,52,50,38,51,53,42,61,75,35,88,74,51,74,86,70,66,86,87,51,55,66,66,57,50,50,29,63,59,41,38,59,41,45,50,48,44,41,53,54,54,40,46,48,33,55,52,47,25,71,75,68,74,36,57,44,57,57,48,52,47,59,70,42,37,67,59,50,48,40,53,55,28,73,66,38,34,45,49,49,53,43,50,19,43,52,27,34,34,58,70,28,67,13,65,68,55,42,37,49,57,56,48,52,50,7,44,29,26,14,45,54,10,32,55,29,42,75,72,74,39,76,63,77,46,78,52,8,40,49,48,54,52,50,30,30,36,24,4,73,28,27,37,34,24,50,28,60,53,22,47,71,41,88,48,63,70,45,20,54,50,13,60,67,36,45,65,43,9,44,24,39,44,36,65,67,51,42,66,65,71,38,36,37,75,26,69,59,53,38,50,36,33,50,46,39,23,47,52,42,41,54,51,47,53,49,31,42,76,68,58,67,26,57,59,28,36,33,56,48,61,78,70,41,46,50,57,58,30,33,23,50,15,43,68,23,67,53,30,32,56,49,52,51,50,49,41,52,51,27,32,63,57,34,44,68,38,47,52,52,53,51,51,54,54,51,52,54,51,61,70,74,105,107,65,63,60,49,52,49,46,52,44,51,50,48,50,47,38,68,57,44,39,61,52,34,50,52,53,62,64,30,59,69,55,49,11,43,40,52,3,45,44,65,33,39,37,43,35,31,56,11,32,52,32,49,44,59,53,50,49,95,65,60,67,91,77,57,47,83,89,78,46,51,73,67,53,48,50,47,50,50,46,39,55,51,20,61,74,39,38,76,68,48,40,36,56,19,47,49,20,35,30,31,36,10,44,45,24,6,19,27,16,7,23,41,37,27,47,73,69,65,46,93,52,22,68,59,44,7,49,46,14,25,36,44,44,48,42,42,46,44,61,70,48,98,81,46,28,32,54,40,75,41,28,6,42,78,17,32,66,59,15,51,51,39,6,54,48,40,42,53,51,37,52,53,42,59,74,35,88,73,51,74,86,70,65,86,86,52,55,65,67,56,50,52,30,61,59,40,40,59,41,45,50,49,44,40,51,53,52,41,46,50,33,54,52,46,26,71,73,69,73,37,57,45,58,58,49,52,46,58,71,41,38,68,60,49,49,41,54,55,28,73,66,38,35,45,49,49,54,43,50,18,46,52,27,35,34,60,71,28,67,14,66,67,54,40,36,48,56,56,47,52,49,6,44,28,26,14,44,53,11,31,56,30,42,75,72,74,38,75,63,78,48,77,51,8,41,51,48,54,51,49,31,29,38,24,4,73,28,27,37,33,22,49,29,59,54,22,48,71,41,89,48,63,72,45,20,56,50,12,60,68,36,47,66,43,9,43,23,39,43,37,66,67,52,42,65,67,68,39,36,37,75,27,70,60,53,39,50,36,32,50,46,37,21,46,52,40,42,55,52,47,52,51,32,42,75,68,58,68,30,56,58,27,35,34,57,48,61,78,68,41,46,52,59,57,33,33,21,50,15,43,69,24,67,52,31,32,56,49,52,52,49,48,41,53,52,28,30,64,58,32,44,69,38,48,53,52,53,51,49,54,52,50,52,54,50,61,71,75,104

Sequence (880 aa):
MAETAAKKDSLITKLDKVLTPIGQKLGNEKHLQAISNGMLFGLPFLVIGSFFLIVVNPPIVLDRYNPRTANIFMQWLAGWKYWAVAHYAQITIPYNMTMGIFGMICAFGIAYELSKSYRRLHPATDGMISLVTFLIVATTVDKNNKISLNNLGTNGLFVAIIIGLLAVEIDRGIEKSKLKIKLPASIPPMVANFINSLVPLLANIFIFYGANLILVNLTHADFTTFIMKCLTPATFLANSLWGYILIVTLGNLLWLIGVNGSNVIFPIVFATGIAATGANAALVAKGLAPTHLMNLQMFRIAVLGGSGNSLALVILMMRSKVEKYRALGKLSIIPGICSINEPVIFGTPICFNPILGIPFLIAPIINIILTYIAESLHWIGMGYIVDPSFTPFFFQAYMSSMDWRNIIFEVILIIIGIFIYLPFFRVAEQNELRKQEVTEMAETAAKKDSLITKLDKVLTPIGQKLGNEKHLQAISNGMLFGLPFLVIGSFFLIVVNPPIVLDRYNPRTANIFMQWLAGWKYWAVAHYAQITIPYNMTMGIFGMICAFGIAYELSKSYRRLHPATDGMISLVTFLIVATTVDKNNKISLNNLGTNGLFVAIIIGLLAVEIDRGIEKSKLKIKLPASIPPMVANFINSLVPLLANIFIFYGANLILVNLTHADFTTFIMKCLTPATFLANSLWGYILIVTLGNLLWLIGVNGSNVIFPIVFATGIAATGANAALVAKGLAPTHLMNLQMFRIAVLGGSGNSLALVILMMRSKVEKYRALGKLSIIPGICSINEPVIFGTPICFNPILGIPFLIAPIINIILTYIAESLHWIGMGYIVDPSFTPFFFQAYMSSMDWRNIIFEVILIIIGIFIYLPFFRVAEQNELRKQEVTE